Protein AF-A0A9D2E1N8-F1 (afdb_monomer_lite)

Foldseek 3Di:
DDDYDDDDDDDDDDDDDDDDDDDDDDDDDDDDDDDDDDDDDDDDDDDDPDEFLCPPQDGFDDFFDFAFDPDFLKWKWWFPPQLLACPPFLSRFPNNDHPLSVVQLLDQDFAFAWWDWDWDQDPVRAIWIFTADPPRGTRGTDQSVLCVLCVVLCVVPVVQKTKGWHDFPPPFQPQPSGTITMIMIGGNDPDPVSSVVSSVSLLCLCVPPDPSSVVTIFGDFAADALVRLLVLLLVSCCRGHNNVSSVSLVVLLVLQLCLLLPPVQQEEEEEFFEVDALQRQLLQLLLQLLSCLLPVRGHYAAEYQADDFPFACPFQAPNLRYAYFQDVVVLVQLVVLLVVLVPDDDDPQSVVLNVLSVVVNVLSQDLSRHSFNVVSVVDQDDEGQEYEYFAYQACVRAALSCQSNLLRYVAYAYFHQDRHAVVRVVVCCVRHVDDVVVCSVSSRYHYHNFQQGSLSVSSSSSVVSVSLVSSLPPPLSSLSSNLLSSLLGLCVRCVRVSRQTQWALSLVPHRPSRHDGSSSSSNSSNSQVSNPSVDGSSSSSRRRGHAQDQDQLDPPDPHALLRLLVVQQLVQWDDDLVLLEIEREEEPVSLVVSQVRSCSPPVSHASLRSVVCSVPHVSLVLSVDQLVVPPRRPDRDDPRVVVVSVVSHDDDDQWHKYKYKYFQADAQGQGRRSHHHPATKIKIKIATHRNAQLRQLLQVLQVWGDGSGIIMHMDTAHPDDQFFFKFKDWLRHTDDQLLVSLVLSVQLVCLSVPSVADSVRSVVRHIDIDMDGDPPGGRSVVSSSSNSVNVVVVVVD

Structure (mmCIF, N/CA/C/O backbone):
data_AF-A0A9D2E1N8-F1
#
_entry.id   AF-A0A9D2E1N8-F1
#
loop_
_atom_site.group_PDB
_atom_site.id
_atom_site.type_symbol
_atom_site.label_atom_id
_atom_site.label_alt_id
_atom_site.label_comp_id
_atom_site.label_asym_id
_atom_site.label_entity_id
_atom_site.label_seq_id
_atom_site.pdbx_PDB_ins_code
_atom_site.Cartn_x
_atom_site.Cartn_y
_atom_site.Cartn_z
_atom_site.occupancy
_atom_site.B_iso_or_equiv
_atom_site.auth_seq_id
_atom_site.auth_comp_id
_atom_site.auth_asym_id
_atom_site.auth_atom_id
_atom_site.pdbx_PDB_model_num
ATOM 1 N N . MET A 1 1 ? 39.520 -60.309 33.980 1.00 27.64 1 MET A N 1
ATOM 2 C CA . MET A 1 1 ? 40.866 -60.674 33.493 1.00 27.64 1 MET A CA 1
ATOM 3 C C . MET A 1 1 ? 40.954 -60.344 32.009 1.00 27.64 1 MET A C 1
ATOM 5 O O . MET A 1 1 ? 40.222 -60.924 31.229 1.00 27.64 1 MET A O 1
ATOM 9 N N . ILE A 1 2 ? 41.745 -59.317 31.695 1.00 26.17 2 ILE A N 1
ATOM 10 C CA . ILE A 1 2 ? 42.630 -59.111 30.532 1.00 26.17 2 ILE A CA 1
ATOM 11 C C . ILE A 1 2 ? 42.272 -59.752 29.158 1.00 26.17 2 ILE A C 1
ATOM 13 O O . ILE A 1 2 ? 42.376 -60.957 28.974 1.00 26.17 2 ILE A O 1
ATOM 17 N N . ASN A 1 3 ? 42.071 -58.834 28.195 1.00 27.16 3 ASN A N 1
ATOM 18 C CA . ASN A 1 3 ? 42.545 -58.764 26.793 1.00 27.16 3 ASN A CA 1
ATOM 19 C C . ASN A 1 3 ? 41.773 -59.315 25.572 1.00 27.16 3 ASN A C 1
ATOM 21 O O . ASN A 1 3 ? 41.783 -60.498 25.268 1.00 27.16 3 ASN A O 1
ATOM 25 N N . ASN A 1 4 ? 41.359 -58.318 24.770 1.00 30.44 4 ASN A N 1
ATOM 26 C CA . ASN A 1 4 ? 41.806 -57.967 23.407 1.00 30.44 4 ASN A CA 1
ATOM 27 C C . ASN A 1 4 ? 41.334 -58.742 22.159 1.00 30.44 4 ASN A C 1
ATOM 29 O O . ASN A 1 4 ? 41.832 -59.811 21.833 1.00 30.44 4 ASN A O 1
ATOM 33 N N . LYS A 1 5 ? 40.598 -57.953 21.356 1.00 30.33 5 LYS A N 1
ATOM 34 C CA . LYS A 1 5 ? 40.927 -57.451 20.002 1.00 30.33 5 LYS A CA 1
ATOM 35 C C . LYS A 1 5 ? 40.381 -58.168 18.761 1.00 30.33 5 LYS A C 1
ATOM 37 O O . LYS A 1 5 ? 40.901 -59.170 18.300 1.00 30.33 5 LYS A O 1
ATOM 42 N N . ASP A 1 6 ? 39.466 -57.404 18.161 1.00 30.34 6 ASP A N 1
ATOM 43 C CA . ASP A 1 6 ? 39.544 -56.776 16.834 1.00 30.34 6 ASP A CA 1
ATOM 44 C C . ASP A 1 6 ? 38.929 -57.462 15.604 1.00 30.34 6 ASP A C 1
ATOM 46 O O . ASP A 1 6 ? 39.446 -58.436 15.071 1.00 30.34 6 ASP A O 1
ATOM 50 N N . ARG A 1 7 ? 37.951 -56.693 15.083 1.00 28.19 7 ARG A N 1
ATOM 51 C CA . ARG A 1 7 ? 37.673 -56.315 13.681 1.00 28.19 7 ARG A CA 1
ATOM 52 C C . ARG A 1 7 ? 37.018 -57.357 12.771 1.00 28.19 7 ARG A C 1
ATOM 54 O O . ARG A 1 7 ? 37.411 -58.506 12.737 1.00 28.19 7 ARG A O 1
ATOM 61 N N . SER A 1 8 ? 36.086 -57.006 11.886 1.00 25.02 8 SER A N 1
ATOM 62 C CA . SER A 1 8 ? 35.218 -55.832 11.691 1.00 25.02 8 SER A CA 1
ATOM 63 C C . SER A 1 8 ? 34.285 -56.151 10.510 1.00 25.02 8 SER A C 1
ATOM 65 O O . SER A 1 8 ? 34.727 -56.784 9.556 1.00 25.02 8 SER A O 1
ATOM 67 N N . VAL A 1 9 ? 33.080 -55.568 10.547 1.00 23.94 9 VAL A N 1
ATOM 68 C CA . VAL A 1 9 ? 32.092 -55.347 9.464 1.00 23.94 9 VAL A CA 1
ATOM 69 C C . VAL A 1 9 ? 31.159 -56.518 9.087 1.00 23.94 9 VAL A C 1
ATOM 71 O O . VAL A 1 9 ? 31.537 -57.452 8.392 1.00 23.94 9 VAL A O 1
ATOM 74 N N . GLY A 1 10 ? 29.884 -56.381 9.477 1.00 24.80 10 GLY A N 1
ATOM 75 C CA . GLY A 1 10 ? 28.706 -57.075 8.933 1.00 24.80 10 GLY A CA 1
ATOM 76 C C . GLY A 1 10 ? 27.541 -56.072 8.914 1.00 24.80 10 GLY A C 1
ATOM 77 O O . GLY A 1 10 ? 27.378 -55.318 9.867 1.00 24.80 10 GLY A O 1
ATOM 78 N N . LEU A 1 11 ? 26.931 -55.799 7.760 1.00 25.73 11 LEU A N 1
ATOM 79 C CA . LEU A 1 11 ? 25.884 -56.556 7.055 1.00 25.73 11 LEU A CA 1
ATOM 80 C C . LEU A 1 11 ? 24.464 -56.153 7.481 1.00 25.73 11 LEU A C 1
ATOM 82 O O . LEU A 1 11 ? 24.072 -56.218 8.640 1.00 25.73 11 LEU A O 1
ATOM 86 N N . SER A 1 12 ? 23.723 -55.730 6.462 1.00 23.88 12 SER A N 1
ATOM 87 C CA . SER A 1 12 ? 22.330 -55.307 6.445 1.00 23.88 12 SER A CA 1
ATOM 88 C C . SER A 1 12 ? 21.339 -56.471 6.358 1.00 23.88 12 SER A C 1
ATOM 90 O O . SER A 1 12 ? 21.647 -57.502 5.760 1.00 23.88 12 SER A O 1
ATOM 92 N N . ASN A 1 13 ? 20.102 -56.140 6.746 1.00 27.66 13 ASN A N 1
ATOM 93 C CA . ASN A 1 13 ? 18.794 -56.717 6.396 1.00 27.66 13 ASN A CA 1
ATOM 94 C C . ASN A 1 13 ? 18.225 -57.821 7.284 1.00 27.66 13 ASN A C 1
ATOM 96 O O . ASN A 1 13 ? 18.873 -58.833 7.499 1.00 27.66 13 ASN A O 1
ATOM 100 N N . TYR A 1 14 ? 16.963 -57.592 7.688 1.00 25.33 14 TYR A N 1
ATOM 101 C CA . TYR A 1 14 ? 15.800 -58.488 7.881 1.00 25.33 14 TYR A CA 1
ATOM 102 C C . TYR A 1 14 ? 14.800 -57.735 8.814 1.00 25.33 14 TYR A C 1
ATOM 104 O O . TYR A 1 14 ? 15.256 -57.028 9.700 1.00 25.33 14 TYR A O 1
ATOM 112 N N . PHE A 1 15 ? 13.460 -57.713 8.713 1.00 25.67 15 PHE A N 1
ATOM 113 C CA . PHE A 1 15 ? 12.432 -58.612 8.167 1.00 25.67 15 PHE A CA 1
ATOM 114 C C . PHE A 1 15 ? 11.108 -57.849 7.861 1.00 25.67 15 PHE A C 1
ATOM 116 O O . PHE A 1 15 ? 10.840 -56.788 8.417 1.00 25.67 15 PHE A O 1
ATOM 123 N N . ARG A 1 16 ? 10.273 -58.454 6.996 1.00 27.86 16 ARG A N 1
ATOM 124 C CA . ARG A 1 16 ? 8.868 -58.137 6.621 1.00 27.86 16 ARG A CA 1
ATOM 125 C C . ARG A 1 16 ? 7.826 -58.642 7.638 1.00 27.86 16 ARG A C 1
ATOM 127 O O . ARG A 1 16 ? 8.105 -59.652 8.264 1.00 27.86 16 ARG A O 1
ATOM 134 N N . THR A 1 17 ? 6.596 -58.093 7.578 1.00 26.23 17 THR A N 1
ATOM 135 C CA . THR A 1 17 ? 5.245 -58.751 7.449 1.00 26.23 17 THR A CA 1
ATOM 136 C C . THR A 1 17 ? 4.169 -57.637 7.484 1.00 26.23 17 THR A C 1
ATOM 138 O O . THR A 1 17 ? 4.341 -56.731 8.285 1.00 26.23 17 THR A O 1
ATOM 141 N N . GLY A 1 18 ? 3.114 -57.487 6.658 1.00 25.38 18 GLY A N 1
ATOM 142 C CA . GLY A 1 18 ? 2.075 -58.376 6.078 1.00 25.38 18 GLY A CA 1
ATOM 143 C C . GLY A 1 18 ? 0.706 -57.940 6.677 1.00 25.38 18 GLY A C 1
ATOM 144 O O . GLY A 1 18 ? 0.624 -57.890 7.893 1.00 25.38 18 GLY A O 1
ATOM 145 N N . LEU A 1 19 ? -0.335 -57.473 5.956 1.00 25.23 19 LEU A N 1
ATOM 146 C CA . LEU A 1 19 ? -1.351 -58.255 5.217 1.00 25.23 19 LEU A CA 1
ATOM 147 C C . LEU A 1 19 ? -2.367 -57.357 4.431 1.00 25.23 19 LEU A C 1
ATOM 149 O O . LEU A 1 19 ? -2.866 -56.394 4.998 1.00 25.23 19 LEU A O 1
ATOM 153 N N . TYR A 1 20 ? -2.666 -57.760 3.171 1.00 25.22 20 TYR A N 1
ATOM 154 C CA . TYR A 1 20 ? -3.957 -57.905 2.413 1.00 25.22 20 TYR A CA 1
ATOM 155 C C . TYR A 1 20 ? -5.086 -56.822 2.484 1.00 25.22 20 TYR A C 1
ATOM 157 O O . TYR A 1 20 ? -5.347 -56.277 3.540 1.00 25.22 20 TYR A O 1
ATOM 165 N N . ASN A 1 21 ? -5.898 -56.496 1.452 1.00 24.98 21 ASN A N 1
ATOM 166 C CA . ASN A 1 21 ? -6.365 -57.235 0.263 1.00 24.98 21 ASN A CA 1
ATOM 167 C C . ASN A 1 21 ? -7.022 -56.321 -0.826 1.00 24.98 21 ASN A C 1
ATOM 169 O O . ASN A 1 21 ? -7.396 -55.187 -0.552 1.00 24.98 21 ASN A O 1
ATOM 173 N N . ASN A 1 22 ? -7.175 -56.875 -2.039 1.00 24.73 22 ASN A N 1
ATOM 174 C CA . ASN A 1 22 ? -7.540 -56.304 -3.359 1.00 24.73 22 ASN A CA 1
ATOM 175 C C . ASN A 1 22 ? -8.932 -55.645 -3.550 1.00 24.73 22 ASN A C 1
ATOM 177 O O . ASN A 1 22 ? -9.897 -56.125 -2.974 1.00 24.73 22 ASN A O 1
ATOM 181 N N . PHE A 1 23 ? -9.057 -54.719 -4.527 1.00 23.42 23 PHE A N 1
ATOM 182 C CA . PHE A 1 23 ? -9.979 -54.823 -5.693 1.00 23.42 23 PHE A CA 1
ATOM 183 C C . PHE A 1 23 ? -9.619 -53.816 -6.822 1.00 23.42 23 PHE A C 1
ATOM 185 O O . PHE A 1 23 ? -9.362 -52.643 -6.574 1.00 23.42 23 PHE A O 1
ATOM 192 N N . GLN A 1 24 ? -9.578 -54.306 -8.070 1.00 24.08 24 GLN A N 1
ATOM 193 C CA . GLN A 1 24 ? -9.232 -53.598 -9.319 1.00 24.08 24 GLN A CA 1
ATOM 194 C C . GLN A 1 24 ? -10.392 -52.760 -9.886 1.00 24.08 24 GLN A C 1
ATOM 196 O O . GLN A 1 24 ? -11.494 -53.292 -9.976 1.00 24.08 24 GLN A O 1
ATOM 201 N N . ILE A 1 25 ? -10.115 -51.579 -10.471 1.00 24.58 25 ILE A N 1
ATOM 202 C CA . ILE A 1 25 ? -10.835 -51.072 -11.663 1.00 24.58 25 ILE A CA 1
ATOM 203 C C . ILE A 1 25 ? -9.839 -50.439 -12.657 1.00 24.58 25 ILE A C 1
ATOM 205 O O . ILE A 1 25 ? -8.877 -49.776 -12.283 1.00 24.58 25 ILE A O 1
ATOM 209 N N . LYS A 1 26 ? -10.077 -50.739 -13.939 1.00 22.89 26 LYS A N 1
ATOM 210 C CA . LYS A 1 26 ? -9.251 -50.532 -15.136 1.00 22.89 26 LYS A CA 1
ATOM 211 C C . LYS A 1 26 ? -8.991 -49.061 -15.492 1.00 22.89 26 LYS A C 1
ATOM 213 O O . LYS A 1 26 ? -9.911 -48.256 -15.558 1.00 22.89 26 LYS A O 1
ATOM 218 N N . ASN A 1 27 ? -7.744 -48.795 -15.867 1.00 24.34 27 ASN A N 1
ATOM 219 C CA . ASN A 1 27 ? -7.270 -47.600 -16.563 1.00 24.34 27 ASN A CA 1
ATOM 220 C C . ASN A 1 27 ? -7.441 -47.772 -18.088 1.00 24.34 27 ASN A C 1
ATOM 222 O O . ASN A 1 27 ? -7.122 -48.851 -18.598 1.00 24.34 27 ASN A O 1
ATOM 226 N N . PRO A 1 28 ? -7.791 -46.713 -18.834 1.00 26.52 28 PRO A N 1
ATOM 227 C CA . PRO A 1 28 ? -7.205 -46.500 -20.147 1.00 26.52 28 PRO A CA 1
ATOM 228 C C . PRO A 1 28 ? -6.492 -45.145 -20.163 1.00 26.52 28 PRO A C 1
ATOM 230 O O . PRO A 1 28 ? -7.108 -44.083 -20.173 1.00 26.52 28 PRO A O 1
ATOM 233 N N . ASN A 1 29 ? -5.164 -45.209 -20.161 1.00 28.28 29 ASN A N 1
ATOM 234 C CA . ASN A 1 29 ? -4.293 -44.076 -20.450 1.00 28.28 29 ASN A CA 1
ATOM 235 C C . ASN A 1 29 ? -4.306 -43.805 -21.970 1.00 28.28 29 ASN A C 1
ATOM 237 O O . ASN A 1 29 ? -4.512 -44.740 -22.751 1.00 28.28 29 ASN A O 1
ATOM 241 N N . PRO A 1 30 ? -3.960 -42.585 -22.409 1.00 28.69 30 PRO A N 1
ATOM 242 C CA . PRO A 1 30 ? -2.727 -42.524 -23.186 1.00 28.69 30 PRO A CA 1
ATOM 243 C C . PRO A 1 30 ? -1.800 -41.369 -22.773 1.00 28.69 30 PRO A C 1
ATOM 245 O O . PRO A 1 30 ? -2.132 -40.196 -22.878 1.00 28.69 30 PRO A O 1
ATOM 248 N N . HIS A 1 31 ? -0.597 -41.786 -22.370 1.00 23.16 31 HIS A N 1
ATOM 249 C CA . HIS A 1 31 ? 0.722 -41.217 -22.664 1.00 23.16 31 HIS A CA 1
ATOM 250 C C . HIS A 1 31 ? 0.967 -39.699 -22.560 1.00 23.16 31 HIS A C 1
ATOM 252 O O . HIS A 1 31 ? 0.717 -38.948 -23.496 1.00 23.16 31 HIS A O 1
ATOM 258 N N . TYR A 1 32 ? 1.732 -39.323 -21.529 1.00 24.78 32 TYR A N 1
ATOM 259 C CA . TYR A 1 32 ? 2.768 -38.287 -21.629 1.00 24.78 32 TYR A CA 1
ATOM 260 C C . TYR A 1 32 ? 4.102 -38.850 -21.099 1.00 24.78 32 TYR A C 1
ATOM 262 O O . TYR A 1 32 ? 4.112 -39.408 -20.000 1.00 24.78 32 TYR A O 1
ATOM 270 N N . PRO A 1 33 ? 5.221 -38.762 -21.847 1.00 27.00 33 PRO A N 1
ATOM 271 C CA . PRO A 1 33 ? 6.512 -39.269 -21.400 1.00 27.00 33 PRO A CA 1
ATOM 272 C C . PRO A 1 33 ? 7.228 -38.205 -20.557 1.00 27.00 33 PRO A C 1
ATOM 274 O O . PRO A 1 33 ? 7.619 -37.160 -21.074 1.00 27.00 33 PRO A O 1
ATOM 277 N N . PHE A 1 34 ? 7.422 -38.472 -19.265 1.00 26.95 34 PHE A N 1
ATOM 278 C CA . PHE A 1 34 ? 8.409 -37.752 -18.460 1.00 26.95 34 PHE A CA 1
ATOM 279 C C . PHE A 1 34 ? 9.758 -38.468 -18.578 1.00 26.95 34 PHE A C 1
ATOM 281 O O . PHE A 1 34 ? 9.854 -39.676 -18.377 1.00 26.95 34 PHE A O 1
ATOM 288 N N . LEU A 1 35 ? 10.784 -37.705 -18.948 1.00 27.39 35 LEU A N 1
ATOM 289 C CA . LEU A 1 35 ? 12.181 -38.122 -18.973 1.00 27.39 35 LEU A CA 1
ATOM 290 C C . LEU A 1 35 ? 12.661 -38.424 -17.548 1.00 27.39 35 LEU A C 1
ATOM 292 O O . LEU A 1 35 ? 12.783 -37.517 -16.726 1.00 27.39 35 LEU A O 1
ATOM 296 N N . GLU A 1 36 ? 12.989 -39.688 -17.292 1.00 29.31 36 GLU A N 1
ATOM 297 C CA . GLU A 1 36 ? 13.896 -40.085 -16.219 1.00 29.31 36 GLU A CA 1
ATOM 298 C C . GLU A 1 36 ? 15.311 -39.590 -16.550 1.00 29.31 36 GLU A C 1
ATOM 300 O O . GLU A 1 36 ? 15.936 -40.038 -17.513 1.00 29.31 36 GLU A O 1
ATOM 305 N N . LYS A 1 37 ? 15.837 -38.685 -15.726 1.00 25.58 37 LYS A N 1
ATOM 306 C CA . LYS A 1 37 ? 17.270 -38.625 -15.429 1.00 25.58 37 LYS A CA 1
ATOM 307 C C . LYS A 1 37 ? 17.437 -38.410 -13.934 1.00 25.58 37 LYS A C 1
ATOM 309 O O . LYS A 1 37 ? 17.204 -37.328 -13.408 1.00 25.58 37 LYS A O 1
ATOM 314 N N . THR A 1 38 ? 17.791 -39.497 -13.268 1.00 27.56 38 THR A N 1
ATOM 315 C CA . THR A 1 38 ? 18.270 -39.540 -11.894 1.00 27.56 38 THR A CA 1
ATOM 316 C C . THR A 1 38 ? 19.682 -38.963 -11.848 1.00 27.56 38 THR A C 1
ATOM 318 O O . THR A 1 38 ? 20.627 -39.656 -12.219 1.00 27.56 38 THR A O 1
ATOM 321 N N . ASP A 1 39 ? 19.825 -37.728 -11.376 1.00 24.36 39 ASP A N 1
ATOM 322 C CA . ASP A 1 39 ? 21.093 -37.257 -10.822 1.00 24.36 39 ASP A CA 1
ATOM 323 C C . ASP A 1 39 ? 20.992 -37.360 -9.296 1.00 24.36 39 ASP A C 1
ATOM 325 O O . ASP A 1 39 ? 20.134 -36.754 -8.650 1.00 24.36 39 ASP A O 1
ATOM 329 N N . SER A 1 40 ? 21.832 -38.219 -8.728 1.00 24.22 40 SER A N 1
ATOM 330 C CA . SER A 1 40 ? 21.997 -38.418 -7.293 1.00 24.22 40 SER A CA 1
ATOM 331 C C . SER A 1 40 ? 22.548 -37.144 -6.651 1.00 24.22 40 SER A C 1
ATOM 333 O O . SER A 1 40 ? 23.700 -36.784 -6.886 1.00 24.22 40 SER A O 1
ATOM 335 N N . PHE A 1 41 ? 21.747 -36.476 -5.821 1.00 24.72 41 PHE A N 1
ATOM 336 C CA . PHE A 1 41 ? 22.218 -35.380 -4.978 1.00 24.72 41 PHE A CA 1
ATOM 337 C C . PHE A 1 41 ? 22.836 -35.941 -3.692 1.00 24.72 41 PHE A C 1
ATOM 339 O O . PHE A 1 41 ? 22.127 -36.441 -2.817 1.00 24.72 41 PHE A O 1
ATOM 346 N N . GLU A 1 42 ? 24.159 -35.832 -3.564 1.00 23.64 42 GLU A N 1
ATOM 347 C CA . GLU A 1 42 ? 24.825 -35.895 -2.264 1.00 23.64 42 GLU A CA 1
ATOM 348 C C . GLU A 1 42 ? 24.483 -34.634 -1.462 1.00 23.64 42 GLU A C 1
ATOM 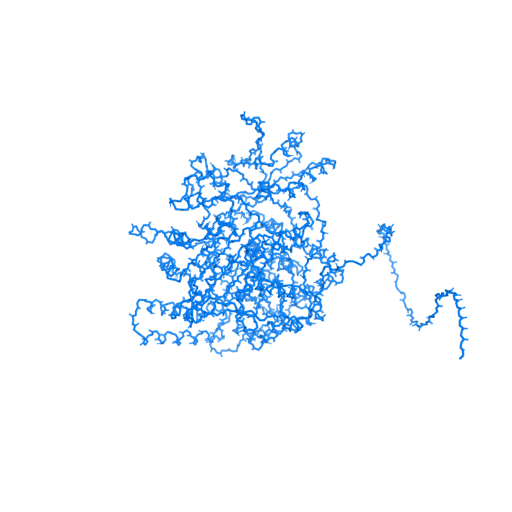350 O O . GLU A 1 42 ? 24.619 -33.499 -1.920 1.00 23.64 42 GLU A O 1
ATOM 355 N N . ARG A 1 43 ? 23.987 -34.853 -0.246 1.00 24.72 43 ARG A N 1
ATOM 356 C CA . ARG A 1 43 ? 23.519 -33.820 0.675 1.00 24.72 43 ARG A CA 1
ATOM 357 C C . ARG A 1 43 ? 24.724 -33.243 1.420 1.00 24.72 43 ARG A C 1
ATOM 359 O O . ARG A 1 43 ? 25.176 -33.841 2.394 1.00 24.72 43 ARG A O 1
ATOM 366 N N . SER A 1 44 ? 25.234 -32.083 1.009 1.00 25.12 44 SER A N 1
ATOM 367 C CA . SER A 1 44 ? 26.141 -31.311 1.866 1.00 25.12 44 SER A CA 1
ATOM 368 C C . SER A 1 44 ? 25.324 -30.592 2.944 1.00 25.12 44 SER A C 1
ATOM 370 O O . SER A 1 44 ? 24.521 -29.706 2.651 1.00 25.12 44 SER A O 1
ATOM 372 N N . LEU A 1 45 ? 25.516 -30.996 4.199 1.00 35.56 45 LEU A N 1
ATOM 373 C CA . LEU A 1 45 ? 25.027 -30.303 5.390 1.00 35.56 45 LEU A CA 1
ATOM 374 C C . LEU A 1 45 ? 25.754 -28.958 5.539 1.00 35.56 45 LEU A C 1
ATOM 376 O O . LEU A 1 45 ? 26.826 -28.904 6.131 1.00 35.56 45 LEU A O 1
ATOM 380 N N . GLN A 1 46 ? 25.163 -27.878 5.034 1.00 29.05 46 GLN A N 1
ATOM 381 C CA . GLN A 1 46 ? 25.447 -26.517 5.492 1.00 29.05 46 GLN A CA 1
ATOM 382 C C . GLN A 1 46 ? 24.133 -25.723 5.521 1.00 29.05 46 GLN A C 1
ATOM 384 O O . GLN A 1 46 ? 23.527 -25.470 4.486 1.00 29.05 46 GLN A O 1
ATOM 389 N N . THR A 1 47 ? 23.681 -25.460 6.754 1.00 27.59 47 THR A N 1
ATOM 390 C CA . THR A 1 47 ? 22.705 -24.448 7.213 1.00 27.59 47 THR A CA 1
ATOM 391 C C . THR A 1 47 ? 21.545 -24.121 6.266 1.00 27.59 47 THR A C 1
ATOM 393 O O . THR A 1 47 ? 21.674 -23.322 5.343 1.00 27.59 47 THR A O 1
ATOM 396 N N . SER A 1 48 ? 20.382 -24.714 6.544 1.00 26.42 48 SER A N 1
ATOM 397 C CA . SER A 1 48 ? 19.116 -24.469 5.846 1.00 26.42 48 SER A CA 1
ATOM 398 C C . SER A 1 48 ? 18.561 -23.066 6.143 1.00 26.42 48 SER A C 1
ATOM 400 O O . SER A 1 48 ? 18.253 -22.805 7.304 1.00 26.42 48 SER A O 1
ATOM 402 N N . PRO A 1 49 ? 18.365 -22.180 5.148 1.00 31.30 49 PRO A N 1
ATOM 403 C CA . PRO A 1 49 ? 17.620 -20.950 5.355 1.00 31.30 49 PRO A CA 1
ATOM 404 C C . PRO A 1 49 ? 16.132 -21.201 5.058 1.00 31.30 49 PRO A C 1
ATOM 406 O O . PRO A 1 49 ? 15.773 -21.497 3.920 1.00 31.30 49 PRO A O 1
ATOM 409 N N . ILE A 1 50 ? 15.302 -21.026 6.093 1.00 31.55 50 ILE A N 1
ATOM 410 C CA . ILE A 1 50 ? 13.837 -20.826 6.065 1.00 31.55 50 ILE A CA 1
ATOM 411 C C . ILE A 1 50 ? 12.966 -22.097 5.942 1.00 31.55 50 ILE A C 1
ATOM 413 O O . ILE A 1 50 ? 13.190 -22.973 5.109 1.00 31.55 50 ILE A O 1
ATOM 417 N N . GLN A 1 51 ? 11.969 -22.188 6.838 1.00 33.88 51 GLN A N 1
ATOM 418 C CA . GLN A 1 51 ? 10.972 -23.259 6.964 1.00 33.88 51 GLN A CA 1
ATOM 419 C C . GLN A 1 51 ? 9.550 -22.692 7.157 1.00 33.88 51 GLN A C 1
ATOM 421 O O . GLN A 1 51 ? 9.355 -21.608 7.697 1.00 33.88 51 GLN A O 1
ATOM 426 N N . LEU A 1 52 ? 8.549 -23.490 6.775 1.00 33.84 52 LEU A N 1
ATOM 427 C CA . LEU A 1 52 ? 7.136 -23.383 7.164 1.00 33.84 52 LEU A CA 1
ATOM 428 C C . LEU A 1 52 ? 6.953 -23.211 8.683 1.00 33.84 52 LEU A C 1
ATOM 430 O O . LEU A 1 52 ? 7.336 -24.105 9.441 1.00 33.84 52 LEU A O 1
ATOM 434 N N . ILE A 1 53 ? 6.210 -22.190 9.128 1.00 36.09 53 ILE A N 1
ATOM 435 C CA . ILE A 1 53 ? 5.576 -22.245 10.456 1.00 36.09 53 ILE A CA 1
ATOM 436 C C . ILE A 1 53 ? 4.230 -22.956 10.306 1.00 36.09 53 ILE A C 1
ATOM 438 O O . ILE A 1 53 ? 3.179 -22.339 10.136 1.00 36.09 53 ILE A O 1
ATOM 442 N N . ARG A 1 54 ? 4.254 -24.288 10.404 1.00 34.44 54 ARG A N 1
ATOM 443 C CA . ARG A 1 54 ? 3.036 -25.087 10.575 1.00 34.44 54 ARG A CA 1
ATOM 444 C C . ARG A 1 54 ? 2.674 -25.154 12.058 1.00 34.44 54 ARG A C 1
ATOM 446 O O . ARG A 1 54 ? 2.977 -26.133 12.736 1.00 34.44 54 ARG A O 1
ATOM 453 N N . ASN A 1 55 ? 1.958 -24.154 12.568 1.00 33.66 55 ASN A N 1
ATOM 454 C CA . ASN A 1 55 ? 1.284 -24.284 13.865 1.00 33.66 55 ASN A CA 1
ATOM 455 C C . ASN A 1 55 ? -0.018 -25.080 13.680 1.00 33.66 55 ASN A C 1
ATOM 457 O O . ASN A 1 55 ? -1.112 -24.534 13.608 1.00 33.66 55 ASN A O 1
ATOM 461 N N . LYS A 1 56 ? 0.090 -26.407 13.566 1.00 47.19 56 LYS A N 1
ATOM 462 C CA . LYS A 1 56 ? -1.032 -27.321 13.259 1.00 47.19 56 LYS A CA 1
ATOM 463 C C . LYS A 1 56 ? -1.631 -27.109 11.849 1.00 47.19 56 LYS A C 1
ATOM 465 O O . LYS A 1 56 ? -1.175 -27.768 10.913 1.00 47.19 56 LYS A O 1
ATOM 470 N N . ASN A 1 57 ? -2.620 -26.216 11.709 1.00 34.41 57 ASN A N 1
ATOM 471 C CA . ASN A 1 57 ? -3.406 -25.958 10.484 1.00 34.41 57 ASN A CA 1
ATOM 472 C C . ASN A 1 57 ? -3.170 -24.548 9.896 1.00 34.41 57 ASN A C 1
ATOM 474 O O . ASN A 1 57 ? -3.880 -24.140 8.986 1.00 34.41 57 ASN A O 1
ATOM 478 N N . VAL A 1 58 ? -2.196 -23.792 10.412 1.00 31.14 58 VAL A N 1
ATOM 479 C CA . VAL A 1 58 ? -1.829 -22.471 9.870 1.00 31.14 58 VAL A CA 1
ATOM 480 C C . VAL A 1 58 ? -0.833 -22.617 8.730 1.00 31.14 58 VAL A C 1
ATOM 482 O O . VAL A 1 58 ? 0.125 -23.384 8.851 1.00 31.14 58 VAL A O 1
ATOM 485 N N . ILE A 1 59 ? -1.035 -21.837 7.668 1.00 40.62 59 ILE A N 1
ATOM 486 C CA . ILE A 1 59 ? -0.063 -21.617 6.599 1.00 40.62 59 ILE A CA 1
ATOM 487 C C . ILE A 1 59 ? 0.359 -20.142 6.669 1.00 40.62 59 ILE A C 1
ATOM 489 O O . ILE A 1 59 ? -0.364 -19.264 6.208 1.00 40.62 59 ILE A O 1
ATOM 493 N N . SER A 1 60 ? 1.499 -19.872 7.307 1.00 36.50 60 SER A N 1
ATOM 494 C CA . SER A 1 60 ? 2.256 -18.619 7.156 1.00 36.50 60 SER A CA 1
ATOM 495 C C . SER A 1 60 ? 3.490 -18.950 6.328 1.00 36.50 60 SER A C 1
ATOM 497 O O . SER A 1 60 ? 4.138 -19.982 6.542 1.00 36.50 60 SER A O 1
ATOM 499 N N . ILE A 1 61 ? 3.742 -18.115 5.324 1.00 43.00 61 ILE A N 1
ATOM 500 C CA . ILE A 1 61 ? 4.694 -18.405 4.265 1.00 43.00 61 ILE A CA 1
ATOM 501 C C . ILE A 1 61 ? 5.656 -17.240 4.127 1.00 43.00 61 ILE A C 1
ATOM 503 O O . ILE A 1 61 ? 5.304 -16.202 3.566 1.00 43.00 61 ILE A O 1
ATOM 507 N N . ASN A 1 62 ? 6.893 -17.479 4.548 1.00 36.31 62 ASN A N 1
ATOM 508 C CA . ASN A 1 62 ? 8.034 -16.631 4.250 1.00 36.31 62 ASN A CA 1
ATOM 509 C C . ASN A 1 62 ? 8.867 -17.284 3.134 1.00 36.31 62 ASN A C 1
ATOM 511 O O . ASN A 1 62 ? 8.975 -18.508 3.043 1.00 36.31 62 ASN A O 1
ATOM 515 N N . PHE A 1 63 ? 9.431 -16.478 2.242 1.00 38.41 63 PHE A N 1
ATOM 516 C CA . PHE A 1 63 ? 9.965 -16.950 0.975 1.00 38.41 63 PHE A CA 1
ATOM 517 C C . PHE A 1 63 ? 11.441 -16.525 0.806 1.00 38.41 63 PHE A C 1
ATOM 519 O O . PHE A 1 63 ? 11.684 -15.426 0.334 1.00 38.41 63 PHE A O 1
ATOM 526 N N . ALA A 1 64 ? 12.435 -17.422 0.935 1.00 35.03 64 ALA A N 1
ATOM 527 C CA . ALA A 1 64 ? 13.777 -17.244 0.328 1.00 35.03 64 ALA A CA 1
ATOM 528 C C . ALA A 1 64 ? 14.200 -18.424 -0.581 1.00 35.03 64 ALA A C 1
ATOM 530 O O . ALA A 1 64 ? 14.267 -19.567 -0.160 1.00 35.03 64 ALA A O 1
ATOM 531 N N . GLY A 1 65 ? 14.466 -18.154 -1.867 1.00 32.56 65 GLY A N 1
ATOM 532 C CA . GLY A 1 65 ? 14.935 -19.143 -2.870 1.00 32.56 65 GLY A CA 1
ATOM 533 C C . GLY A 1 65 ? 15.123 -18.535 -4.275 1.00 32.56 65 GLY A C 1
ATOM 534 O O . GLY A 1 65 ? 14.614 -17.439 -4.506 1.00 32.56 65 GLY A O 1
ATOM 535 N N . THR A 1 66 ? 15.904 -19.161 -5.166 1.00 34.16 66 THR A N 1
ATOM 536 C CA . THR A 1 66 ? 16.235 -18.684 -6.536 1.00 34.16 66 THR A CA 1
ATOM 537 C C . THR A 1 66 ? 15.242 -19.172 -7.585 1.00 34.16 66 THR A C 1
ATOM 539 O O . THR A 1 66 ? 15.166 -20.361 -7.865 1.00 34.16 66 THR A O 1
ATOM 542 N N . LEU A 1 67 ? 14.485 -18.264 -8.195 1.00 42.22 67 LEU A N 1
ATOM 543 C CA . LEU A 1 67 ? 13.396 -18.578 -9.124 1.00 42.22 67 LEU A CA 1
ATOM 544 C C . LEU A 1 67 ? 13.838 -18.646 -10.587 1.00 42.22 67 LEU A C 1
ATOM 546 O O . LEU A 1 67 ? 14.842 -18.068 -10.985 1.00 42.22 67 LEU A O 1
ATOM 550 N N . LYS A 1 68 ? 13.057 -19.329 -11.427 1.00 41.16 68 LYS A N 1
ATOM 551 C CA . LYS A 1 68 ? 13.188 -19.246 -12.890 1.00 41.16 68 LYS A CA 1
ATOM 552 C C . LYS A 1 68 ? 11.874 -18.744 -13.483 1.00 41.16 68 LYS A C 1
ATOM 554 O O . LYS A 1 68 ? 10.972 -19.527 -13.753 1.00 41.16 68 LYS A O 1
ATOM 559 N N . ASP A 1 69 ? 11.773 -17.430 -13.669 1.00 45.72 69 ASP A N 1
ATOM 560 C CA . ASP A 1 69 ? 10.618 -16.767 -14.287 1.00 45.72 69 ASP A CA 1
ATOM 561 C C . ASP A 1 69 ? 10.551 -17.074 -15.810 1.00 45.72 69 ASP A C 1
ATOM 563 O O . ASP A 1 69 ? 11.592 -17.078 -16.484 1.00 45.72 69 ASP A O 1
ATOM 567 N N . PRO A 1 70 ? 9.366 -17.355 -16.392 1.00 44.03 70 PRO A N 1
ATOM 568 C CA . PRO A 1 70 ? 9.155 -17.386 -17.837 1.00 44.03 70 PRO A CA 1
ATOM 569 C C . PRO A 1 70 ? 9.859 -16.246 -18.593 1.00 44.03 70 PRO A C 1
ATOM 571 O O . PRO A 1 70 ? 9.582 -15.061 -18.418 1.00 44.03 70 PRO A O 1
ATOM 574 N N . ARG A 1 71 ? 10.764 -16.629 -19.501 1.00 52.91 71 ARG A N 1
ATOM 575 C CA . ARG A 1 71 ? 11.615 -15.715 -20.275 1.00 52.91 71 ARG A CA 1
ATOM 576 C C . ARG A 1 71 ? 10.827 -14.970 -21.351 1.00 52.91 71 ARG A C 1
ATOM 578 O O . ARG A 1 71 ? 10.738 -15.425 -22.493 1.00 52.91 71 ARG A O 1
ATOM 585 N N . TYR A 1 72 ? 10.315 -13.794 -21.009 1.00 62.53 72 TYR A N 1
ATOM 586 C CA . TYR A 1 72 ? 9.960 -12.787 -22.003 1.00 62.53 72 TYR A CA 1
ATOM 587 C C . TYR A 1 72 ? 11.165 -11.862 -22.207 1.00 62.53 72 TYR A C 1
ATOM 589 O O . TYR A 1 72 ? 11.577 -11.204 -21.252 1.00 62.53 72 TYR A O 1
ATOM 597 N N . PRO A 1 73 ? 11.753 -11.796 -23.417 1.00 80.62 73 PRO A N 1
ATOM 598 C CA . PRO A 1 73 ? 12.8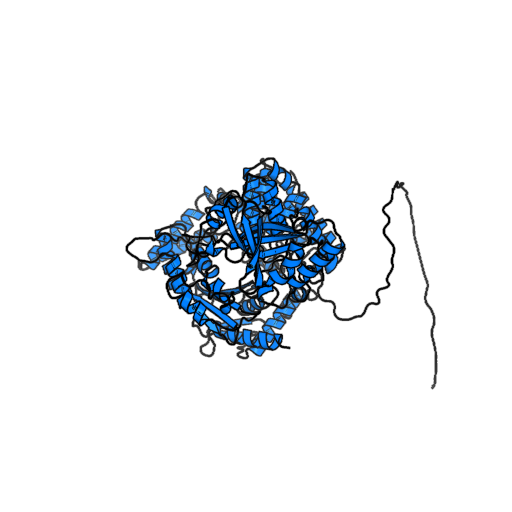76 -10.911 -23.703 1.00 80.62 73 PRO A CA 1
ATOM 599 C C . PRO A 1 73 ? 12.363 -9.466 -23.776 1.00 80.62 73 PRO A C 1
ATOM 601 O O . PRO A 1 73 ? 12.107 -8.923 -24.853 1.00 80.62 73 PRO A O 1
ATOM 604 N N . GLY A 1 74 ? 12.162 -8.864 -22.606 1.00 90.25 74 GLY A N 1
ATOM 605 C CA . GLY A 1 74 ? 11.660 -7.511 -22.442 1.00 90.25 74 GLY A CA 1
ATOM 606 C C . GLY A 1 74 ? 12.250 -6.821 -21.218 1.00 90.25 74 GLY A C 1
ATOM 607 O O . GLY A 1 74 ? 12.559 -7.464 -20.216 1.00 90.25 74 GLY A O 1
ATOM 608 N N . ILE A 1 75 ? 12.378 -5.502 -21.304 1.00 92.38 75 ILE A N 1
ATOM 609 C CA . ILE A 1 75 ? 12.702 -4.619 -20.177 1.00 92.38 75 ILE A CA 1
ATOM 610 C C . ILE A 1 75 ? 11.734 -3.445 -20.172 1.00 92.38 75 ILE A C 1
ATOM 612 O O . ILE A 1 75 ? 11.282 -3.003 -21.230 1.00 92.38 75 ILE A O 1
ATOM 616 N N . GLN A 1 76 ? 11.418 -2.936 -18.989 1.00 92.25 76 GLN A N 1
ATOM 617 C CA . GLN A 1 76 ? 10.729 -1.665 -18.829 1.00 92.25 76 GLN A CA 1
ATOM 618 C C . GLN A 1 76 ? 11.758 -0.595 -18.461 1.00 92.25 76 GLN A C 1
ATOM 620 O O . GLN A 1 76 ? 12.761 -0.878 -17.810 1.00 92.25 76 GLN A O 1
ATOM 625 N N . MET A 1 77 ? 11.520 0.640 -18.888 1.00 90.19 77 MET A N 1
ATOM 626 C CA . MET A 1 77 ? 12.388 1.769 -18.583 1.00 90.19 77 MET A CA 1
ATOM 627 C C . MET A 1 77 ? 11.594 3.037 -18.302 1.00 90.19 77 MET A C 1
ATOM 629 O O . MET A 1 77 ? 10.501 3.232 -18.841 1.00 90.19 77 MET A O 1
ATOM 633 N N . ARG A 1 78 ? 12.163 3.928 -17.491 1.00 86.69 78 ARG A N 1
ATOM 634 C CA . ARG A 1 78 ? 11.700 5.316 -17.390 1.00 86.69 78 ARG A CA 1
ATOM 635 C C . ARG A 1 78 ? 12.038 6.047 -18.690 1.00 86.69 78 ARG A C 1
ATOM 637 O O . ARG A 1 78 ? 13.143 5.913 -19.208 1.00 86.69 78 ARG A O 1
ATOM 644 N N . VAL A 1 79 ? 11.100 6.827 -19.216 1.00 85.12 79 VAL A N 1
ATOM 645 C CA . VAL A 1 79 ? 11.359 7.674 -20.389 1.00 85.12 79 VAL A CA 1
ATOM 646 C C . VAL A 1 79 ? 12.085 8.939 -19.928 1.00 85.12 79 VAL A C 1
ATOM 648 O O . VAL A 1 79 ? 11.651 9.606 -18.987 1.00 85.12 79 VAL A O 1
ATOM 651 N N . ARG A 1 80 ? 13.190 9.287 -20.588 1.00 85.50 80 ARG A N 1
ATOM 652 C CA . ARG A 1 80 ? 13.972 10.499 -20.316 1.00 85.50 80 ARG A CA 1
ATOM 653 C C . ARG A 1 80 ? 13.448 11.672 -21.146 1.00 85.50 80 ARG A C 1
ATOM 655 O O . ARG A 1 80 ? 12.950 11.496 -22.252 1.00 85.50 80 ARG A O 1
ATOM 662 N N . GLY A 1 81 ? 13.572 12.890 -20.618 1.00 79.12 81 GLY A N 1
ATOM 663 C CA . GLY A 1 81 ? 13.221 14.119 -21.344 1.00 79.12 81 GLY A CA 1
ATOM 664 C C . GLY A 1 81 ? 11.728 14.460 -21.368 1.00 79.12 81 GLY A C 1
ATOM 665 O O . GLY A 1 81 ? 11.353 15.453 -21.979 1.00 79.12 81 GLY A O 1
ATOM 666 N N . VAL A 1 82 ? 10.885 13.708 -20.654 1.00 80.69 82 VAL A N 1
ATOM 667 C CA . VAL A 1 82 ? 9.422 13.890 -20.632 1.00 80.69 82 VAL A CA 1
ATOM 668 C C . VAL A 1 82 ? 9.013 15.318 -20.243 1.00 80.69 82 VAL A C 1
ATOM 670 O O . VAL A 1 82 ? 8.077 15.869 -20.813 1.00 80.69 82 VAL A O 1
ATOM 673 N N . SER A 1 83 ? 9.720 15.973 -19.314 1.00 73.12 83 SER A N 1
ATOM 674 C CA . SER A 1 83 ? 9.440 17.366 -18.911 1.00 73.12 83 SER A CA 1
ATOM 675 C C . SER A 1 83 ? 9.594 18.388 -20.045 1.00 73.12 83 SER A C 1
ATOM 677 O O . SER A 1 83 ? 8.965 19.446 -20.002 1.00 73.12 83 SER A O 1
ATOM 679 N N . GLN A 1 84 ? 10.364 18.086 -21.098 1.00 80.88 84 GLN A N 1
ATOM 680 C CA . GLN A 1 84 ? 10.489 18.962 -22.271 1.00 80.88 84 GLN A CA 1
ATOM 681 C C . GLN A 1 84 ? 9.226 18.973 -23.145 1.00 80.88 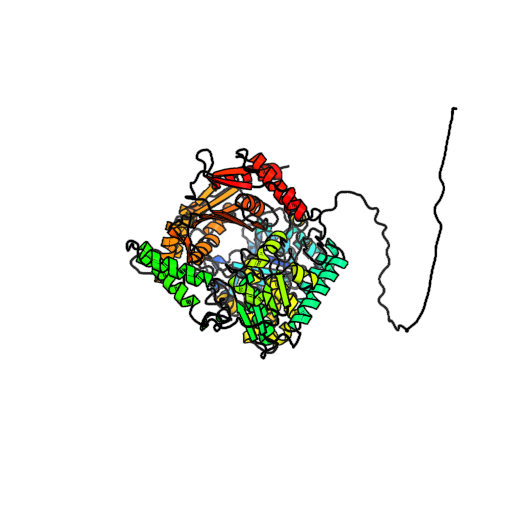84 GLN A C 1
ATOM 683 O O . GLN A 1 84 ? 9.043 19.892 -23.939 1.00 80.88 84 GLN A O 1
ATOM 688 N N . HIS A 1 85 ? 8.331 18.005 -22.966 1.00 83.56 85 HIS A N 1
ATOM 689 C CA . HIS A 1 85 ? 7.112 17.831 -23.759 1.00 83.56 85 HIS A CA 1
ATOM 690 C C . HIS A 1 85 ? 5.831 18.138 -22.962 1.00 83.56 85 HIS A C 1
ATOM 692 O O . HIS A 1 85 ? 4.721 17.714 -23.298 1.00 83.56 85 HIS A O 1
ATOM 698 N N . GLN A 1 86 ? 5.994 18.869 -21.856 1.00 79.00 86 GLN A N 1
ATOM 699 C CA . GLN A 1 86 ? 4.936 19.210 -20.907 1.00 79.00 86 GLN A CA 1
ATOM 700 C C . GLN A 1 86 ? 4.740 20.725 -20.761 1.00 79.00 86 GLN A C 1
ATOM 702 O O . GLN A 1 86 ? 4.416 21.223 -19.683 1.00 79.00 86 GLN A O 1
ATOM 707 N N . LYS A 1 87 ? 4.937 21.484 -21.842 1.00 79.19 87 LYS A N 1
ATOM 708 C CA . LYS A 1 87 ? 4.895 22.952 -21.853 1.00 79.19 87 LYS A CA 1
ATOM 709 C C . LYS A 1 87 ? 3.599 23.500 -21.248 1.00 79.19 87 LYS A C 1
ATOM 711 O O . LYS A 1 87 ? 2.502 23.213 -21.723 1.00 79.19 87 LYS A O 1
ATOM 716 N N . GLY A 1 88 ? 3.732 24.369 -20.248 1.00 66.69 88 GLY A N 1
ATOM 717 C CA . GLY A 1 88 ? 2.598 25.014 -19.580 1.00 66.69 88 GLY A CA 1
ATOM 718 C C . GLY A 1 88 ? 1.928 24.175 -18.488 1.00 66.69 88 GLY A C 1
ATOM 719 O O . GLY A 1 88 ? 0.859 24.564 -18.031 1.00 66.69 88 GLY A O 1
ATOM 720 N N . SER A 1 89 ? 2.526 23.051 -18.082 1.00 63.03 89 SER A N 1
ATOM 721 C CA . SER A 1 89 ? 2.215 22.386 -16.807 1.00 63.03 89 SER A CA 1
ATOM 722 C C . SER A 1 89 ? 3.172 22.855 -15.705 1.00 63.03 89 SER A C 1
ATOM 724 O O . SER A 1 89 ? 4.246 23.374 -16.010 1.00 63.03 89 SER A O 1
ATOM 726 N N . LEU A 1 90 ? 2.794 22.641 -14.440 1.00 52.88 90 LEU A N 1
ATOM 727 C CA . LEU A 1 90 ? 3.588 23.002 -13.256 1.00 52.88 90 LEU A CA 1
ATOM 728 C C . LEU A 1 90 ? 4.934 22.264 -13.129 1.00 52.88 90 LEU A C 1
ATOM 730 O O . LEU A 1 90 ? 5.676 22.578 -12.214 1.00 52.88 90 LEU A O 1
ATOM 734 N N . GLY A 1 91 ? 5.234 21.286 -13.991 1.00 52.97 91 GLY A N 1
ATOM 735 C CA . GLY A 1 91 ? 6.533 20.598 -14.054 1.00 52.97 91 GLY A CA 1
ATOM 736 C C . GLY A 1 91 ? 7.175 20.638 -15.432 1.00 52.97 91 GLY A C 1
ATOM 737 O O . GLY A 1 91 ? 8.001 19.789 -15.782 1.00 52.97 91 GLY A O 1
ATOM 738 N N . ALA A 1 92 ? 6.768 21.589 -16.266 1.00 59.56 92 ALA A N 1
ATOM 739 C CA . ALA A 1 92 ? 7.420 21.809 -17.541 1.00 59.56 92 ALA A CA 1
ATOM 740 C C . ALA A 1 92 ? 8.907 22.137 -17.325 1.00 59.56 92 ALA A C 1
ATOM 742 O O . ALA A 1 92 ? 9.267 22.977 -16.507 1.00 59.56 92 ALA A O 1
ATOM 743 N N . SER A 1 93 ? 9.791 21.545 -18.128 1.00 63.31 93 SER A N 1
ATOM 744 C CA . SER A 1 93 ? 11.174 22.023 -18.187 1.00 63.31 93 SER A CA 1
ATOM 745 C C . SER A 1 93 ? 11.199 23.521 -18.554 1.00 63.31 93 SER A C 1
ATOM 747 O O . SER A 1 93 ? 10.390 23.936 -19.391 1.00 63.31 93 SER A O 1
ATOM 749 N N . PRO A 1 94 ? 12.173 24.319 -18.059 1.00 64.75 94 PRO A N 1
ATOM 750 C CA . PRO A 1 94 ? 12.456 25.662 -18.583 1.00 64.75 94 PRO A CA 1
ATOM 751 C C . PRO A 1 94 ? 12.461 25.736 -20.116 1.00 64.75 94 PRO A C 1
ATOM 753 O O . PRO A 1 94 ? 12.050 26.728 -20.709 1.00 64.75 94 PRO A O 1
ATOM 756 N N . ASN A 1 95 ? 12.925 24.653 -20.745 1.00 72.19 95 ASN A N 1
ATOM 757 C CA . ASN A 1 95 ? 13.103 24.521 -22.184 1.00 72.19 95 ASN A CA 1
ATOM 758 C C . ASN A 1 95 ? 11.992 23.677 -22.830 1.00 72.19 95 ASN A C 1
ATOM 760 O O . ASN A 1 95 ? 12.223 23.055 -23.868 1.00 72.19 95 ASN A O 1
ATOM 764 N N . ALA A 1 96 ? 10.811 23.587 -22.210 1.00 77.00 96 ALA A N 1
ATOM 765 C CA . ALA A 1 96 ? 9.714 22.793 -22.741 1.00 77.00 96 ALA A CA 1
ATOM 766 C C . ALA A 1 96 ? 9.255 23.310 -24.114 1.00 77.00 96 ALA A C 1
ATOM 768 O O . ALA A 1 96 ? 8.928 24.487 -24.301 1.00 77.00 96 ALA A O 1
ATOM 769 N N . LYS A 1 97 ? 9.223 22.401 -25.086 1.00 85.12 97 LYS A N 1
ATOM 770 C CA . LYS A 1 97 ? 9.039 22.693 -26.508 1.00 85.12 97 LYS A CA 1
ATOM 771 C C . LYS A 1 97 ? 7.569 22.606 -26.906 1.00 85.12 97 LYS A C 1
ATOM 773 O O . LYS A 1 97 ? 7.078 23.471 -27.632 1.00 85.12 97 LYS A O 1
ATOM 778 N N . ASP A 1 98 ? 6.848 21.628 -26.365 1.00 87.44 98 ASP A N 1
ATOM 779 C CA . ASP A 1 98 ? 5.492 21.279 -26.790 1.00 87.44 98 ASP A CA 1
ATOM 780 C C . ASP A 1 98 ? 4.648 20.659 -25.654 1.00 87.44 98 ASP A C 1
ATOM 782 O O . ASP A 1 98 ? 5.070 20.621 -24.500 1.00 87.44 98 ASP A O 1
ATOM 786 N N . LYS A 1 99 ? 3.418 20.239 -25.981 1.00 87.62 99 LYS A N 1
ATOM 787 C CA . LYS A 1 99 ? 2.427 19.665 -25.050 1.00 87.62 99 LYS A CA 1
ATOM 788 C C . LYS A 1 99 ? 2.095 18.196 -25.357 1.00 87.62 99 LYS A C 1
ATOM 790 O O . LYS A 1 99 ? 0.998 17.756 -25.005 1.00 87.62 99 LYS A O 1
ATOM 795 N N . SER A 1 100 ? 2.938 17.467 -26.088 1.00 88.44 100 SER A N 1
ATOM 796 C CA . SER A 1 100 ? 2.618 16.116 -26.575 1.00 88.44 100 SER A CA 1
ATOM 797 C C . SER A 1 100 ? 2.280 15.162 -25.425 1.00 88.44 100 SER A C 1
ATOM 799 O O . SER A 1 100 ? 1.271 14.463 -25.493 1.00 88.44 100 SER A O 1
ATOM 801 N N . VAL A 1 101 ? 3.032 15.217 -24.321 1.00 83.75 101 VAL A N 1
ATOM 802 C CA . VAL A 1 101 ? 2.835 14.360 -23.143 1.00 83.75 101 VAL A CA 1
ATOM 803 C C . VAL A 1 101 ? 1.562 14.727 -22.386 1.00 83.75 101 VAL A C 1
ATOM 805 O O . VAL A 1 101 ? 0.837 13.835 -21.950 1.00 83.75 101 VAL A O 1
ATOM 808 N N . ILE A 1 102 ? 1.237 16.021 -22.276 1.00 79.19 102 ILE A N 1
ATOM 809 C CA . ILE A 1 102 ? -0.026 16.474 -21.666 1.00 79.19 102 ILE A CA 1
ATOM 810 C C . ILE A 1 102 ? -1.206 15.943 -22.484 1.00 79.19 102 ILE A C 1
ATOM 812 O O . ILE A 1 102 ? -2.105 15.305 -21.937 1.00 79.19 102 ILE A O 1
ATOM 816 N N . LYS A 1 103 ? -1.165 16.134 -23.810 1.00 84.88 103 LYS A N 1
ATOM 817 C CA . LYS A 1 103 ? -2.205 15.649 -24.727 1.00 84.88 103 LYS A CA 1
ATOM 818 C C . LYS A 1 103 ? -2.335 14.128 -24.690 1.00 84.88 103 LYS A C 1
ATOM 820 O O . LYS A 1 103 ? -3.453 13.622 -24.707 1.00 84.88 103 LYS A O 1
ATOM 825 N N . LEU A 1 104 ? -1.217 13.407 -24.606 1.00 84.50 104 LEU A N 1
ATOM 826 C CA . LEU A 1 104 ? -1.201 11.956 -24.448 1.00 84.50 104 LEU A CA 1
ATOM 827 C C . LEU A 1 104 ? -1.869 11.540 -23.134 1.00 84.50 104 LEU A C 1
ATOM 829 O O . LEU A 1 104 ? -2.756 10.690 -23.153 1.00 84.50 104 LEU A O 1
ATOM 833 N N . ALA A 1 105 ? -1.514 12.165 -22.012 1.00 77.00 105 ALA A N 1
ATOM 834 C CA . ALA A 1 105 ? -2.095 11.849 -20.710 1.00 77.00 105 ALA A CA 1
ATOM 835 C C . ALA A 1 105 ? -3.597 12.186 -20.622 1.00 77.00 105 ALA A C 1
ATOM 837 O O . ALA A 1 105 ? -4.334 11.523 -19.897 1.00 77.00 105 ALA A O 1
ATOM 838 N N . GLU A 1 106 ? -4.063 13.193 -21.365 1.00 77.12 106 GLU A N 1
ATOM 839 C CA . GLU A 1 106 ? -5.482 13.558 -21.519 1.00 77.12 106 GLU A CA 1
ATOM 840 C C . GLU A 1 106 ? -6.232 12.742 -22.585 1.00 77.12 106 GLU A C 1
ATOM 842 O O . GLU A 1 106 ? -7.437 12.946 -22.785 1.00 77.12 106 GLU A O 1
ATOM 847 N N . SER A 1 107 ? -5.544 11.822 -23.261 1.00 81.12 107 SER A N 1
ATOM 848 C CA . SER A 1 107 ? -6.116 10.955 -24.289 1.00 81.12 107 SER A CA 1
ATOM 849 C C . SER A 1 107 ? -6.491 9.572 -23.755 1.00 81.12 107 SER A C 1
ATOM 851 O O . SER A 1 107 ? -6.080 9.164 -22.670 1.00 81.12 107 SER A O 1
ATOM 853 N N . ASN A 1 108 ? -7.213 8.808 -24.575 1.00 78.44 108 ASN A N 1
ATOM 854 C CA . ASN A 1 108 ? -7.635 7.438 -24.273 1.00 78.44 108 ASN A CA 1
ATOM 855 C C . ASN A 1 108 ? -6.517 6.419 -24.574 1.00 78.44 108 ASN A C 1
ATOM 857 O O . ASN A 1 108 ? -6.744 5.395 -25.231 1.00 78.44 108 ASN A O 1
ATOM 861 N N . TRP A 1 109 ? -5.288 6.744 -24.170 1.00 81.88 109 TRP A N 1
ATOM 862 C CA . TRP A 1 109 ? -4.119 5.900 -24.395 1.00 81.88 109 TRP A CA 1
ATOM 863 C C . TRP A 1 109 ? -4.214 4.605 -23.578 1.00 81.88 109 TRP A C 1
ATOM 865 O O . TRP A 1 109 ? -4.922 4.521 -22.565 1.00 81.88 109 TRP A O 1
ATOM 875 N N . ARG A 1 110 ? -3.500 3.573 -24.036 1.00 80.19 110 ARG A N 1
ATOM 876 C CA . ARG A 1 110 ? -3.552 2.234 -23.435 1.00 80.19 110 ARG A CA 1
ATOM 877 C C . ARG A 1 110 ? -2.182 1.715 -23.069 1.00 80.19 110 ARG A C 1
ATOM 879 O O . ARG A 1 110 ? -1.198 1.966 -23.758 1.00 80.19 110 ARG A O 1
ATOM 886 N N . ASP A 1 111 ? -2.158 0.905 -22.022 1.00 81.31 111 ASP A N 1
ATOM 887 C CA . ASP A 1 111 ? -0.986 0.104 -21.708 1.00 81.31 111 ASP A CA 1
ATOM 888 C C . ASP A 1 111 ? -0.683 -0.867 -22.864 1.00 81.31 111 ASP A C 1
ATOM 890 O O . ASP A 1 111 ? -1.599 -1.491 -23.411 1.00 81.31 111 ASP A O 1
ATOM 894 N N . GLY A 1 112 ? 0.582 -0.939 -23.278 1.00 83.94 112 GLY A N 1
ATOM 895 C CA . GLY A 1 112 ? 1.013 -1.706 -24.448 1.00 83.94 112 GLY A CA 1
ATOM 896 C C . GLY A 1 112 ? 0.841 -0.976 -25.790 1.00 83.94 112 GLY A C 1
ATOM 897 O O . GLY A 1 112 ? 1.070 -1.574 -26.842 1.00 83.94 112 GLY A O 1
ATOM 898 N N . GLN A 1 113 ? 0.423 0.298 -25.799 1.00 87.69 113 GLN A N 1
ATOM 899 C CA . GLN A 1 113 ? 0.302 1.091 -27.029 1.00 87.69 113 GLN A CA 1
ATOM 900 C C . GLN A 1 113 ? 1.662 1.218 -27.719 1.00 87.69 113 GLN A C 1
ATOM 902 O O . GLN A 1 113 ? 2.627 1.676 -27.115 1.00 87.69 113 GLN A O 1
ATOM 907 N N . LYS A 1 114 ? 1.744 0.823 -28.994 1.00 93.62 114 LYS A N 1
ATOM 908 C CA . LYS A 1 114 ? 2.994 0.873 -29.760 1.00 93.62 114 LYS A CA 1
ATOM 909 C C . LYS A 1 114 ? 3.506 2.312 -29.863 1.00 93.62 114 LYS A C 1
ATOM 911 O O . LYS A 1 114 ? 2.750 3.212 -30.226 1.00 93.62 114 LYS A O 1
ATOM 916 N N . LEU A 1 115 ? 4.797 2.485 -29.606 1.00 94.75 115 LEU A N 1
ATOM 917 C CA . LEU A 1 115 ? 5.524 3.727 -29.834 1.00 94.75 115 LEU A CA 1
ATOM 918 C C . LEU A 1 115 ? 6.349 3.617 -31.116 1.00 94.75 115 LEU A C 1
ATOM 920 O O . LEU A 1 115 ? 6.921 2.565 -31.426 1.00 94.75 115 LEU A O 1
ATOM 924 N N . ASN A 1 116 ? 6.408 4.719 -31.853 1.00 96.06 116 ASN A N 1
ATOM 925 C CA . ASN A 1 116 ? 7.396 4.907 -32.902 1.00 96.06 116 ASN A CA 1
ATOM 926 C C . ASN A 1 116 ? 8.732 5.289 -32.256 1.00 96.06 116 ASN A C 1
ATOM 928 O O . ASN A 1 116 ? 8.772 5.767 -31.119 1.00 96.06 116 ASN A O 1
ATOM 932 N N . TYR A 1 117 ? 9.833 5.063 -32.968 1.00 96.06 117 TYR A N 1
ATOM 933 C CA . TYR A 1 117 ? 11.149 5.456 -32.486 1.00 96.06 117 TYR A CA 1
ATOM 934 C C . TYR A 1 117 ? 12.051 5.923 -33.622 1.00 96.06 117 TYR A C 1
ATOM 936 O O . TYR A 1 117 ? 11.929 5.467 -34.761 1.00 96.06 117 TYR A O 1
ATOM 944 N N . LYS A 1 118 ? 12.993 6.804 -33.283 1.00 94.75 118 LYS A N 1
ATOM 945 C CA . LYS A 1 118 ? 14.016 7.304 -34.200 1.00 94.75 118 LYS A CA 1
ATOM 946 C C . LYS A 1 118 ? 15.383 7.228 -33.540 1.00 94.75 118 LYS A C 1
ATOM 948 O O . LYS A 1 118 ? 15.576 7.749 -32.446 1.00 94.75 118 LYS A O 1
ATOM 953 N N . ILE A 1 119 ? 16.336 6.610 -34.231 1.00 94.56 119 ILE A N 1
ATOM 954 C CA . ILE A 1 119 ? 17.732 6.559 -33.794 1.00 94.56 119 ILE A CA 1
ATOM 955 C C . ILE A 1 119 ? 18.491 7.691 -34.484 1.00 94.56 119 ILE A C 1
ATOM 957 O O . ILE A 1 119 ? 18.484 7.794 -35.711 1.00 94.56 119 ILE A O 1
ATOM 961 N N . VAL A 1 120 ? 19.127 8.550 -33.693 1.00 93.06 120 VAL A N 1
ATOM 962 C CA . VAL A 1 120 ? 19.921 9.692 -34.162 1.00 93.06 120 VAL A CA 1
ATOM 963 C C . VAL A 1 120 ? 21.321 9.587 -33.573 1.00 93.06 120 VAL A C 1
ATOM 965 O O . VAL A 1 120 ? 21.481 9.160 -32.433 1.00 93.06 120 VAL A O 1
ATOM 968 N N . THR A 1 121 ? 22.336 9.965 -34.345 1.00 90.12 121 THR A N 1
ATOM 969 C CA . THR A 1 121 ? 23.697 10.146 -33.829 1.00 90.12 121 THR A CA 1
ATOM 970 C C . THR A 1 121 ? 23.853 11.598 -33.369 1.00 90.12 121 THR A C 1
ATOM 972 O O . THR A 1 121 ? 23.574 12.514 -34.144 1.00 90.12 121 THR A O 1
ATOM 975 N N . SER A 1 122 ? 24.235 11.811 -32.111 1.00 82.31 122 SER A N 1
ATOM 976 C CA . SER A 1 122 ? 24.488 13.127 -31.522 1.00 82.31 122 SER A CA 1
ATOM 977 C C . SER A 1 122 ? 25.755 13.768 -32.102 1.00 82.31 122 SER A C 1
ATOM 979 O O . SER A 1 122 ? 26.531 13.126 -32.812 1.00 82.31 122 SER A O 1
ATOM 981 N N . SER A 1 123 ? 25.982 15.045 -31.777 1.00 78.44 123 SER A N 1
ATOM 982 C CA . SER A 1 123 ? 27.224 15.760 -32.106 1.00 78.44 123 SER A CA 1
ATOM 983 C C . SER A 1 123 ? 28.473 15.071 -31.556 1.00 78.44 123 SER A C 1
ATOM 985 O O . SER A 1 123 ? 29.524 15.136 -32.183 1.00 78.44 123 SER A O 1
ATOM 987 N N . ASP A 1 124 ? 28.329 14.359 -30.438 1.00 80.25 124 ASP A N 1
ATOM 988 C CA . ASP A 1 124 ? 29.411 13.648 -29.751 1.00 80.25 124 ASP A CA 1
ATOM 989 C C . ASP A 1 124 ? 29.567 12.202 -30.259 1.00 80.25 124 ASP A C 1
ATOM 991 O O . ASP A 1 124 ? 30.219 11.369 -29.636 1.00 80.25 124 ASP A O 1
ATOM 995 N N . ASN A 1 125 ? 28.965 11.891 -31.414 1.00 83.44 125 ASN A N 1
ATOM 996 C CA . ASN A 1 125 ? 28.954 10.572 -32.046 1.00 83.44 125 ASN A CA 1
ATOM 997 C C . ASN A 1 125 ? 28.280 9.464 -31.205 1.00 83.44 125 ASN A C 1
ATOM 999 O O . ASN A 1 125 ? 28.485 8.272 -31.448 1.00 83.44 125 ASN A O 1
ATOM 1003 N N . GLU A 1 126 ? 27.428 9.838 -30.249 1.00 87.44 126 GLU A N 1
ATOM 1004 C CA . GLU A 1 126 ? 26.647 8.902 -29.439 1.00 87.44 126 GLU A CA 1
ATOM 1005 C C . GLU A 1 126 ? 25.274 8.639 -30.057 1.00 87.44 126 GLU A C 1
ATOM 1007 O O . GLU A 1 126 ? 24.659 9.508 -30.674 1.00 87.44 126 GLU A O 1
ATOM 1012 N N . LYS A 1 127 ? 24.749 7.425 -29.895 1.00 92.44 127 LYS A N 1
ATOM 1013 C CA . LYS A 1 127 ? 23.400 7.091 -30.366 1.00 92.44 127 LYS A CA 1
ATOM 1014 C C . LYS A 1 127 ? 22.365 7.539 -29.341 1.00 92.44 127 LYS A C 1
ATOM 1016 O O . LYS A 1 127 ? 22.518 7.279 -28.156 1.00 92.44 127 LYS A O 1
ATOM 1021 N N . VAL A 1 128 ? 21.276 8.130 -29.820 1.00 93.94 128 VAL A N 1
ATOM 1022 C CA . VAL A 1 128 ? 20.108 8.532 -29.028 1.00 93.94 128 VAL A CA 1
ATOM 1023 C C . VAL A 1 128 ? 18.857 7.942 -29.673 1.00 93.94 128 VAL A C 1
ATOM 1025 O O . VAL A 1 128 ? 18.693 8.037 -30.891 1.00 93.94 128 VAL A O 1
ATOM 1028 N N . ILE A 1 129 ? 17.973 7.335 -28.877 1.00 96.25 129 ILE A N 1
ATOM 1029 C CA . ILE A 1 129 ? 16.718 6.738 -29.363 1.00 96.25 129 ILE A CA 1
ATOM 1030 C C . ILE A 1 129 ? 15.535 7.562 -28.853 1.00 96.25 129 ILE A C 1
ATOM 1032 O O . ILE A 1 129 ? 15.138 7.441 -27.694 1.00 96.25 129 ILE A O 1
ATOM 1036 N N . PHE A 1 130 ? 14.962 8.389 -29.722 1.00 96.06 130 PHE A N 1
ATOM 1037 C CA . PHE A 1 130 ? 13.744 9.147 -29.436 1.00 96.06 130 PHE A CA 1
ATOM 1038 C C . PHE A 1 130 ? 12.514 8.249 -29.532 1.00 96.06 130 PHE A C 1
ATOM 1040 O O . PHE A 1 130 ? 12.468 7.353 -30.377 1.00 96.06 130 PHE A O 1
ATOM 1047 N N . LEU A 1 131 ? 11.535 8.496 -28.666 1.00 95.81 131 LEU A N 1
ATOM 1048 C CA . LEU A 1 131 ? 10.257 7.798 -28.608 1.00 95.81 131 LEU A CA 1
ATOM 1049 C C . LEU A 1 131 ? 9.139 8.762 -28.998 1.00 95.81 131 LEU A C 1
ATOM 1051 O O . LEU A 1 131 ? 9.052 9.880 -28.487 1.00 95.81 131 LEU A O 1
ATOM 1055 N N . GLU A 1 132 ? 8.257 8.302 -29.875 1.00 95.81 132 GLU A N 1
ATOM 1056 C CA . GLU A 1 132 ? 7.188 9.107 -30.450 1.00 95.81 132 GLU A CA 1
ATOM 1057 C C . GLU A 1 132 ? 5.845 8.390 -30.316 1.00 95.81 132 GLU A C 1
ATOM 1059 O O . GLU A 1 132 ? 5.693 7.215 -30.669 1.00 95.81 132 GLU A O 1
ATOM 1064 N N . ASP A 1 133 ? 4.841 9.120 -29.840 1.00 93.50 133 ASP A N 1
ATOM 1065 C CA . ASP A 1 133 ? 3.456 8.716 -29.994 1.00 93.50 133 ASP A CA 1
ATOM 1066 C C . ASP A 1 133 ? 2.968 9.051 -31.410 1.00 93.50 133 ASP A C 1
ATOM 1068 O O . ASP A 1 133 ? 3.147 10.165 -31.904 1.00 93.50 133 ASP A O 1
ATOM 1072 N N . SER A 1 134 ? 2.290 8.096 -32.050 1.00 91.88 134 SER A N 1
ATOM 1073 C CA . SER A 1 134 ? 1.805 8.238 -33.431 1.00 91.88 134 SER A CA 1
ATOM 1074 C C . SER A 1 134 ? 0.883 9.441 -33.672 1.00 91.88 134 SER A C 1
ATOM 1076 O O . SER A 1 134 ? 0.792 9.917 -34.803 1.00 91.88 134 SER A O 1
ATOM 1078 N N . LYS A 1 135 ? 0.190 9.928 -32.635 1.00 93.00 135 LYS A N 1
ATOM 1079 C CA . LYS A 1 135 ? -0.767 11.034 -32.724 1.00 93.00 135 LYS A CA 1
ATOM 1080 C C . LYS A 1 135 ? -0.197 12.341 -32.184 1.00 93.00 135 LYS A C 1
ATOM 1082 O O . LYS A 1 135 ? -0.535 13.405 -32.703 1.00 93.00 135 LYS A O 1
ATOM 1087 N N . PHE A 1 136 ? 0.604 12.281 -31.124 1.00 92.56 136 PHE A N 1
ATOM 1088 C CA . PHE A 1 136 ? 1.042 13.475 -30.396 1.00 92.56 136 PHE A CA 1
ATOM 1089 C C . PHE A 1 136 ? 2.501 13.871 -30.639 1.00 92.56 136 PHE A C 1
ATOM 1091 O O . PHE A 1 136 ? 2.865 14.991 -30.279 1.00 92.56 136 PHE A O 1
ATOM 1098 N N . GLY A 1 137 ? 3.293 13.026 -31.304 1.00 93.12 137 GLY A N 1
ATOM 1099 C CA . GLY A 1 137 ? 4.695 13.289 -31.632 1.00 93.12 137 GLY A CA 1
ATOM 1100 C C . GLY A 1 137 ? 5.662 12.798 -30.556 1.00 93.12 137 GLY A C 1
ATOM 1101 O O . GLY A 1 137 ? 5.341 11.892 -29.790 1.00 93.12 137 GLY A O 1
ATOM 1102 N N . GLU A 1 138 ? 6.862 13.376 -30.516 1.00 94.50 138 GLU A N 1
ATOM 1103 C CA . GLU A 1 138 ? 7.917 13.018 -29.557 1.00 94.50 138 GLU A CA 1
ATOM 1104 C C . GLU A 1 138 ? 7.437 13.186 -28.113 1.00 94.50 138 GLU A C 1
ATOM 1106 O O . GLU A 1 138 ? 6.868 14.217 -27.760 1.00 94.50 138 GLU A O 1
ATOM 1111 N N . ILE A 1 139 ? 7.651 12.162 -27.288 1.00 90.25 139 ILE A N 1
ATOM 1112 C CA . ILE A 1 139 ? 7.260 12.131 -25.867 1.00 90.25 139 ILE A CA 1
ATOM 1113 C C . ILE A 1 139 ? 8.466 12.002 -24.928 1.00 90.25 139 ILE A C 1
ATOM 1115 O O . ILE A 1 139 ? 8.317 12.013 -23.704 1.00 90.25 139 ILE A O 1
ATOM 1119 N N . GLY A 1 140 ? 9.660 11.871 -25.502 1.00 91.31 140 GLY A N 1
ATOM 1120 C CA . GLY A 1 140 ? 10.926 11.739 -24.802 1.00 91.31 140 GLY A CA 1
ATOM 1121 C C . GLY A 1 140 ? 11.848 10.754 -25.512 1.00 91.31 140 GLY A C 1
ATOM 1122 O O . GLY A 1 140 ? 11.747 10.528 -26.717 1.00 91.31 140 GLY A O 1
ATOM 1123 N N . ARG A 1 141 ? 12.764 10.152 -24.758 1.00 93.62 141 ARG A N 1
ATOM 1124 C CA . ARG A 1 141 ? 13.768 9.227 -25.288 1.00 93.62 141 ARG A CA 1
ATOM 1125 C C . ARG A 1 141 ? 14.099 8.100 -24.321 1.00 93.62 141 ARG A C 1
ATOM 1127 O O . ARG A 1 141 ? 13.846 8.193 -23.119 1.00 93.62 141 ARG A O 1
ATOM 1134 N N . VAL A 1 142 ? 14.679 7.042 -24.866 1.00 94.44 142 VAL A N 1
ATOM 1135 C CA . VAL A 1 142 ? 15.322 5.969 -24.101 1.00 94.44 142 VAL A CA 1
ATOM 1136 C C . VAL A 1 142 ? 16.452 6.564 -23.243 1.00 94.44 142 VAL A C 1
ATOM 1138 O O . VAL A 1 142 ? 17.125 7.480 -23.720 1.00 94.44 142 VAL A O 1
ATOM 1141 N N . PRO A 1 143 ? 16.675 6.081 -22.005 1.00 91.94 143 PRO A N 1
ATOM 1142 C CA . PRO A 1 143 ? 17.816 6.498 -21.193 1.00 91.94 143 PRO A CA 1
ATOM 1143 C C . PRO A 1 143 ? 19.143 6.380 -21.953 1.00 91.94 143 PRO A C 1
ATOM 1145 O O . PRO A 1 143 ? 19.390 5.409 -22.679 1.00 91.94 143 PRO A O 1
ATOM 1148 N N . ASP A 1 144 ? 19.991 7.392 -21.805 1.00 90.56 144 ASP A N 1
ATOM 1149 C CA . ASP A 1 144 ? 21.224 7.497 -22.587 1.00 90.56 144 ASP A CA 1
ATOM 1150 C C . ASP A 1 144 ? 22.196 6.371 -22.178 1.00 90.56 144 ASP A C 1
ATOM 1152 O O . ASP A 1 144 ? 22.851 5.767 -23.020 1.00 90.56 144 ASP A O 1
ATOM 1156 N N . GLU A 1 145 ? 22.155 5.975 -20.907 1.00 89.62 145 GLU A N 1
ATOM 1157 C CA . GLU A 1 145 ? 23.003 4.974 -20.254 1.00 89.62 145 GLU A CA 1
ATOM 1158 C C . GLU A 1 145 ? 22.765 3.553 -20.777 1.00 89.62 145 GLU A C 1
ATOM 1160 O O . GLU A 1 145 ? 23.678 2.731 -20.851 1.00 89.62 145 GLU A O 1
ATOM 1165 N N . ILE A 1 146 ? 21.534 3.251 -21.203 1.00 93.50 146 ILE A N 1
ATOM 1166 C CA . ILE A 1 146 ? 21.188 1.923 -21.730 1.00 93.50 146 ILE A CA 1
ATOM 1167 C C . ILE A 1 146 ? 21.311 1.853 -23.255 1.00 93.50 146 ILE A C 1
ATOM 1169 O O . ILE A 1 146 ? 21.413 0.766 -23.830 1.00 93.50 146 ILE A O 1
ATOM 1173 N N . THR A 1 147 ? 21.311 3.005 -23.929 1.00 94.38 147 THR A N 1
ATOM 1174 C CA . THR A 1 147 ? 21.278 3.099 -25.393 1.00 94.38 147 THR A CA 1
ATOM 1175 C C . THR A 1 147 ? 22.469 2.413 -26.088 1.00 94.38 147 THR A C 1
ATOM 1177 O O . THR A 1 147 ? 22.230 1.702 -27.076 1.00 94.38 147 THR A O 1
ATOM 1180 N N . PRO A 1 148 ? 23.725 2.504 -25.596 1.00 93.19 148 PRO A N 1
ATOM 1181 C CA . PRO A 1 148 ? 24.867 1.787 -26.173 1.00 93.19 148 PRO A CA 1
ATOM 1182 C C . PRO A 1 148 ? 24.678 0.267 -26.227 1.00 93.19 148 PRO A C 1
ATOM 1184 O O . PRO A 1 148 ? 25.167 -0.398 -27.142 1.00 93.19 148 PRO A O 1
ATOM 1187 N N . TYR A 1 149 ? 23.924 -0.292 -25.277 1.00 92.81 149 TYR A N 1
ATOM 1188 C CA . TYR A 1 149 ? 23.705 -1.730 -25.177 1.00 92.81 149 TYR A CA 1
ATOM 1189 C C . TYR A 1 149 ? 22.666 -2.252 -26.170 1.00 92.81 149 TYR A C 1
ATOM 1191 O O . TYR A 1 149 ? 22.753 -3.410 -26.578 1.00 92.81 149 TYR A O 1
ATOM 1199 N N . ILE A 1 150 ? 21.699 -1.420 -26.572 1.00 94.44 150 ILE A N 1
ATOM 1200 C CA . ILE A 1 150 ? 20.536 -1.858 -27.361 1.00 94.44 150 ILE A CA 1
ATOM 1201 C C . ILE A 1 150 ? 20.495 -1.289 -28.784 1.00 94.44 150 ILE A C 1
ATOM 1203 O O . ILE A 1 150 ? 20.035 -1.984 -29.690 1.00 94.44 150 ILE A O 1
ATOM 1207 N N . SER A 1 151 ? 21.022 -0.084 -29.020 1.00 93.25 151 SER A N 1
ATOM 1208 C CA . SER A 1 151 ? 20.917 0.631 -30.307 1.00 93.25 151 SER A CA 1
ATOM 1209 C C . SER A 1 151 ? 21.407 -0.200 -31.491 1.00 93.25 151 SER A C 1
ATOM 1211 O O . SER A 1 151 ? 20.664 -0.407 -32.445 1.00 93.25 151 SER A O 1
ATOM 1213 N N . LYS A 1 152 ? 22.605 -0.789 -31.395 1.00 90.50 152 LYS A N 1
ATOM 1214 C CA . LYS A 1 152 ? 23.185 -1.625 -32.460 1.00 90.50 152 LYS A CA 1
ATOM 1215 C C . LYS A 1 152 ? 22.370 -2.890 -32.753 1.00 90.50 152 LYS A C 1
ATOM 1217 O O . LYS A 1 152 ? 22.407 -3.397 -33.873 1.00 90.50 152 LYS A O 1
ATOM 1222 N N . MET A 1 153 ? 21.682 -3.445 -31.752 1.00 92.44 153 MET A N 1
ATOM 1223 C CA . MET A 1 153 ? 20.804 -4.603 -31.954 1.00 92.44 153 MET A CA 1
ATOM 1224 C C . MET A 1 153 ? 19.525 -4.192 -32.680 1.00 92.44 153 MET A C 1
ATOM 1226 O O . MET A 1 153 ? 19.118 -4.881 -33.613 1.00 92.44 153 MET A O 1
ATOM 1230 N N . ILE A 1 154 ? 18.954 -3.050 -32.291 1.00 94.12 154 ILE A N 1
ATOM 1231 C CA . ILE A 1 154 ? 17.759 -2.478 -32.911 1.00 94.12 154 ILE A CA 1
ATOM 1232 C C . ILE A 1 154 ? 18.053 -2.065 -34.360 1.00 94.12 154 ILE A C 1
ATOM 1234 O O . ILE A 1 154 ? 17.315 -2.460 -35.249 1.00 94.12 154 ILE A O 1
ATOM 1238 N N . GLU A 1 155 ? 19.158 -1.365 -34.638 1.00 92.25 155 GLU A N 1
ATOM 1239 C CA . GLU A 1 155 ? 19.535 -0.939 -36.000 1.00 92.25 155 GLU A CA 1
ATOM 1240 C C . GLU A 1 155 ? 19.697 -2.117 -36.972 1.00 92.25 155 GLU A C 1
ATOM 1242 O O . GLU A 1 155 ? 19.337 -2.013 -38.142 1.00 92.25 155 GLU A O 1
ATOM 1247 N N . LYS A 1 156 ? 20.226 -3.252 -36.495 1.00 90.75 156 LYS A N 1
ATOM 1248 C CA . LYS A 1 156 ? 20.399 -4.458 -37.319 1.00 90.75 156 LYS A CA 1
ATOM 1249 C C . LYS A 1 156 ? 19.096 -5.215 -37.567 1.00 90.75 156 LYS A C 1
ATOM 1251 O O . LYS A 1 156 ? 18.975 -5.872 -38.596 1.00 90.75 156 LYS A O 1
ATOM 1256 N N . HIS A 1 157 ? 18.154 -5.147 -36.628 1.00 91.19 157 HIS A N 1
ATOM 1257 C CA . HIS A 1 157 ? 16.907 -5.912 -36.656 1.00 91.19 157 HIS A CA 1
ATOM 1258 C C . HIS A 1 157 ? 15.697 -5.039 -36.272 1.00 91.19 157 HIS A C 1
ATOM 1260 O O . HIS A 1 157 ? 14.971 -5.373 -35.337 1.00 91.19 157 HIS A O 1
ATOM 1266 N N . PRO A 1 158 ? 15.434 -3.918 -36.967 1.00 88.50 158 PRO A N 1
ATOM 1267 C CA . PRO A 1 158 ? 14.498 -2.891 -36.492 1.00 88.50 158 PRO A CA 1
ATOM 1268 C C . PRO A 1 158 ? 13.050 -3.379 -36.384 1.00 88.50 158 PRO A C 1
ATOM 1270 O O . PRO A 1 158 ? 12.293 -2.882 -35.551 1.00 88.50 158 PRO A O 1
ATOM 1273 N N . ASN A 1 159 ? 12.679 -4.376 -37.193 1.00 91.81 159 ASN A N 1
ATOM 1274 C CA . ASN A 1 159 ? 11.352 -4.994 -37.188 1.00 91.81 159 ASN A CA 1
ATOM 1275 C C . ASN A 1 159 ? 11.173 -6.044 -36.083 1.00 91.81 159 ASN A C 1
ATOM 1277 O O . ASN A 1 159 ? 10.041 -6.415 -35.783 1.00 91.81 159 ASN A O 1
ATOM 1281 N N . ASP A 1 160 ? 12.268 -6.504 -35.474 1.00 93.56 160 ASP A N 1
ATOM 1282 C CA . ASP A 1 160 ? 12.224 -7.492 -34.400 1.00 93.56 160 ASP A CA 1
ATOM 1283 C C . ASP A 1 160 ? 12.074 -6.834 -33.024 1.00 93.56 160 ASP A C 1
ATOM 1285 O O . ASP A 1 160 ? 11.823 -7.536 -32.049 1.00 93.56 160 ASP A O 1
ATOM 1289 N N . PHE A 1 161 ? 12.191 -5.508 -32.914 1.00 94.31 161 PHE A N 1
ATOM 1290 C CA . PHE A 1 161 ? 12.033 -4.777 -31.657 1.00 94.31 161 PHE A CA 1
ATOM 1291 C C . PHE A 1 161 ? 10.776 -3.914 -31.656 1.00 94.31 161 PHE A C 1
ATOM 1293 O O . PHE A 1 161 ? 10.420 -3.281 -32.652 1.00 94.31 161 PHE A O 1
ATOM 1300 N N . ARG A 1 162 ? 10.115 -3.851 -30.499 1.00 94.81 162 ARG A N 1
ATOM 1301 C CA . ARG A 1 162 ? 8.923 -3.029 -30.300 1.00 94.81 162 ARG A CA 1
ATOM 1302 C C . ARG A 1 162 ? 9.041 -2.224 -29.016 1.00 94.81 162 ARG A C 1
ATOM 1304 O O . ARG A 1 162 ? 9.219 -2.799 -27.946 1.00 94.81 162 ARG A O 1
ATOM 1311 N N . PHE A 1 163 ? 8.890 -0.908 -29.142 1.00 95.75 163 PHE A N 1
ATOM 1312 C CA . PHE A 1 163 ? 8.623 -0.042 -28.004 1.00 95.75 163 PHE A CA 1
ATOM 1313 C C . PHE A 1 163 ? 7.120 0.047 -27.765 1.00 95.75 163 PHE A C 1
ATOM 1315 O O . PHE A 1 163 ? 6.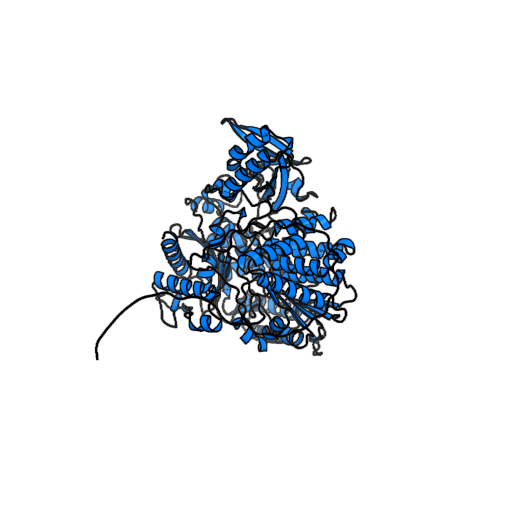332 0.201 -28.703 1.00 95.75 163 PHE A O 1
ATOM 1322 N N . GLU A 1 164 ? 6.729 -0.041 -26.504 1.00 92.75 164 GLU A N 1
ATOM 1323 C CA . GLU A 1 164 ? 5.350 0.122 -26.064 1.00 92.75 164 GLU A CA 1
ATOM 1324 C C . GLU A 1 164 ? 5.292 1.103 -24.907 1.00 92.75 164 GLU A C 1
ATOM 1326 O O . GLU A 1 164 ? 6.117 1.050 -23.998 1.00 92.75 164 GLU A O 1
ATOM 1331 N N . LEU A 1 165 ? 4.287 1.966 -24.909 1.00 88.31 165 LEU A N 1
ATOM 1332 C CA . LEU A 1 165 ? 3.964 2.789 -23.764 1.00 88.31 165 LEU A CA 1
ATOM 1333 C C . LEU A 1 165 ? 3.490 1.875 -22.632 1.00 88.31 165 LEU A C 1
ATOM 1335 O O . LEU A 1 165 ? 2.550 1.092 -22.794 1.00 88.31 165 LEU A O 1
ATOM 1339 N N . SER A 1 166 ? 4.150 1.978 -21.487 1.00 82.25 166 SER A N 1
ATOM 1340 C CA . SER A 1 166 ? 3.751 1.315 -20.250 1.00 82.25 166 SER A CA 1
ATOM 1341 C C . SER A 1 166 ? 3.379 2.376 -19.236 1.00 82.25 166 SER A C 1
ATOM 1343 O O . SER A 1 166 ? 3.820 3.516 -19.355 1.00 82.25 166 SER A O 1
ATOM 1345 N N . ASN A 1 167 ? 2.568 1.990 -18.255 1.00 67.69 167 ASN A N 1
ATOM 1346 C CA . ASN A 1 167 ? 2.217 2.759 -17.066 1.00 67.69 167 ASN A CA 1
ATOM 1347 C C . ASN A 1 167 ? 2.676 4.235 -17.058 1.00 67.69 167 ASN A C 1
ATOM 1349 O O . ASN A 1 167 ? 3.816 4.548 -16.711 1.00 67.69 167 ASN A O 1
ATOM 1353 N N . VAL A 1 168 ? 1.776 5.154 -17.415 1.00 52.19 168 VAL A N 1
ATOM 1354 C CA . VAL A 1 168 ? 1.976 6.566 -17.098 1.00 52.19 168 VAL A CA 1
ATOM 1355 C C . VAL A 1 168 ? 1.850 6.665 -15.593 1.00 52.19 168 VAL A C 1
ATOM 1357 O O . VAL A 1 168 ? 0.765 6.471 -15.042 1.00 52.19 168 VAL A O 1
ATOM 1360 N N . VAL A 1 169 ? 2.972 6.938 -14.936 1.00 50.50 169 VAL A N 1
ATOM 1361 C CA . VAL A 1 169 ? 2.981 7.357 -13.540 1.00 50.50 169 VAL A CA 1
ATOM 1362 C C . VAL A 1 169 ? 2.437 8.775 -13.574 1.00 50.50 169 VAL A C 1
ATOM 1364 O O . VAL A 1 169 ? 3.170 9.757 -13.687 1.00 50.50 169 VAL A O 1
ATOM 1367 N N . ALA A 1 170 ? 1.114 8.878 -13.622 1.00 37.56 170 ALA A N 1
ATOM 1368 C CA . ALA A 1 170 ? 0.457 10.151 -13.494 1.00 37.56 170 ALA A CA 1
ATOM 1369 C C . ALA A 1 170 ? 0.725 10.627 -12.072 1.00 37.56 170 ALA A C 1
ATOM 1371 O O . ALA A 1 170 ? 0.081 10.184 -11.120 1.00 37.56 170 ALA A O 1
ATOM 1372 N N . GLY A 1 171 ? 1.689 11.535 -11.958 1.00 35.78 171 GLY A N 1
ATOM 1373 C CA . GLY A 1 171 ? 1.787 12.457 -10.855 1.00 35.78 171 GLY A CA 1
ATOM 1374 C C . GLY A 1 171 ? 0.437 13.125 -10.650 1.00 35.78 171 GLY A C 1
ATOM 1375 O O . GLY A 1 171 ? 0.034 13.992 -11.416 1.00 35.78 171 GLY A O 1
ATOM 1376 N N . THR A 1 172 ? -0.328 12.607 -9.701 1.00 35.81 172 THR A N 1
ATOM 1377 C CA . THR A 1 172 ? -1.614 13.179 -9.297 1.00 35.81 172 THR A CA 1
ATOM 1378 C C . THR A 1 172 ? -1.801 13.126 -7.789 1.00 35.81 172 THR A C 1
ATOM 1380 O O . THR A 1 172 ? -2.875 13.481 -7.304 1.00 35.81 172 THR A O 1
ATOM 1383 N N . SER A 1 173 ? -0.731 12.841 -7.028 1.00 36.25 173 SER A N 1
ATOM 1384 C CA . SER A 1 173 ? -0.537 13.731 -5.894 1.00 36.25 173 SER A CA 1
ATOM 1385 C C . SER A 1 173 ? -0.330 15.123 -6.494 1.00 36.25 173 SER A C 1
ATOM 1387 O O . SER A 1 173 ? 0.405 15.271 -7.472 1.00 36.25 173 SER A O 1
ATOM 1389 N N . LYS A 1 174 ? -1.006 16.147 -5.980 1.00 35.44 174 LYS A N 1
ATOM 1390 C CA . LYS A 1 174 ? -0.782 17.543 -6.383 1.00 35.44 174 LYS A CA 1
ATOM 1391 C C . LYS A 1 174 ? 0.688 17.940 -6.191 1.00 35.44 174 LYS A C 1
ATOM 1393 O O . LYS A 1 174 ? 1.109 18.940 -6.754 1.00 35.44 174 LYS A O 1
ATOM 1398 N N . GLY A 1 175 ? 1.462 17.118 -5.474 1.00 36.91 175 GLY A N 1
ATOM 1399 C CA . GLY A 1 175 ? 2.920 17.103 -5.402 1.00 36.91 175 GLY A CA 1
ATOM 1400 C C . GLY A 1 175 ? 3.712 16.841 -6.694 1.00 36.91 175 GLY A C 1
ATOM 1401 O O . GLY A 1 175 ? 4.773 17.420 -6.898 1.00 36.91 175 GLY A O 1
ATOM 1402 N N . ALA A 1 176 ? 3.261 15.982 -7.603 1.00 38.00 176 ALA A N 1
ATOM 1403 C CA . ALA A 1 176 ? 4.090 15.617 -8.752 1.00 38.00 176 ALA A CA 1
ATOM 1404 C C . ALA A 1 176 ? 3.875 16.590 -9.920 1.00 38.00 176 ALA A C 1
ATOM 1406 O O . ALA A 1 176 ? 2.986 16.419 -10.750 1.00 38.00 176 ALA A O 1
ATOM 1407 N N . ALA A 1 177 ? 4.737 17.605 -9.991 1.00 39.62 177 ALA A N 1
ATOM 1408 C CA . ALA A 1 177 ? 4.753 18.621 -11.041 1.00 39.62 177 ALA A CA 1
ATOM 1409 C C . ALA A 1 177 ? 4.785 18.028 -12.474 1.00 39.62 177 ALA A C 1
ATOM 1411 O O . ALA A 1 177 ? 4.285 18.641 -13.416 1.00 39.62 177 ALA A O 1
ATOM 1412 N N . THR A 1 178 ? 5.336 16.817 -12.650 1.00 46.97 178 THR A N 1
ATOM 1413 C CA . THR A 1 178 ? 5.528 16.155 -13.952 1.00 46.97 178 THR A CA 1
ATOM 1414 C C . THR A 1 178 ? 4.741 14.852 -14.106 1.00 46.97 178 THR A C 1
ATOM 1416 O O . THR A 1 178 ? 4.672 14.017 -13.207 1.00 46.97 178 THR A O 1
ATOM 1419 N N . ILE A 1 179 ? 4.216 14.625 -15.312 1.00 64.94 179 ILE A N 1
ATOM 1420 C CA . ILE A 1 179 ? 3.785 13.312 -15.799 1.00 64.94 179 ILE A CA 1
ATOM 1421 C C . ILE A 1 179 ? 5.044 12.468 -16.022 1.00 64.94 179 ILE A C 1
ATOM 1423 O O . ILE A 1 179 ? 5.907 12.844 -16.817 1.00 64.94 179 ILE A O 1
ATOM 1427 N N . GLY A 1 180 ? 5.151 11.330 -15.335 1.00 70.25 180 GLY A N 1
ATOM 1428 C CA . GLY A 1 180 ? 6.181 10.326 -15.587 1.00 70.25 180 GLY A CA 1
ATOM 1429 C C . GLY A 1 180 ? 5.700 9.303 -16.614 1.00 70.25 180 GLY A C 1
ATOM 1430 O O . GLY A 1 180 ? 4.570 8.819 -16.534 1.00 70.25 180 GLY A O 1
ATOM 1431 N N . LEU A 1 181 ? 6.556 8.938 -17.569 1.00 78.00 181 LEU A N 1
ATOM 1432 C CA . LEU A 1 181 ? 6.263 7.892 -18.552 1.00 78.00 181 LEU A CA 1
ATOM 1433 C C . LEU A 1 181 ? 7.203 6.703 -18.364 1.00 78.00 181 LEU A C 1
ATOM 1435 O O . LEU A 1 181 ? 8.396 6.877 -18.095 1.00 78.00 181 LEU A O 1
ATOM 1439 N N . ARG A 1 182 ? 6.672 5.496 -18.563 1.00 86.56 182 ARG A N 1
ATOM 1440 C CA . ARG A 1 182 ? 7.470 4.282 -18.726 1.00 86.56 182 ARG A CA 1
ATOM 1441 C C . ARG A 1 182 ? 7.269 3.716 -20.127 1.00 86.56 182 ARG A C 1
ATOM 1443 O O . ARG A 1 182 ? 6.219 3.887 -20.739 1.00 86.56 182 ARG A O 1
ATOM 1450 N N . ALA A 1 183 ? 8.276 3.031 -20.642 1.00 91.44 183 ALA A N 1
ATOM 1451 C CA . ALA A 1 183 ? 8.185 2.315 -21.905 1.00 91.44 183 ALA A CA 1
ATOM 1452 C C . ALA A 1 183 ? 8.723 0.896 -21.739 1.00 91.44 183 ALA A C 1
ATOM 1454 O O . ALA A 1 183 ? 9.703 0.680 -21.031 1.00 91.44 183 ALA A O 1
ATOM 1455 N N . ASN A 1 184 ? 8.087 -0.069 -22.392 1.00 93.38 184 ASN A N 1
ATOM 1456 C CA . ASN A 1 184 ? 8.616 -1.416 -22.534 1.00 93.38 184 ASN A CA 1
ATOM 1457 C C . ASN A 1 184 ? 9.396 -1.492 -23.848 1.00 93.38 184 ASN A C 1
ATOM 1459 O O . ASN A 1 184 ? 8.931 -0.984 -24.869 1.00 93.38 184 ASN A O 1
ATOM 1463 N N . LEU A 1 185 ? 10.547 -2.154 -23.834 1.00 95.50 185 LEU A N 1
ATOM 1464 C CA . LEU A 1 185 ? 11.252 -2.600 -25.029 1.00 95.50 185 LEU A CA 1
ATOM 1465 C C . LEU A 1 185 ? 11.164 -4.119 -25.088 1.00 95.50 185 LEU A C 1
ATOM 1467 O O . LEU A 1 185 ? 11.666 -4.798 -24.195 1.00 95.50 185 LEU A O 1
ATOM 1471 N N . LEU A 1 186 ? 10.547 -4.637 -26.146 1.00 93.75 186 LEU A N 1
ATOM 1472 C CA . LEU A 1 186 ? 10.318 -6.065 -26.347 1.00 93.75 186 LEU A CA 1
ATOM 1473 C C . LEU A 1 186 ? 11.049 -6.561 -27.593 1.00 93.75 186 LEU A C 1
ATOM 1475 O O . LEU A 1 186 ? 11.031 -5.894 -28.630 1.00 93.75 186 LEU A O 1
ATOM 1479 N N . TYR A 1 187 ? 11.618 -7.763 -27.514 1.00 93.38 187 TYR A N 1
ATOM 1480 C CA . TYR A 1 187 ? 12.020 -8.524 -28.694 1.00 93.38 187 TYR A CA 1
ATOM 1481 C C . TYR A 1 187 ? 10.865 -9.415 -29.164 1.00 93.38 187 TYR A C 1
ATOM 1483 O O . TYR A 1 187 ? 10.352 -10.257 -28.430 1.00 93.38 187 TYR A O 1
ATOM 1491 N N . THR A 1 188 ? 10.458 -9.205 -30.408 1.00 91.19 188 THR A N 1
ATOM 1492 C CA . THR A 1 188 ? 9.331 -9.850 -31.097 1.00 91.19 188 THR A CA 1
ATOM 1493 C C . THR A 1 188 ? 9.767 -10.678 -32.310 1.00 91.19 188 THR A C 1
ATOM 1495 O O . THR A 1 188 ? 8.929 -11.295 -32.967 1.00 91.19 188 THR A O 1
ATOM 1498 N N . GLY A 1 189 ? 11.072 -10.706 -32.601 1.00 88.62 189 GLY A N 1
ATOM 1499 C CA . GLY A 1 189 ? 11.642 -11.524 -33.665 1.00 88.62 189 GLY A CA 1
ATOM 1500 C C . GLY A 1 189 ? 11.555 -13.025 -33.375 1.00 88.62 189 GLY A C 1
ATOM 1501 O O . GLY A 1 189 ? 11.352 -13.463 -32.242 1.00 88.62 189 GLY A O 1
ATOM 1502 N N . LYS A 1 190 ? 11.710 -13.829 -34.431 1.00 89.38 190 LYS A N 1
ATOM 1503 C CA . LYS A 1 190 ? 11.610 -15.300 -34.371 1.00 89.38 190 LYS A CA 1
ATOM 1504 C C . LYS A 1 190 ? 12.964 -16.008 -34.244 1.00 89.38 190 LYS A C 1
ATOM 1506 O O . LYS A 1 190 ? 12.995 -17.228 -34.117 1.00 89.38 190 LYS A O 1
ATOM 1511 N N . ASP A 1 191 ? 14.075 -15.276 -34.317 1.00 89.75 191 ASP A N 1
ATOM 1512 C CA . ASP A 1 191 ? 15.416 -15.856 -34.236 1.00 89.75 191 ASP A CA 1
ATOM 1513 C C . ASP A 1 191 ? 15.764 -16.180 -32.774 1.00 89.75 191 ASP A C 1
ATOM 1515 O O . ASP A 1 191 ? 15.976 -15.293 -31.949 1.00 89.75 191 ASP A O 1
ATOM 1519 N N . GLU A 1 192 ? 15.847 -17.472 -32.450 1.00 87.75 192 GLU A N 1
ATOM 1520 C CA . GLU A 1 192 ? 16.151 -17.948 -31.096 1.00 87.75 192 GLU A CA 1
ATOM 1521 C C . GLU A 1 192 ? 17.575 -17.600 -30.625 1.00 87.75 192 GLU A C 1
ATOM 1523 O O . GLU A 1 192 ? 17.787 -17.347 -29.436 1.00 87.75 192 GLU A O 1
ATOM 1528 N N . LYS A 1 193 ? 18.567 -17.516 -31.523 1.00 89.69 193 LYS A N 1
ATOM 1529 C CA . LYS A 1 193 ? 19.927 -17.085 -31.148 1.00 89.69 193 LYS A CA 1
ATOM 1530 C C . LYS A 1 193 ? 19.937 -15.602 -30.795 1.00 89.69 193 LYS A C 1
ATOM 1532 O O . LYS A 1 193 ? 20.559 -15.204 -29.804 1.00 89.69 193 LYS A O 1
ATOM 1537 N N . MET A 1 194 ? 19.242 -14.788 -31.588 1.00 90.31 194 MET A N 1
ATOM 1538 C CA . MET A 1 194 ? 19.076 -13.364 -31.311 1.00 90.31 194 MET A CA 1
ATOM 1539 C C . MET A 1 194 ? 18.283 -13.152 -30.021 1.00 90.31 194 MET A C 1
ATOM 1541 O O . MET A 1 194 ? 18.718 -12.382 -29.168 1.00 90.31 194 MET A O 1
ATOM 1545 N N . LYS A 1 195 ? 17.199 -13.902 -29.813 1.00 89.75 195 LYS A N 1
ATOM 1546 C CA . LYS A 1 195 ? 16.412 -13.893 -28.576 1.00 89.75 195 LYS A CA 1
ATOM 1547 C C . LYS A 1 195 ? 17.269 -14.167 -27.344 1.00 89.75 195 LYS A C 1
ATOM 1549 O O . LYS A 1 195 ? 17.241 -13.374 -26.412 1.00 89.75 195 LYS A O 1
ATOM 1554 N N . GLN A 1 196 ? 18.093 -15.219 -27.358 1.00 89.38 196 GLN A N 1
ATOM 1555 C CA . GLN A 1 196 ? 19.024 -15.520 -26.260 1.00 89.38 196 GLN A CA 1
ATOM 1556 C C . GLN A 1 196 ? 20.045 -14.400 -26.031 1.00 89.38 196 GLN A C 1
ATOM 1558 O O . GLN A 1 196 ? 20.420 -14.108 -24.896 1.00 89.38 196 GLN A O 1
ATOM 1563 N N . LYS A 1 197 ? 20.526 -13.764 -27.104 1.00 91.75 197 LYS A N 1
ATOM 1564 C CA . LYS A 1 197 ? 21.450 -12.630 -27.003 1.00 91.75 197 LYS A CA 1
ATOM 1565 C C . LYS A 1 197 ? 20.779 -11.402 -26.382 1.00 91.75 197 LYS A C 1
ATOM 1567 O O . LYS A 1 197 ? 21.399 -10.747 -25.541 1.00 91.75 197 LYS A O 1
ATOM 1572 N N . VAL A 1 198 ? 19.549 -11.095 -26.787 1.00 91.81 198 VAL A N 1
ATOM 1573 C CA . VAL A 1 198 ? 18.756 -10.006 -26.208 1.00 91.81 198 VAL A CA 1
ATOM 1574 C C . VAL A 1 198 ? 18.469 -10.291 -24.740 1.00 91.81 198 VAL A C 1
ATOM 1576 O O . VAL A 1 198 ? 18.731 -9.430 -23.909 1.00 91.81 198 VAL A O 1
ATOM 1579 N N . ASP A 1 199 ? 18.040 -11.511 -24.417 1.00 88.94 199 ASP A N 1
ATOM 1580 C CA . ASP A 1 199 ? 17.746 -11.951 -23.051 1.00 88.94 199 ASP A CA 1
ATOM 1581 C C . ASP A 1 199 ? 18.954 -11.741 -22.127 1.00 88.94 199 ASP A C 1
ATOM 1583 O O . ASP A 1 199 ? 18.840 -11.019 -21.140 1.00 88.94 199 ASP A O 1
ATOM 1587 N N . ARG A 1 200 ? 20.147 -12.211 -22.532 1.00 90.62 200 ARG A N 1
ATOM 1588 C CA . ARG A 1 200 ? 21.408 -11.966 -21.804 1.00 90.62 200 ARG A CA 1
ATOM 1589 C C . ARG A 1 200 ? 21.755 -10.483 -21.665 1.00 90.62 200 ARG A C 1
ATOM 1591 O O . ARG A 1 200 ? 22.328 -10.072 -20.661 1.00 90.62 200 ARG A O 1
ATOM 1598 N N . THR A 1 201 ? 21.460 -9.677 -22.684 1.00 93.06 201 THR A N 1
ATOM 1599 C CA . THR A 1 201 ? 21.735 -8.233 -22.637 1.00 93.06 201 THR A CA 1
ATOM 1600 C C . THR A 1 201 ? 20.818 -7.546 -21.634 1.00 93.06 201 THR A C 1
ATOM 1602 O O . THR A 1 201 ? 21.283 -6.735 -20.839 1.00 93.06 201 THR A O 1
ATOM 1605 N N . PHE A 1 202 ? 19.536 -7.896 -21.646 1.00 92.62 202 PHE A N 1
ATOM 1606 C CA . PHE A 1 202 ? 18.539 -7.392 -20.709 1.00 92.62 202 PHE A CA 1
ATOM 1607 C C . PHE A 1 202 ? 18.816 -7.862 -19.282 1.00 92.62 202 PHE A C 1
ATOM 1609 O O . PHE A 1 202 ? 18.731 -7.055 -18.364 1.00 92.62 202 PHE A O 1
ATOM 1616 N N . ASP A 1 203 ? 19.247 -9.112 -19.102 1.00 89.69 203 ASP A N 1
ATOM 1617 C CA . ASP A 1 203 ? 19.720 -9.622 -17.812 1.00 89.69 203 ASP A CA 1
ATOM 1618 C C . ASP A 1 203 ? 20.881 -8.812 -17.265 1.00 89.69 203 ASP A C 1
ATOM 1620 O O . ASP A 1 203 ? 20.866 -8.423 -16.101 1.00 89.69 203 ASP A O 1
ATOM 1624 N N . ARG A 1 204 ? 21.870 -8.508 -18.107 1.00 91.62 204 ARG A N 1
ATOM 1625 C CA . ARG A 1 204 ? 23.001 -7.681 -17.692 1.00 91.62 204 ARG A CA 1
ATOM 1626 C C . ARG A 1 204 ? 22.573 -6.265 -17.303 1.00 91.62 204 ARG A C 1
ATOM 1628 O O . ARG A 1 204 ? 23.153 -5.712 -16.383 1.00 91.62 204 ARG A O 1
ATOM 1635 N N . LEU A 1 205 ? 21.588 -5.679 -17.988 1.00 92.50 205 LEU A N 1
ATOM 1636 C CA . LEU A 1 205 ? 21.066 -4.353 -17.635 1.00 92.50 205 LEU A CA 1
ATOM 1637 C C . LEU A 1 205 ? 20.305 -4.382 -16.304 1.00 92.50 205 LEU A C 1
ATOM 1639 O O . LEU A 1 205 ? 20.537 -3.531 -15.456 1.00 92.50 205 LEU A O 1
ATOM 1643 N N . LEU A 1 206 ? 19.438 -5.378 -16.103 1.00 89.50 206 LEU A N 1
ATOM 1644 C CA . LEU A 1 206 ? 18.678 -5.550 -14.860 1.00 89.50 206 LEU A CA 1
ATOM 1645 C C . LEU A 1 206 ? 19.589 -5.789 -13.647 1.00 89.50 206 LEU A C 1
ATOM 1647 O O . LEU A 1 206 ? 19.267 -5.352 -12.548 1.00 89.50 206 LEU A O 1
ATOM 1651 N N . ASN A 1 207 ? 20.715 -6.472 -13.852 1.00 89.00 207 ASN A N 1
ATOM 1652 C CA . ASN A 1 207 ? 21.701 -6.791 -12.817 1.00 89.00 207 ASN A CA 1
ATOM 1653 C C . ASN A 1 207 ? 22.946 -5.897 -12.884 1.00 89.00 207 ASN A C 1
ATOM 1655 O O . ASN A 1 207 ? 24.005 -6.294 -12.410 1.00 89.00 207 ASN A O 1
ATOM 1659 N N . SER A 1 208 ? 22.863 -4.736 -13.537 1.00 88.12 208 SER A N 1
ATOM 1660 C CA . SER A 1 208 ? 24.022 -3.860 -13.690 1.00 88.12 208 SER A CA 1
ATOM 1661 C C . SER A 1 208 ? 24.424 -3.272 -12.346 1.00 88.12 208 SER A C 1
ATOM 1663 O O . SER A 1 208 ? 23.563 -2.775 -11.633 1.00 88.12 208 SER A O 1
ATOM 1665 N N . ASP A 1 209 ? 25.714 -3.254 -12.016 1.00 81.81 209 ASP A N 1
ATOM 1666 C CA . ASP A 1 209 ? 26.192 -2.516 -10.843 1.00 81.81 209 ASP A CA 1
ATOM 1667 C C . ASP A 1 209 ? 26.206 -0.999 -11.055 1.00 81.81 209 ASP A C 1
ATOM 1669 O O . ASP A 1 209 ? 26.261 -0.247 -10.084 1.00 81.81 209 ASP A O 1
ATOM 1673 N N . ASP A 1 210 ? 26.061 -0.556 -12.307 1.00 81.94 210 ASP A N 1
ATOM 1674 C CA . ASP A 1 210 ? 25.916 0.847 -12.660 1.00 81.94 210 ASP A CA 1
ATOM 1675 C C . ASP A 1 210 ? 24.577 1.388 -12.150 1.00 81.94 210 ASP A C 1
ATOM 1677 O O . ASP A 1 210 ? 23.485 1.026 -12.608 1.00 81.94 210 ASP A O 1
ATOM 1681 N N . LYS A 1 211 ? 24.686 2.298 -11.188 1.00 71.12 211 LYS A N 1
ATOM 1682 C CA . LYS A 1 211 ? 23.574 3.046 -10.620 1.00 71.12 211 LYS A CA 1
ATOM 1683 C C . LYS A 1 211 ? 22.692 3.683 -11.695 1.00 71.12 211 LYS A C 1
ATOM 1685 O O . LYS A 1 211 ? 21.467 3.588 -11.597 1.00 71.12 211 LYS A O 1
ATOM 1690 N N . GLU A 1 212 ? 23.282 4.363 -12.674 1.00 77.88 212 GLU A N 1
ATOM 1691 C CA . GLU A 1 212 ? 22.504 5.164 -13.619 1.00 77.88 212 GLU A CA 1
ATOM 1692 C C . GLU A 1 212 ? 21.624 4.267 -14.505 1.00 77.88 212 GLU A C 1
ATOM 1694 O O . GLU A 1 212 ? 20.562 4.688 -14.965 1.00 77.88 212 GLU A O 1
ATOM 1699 N N . ILE A 1 213 ? 22.020 2.997 -14.665 1.00 84.44 213 ILE A N 1
ATOM 1700 C CA . ILE A 1 213 ? 21.229 1.940 -15.305 1.00 84.44 213 ILE A CA 1
ATOM 1701 C C . ILE A 1 213 ? 20.168 1.376 -14.343 1.00 84.44 213 ILE A C 1
ATOM 1703 O O . ILE A 1 213 ? 19.003 1.245 -14.737 1.00 84.44 213 ILE A O 1
ATOM 1707 N N . LYS A 1 214 ? 20.531 1.066 -13.088 1.00 79.81 214 LYS A N 1
ATOM 1708 C CA . LYS A 1 214 ? 19.609 0.534 -12.058 1.00 79.81 214 LYS A CA 1
ATOM 1709 C C . LYS A 1 214 ? 18.392 1.438 -11.829 1.00 79.81 214 LYS A C 1
ATOM 1711 O O . LYS A 1 214 ? 17.274 0.940 -11.727 1.00 79.81 214 LYS A O 1
ATOM 1716 N N . ASP A 1 215 ? 18.587 2.756 -11.800 1.00 71.56 215 ASP A N 1
ATOM 1717 C CA . ASP A 1 215 ? 17.524 3.719 -11.470 1.00 71.56 215 ASP A CA 1
ATOM 1718 C C . ASP A 1 215 ? 16.484 3.899 -12.592 1.00 71.56 215 ASP A C 1
ATOM 1720 O O . ASP A 1 215 ? 15.357 4.365 -12.357 1.00 71.56 215 ASP A O 1
ATOM 1724 N N . VAL A 1 216 ? 16.844 3.533 -13.825 1.00 80.06 216 VAL A N 1
ATOM 1725 C CA . VAL A 1 216 ? 16.005 3.743 -15.012 1.00 80.06 216 VAL A CA 1
ATOM 1726 C C . VAL A 1 216 ? 15.396 2.462 -15.566 1.00 80.06 216 VAL A C 1
ATOM 1728 O O . VAL A 1 216 ? 14.423 2.569 -16.314 1.00 80.06 216 VAL A O 1
ATOM 1731 N N . ILE A 1 217 ? 15.911 1.283 -15.205 1.00 87.19 217 ILE A N 1
ATOM 1732 C CA . ILE A 1 217 ? 15.425 -0.025 -15.663 1.00 87.19 217 ILE A CA 1
ATOM 1733 C C . ILE A 1 217 ? 14.524 -0.685 -14.615 1.00 87.19 217 ILE A C 1
ATOM 1735 O O . ILE A 1 217 ? 14.786 -0.660 -13.418 1.00 87.19 217 ILE A O 1
ATOM 1739 N N . ILE A 1 218 ? 13.450 -1.317 -15.083 1.00 85.94 218 ILE A N 1
ATOM 1740 C CA . ILE A 1 218 ? 12.494 -2.069 -14.268 1.00 85.94 218 ILE A CA 1
ATOM 1741 C C . ILE A 1 218 ? 12.234 -3.420 -14.958 1.00 85.94 218 ILE A C 1
ATOM 1743 O O . ILE A 1 218 ? 12.184 -3.475 -16.196 1.00 85.94 218 ILE A O 1
ATOM 1747 N N . PRO A 1 219 ? 12.046 -4.522 -14.206 1.00 87.38 219 PRO A N 1
ATOM 1748 C CA . PRO A 1 219 ? 11.616 -5.790 -14.784 1.00 87.38 219 PRO A CA 1
ATOM 1749 C C . PRO A 1 219 ? 10.320 -5.618 -15.575 1.00 87.38 219 PRO A C 1
ATOM 1751 O O . PRO A 1 219 ? 9.315 -5.133 -15.054 1.00 87.38 219 PRO A O 1
ATOM 1754 N N . TYR A 1 220 ? 10.328 -6.032 -16.841 1.00 89.44 220 TYR A N 1
ATOM 1755 C CA . TYR A 1 220 ? 9.104 -6.062 -17.629 1.00 89.44 220 TYR A CA 1
ATOM 1756 C C . TYR A 1 220 ? 8.165 -7.138 -17.085 1.00 89.44 220 TYR A C 1
ATOM 1758 O O . TYR A 1 220 ? 8.530 -8.309 -16.998 1.00 89.44 220 TYR A O 1
ATOM 1766 N N . GLN A 1 221 ? 6.934 -6.742 -16.773 1.00 88.56 221 GLN A N 1
ATOM 1767 C CA . GLN A 1 221 ? 5.879 -7.665 -16.376 1.00 88.56 221 GLN A CA 1
ATOM 1768 C C . GLN A 1 221 ? 4.876 -7.810 -17.530 1.00 88.56 221 GLN A C 1
ATOM 1770 O O . GLN A 1 221 ? 4.142 -6.849 -17.823 1.00 88.56 221 GLN A O 1
ATOM 1775 N N . PRO A 1 222 ? 4.841 -8.971 -18.215 1.00 87.00 222 PRO A N 1
ATOM 1776 C CA . PRO A 1 222 ? 3.842 -9.239 -19.237 1.00 87.00 222 PRO A CA 1
ATOM 1777 C C . PRO A 1 222 ? 2.452 -9.299 -18.610 1.00 87.00 222 PRO A C 1
ATOM 1779 O O . PRO A 1 222 ? 2.291 -9.503 -17.408 1.00 87.00 222 PRO A O 1
ATOM 1782 N N . LYS A 1 223 ? 1.429 -9.146 -19.450 1.00 89.81 223 LYS A N 1
ATOM 1783 C CA . LYS A 1 223 ? 0.047 -9.378 -19.036 1.00 89.81 223 LYS A CA 1
ATOM 1784 C C . LYS A 1 223 ? -0.083 -10.785 -18.441 1.00 89.81 223 LYS A C 1
ATOM 1786 O O . LYS A 1 223 ? 0.271 -11.741 -19.122 1.00 89.81 223 LYS A O 1
ATOM 1791 N N . ALA A 1 224 ? -0.644 -10.889 -17.240 1.00 91.31 224 ALA A N 1
ATOM 1792 C CA . ALA A 1 224 ? -0.851 -12.161 -16.556 1.00 91.31 224 ALA A CA 1
ATOM 1793 C C . ALA A 1 224 ? -2.248 -12.247 -15.950 1.00 91.31 224 ALA A C 1
ATOM 1795 O O . ALA A 1 224 ? -2.716 -11.328 -15.289 1.00 91.31 224 ALA A O 1
ATOM 1796 N N . SER A 1 225 ? -2.931 -13.351 -16.203 1.00 94.00 225 SER A N 1
ATOM 1797 C CA . SER A 1 225 ? -4.213 -13.674 -15.590 1.00 94.00 225 SER A CA 1
ATOM 1798 C C . SER A 1 225 ? -4.059 -13.996 -14.098 1.00 94.00 225 SER A C 1
ATOM 1800 O O . SER A 1 225 ? -2.983 -14.422 -13.671 1.00 94.00 225 SER A O 1
ATOM 1802 N N . PRO A 1 226 ? -5.135 -13.879 -13.301 1.00 94.50 226 PRO A N 1
ATOM 1803 C CA . PRO A 1 226 ? -5.113 -14.303 -11.903 1.00 94.50 226 PRO A CA 1
ATOM 1804 C C . PRO A 1 226 ? -4.723 -15.779 -11.751 1.00 94.50 226 PRO A C 1
ATOM 1806 O O . PRO A 1 226 ? -3.968 -16.120 -10.850 1.00 94.50 226 PRO A O 1
ATOM 1809 N N . LYS A 1 227 ? -5.131 -16.644 -12.690 1.00 92.62 227 LYS A N 1
ATOM 1810 C CA . LYS A 1 227 ? -4.688 -18.044 -12.754 1.00 92.62 227 LYS A CA 1
ATOM 1811 C C . LYS A 1 227 ? -3.168 -18.196 -12.899 1.00 92.62 227 LYS A C 1
ATOM 1813 O O . LYS A 1 227 ? -2.583 -19.060 -12.257 1.00 92.62 227 LYS A O 1
ATOM 1818 N N . GLU A 1 228 ? -2.521 -17.379 -13.731 1.00 92.88 228 GLU A N 1
ATOM 1819 C CA . GLU A 1 228 ? -1.055 -17.392 -13.872 1.00 92.88 228 GLU A CA 1
ATOM 1820 C C . GLU A 1 228 ? -0.360 -16.858 -12.613 1.00 92.88 228 GLU A C 1
ATOM 1822 O O . GLU A 1 228 ? 0.683 -17.380 -12.228 1.00 92.88 228 GLU A O 1
ATOM 1827 N N . VAL A 1 229 ? -0.941 -15.856 -11.945 1.00 93.12 229 VAL A N 1
ATOM 1828 C CA . VAL A 1 229 ? -0.442 -15.364 -10.650 1.00 93.12 229 VAL A CA 1
ATOM 1829 C C . VAL A 1 229 ? -0.582 -16.435 -9.566 1.00 93.12 229 VAL A C 1
ATOM 1831 O O . VAL A 1 229 ? 0.372 -16.674 -8.835 1.00 93.12 229 VAL A O 1
ATOM 1834 N N . LEU A 1 230 ? -1.718 -17.133 -9.501 1.00 92.62 230 LEU A N 1
ATOM 1835 C CA . LEU A 1 230 ? -1.928 -18.254 -8.584 1.00 92.62 230 LEU A CA 1
ATOM 1836 C C . LEU A 1 230 ? -0.921 -19.379 -8.833 1.00 92.62 230 LEU A C 1
ATOM 1838 O O . LEU A 1 230 ? -0.310 -19.873 -7.891 1.00 92.62 230 LEU A O 1
ATOM 1842 N N . GLN A 1 231 ? -0.689 -19.735 -10.099 1.00 89.44 231 GLN A N 1
ATOM 1843 C CA . GLN A 1 231 ? 0.326 -20.730 -10.435 1.00 89.44 231 GLN A CA 1
ATOM 1844 C C . GLN A 1 231 ? 1.712 -20.289 -9.958 1.00 89.44 231 GLN A C 1
ATOM 1846 O O . GLN A 1 231 ? 2.437 -21.102 -9.404 1.00 89.44 231 GLN A O 1
ATOM 1851 N N . ARG A 1 232 ? 2.063 -19.002 -10.080 1.00 89.38 232 ARG A N 1
ATOM 1852 C CA . ARG A 1 232 ? 3.321 -18.481 -9.524 1.00 89.38 232 ARG A CA 1
ATOM 1853 C C . ARG A 1 232 ? 3.382 -18.584 -8.011 1.00 89.38 232 ARG A C 1
ATOM 1855 O O . ARG A 1 232 ? 4.438 -18.926 -7.499 1.00 89.38 232 ARG A O 1
ATOM 1862 N N . ILE A 1 233 ? 2.287 -18.303 -7.304 1.00 88.50 233 ILE A N 1
ATOM 1863 C CA . ILE A 1 233 ? 2.226 -18.501 -5.851 1.00 88.50 233 ILE A CA 1
ATOM 1864 C C . ILE A 1 233 ? 2.542 -19.963 -5.527 1.00 88.50 233 ILE A C 1
ATOM 1866 O O . ILE A 1 233 ? 3.429 -20.212 -4.720 1.00 88.50 233 ILE A O 1
ATOM 1870 N N . PHE A 1 234 ? 1.909 -20.917 -6.214 1.00 87.62 234 PHE A N 1
ATOM 1871 C CA . PHE A 1 234 ? 2.179 -22.341 -6.016 1.00 87.62 234 PHE A CA 1
ATOM 1872 C C . PHE A 1 234 ? 3.588 -22.765 -6.421 1.00 87.62 234 PHE A C 1
ATOM 1874 O O . PHE A 1 234 ? 4.189 -23.554 -5.709 1.00 87.62 234 PHE A O 1
ATOM 1881 N N . ASP A 1 235 ? 4.127 -22.264 -7.530 1.00 84.31 235 ASP A N 1
ATOM 1882 C CA . ASP A 1 235 ? 5.462 -22.628 -8.010 1.00 84.31 235 ASP A CA 1
ATOM 1883 C C . ASP A 1 235 ? 6.536 -22.106 -7.056 1.00 84.31 235 ASP A C 1
ATOM 1885 O O . ASP A 1 235 ? 7.430 -22.849 -6.648 1.00 84.31 235 ASP A O 1
ATOM 1889 N N . ILE A 1 236 ? 6.418 -20.832 -6.669 1.00 81.31 236 ILE A N 1
ATOM 1890 C CA . ILE A 1 236 ? 7.309 -20.201 -5.700 1.00 81.31 236 ILE A CA 1
ATOM 1891 C C . ILE A 1 236 ? 7.187 -20.939 -4.364 1.00 81.31 236 ILE A C 1
ATOM 1893 O O . ILE A 1 236 ? 8.206 -21.251 -3.750 1.00 81.31 236 ILE A O 1
ATOM 1897 N N . GLU A 1 237 ? 5.969 -21.275 -3.941 1.00 77.62 237 GLU A N 1
ATOM 1898 C CA . GLU A 1 237 ? 5.758 -21.987 -2.688 1.00 77.62 237 GLU A CA 1
ATOM 1899 C C . GLU A 1 237 ? 6.306 -23.409 -2.716 1.00 77.62 237 GLU A C 1
ATOM 1901 O O . GLU A 1 237 ? 7.034 -23.817 -1.818 1.00 77.62 237 GLU A O 1
ATOM 1906 N N . ALA A 1 238 ? 6.010 -24.173 -3.762 1.00 78.50 238 ALA A N 1
ATOM 1907 C CA . ALA A 1 238 ? 6.478 -25.543 -3.906 1.00 78.50 238 ALA A CA 1
ATOM 1908 C C . ALA A 1 238 ? 8.003 -25.599 -3.964 1.00 78.50 238 ALA A C 1
ATOM 1910 O O . ALA A 1 238 ? 8.611 -26.517 -3.412 1.00 78.50 238 ALA A O 1
ATOM 1911 N N . GLN A 1 239 ? 8.621 -24.611 -4.612 1.00 74.62 239 GLN A N 1
ATOM 1912 C CA . GLN A 1 239 ? 10.066 -24.513 -4.694 1.00 74.62 239 GLN A CA 1
ATOM 1913 C C . GLN A 1 239 ? 10.704 -24.174 -3.343 1.00 74.62 239 GLN A C 1
ATOM 1915 O O . GLN A 1 239 ? 11.768 -24.711 -3.035 1.00 74.62 239 GLN A O 1
ATOM 1920 N N . LYS A 1 240 ? 10.095 -23.279 -2.558 1.00 67.00 240 LYS A N 1
ATOM 1921 C CA . LYS A 1 240 ? 10.681 -22.808 -1.295 1.00 67.00 240 LYS A CA 1
ATOM 1922 C C . LYS A 1 240 ? 10.327 -23.709 -0.107 1.00 67.00 240 LYS A C 1
ATOM 1924 O O . LYS A 1 240 ? 11.209 -24.070 0.662 1.00 67.00 240 LYS A O 1
ATOM 1929 N N . ASN A 1 241 ? 9.071 -24.132 -0.006 1.00 65.12 241 ASN A N 1
ATOM 1930 C CA . ASN A 1 241 ? 8.500 -24.823 1.154 1.00 65.12 241 ASN A CA 1
ATOM 1931 C C . ASN A 1 241 ? 8.042 -26.263 0.853 1.00 65.12 241 ASN A C 1
ATOM 1933 O O . ASN A 1 241 ? 7.567 -26.976 1.740 1.00 65.12 241 ASN A O 1
ATOM 1937 N N . GLY A 1 242 ? 8.228 -26.731 -0.383 1.00 76.12 242 GLY A N 1
ATOM 1938 C CA . GLY A 1 242 ? 7.860 -28.075 -0.818 1.00 76.12 242 GLY A CA 1
ATOM 1939 C C . GLY A 1 242 ? 6.423 -28.171 -1.331 1.00 76.12 242 GLY A C 1
ATOM 1940 O O . GLY A 1 242 ? 5.547 -27.364 -1.024 1.00 76.12 242 GLY A O 1
ATOM 1941 N N . THR A 1 243 ? 6.149 -29.205 -2.124 1.00 80.12 243 THR A N 1
ATOM 1942 C CA . THR A 1 243 ? 4.857 -29.385 -2.811 1.00 80.12 243 THR A CA 1
ATOM 1943 C C . THR A 1 243 ? 3.664 -29.510 -1.862 1.00 80.12 243 THR A C 1
ATOM 1945 O O . THR A 1 243 ? 2.558 -29.110 -2.216 1.00 80.12 243 THR A O 1
ATOM 1948 N N . GLN A 1 244 ? 3.871 -30.022 -0.645 1.00 78.38 244 GLN A N 1
ATOM 1949 C CA . GLN A 1 244 ? 2.818 -30.110 0.369 1.00 78.38 244 GLN A CA 1
ATOM 1950 C C . GLN A 1 244 ? 2.361 -28.727 0.857 1.00 78.38 244 GLN A C 1
ATOM 1952 O O . GLN A 1 244 ? 1.185 -28.558 1.166 1.00 78.38 244 GLN A O 1
ATOM 1957 N N . ALA A 1 245 ? 3.265 -27.745 0.897 1.00 73.69 245 ALA A N 1
ATOM 1958 C CA . ALA A 1 245 ? 2.960 -26.376 1.296 1.00 73.69 245 ALA A CA 1
ATOM 1959 C C . ALA A 1 245 ? 2.074 -25.689 0.251 1.00 73.69 245 ALA A C 1
ATOM 1961 O O . ALA A 1 245 ? 0.990 -25.205 0.567 1.00 73.69 245 ALA A O 1
ATOM 1962 N N . ALA A 1 246 ? 2.470 -25.786 -1.023 1.00 80.44 246 ALA A N 1
ATOM 1963 C CA . ALA A 1 246 ? 1.671 -25.303 -2.146 1.00 80.44 246 ALA A CA 1
ATOM 1964 C C . ALA A 1 246 ? 0.289 -25.970 -2.190 1.00 80.44 246 ALA A C 1
ATOM 1966 O O . ALA A 1 246 ? -0.717 -25.294 -2.403 1.00 80.44 246 ALA A O 1
ATOM 1967 N N . LYS A 1 247 ? 0.223 -27.281 -1.912 1.00 84.38 247 LYS A N 1
ATOM 1968 C CA . LYS A 1 247 ? -1.049 -28.004 -1.835 1.00 84.38 247 LYS A CA 1
ATOM 1969 C C . LYS A 1 247 ? -1.943 -27.492 -0.705 1.00 84.38 247 LYS A C 1
ATOM 1971 O O . LYS A 1 247 ? -3.146 -27.367 -0.889 1.00 84.38 247 LYS A O 1
ATOM 1976 N N . ALA A 1 248 ? -1.367 -27.144 0.440 1.00 81.50 248 ALA A N 1
ATOM 1977 C CA . ALA A 1 248 ? -2.125 -26.605 1.559 1.00 81.50 248 ALA A CA 1
ATOM 1978 C C . ALA A 1 248 ? -2.703 -25.204 1.248 1.00 81.50 248 ALA A C 1
ATOM 1980 O O . ALA A 1 248 ? -3.832 -24.910 1.653 1.00 81.50 248 ALA A O 1
ATOM 1981 N N . ILE A 1 249 ? -1.978 -24.362 0.491 1.00 86.44 249 ILE A N 1
ATOM 1982 C CA . ILE A 1 249 ? -2.533 -23.097 -0.031 1.00 86.44 249 ILE A CA 1
ATOM 1983 C C . ILE A 1 249 ? -3.706 -23.399 -0.962 1.00 86.44 249 ILE A C 1
ATOM 1985 O O . ILE A 1 249 ? -4.758 -22.779 -0.836 1.00 86.44 249 ILE A O 1
ATOM 1989 N N . GLU A 1 250 ? -3.530 -24.341 -1.893 1.00 89.31 250 GLU A N 1
ATOM 1990 C CA . GLU A 1 250 ? -4.586 -24.735 -2.829 1.00 89.31 250 GLU A CA 1
ATOM 1991 C C . GLU A 1 250 ? -5.847 -25.190 -2.082 1.00 89.31 250 GLU A C 1
ATOM 1993 O O . GLU A 1 250 ? -6.927 -24.672 -2.350 1.00 89.31 250 GLU A O 1
ATOM 1998 N N . ASP A 1 251 ? -5.701 -26.070 -1.089 1.00 88.81 251 ASP A N 1
ATOM 1999 C CA . ASP A 1 251 ? -6.816 -26.582 -0.285 1.00 88.81 251 ASP A CA 1
ATOM 2000 C C . ASP A 1 251 ? -7.508 -25.466 0.523 1.00 88.81 251 ASP A C 1
ATOM 2002 O O . ASP A 1 251 ? -8.735 -25.444 0.644 1.00 88.81 251 ASP A O 1
ATOM 2006 N N . THR A 1 252 ? -6.738 -24.510 1.055 1.00 91.69 252 THR A N 1
ATOM 2007 C CA . THR A 1 252 ? -7.270 -23.317 1.736 1.00 91.69 252 THR A CA 1
ATOM 2008 C C . THR A 1 252 ? -8.069 -22.438 0.778 1.00 91.69 252 THR A C 1
ATOM 2010 O O . THR A 1 252 ? -9.184 -22.026 1.097 1.00 91.69 252 THR A O 1
ATOM 2013 N N . ILE A 1 253 ? -7.529 -22.163 -0.412 1.00 94.56 253 ILE A N 1
ATOM 2014 C CA . ILE A 1 253 ? -8.220 -21.375 -1.436 1.00 94.56 253 ILE A CA 1
ATOM 2015 C C . ILE A 1 253 ? -9.510 -22.077 -1.858 1.00 94.56 253 ILE A C 1
ATOM 2017 O O . ILE A 1 253 ? -10.544 -21.419 -1.941 1.00 94.56 253 ILE A O 1
ATOM 2021 N N . ASP A 1 254 ? -9.470 -23.387 -2.100 1.00 93.50 254 ASP A N 1
ATOM 2022 C CA . ASP A 1 254 ? -10.651 -24.155 -2.492 1.00 93.50 254 ASP A CA 1
ATOM 2023 C C . ASP A 1 254 ? -11.716 -24.129 -1.375 1.00 93.50 254 ASP A C 1
ATOM 2025 O O . ASP A 1 254 ? -12.886 -23.876 -1.653 1.00 93.50 254 ASP A O 1
ATOM 2029 N N . THR A 1 255 ? -11.313 -24.229 -0.103 1.00 95.69 255 THR A N 1
ATOM 2030 C CA . THR A 1 255 ? -12.231 -24.100 1.048 1.00 95.69 255 THR A CA 1
ATOM 2031 C C . THR A 1 255 ? -12.868 -22.703 1.132 1.00 95.69 255 THR A C 1
ATOM 2033 O O . THR A 1 255 ? -14.075 -22.567 1.341 1.00 95.69 255 THR A O 1
ATOM 2036 N N . ILE A 1 256 ? -12.078 -21.642 0.939 1.00 97.38 256 ILE A N 1
ATOM 2037 C CA . ILE A 1 256 ? -12.563 -20.251 0.882 1.00 97.38 256 ILE A CA 1
ATOM 2038 C C . ILE A 1 256 ? -13.549 -20.064 -0.280 1.00 97.38 256 ILE A C 1
ATOM 2040 O O . ILE A 1 256 ? -14.591 -19.423 -0.125 1.00 97.38 256 ILE A O 1
ATOM 2044 N N . VAL A 1 257 ? -13.230 -20.628 -1.444 1.00 97.25 257 VAL A N 1
ATOM 2045 C CA . VAL A 1 257 ? -14.057 -20.575 -2.655 1.00 97.25 257 VAL A CA 1
ATOM 2046 C C . VAL A 1 257 ? -15.391 -21.285 -2.446 1.00 97.25 257 VAL A C 1
ATOM 2048 O O . VAL A 1 257 ? -16.426 -20.747 -2.853 1.00 97.25 257 VAL A O 1
ATOM 2051 N N . ASP A 1 258 ? -15.386 -22.437 -1.780 1.00 97.62 258 ASP A N 1
ATOM 2052 C CA . ASP A 1 258 ? -16.600 -23.174 -1.439 1.00 97.62 258 ASP A CA 1
ATOM 2053 C C . ASP A 1 258 ? -17.526 -22.334 -0.552 1.00 97.62 258 ASP A C 1
ATOM 2055 O O . ASP A 1 258 ? -18.722 -22.239 -0.833 1.00 97.62 258 ASP A O 1
ATOM 2059 N N . GLU A 1 259 ? -16.990 -21.639 0.456 1.00 97.94 259 GLU A N 1
ATOM 2060 C CA . GLU A 1 259 ? -17.786 -20.746 1.307 1.00 97.94 259 GLU A CA 1
ATOM 2061 C C . GLU A 1 259 ? -18.295 -19.505 0.555 1.00 97.94 259 GLU A C 1
ATOM 2063 O O . GLU A 1 259 ? -19.448 -19.101 0.732 1.00 97.94 259 GLU A O 1
ATOM 2068 N N . ILE A 1 260 ? -17.498 -18.911 -0.340 1.00 97.12 260 ILE A N 1
ATOM 2069 C CA . ILE A 1 260 ? -17.960 -17.799 -1.190 1.00 97.12 260 ILE A CA 1
ATOM 2070 C C . ILE A 1 260 ? -19.112 -18.259 -2.097 1.00 97.12 260 ILE A C 1
ATOM 2072 O O . ILE A 1 260 ? -20.121 -17.559 -2.242 1.00 97.12 260 ILE A O 1
ATOM 2076 N N . ASN A 1 261 ? -19.000 -19.446 -2.690 1.00 96.56 261 ASN A N 1
ATOM 2077 C CA . ASN A 1 261 ? -19.994 -19.972 -3.622 1.00 96.56 261 ASN A CA 1
ATOM 2078 C C . ASN A 1 261 ? -21.204 -20.608 -2.932 1.00 96.56 261 ASN A C 1
ATOM 2080 O O . ASN A 1 261 ? -22.265 -20.695 -3.556 1.00 96.56 261 ASN A O 1
ATOM 2084 N N . ASN A 1 262 ? -21.103 -20.952 -1.647 1.00 97.31 262 ASN A N 1
ATOM 2085 C CA . ASN A 1 262 ? -22.179 -21.557 -0.872 1.00 97.31 262 ASN A CA 1
ATOM 2086 C C . ASN A 1 262 ? -23.469 -20.714 -0.960 1.00 97.31 262 ASN A C 1
ATOM 2088 O O . ASN A 1 262 ? -23.500 -19.568 -0.502 1.00 97.31 262 ASN A O 1
ATOM 2092 N N . PRO A 1 263 ? -24.560 -21.249 -1.540 1.00 95.94 263 PRO A N 1
ATOM 2093 C CA . PRO A 1 263 ? -25.790 -20.493 -1.741 1.00 95.94 263 PRO A CA 1
ATOM 2094 C C . PRO A 1 263 ? -26.511 -20.162 -0.432 1.00 95.94 263 PRO A C 1
ATOM 2096 O O . PRO A 1 263 ? -27.388 -19.297 -0.464 1.00 95.94 263 PRO A O 1
ATOM 2099 N N . ASN A 1 264 ? -26.161 -20.815 0.682 1.00 96.38 264 ASN A N 1
ATOM 2100 C CA . ASN A 1 264 ? -26.695 -20.507 2.009 1.00 96.38 264 ASN A CA 1
ATOM 2101 C C . ASN A 1 264 ? -26.097 -19.222 2.593 1.00 96.38 264 ASN A C 1
ATOM 2103 O O . ASN A 1 264 ? -26.723 -18.617 3.454 1.00 96.38 264 ASN A O 1
ATOM 2107 N N . ASN A 1 265 ? -24.941 -18.773 2.093 1.00 97.44 265 ASN A N 1
ATOM 2108 C CA . ASN A 1 265 ? -24.317 -17.531 2.533 1.00 97.44 265 ASN A CA 1
ATOM 2109 C C . ASN A 1 265 ? -24.977 -16.340 1.812 1.00 97.44 265 ASN A C 1
ATOM 2111 O O . ASN A 1 265 ? -24.523 -15.915 0.743 1.00 97.44 265 ASN A O 1
ATOM 2115 N N . LYS A 1 266 ? -26.097 -15.845 2.360 1.00 97.19 266 LYS A N 1
ATOM 2116 C CA . LYS A 1 266 ? -26.935 -14.776 1.785 1.00 97.19 266 LYS A CA 1
ATOM 2117 C C . LYS A 1 266 ? -26.565 -13.389 2.293 1.00 97.19 266 LYS A C 1
ATOM 2119 O O . LYS A 1 266 ? -26.628 -12.443 1.507 1.00 97.19 266 LYS A O 1
ATOM 2124 N N . ASN A 1 267 ? -26.193 -13.285 3.565 1.00 97.75 267 ASN A N 1
ATOM 2125 C CA . ASN A 1 267 ? -25.738 -12.061 4.212 1.00 97.75 267 ASN A CA 1
ATOM 2126 C C . ASN A 1 267 ? -24.225 -12.145 4.414 1.00 97.75 267 ASN A C 1
ATOM 2128 O O . ASN A 1 267 ? -23.744 -12.959 5.206 1.00 97.75 267 ASN A O 1
ATOM 2132 N N . ILE A 1 268 ? -23.480 -11.304 3.700 1.00 98.56 268 ILE A N 1
ATOM 2133 C CA . ILE A 1 268 ? -22.016 -11.301 3.691 1.00 98.56 268 ILE A CA 1
ATOM 2134 C C . ILE A 1 268 ? -21.505 -9.940 4.164 1.00 98.56 268 ILE A C 1
ATOM 2136 O O . ILE A 1 268 ? -21.956 -8.910 3.663 1.00 98.56 268 ILE A O 1
ATOM 2140 N N . LEU A 1 269 ? -20.548 -9.938 5.092 1.00 98.44 269 LEU A N 1
ATOM 2141 C CA . LEU A 1 269 ? -19.875 -8.730 5.574 1.00 98.44 269 LEU A CA 1
ATOM 2142 C C . LEU A 1 269 ? -18.396 -8.748 5.183 1.00 98.44 269 LEU A C 1
ATOM 2144 O O . LEU A 1 269 ? -17.681 -9.704 5.480 1.00 98.44 269 LEU A O 1
ATOM 2148 N N . LEU A 1 270 ? -17.936 -7.676 4.546 1.00 98.56 270 LEU A N 1
ATOM 2149 C CA . LEU A 1 270 ? -16.547 -7.474 4.142 1.00 98.56 270 LEU A CA 1
ATOM 2150 C C . LEU A 1 270 ? -15.910 -6.403 5.031 1.00 98.56 270 LEU A C 1
ATOM 2152 O O . LEU A 1 270 ? -16.391 -5.267 5.056 1.00 98.56 270 LEU A O 1
ATOM 2156 N N . ILE A 1 271 ? -14.839 -6.753 5.744 1.00 98.00 271 ILE A N 1
ATOM 2157 C CA . ILE A 1 271 ? -14.198 -5.879 6.736 1.00 98.00 271 ILE A CA 1
ATOM 2158 C C . ILE A 1 271 ? -12.741 -5.619 6.352 1.00 98.00 271 ILE A C 1
ATOM 2160 O O . ILE A 1 271 ? -11.983 -6.561 6.126 1.00 98.00 271 ILE A O 1
ATOM 2164 N N . GLY A 1 272 ? -12.363 -4.340 6.319 1.00 95.94 272 GLY A N 1
ATOM 2165 C CA . GLY A 1 272 ? -10.974 -3.886 6.203 1.00 95.94 272 GLY A CA 1
ATOM 2166 C C . GLY A 1 272 ? -10.475 -3.191 7.473 1.00 95.94 272 GLY A C 1
ATOM 2167 O O . GLY A 1 272 ? -11.255 -2.859 8.373 1.00 95.94 272 GLY A O 1
ATOM 2168 N N . HIS A 1 273 ? -9.169 -2.948 7.545 1.00 91.19 273 HIS A N 1
ATOM 2169 C CA . HIS A 1 273 ? -8.524 -2.372 8.720 1.00 91.19 273 HIS A CA 1
ATOM 2170 C C . HIS A 1 273 ? -8.794 -0.866 8.926 1.00 91.19 273 HIS A C 1
ATOM 2172 O O . HIS A 1 273 ? -8.977 -0.105 7.970 1.00 91.19 273 HIS A O 1
ATOM 2178 N N . CYS A 1 274 ? -8.731 -0.390 10.176 1.00 86.56 274 CYS A N 1
ATOM 2179 C CA . CYS A 1 274 ? -8.730 1.047 10.497 1.00 86.56 274 CYS A CA 1
ATOM 2180 C C . CYS A 1 274 ? -7.492 1.750 9.913 1.00 86.56 274 CYS A C 1
ATOM 2182 O O . CYS A 1 274 ? -6.471 1.103 9.672 1.00 86.56 274 CYS A O 1
ATOM 2184 N N . LEU A 1 275 ? -7.543 3.075 9.734 1.00 78.69 275 LEU A N 1
ATOM 2185 C CA . LEU A 1 275 ? -6.576 3.841 8.934 1.00 78.69 275 LEU A CA 1
ATOM 2186 C C . LEU A 1 275 ? -6.381 3.223 7.533 1.00 78.69 275 LEU A C 1
ATOM 2188 O O . LEU A 1 275 ? -5.246 2.898 7.172 1.00 78.69 275 LEU A O 1
ATOM 2192 N N . PRO A 1 276 ? -7.475 3.004 6.775 1.00 85.12 276 PRO A N 1
ATOM 2193 C CA . PRO A 1 276 ? -7.435 2.244 5.534 1.00 85.12 276 PRO A CA 1
ATOM 2194 C C . PRO A 1 276 ? -6.525 2.916 4.509 1.00 85.12 276 PRO A C 1
ATOM 2196 O O . PRO A 1 276 ? -6.578 4.137 4.329 1.00 85.12 276 PRO A O 1
ATOM 2199 N N . ASP A 1 277 ? -5.714 2.123 3.822 1.00 82.38 277 ASP A N 1
ATOM 2200 C CA . ASP A 1 277 ? -4.954 2.582 2.668 1.00 82.38 277 ASP A CA 1
ATOM 2201 C C . ASP A 1 277 ? -5.594 2.091 1.359 1.00 82.38 277 ASP A C 1
ATOM 2203 O O . ASP A 1 277 ? -6.770 1.714 1.319 1.00 82.38 277 ASP A O 1
ATOM 2207 N N . GLY A 1 278 ? -4.852 2.192 0.255 1.00 83.88 278 GLY A N 1
ATOM 2208 C CA . GLY A 1 278 ? -5.367 1.779 -1.042 1.00 83.88 278 GLY A CA 1
ATOM 2209 C C . GLY A 1 278 ? -5.588 0.273 -1.127 1.00 83.88 278 GLY A C 1
ATOM 2210 O O . GLY A 1 278 ? -6.519 -0.135 -1.822 1.00 83.88 278 GLY A O 1
ATOM 2211 N N . ASP A 1 279 ? -4.769 -0.540 -0.451 1.00 90.50 279 ASP A N 1
ATOM 2212 C CA . ASP A 1 279 ? -4.854 -2.000 -0.520 1.00 90.50 279 ASP A CA 1
ATOM 2213 C C . ASP A 1 279 ? -6.050 -2.504 0.282 1.00 90.50 279 ASP A C 1
ATOM 2215 O O . ASP A 1 279 ? -6.871 -3.261 -0.245 1.00 90.50 279 ASP A O 1
ATOM 2219 N N . THR A 1 280 ? -6.275 -1.928 1.463 1.00 93.12 280 THR A N 1
ATOM 2220 C CA . THR A 1 280 ? -7.450 -2.223 2.289 1.00 93.12 280 THR A CA 1
ATOM 2221 C C . THR A 1 280 ? -8.752 -1.896 1.565 1.00 93.12 280 THR A C 1
ATOM 2223 O O . THR A 1 280 ? -9.657 -2.730 1.452 1.00 93.12 280 THR A O 1
ATOM 2226 N N . LEU A 1 281 ? -8.870 -0.666 1.044 1.00 93.19 281 LEU A N 1
ATOM 2227 C CA . LEU A 1 281 ? -10.070 -0.245 0.315 1.00 93.19 281 LEU A CA 1
ATOM 2228 C C . LEU A 1 281 ? -10.213 -1.024 -0.990 1.00 93.19 281 LEU A C 1
ATOM 2230 O O . LEU A 1 281 ? -11.332 -1.362 -1.382 1.00 93.19 281 LEU A O 1
ATOM 2234 N N . GLY A 1 282 ? -9.090 -1.325 -1.645 1.00 93.50 282 GLY A N 1
ATOM 2235 C CA . GLY A 1 282 ? -9.023 -2.137 -2.849 1.00 93.50 282 GLY A CA 1
ATOM 2236 C C . GLY A 1 282 ? -9.591 -3.536 -2.631 1.00 93.50 282 GLY A C 1
ATOM 2237 O O . GLY A 1 282 ? -10.407 -3.992 -3.435 1.00 93.50 282 GLY A O 1
ATOM 2238 N N . CYS A 1 283 ? -9.222 -4.181 -1.523 1.00 97.31 283 CYS A N 1
ATOM 2239 C CA . CYS A 1 283 ? -9.717 -5.495 -1.127 1.00 97.31 283 CYS A CA 1
ATOM 2240 C C . CYS A 1 283 ? -11.223 -5.476 -0.864 1.00 97.31 283 CYS A C 1
ATOM 2242 O O . CYS A 1 283 ? -11.968 -6.239 -1.486 1.00 97.31 283 CYS A O 1
ATOM 2244 N N . VAL A 1 284 ? -11.683 -4.569 0.004 1.00 97.06 284 VAL A N 1
ATOM 2245 C CA . VAL A 1 284 ? -13.097 -4.476 0.396 1.00 97.06 284 VAL A CA 1
ATOM 2246 C C . VAL A 1 284 ? -13.985 -4.173 -0.814 1.00 97.06 284 VAL A C 1
ATOM 2248 O O . VAL A 1 284 ? -14.948 -4.897 -1.070 1.00 97.06 284 VAL A O 1
ATOM 2251 N N . LEU A 1 285 ? -13.650 -3.154 -1.611 1.00 96.00 285 LEU A N 1
ATOM 2252 C CA . LEU A 1 285 ? -14.450 -2.761 -2.776 1.00 96.00 285 LEU A CA 1
ATOM 2253 C C . LEU A 1 285 ? -14.333 -3.736 -3.949 1.00 96.00 285 LEU A C 1
ATOM 2255 O O . LEU A 1 285 ? -15.312 -3.940 -4.673 1.00 96.00 285 LEU A O 1
ATOM 2259 N N . GLY A 1 286 ? -13.159 -4.341 -4.139 1.00 95.94 286 GLY A N 1
ATOM 2260 C CA . GLY A 1 286 ? -12.937 -5.378 -5.139 1.00 95.94 286 GLY A CA 1
ATOM 2261 C C . GLY A 1 286 ? -13.793 -6.607 -4.848 1.00 95.94 286 GLY A C 1
ATOM 2262 O O . GLY A 1 286 ? -14.607 -7.005 -5.681 1.00 95.94 286 GLY A O 1
ATOM 2263 N N . MET A 1 287 ? -13.690 -7.166 -3.641 1.00 97.88 287 MET A N 1
ATOM 2264 C CA . MET A 1 287 ? -14.481 -8.335 -3.254 1.00 97.88 287 MET A CA 1
ATOM 2265 C C . MET A 1 287 ? -15.989 -8.031 -3.257 1.00 97.88 287 MET A C 1
ATOM 2267 O O . MET A 1 287 ? -16.775 -8.845 -3.744 1.00 97.88 287 MET A O 1
ATOM 2271 N N . HIS A 1 288 ? -16.397 -6.832 -2.825 1.00 97.19 288 HIS A N 1
ATOM 2272 C CA . HIS A 1 288 ? -17.786 -6.374 -2.924 1.00 97.19 288 HIS A CA 1
ATOM 2273 C C . HIS A 1 288 ? -18.313 -6.440 -4.351 1.00 97.19 288 HIS A C 1
ATOM 2275 O O . HIS A 1 288 ? -19.335 -7.072 -4.612 1.00 97.19 288 HIS A O 1
ATOM 2281 N N . ALA A 1 289 ? -17.603 -5.800 -5.283 1.00 95.94 289 ALA A N 1
ATOM 2282 C CA . ALA A 1 289 ? -18.007 -5.755 -6.676 1.00 95.94 289 ALA A CA 1
ATOM 2283 C C . ALA A 1 289 ? -18.052 -7.158 -7.291 1.00 95.94 289 ALA A C 1
ATOM 2285 O O . ALA A 1 289 ? -18.984 -7.457 -8.036 1.00 95.94 289 ALA A O 1
ATOM 2286 N N . ALA A 1 290 ? -17.093 -8.025 -6.942 1.00 96.31 290 ALA A N 1
ATOM 2287 C CA . ALA A 1 290 ? -17.045 -9.410 -7.400 1.00 96.31 290 ALA A CA 1
ATOM 2288 C C . ALA A 1 290 ? -18.260 -10.224 -6.925 1.00 96.31 290 ALA A C 1
ATOM 2290 O O . ALA A 1 290 ? -18.971 -10.806 -7.745 1.00 96.31 290 ALA A O 1
ATOM 2291 N N . ILE A 1 291 ? -18.535 -10.238 -5.616 1.00 95.81 291 ILE A N 1
ATOM 2292 C CA . ILE A 1 291 ? -19.642 -11.015 -5.044 1.00 95.81 291 ILE A CA 1
ATOM 2293 C C . ILE A 1 291 ? -20.982 -10.425 -5.482 1.00 95.81 291 ILE A C 1
ATOM 2295 O O . ILE A 1 291 ? -21.842 -11.164 -5.953 1.00 95.81 291 ILE A O 1
ATOM 2299 N N . LYS A 1 292 ? -21.169 -9.104 -5.378 1.00 93.31 292 LYS A N 1
ATOM 2300 C CA . LYS A 1 292 ? -22.446 -8.455 -5.700 1.00 93.31 292 LYS A CA 1
ATOM 2301 C C . LYS A 1 292 ? -22.772 -8.518 -7.190 1.00 93.31 292 LYS A C 1
ATOM 2303 O O . LYS A 1 292 ? -23.933 -8.684 -7.557 1.00 93.31 292 LYS A O 1
ATOM 2308 N N . GLY A 1 293 ? -21.757 -8.435 -8.051 1.00 91.75 293 GLY A N 1
ATOM 2309 C CA . GLY A 1 293 ? -21.934 -8.595 -9.489 1.00 91.75 293 GLY A CA 1
ATOM 2310 C C . GLY A 1 293 ? -22.226 -10.039 -9.915 1.00 91.75 293 GLY A C 1
ATOM 2311 O O . GLY A 1 293 ? -22.933 -10.232 -10.903 1.00 91.75 293 GLY A O 1
ATOM 2312 N N . ALA A 1 294 ? -21.716 -11.042 -9.192 1.00 91.56 294 ALA A N 1
ATOM 2313 C CA . ALA A 1 294 ? -21.997 -12.455 -9.465 1.00 91.56 294 ALA A CA 1
ATOM 2314 C C . ALA A 1 294 ? -23.308 -12.941 -8.827 1.00 91.56 294 ALA A C 1
ATOM 2316 O O . ALA A 1 294 ? -24.015 -13.760 -9.412 1.00 91.56 294 ALA A O 1
ATOM 2317 N N . TYR A 1 295 ? -23.650 -12.410 -7.653 1.00 92.44 295 TYR A N 1
ATOM 2318 C CA . TYR A 1 295 ? -24.811 -12.796 -6.858 1.00 92.44 295 TYR A CA 1
ATOM 2319 C C . TYR A 1 295 ? -25.634 -11.563 -6.437 1.00 92.44 295 TYR A C 1
ATOM 2321 O O . TYR A 1 295 ? -25.599 -11.167 -5.268 1.00 92.44 295 TYR A O 1
ATOM 2329 N N . PRO A 1 296 ? -26.410 -10.956 -7.357 1.00 91.25 296 PRO A N 1
ATOM 2330 C CA . PRO A 1 296 ? -27.159 -9.727 -7.081 1.00 91.25 296 PRO A CA 1
ATOM 2331 C C . PRO A 1 296 ? -28.149 -9.839 -5.915 1.00 91.25 296 PRO A C 1
ATOM 2333 O O . PRO A 1 296 ? -28.364 -8.855 -5.206 1.00 91.25 296 PRO A O 1
ATOM 2336 N N . ASP A 1 297 ? -28.691 -11.037 -5.679 1.00 93.62 297 ASP A N 1
ATOM 2337 C CA . ASP A 1 297 ? -29.675 -11.309 -4.623 1.00 93.62 297 ASP A CA 1
ATOM 2338 C C . ASP A 1 297 ? -29.056 -11.442 -3.222 1.00 93.62 297 ASP A C 1
ATOM 2340 O O . ASP A 1 297 ? -29.780 -11.459 -2.228 1.00 93.62 297 ASP A O 1
ATOM 2344 N N . ARG A 1 298 ? -27.724 -11.550 -3.111 1.00 95.31 298 ARG A N 1
ATOM 2345 C CA . ARG A 1 298 ? -27.046 -11.583 -1.807 1.00 95.31 298 ARG A CA 1
ATOM 2346 C C . ARG A 1 298 ? -26.915 -10.169 -1.248 1.00 95.31 298 ARG A C 1
ATOM 2348 O O . ARG A 1 298 ? -26.606 -9.219 -1.978 1.00 95.31 298 ARG A O 1
ATOM 2355 N N . ARG A 1 299 ? -27.115 -10.020 0.058 1.00 96.19 299 ARG A N 1
ATOM 2356 C CA . ARG A 1 299 ? -26.770 -8.799 0.788 1.00 96.19 299 ARG A CA 1
ATOM 2357 C C . ARG A 1 299 ? -25.269 -8.838 1.060 1.00 96.19 299 ARG A C 1
ATOM 2359 O O . ARG A 1 299 ? -24.789 -9.766 1.702 1.00 96.19 299 ARG A O 1
ATOM 2366 N N . VAL A 1 300 ? -24.539 -7.863 0.530 1.00 96.94 300 VAL A N 1
ATOM 2367 C CA . VAL A 1 300 ? -23.084 -7.759 0.686 1.00 96.94 300 VAL A CA 1
ATOM 2368 C C . VAL A 1 300 ? -22.787 -6.375 1.226 1.00 96.94 300 VAL A C 1
ATOM 2370 O O . VAL A 1 300 ? -22.941 -5.393 0.504 1.00 96.94 300 VAL A O 1
ATOM 2373 N N . ASP A 1 301 ? -22.390 -6.311 2.488 1.00 97.31 301 ASP A N 1
ATOM 2374 C CA . ASP A 1 301 ? -22.053 -5.069 3.170 1.00 97.31 301 ASP A CA 1
ATOM 2375 C C . ASP A 1 301 ? -20.533 -4.911 3.266 1.00 97.31 301 ASP A C 1
ATOM 2377 O O . ASP A 1 301 ? -19.784 -5.887 3.326 1.00 97.31 301 ASP A O 1
ATOM 2381 N N . CYS A 1 302 ? -20.062 -3.666 3.234 1.00 95.06 302 CYS A N 1
ATOM 2382 C CA . CYS A 1 302 ? -18.642 -3.318 3.231 1.00 95.06 302 CYS A CA 1
ATOM 2383 C C . CYS A 1 302 ? -18.349 -2.280 4.285 1.00 95.06 302 CYS A C 1
ATOM 2385 O O . CYS A 1 302 ? -19.017 -1.244 4.339 1.00 95.06 302 CYS A O 1
ATOM 2387 N N . THR A 1 303 ? -17.329 -2.531 5.095 1.00 96.56 303 THR A N 1
ATOM 2388 C CA . THR A 1 303 ? -17.084 -1.691 6.256 1.00 96.56 303 THR A CA 1
ATOM 2389 C C . THR A 1 303 ? -15.611 -1.521 6.588 1.00 96.56 303 THR A C 1
ATOM 2391 O O . THR A 1 303 ? -14.797 -2.436 6.460 1.00 96.56 303 THR A O 1
ATOM 2394 N N . VAL A 1 304 ? -15.294 -0.315 7.047 1.00 94.44 304 VAL A N 1
ATOM 2395 C CA . VAL A 1 304 ? -14.042 0.047 7.711 1.00 94.44 304 VAL A CA 1
ATOM 2396 C C . VAL A 1 304 ? -14.413 0.946 8.886 1.00 94.44 304 VAL A C 1
ATOM 2398 O O . VAL A 1 304 ? -15.213 1.867 8.722 1.00 94.44 304 VAL A O 1
ATOM 2401 N N . ASP A 1 305 ? -13.852 0.708 10.077 1.00 91.81 305 ASP A N 1
ATOM 2402 C CA . ASP A 1 305 ? -14.165 1.551 11.242 1.00 91.81 305 ASP A CA 1
ATOM 2403 C C . ASP A 1 305 ? -13.239 2.765 11.315 1.00 91.81 305 ASP A C 1
ATOM 2405 O O . ASP A 1 305 ? -12.481 2.951 12.266 1.00 91.81 305 ASP A O 1
ATOM 2409 N N . ASP A 1 306 ? -13.268 3.571 10.256 1.00 87.56 306 ASP A N 1
ATOM 2410 C CA . ASP A 1 306 ? -12.529 4.822 10.188 1.00 87.56 306 ASP A CA 1
ATOM 2411 C C . ASP A 1 306 ? -13.071 5.736 9.079 1.00 87.56 306 ASP A C 1
ATOM 2413 O O . ASP A 1 306 ? -13.912 5.357 8.256 1.00 87.56 306 ASP A O 1
ATOM 2417 N N . LYS A 1 307 ? -12.571 6.968 9.035 1.00 83.75 307 LYS A N 1
ATOM 2418 C CA . LYS A 1 307 ? -12.777 7.867 7.904 1.00 83.75 307 LYS A CA 1
ATOM 2419 C C . LYS A 1 307 ? -11.981 7.375 6.706 1.00 83.75 307 LYS A C 1
ATOM 2421 O O . LYS A 1 307 ? -10.780 7.148 6.788 1.00 83.75 307 LYS A O 1
ATOM 2426 N N . ILE A 1 308 ? -12.634 7.355 5.549 1.00 84.75 308 ILE A N 1
ATOM 2427 C CA . ILE A 1 308 ? -11.951 7.166 4.269 1.00 84.75 308 ILE A CA 1
ATOM 2428 C C . ILE A 1 308 ? -11.011 8.357 4.019 1.00 84.75 308 ILE A C 1
ATOM 2430 O O . ILE A 1 308 ? -11.504 9.497 4.030 1.00 84.75 308 ILE A O 1
ATOM 2434 N N . PRO A 1 309 ? -9.704 8.141 3.775 1.00 76.06 309 PRO A N 1
ATOM 2435 C CA . PRO A 1 309 ? -8.775 9.209 3.423 1.00 76.06 309 PRO A CA 1
ATOM 2436 C C . PRO A 1 309 ? -9.241 9.993 2.193 1.00 76.06 309 PRO A C 1
ATOM 2438 O O . PRO A 1 309 ? -9.811 9.431 1.254 1.00 76.06 309 PRO A O 1
ATOM 2441 N N . GLY A 1 310 ? -8.971 11.296 2.170 1.00 67.06 310 GLY A N 1
ATOM 2442 C CA . GLY A 1 310 ? -9.306 12.192 1.061 1.00 67.06 310 GLY A CA 1
ATOM 2443 C C . GLY A 1 310 ? -8.726 11.737 -0.282 1.00 67.06 310 GLY A C 1
ATOM 2444 O O . GLY A 1 310 ? -9.344 11.979 -1.315 1.00 67.06 310 GLY A O 1
ATOM 2445 N N . LEU A 1 311 ? -7.609 10.995 -0.258 1.00 67.31 311 LEU A N 1
ATOM 2446 C CA . LEU A 1 311 ? -7.005 10.341 -1.427 1.00 67.31 311 LEU A CA 1
ATOM 2447 C C . LEU A 1 311 ? -7.998 9.438 -2.189 1.00 67.31 311 LEU A C 1
ATOM 2449 O O . LEU A 1 311 ? -7.929 9.361 -3.414 1.00 67.31 311 LEU A O 1
ATOM 2453 N N . PHE A 1 312 ? -8.943 8.804 -1.484 1.00 76.62 312 PHE A N 1
ATOM 2454 C CA . PHE A 1 312 ? -9.872 7.815 -2.049 1.00 76.62 312 PHE A CA 1
ATOM 2455 C C . PHE A 1 312 ? -11.337 8.283 -2.055 1.00 76.62 312 PHE A C 1
ATOM 2457 O O . PHE A 1 312 ? -12.114 7.890 -2.927 1.00 76.62 312 PHE A O 1
ATOM 2464 N N . ARG A 1 313 ? -11.708 9.149 -1.101 1.00 73.12 313 ARG A N 1
ATOM 2465 C CA . ARG A 1 313 ? -13.096 9.457 -0.705 1.00 73.12 313 ARG A CA 1
ATOM 2466 C C . ARG A 1 313 ? -14.033 9.914 -1.825 1.00 73.12 313 ARG A C 1
ATOM 2468 O O . ARG A 1 313 ? -15.220 9.623 -1.750 1.00 73.12 313 ARG A O 1
ATOM 2475 N N . ASP A 1 314 ? -13.533 10.653 -2.812 1.00 70.19 314 ASP A N 1
ATOM 2476 C CA . ASP A 1 314 ? -14.377 11.294 -3.833 1.00 70.19 314 ASP A CA 1
ATOM 2477 C C . ASP A 1 314 ? -14.140 10.751 -5.256 1.00 70.19 314 ASP A C 1
ATOM 2479 O O . ASP A 1 314 ? -14.711 11.272 -6.213 1.00 70.19 314 ASP A O 1
ATOM 2483 N N . LYS A 1 315 ? -13.284 9.732 -5.423 1.00 73.25 315 LYS A N 1
ATOM 2484 C CA . LYS A 1 315 ? -12.828 9.285 -6.752 1.00 73.25 315 LYS A CA 1
ATOM 2485 C C . LYS A 1 315 ? -12.933 7.790 -6.990 1.00 73.25 315 LYS A C 1
ATOM 2487 O O . LYS A 1 315 ? -13.237 7.384 -8.111 1.00 73.25 315 LYS A O 1
ATOM 2492 N N . MET A 1 316 ? -12.691 6.993 -5.952 1.00 81.81 316 MET A N 1
ATOM 2493 C CA . MET A 1 316 ? -12.676 5.545 -6.077 1.00 81.81 316 MET A CA 1
ATOM 2494 C C . MET A 1 316 ? -14.109 5.047 -6.327 1.00 81.81 316 MET A C 1
ATOM 2496 O O . MET A 1 316 ? -14.989 5.303 -5.504 1.00 81.81 316 MET A O 1
ATOM 2500 N N . PRO A 1 317 ? -14.392 4.375 -7.457 1.00 86.50 317 PRO A N 1
ATOM 2501 C CA . PRO A 1 317 ? -15.746 3.929 -7.754 1.00 86.50 317 PRO A CA 1
ATOM 2502 C C . PRO A 1 317 ? -16.261 2.984 -6.667 1.00 86.50 317 PRO A C 1
ATOM 2504 O O . PRO A 1 317 ? -15.550 2.071 -6.252 1.00 86.50 317 PRO A O 1
ATOM 2507 N N . GLY A 1 318 ? -17.495 3.195 -6.212 1.00 89.25 318 GLY A N 1
ATOM 2508 C CA . GLY A 1 318 ? -18.122 2.367 -5.190 1.00 89.25 318 GLY A CA 1
ATOM 2509 C C . GLY A 1 318 ? -17.728 2.701 -3.751 1.00 89.25 318 GLY A C 1
ATOM 2510 O O . GLY A 1 318 ? -18.248 2.052 -2.843 1.00 89.25 318 GLY A O 1
ATOM 2511 N N . ILE A 1 319 ? -16.852 3.685 -3.517 1.00 90.75 319 ILE A N 1
ATOM 2512 C CA . ILE A 1 319 ? -16.385 4.074 -2.175 1.00 90.75 319 ILE A CA 1
ATOM 2513 C C . ILE A 1 319 ? -17.523 4.479 -1.235 1.00 90.75 319 ILE A C 1
ATOM 2515 O O . ILE A 1 319 ? -17.434 4.281 -0.026 1.00 90.75 319 ILE A O 1
ATOM 2519 N N . GLU A 1 320 ? -18.630 4.979 -1.778 1.00 89.62 320 GLU A N 1
ATOM 2520 C CA . GLU A 1 320 ? -19.843 5.308 -1.036 1.00 89.62 320 GLU A CA 1
ATOM 2521 C C . GLU A 1 320 ? -20.510 4.096 -0.368 1.00 89.62 320 GLU A C 1
ATOM 2523 O O . GLU A 1 320 ? -21.309 4.287 0.556 1.00 89.62 320 GLU A O 1
ATOM 2528 N N . ASN A 1 321 ? -20.177 2.878 -0.812 1.00 91.81 321 ASN A N 1
ATOM 2529 C CA . ASN A 1 321 ? -20.638 1.619 -0.226 1.00 91.81 321 ASN A CA 1
ATOM 2530 C C . ASN A 1 321 ? -19.805 1.196 0.988 1.00 91.81 321 ASN A C 1
ATOM 2532 O O . ASN A 1 321 ? -20.270 0.362 1.757 1.00 91.81 321 ASN A O 1
ATOM 2536 N N . VAL A 1 322 ? -18.613 1.771 1.196 1.00 94.50 322 VAL A N 1
ATOM 2537 C CA . VAL A 1 322 ? -17.846 1.533 2.424 1.00 94.50 322 VAL A CA 1
ATOM 2538 C C . VAL A 1 322 ? -18.467 2.358 3.541 1.00 94.50 322 VAL A C 1
ATOM 2540 O O . VAL A 1 322 ? -18.433 3.593 3.536 1.00 94.50 322 VAL A O 1
ATOM 2543 N N . LYS A 1 323 ? -19.086 1.664 4.488 1.00 94.62 323 LYS A N 1
ATOM 2544 C CA . LYS A 1 323 ? -19.750 2.256 5.648 1.00 94.62 323 LYS A CA 1
ATOM 2545 C C . LYS A 1 323 ? -18.952 1.989 6.919 1.00 94.62 323 LYS A C 1
ATOM 2547 O O . LYS A 1 323 ? -17.906 1.350 6.888 1.00 94.62 323 LYS A O 1
ATOM 2552 N N . ARG A 1 324 ? -19.439 2.519 8.036 1.00 93.81 324 ARG A N 1
ATOM 2553 C CA . ARG A 1 324 ? -18.860 2.295 9.363 1.00 93.81 324 ARG A CA 1
ATOM 2554 C C . ARG A 1 324 ? -19.754 1.378 10.200 1.00 93.81 324 ARG A C 1
ATOM 2556 O O . ARG A 1 324 ? -20.964 1.346 9.955 1.00 93.81 324 ARG A O 1
ATOM 2563 N N . PRO A 1 325 ? -19.207 0.661 11.194 1.00 93.62 325 PRO A N 1
ATOM 2564 C CA . PRO A 1 325 ? -20.026 0.030 12.216 1.00 93.62 325 PRO A CA 1
ATOM 2565 C C . PRO A 1 325 ? -20.677 1.086 13.105 1.00 93.62 325 PRO A C 1
ATOM 2567 O O . PRO A 1 325 ? -20.162 2.196 13.273 1.00 93.62 325 PRO A O 1
ATOM 2570 N N . PHE A 1 326 ? -21.796 0.719 13.725 1.00 92.19 326 PHE A N 1
ATOM 2571 C CA . PHE A 1 326 ? -22.270 1.448 14.891 1.00 92.19 326 PHE A CA 1
ATOM 2572 C C . PHE A 1 326 ? -21.318 1.178 16.061 1.00 92.19 326 PHE A C 1
ATOM 2574 O O . PHE A 1 326 ? -21.139 0.033 16.464 1.00 92.19 326 PHE A O 1
ATOM 2581 N N . ASN A 1 327 ? -20.693 2.229 16.588 1.00 91.12 327 ASN A N 1
ATOM 2582 C CA . ASN A 1 327 ? -19.693 2.124 17.646 1.00 91.12 327 ASN A CA 1
ATOM 2583 C C . ASN A 1 327 ? -20.147 2.944 18.865 1.00 91.12 327 ASN A C 1
ATOM 2585 O O . ASN A 1 327 ? -19.905 4.151 18.944 1.00 91.12 327 ASN A O 1
ATOM 2589 N N . GLN A 1 328 ? -20.855 2.286 19.791 1.00 89.44 328 GLN A N 1
ATOM 2590 C CA . GLN A 1 328 ? -21.429 2.931 20.977 1.00 89.44 328 GLN A CA 1
ATOM 2591 C C . GLN A 1 328 ? -20.349 3.481 21.914 1.00 89.44 328 GLN A C 1
ATOM 2593 O O . GLN A 1 328 ? -20.501 4.589 22.425 1.00 89.44 328 GLN A O 1
ATOM 2598 N N . GLU A 1 329 ? -19.249 2.746 22.102 1.00 88.69 329 GLU A N 1
ATOM 2599 C CA . GLU A 1 329 ? -18.109 3.200 22.908 1.00 88.69 329 GLU A CA 1
ATOM 2600 C C . GLU A 1 329 ? -17.569 4.523 22.364 1.00 88.69 329 GLU A C 1
ATOM 2602 O O . GLU A 1 329 ? -17.429 5.496 23.106 1.00 88.69 329 GLU A O 1
ATOM 2607 N N . LYS A 1 330 ? -17.377 4.601 21.041 1.00 89.19 330 LYS A N 1
ATOM 2608 C CA . LYS A 1 330 ? -16.889 5.820 20.402 1.00 89.19 330 LYS A CA 1
ATOM 2609 C C . LYS A 1 330 ? -17.872 6.985 20.505 1.00 89.19 330 LYS A C 1
ATOM 2611 O O . LYS A 1 330 ? -17.463 8.135 20.662 1.00 89.19 330 LYS A O 1
ATOM 2616 N N . ILE A 1 331 ? -19.169 6.705 20.398 1.00 91.38 331 ILE A N 1
ATOM 2617 C CA . ILE A 1 331 ? -20.222 7.712 20.566 1.00 91.38 331 ILE A CA 1
ATOM 2618 C C . ILE A 1 331 ? -20.193 8.287 21.985 1.00 91.38 331 ILE A C 1
ATOM 2620 O O . ILE A 1 331 ? -20.190 9.510 22.125 1.00 91.38 331 ILE A O 1
ATOM 2624 N N . ASN A 1 332 ? -20.114 7.429 23.005 1.00 92.19 332 ASN A N 1
ATOM 2625 C CA . ASN A 1 332 ? -20.037 7.849 24.405 1.00 92.19 332 ASN A CA 1
ATOM 2626 C C . ASN A 1 332 ? -18.793 8.717 24.640 1.00 92.19 332 ASN A C 1
ATOM 2628 O O . ASN A 1 332 ? -18.900 9.817 25.180 1.00 92.19 332 ASN A O 1
ATOM 2632 N N . GLU A 1 333 ? -17.637 8.277 24.135 1.00 91.00 333 GLU A N 1
ATOM 2633 C CA . GLU A 1 333 ? -16.373 9.015 24.223 1.00 91.00 333 GLU A CA 1
ATOM 2634 C C . GLU A 1 333 ? -16.481 10.421 23.594 1.00 91.00 333 GLU A C 1
ATOM 2636 O O . GLU A 1 333 ? -16.010 11.415 24.153 1.00 91.00 333 GLU A O 1
ATOM 2641 N N . LEU A 1 334 ? -17.129 10.544 22.429 1.00 91.25 334 LEU A N 1
ATOM 2642 C CA . LEU A 1 334 ? -17.341 11.837 21.771 1.00 91.25 334 LEU A CA 1
ATOM 2643 C C . LEU A 1 334 ? -18.307 12.734 22.554 1.00 91.25 334 LEU A C 1
ATOM 2645 O O . LEU A 1 334 ? -18.063 13.936 22.664 1.00 91.25 334 LEU A O 1
ATOM 2649 N N . GLU A 1 335 ? -19.395 12.185 23.093 1.00 93.62 335 GLU A N 1
ATOM 2650 C CA . GLU A 1 335 ? -20.368 12.937 23.894 1.00 93.62 335 GLU A CA 1
ATOM 2651 C C . GLU A 1 335 ? -19.751 13.484 25.182 1.00 93.62 335 GLU A C 1
ATOM 2653 O O . GLU A 1 335 ? -19.945 14.663 25.507 1.00 93.62 335 GLU A O 1
ATOM 2658 N N . GLU A 1 336 ? -18.957 12.668 25.876 1.00 92.12 336 GLU A N 1
ATOM 2659 C CA . GLU A 1 336 ? -18.204 13.074 27.061 1.00 92.12 336 GLU A CA 1
ATOM 2660 C C . GLU A 1 336 ? -17.203 14.185 26.732 1.00 92.12 336 GLU A C 1
ATOM 2662 O O . GLU A 1 336 ? -17.188 15.223 27.402 1.00 92.12 336 GLU A O 1
ATOM 2667 N N . ASN A 1 337 ? -16.437 14.034 25.647 1.00 90.38 337 ASN A N 1
ATOM 2668 C CA . ASN A 1 337 ? -15.499 15.058 25.192 1.00 90.38 337 ASN A CA 1
ATOM 2669 C C . ASN A 1 337 ? -16.200 16.371 24.802 1.00 90.38 337 ASN A C 1
ATOM 2671 O O . ASN A 1 337 ? -15.742 17.452 25.177 1.00 90.38 337 ASN A O 1
ATOM 2675 N N . ILE A 1 338 ? -17.339 16.313 24.103 1.00 92.25 338 ILE A N 1
ATOM 2676 C CA . ILE A 1 338 ? -18.138 17.503 23.763 1.00 92.25 338 ILE A CA 1
ATOM 2677 C C . ILE A 1 338 ? -18.657 18.185 25.032 1.00 92.25 338 ILE A C 1
ATOM 2679 O O . ILE A 1 338 ? -18.608 19.416 25.131 1.00 92.25 338 ILE A O 1
ATOM 2683 N N . LYS A 1 339 ? -19.163 17.412 26.002 1.00 92.25 339 LYS A N 1
ATOM 2684 C CA . LYS A 1 339 ? -19.653 17.932 27.285 1.00 92.25 339 LYS A CA 1
ATOM 2685 C C . LYS A 1 339 ? -18.528 18.623 28.054 1.00 92.25 339 LYS A C 1
ATOM 2687 O O . LYS A 1 339 ? -18.721 19.752 28.509 1.00 92.25 339 LYS A O 1
ATOM 2692 N N . ARG A 1 340 ? -17.353 17.992 28.131 1.00 90.00 340 ARG A N 1
ATOM 2693 C CA . ARG A 1 340 ? -16.158 18.559 28.762 1.00 90.00 340 ARG A CA 1
ATOM 2694 C C . ARG A 1 340 ? -15.750 19.879 28.104 1.00 90.00 340 ARG A C 1
ATOM 2696 O O . ARG A 1 340 ? -15.715 20.903 28.785 1.00 90.00 340 ARG A O 1
ATOM 2703 N N . LEU A 1 341 ? -15.585 19.906 26.780 1.00 88.69 341 LEU A N 1
ATOM 2704 C CA . LEU A 1 341 ? -15.221 21.121 26.034 1.00 88.69 341 LEU A CA 1
ATOM 2705 C C . LEU A 1 341 ? -16.249 22.261 26.170 1.00 88.69 341 LEU A C 1
ATOM 2707 O O . LEU A 1 341 ? -15.881 23.430 26.074 1.00 88.69 341 LEU A O 1
ATOM 2711 N N . LYS A 1 342 ? -17.539 21.953 26.383 1.00 88.75 342 LYS A N 1
ATOM 2712 C CA . LYS A 1 342 ? -18.585 22.961 26.658 1.00 88.75 342 LYS A CA 1
ATOM 2713 C C . LYS A 1 342 ? -18.471 23.579 28.054 1.00 88.75 342 LYS A C 1
ATOM 2715 O O . LYS A 1 342 ? -18.914 24.711 28.227 1.00 88.75 342 LYS A O 1
ATOM 2720 N N . SER A 1 343 ? -17.920 22.846 29.023 1.00 87.31 343 SER A N 1
ATOM 2721 C CA . SER A 1 343 ? -17.722 23.318 30.401 1.00 87.31 343 SER A CA 1
ATOM 2722 C C . SER A 1 343 ? -16.430 24.119 30.597 1.00 87.31 343 SER A C 1
ATOM 2724 O O . SER A 1 343 ? -16.318 24.894 31.544 1.00 87.31 343 SER A O 1
ATOM 2726 N N . GLU A 1 344 ? -15.466 23.959 29.691 1.00 87.31 344 GLU A N 1
ATOM 2727 C CA . GLU A 1 344 ? -14.188 24.667 29.712 1.00 87.31 344 GLU A CA 1
ATOM 2728 C C . GLU A 1 344 ? -14.281 26.086 29.119 1.00 87.31 344 GLU A C 1
ATOM 2730 O O . GLU A 1 344 ? -15.263 26.482 28.485 1.00 87.31 344 GLU A O 1
ATOM 2735 N N . LYS A 1 345 ? -13.214 26.878 29.293 1.00 83.88 345 LYS A N 1
ATOM 2736 C CA . LYS A 1 345 ? -13.104 28.219 28.704 1.00 83.88 345 LYS A CA 1
ATOM 2737 C C . LYS A 1 345 ? -13.218 28.137 27.175 1.00 83.88 345 LYS A C 1
ATOM 2739 O O . LYS A 1 345 ? -12.532 27.347 26.533 1.00 83.88 345 LYS A O 1
ATOM 2744 N N . ASN A 1 346 ? -14.045 29.001 26.581 1.00 79.44 346 ASN A N 1
ATOM 2745 C CA . ASN A 1 346 ? -14.271 29.048 25.133 1.00 79.44 346 ASN A CA 1
ATOM 2746 C C . ASN A 1 346 ? -13.067 29.662 24.390 1.00 79.44 346 ASN A C 1
ATOM 2748 O O . ASN A 1 346 ? -13.071 30.839 24.027 1.00 79.44 346 ASN A O 1
ATOM 2752 N N . THR A 1 347 ? -12.008 28.875 24.210 1.00 84.50 347 THR A N 1
ATOM 2753 C CA . THR A 1 347 ? -10.858 29.214 23.362 1.00 84.50 347 THR A CA 1
ATOM 2754 C C . THR A 1 347 ? -11.162 28.878 21.897 1.00 84.50 347 THR A C 1
ATOM 2756 O O . THR A 1 347 ? -12.022 28.047 21.603 1.00 84.50 347 THR A O 1
ATOM 2759 N N . LYS A 1 348 ? -10.434 29.490 20.949 1.00 79.12 348 LYS A N 1
ATOM 2760 C CA . LYS A 1 348 ? -10.539 29.144 19.515 1.00 79.12 348 LYS A CA 1
ATOM 2761 C C . LYS A 1 348 ? -10.298 27.646 19.282 1.00 79.12 348 LYS A C 1
ATOM 2763 O O . LYS A 1 348 ? -11.002 27.024 18.498 1.00 79.12 348 LYS A O 1
ATOM 2768 N N . GLN A 1 349 ? -9.331 27.079 19.999 1.00 78.81 349 GLN A N 1
ATOM 2769 C CA . GLN A 1 349 ? -9.007 25.659 19.966 1.00 78.81 349 GLN A CA 1
ATOM 2770 C C . GLN A 1 349 ? -10.182 24.794 20.453 1.00 78.81 349 GLN A C 1
ATOM 2772 O O . GLN A 1 349 ? -10.642 23.933 19.707 1.00 78.81 349 GLN A O 1
ATOM 2777 N N . ASN A 1 350 ? -10.738 25.071 21.638 1.00 82.50 350 ASN A N 1
ATOM 2778 C CA . ASN A 1 350 ? -11.863 24.303 22.184 1.00 82.50 350 ASN A CA 1
ATOM 2779 C C . ASN A 1 350 ? -13.109 24.393 21.293 1.00 82.50 350 ASN A C 1
ATOM 2781 O O . ASN A 1 350 ? -13.812 23.399 21.106 1.00 82.50 350 ASN A O 1
ATOM 2785 N N . TYR A 1 351 ? -13.365 25.566 20.702 1.00 83.94 351 TYR A N 1
ATOM 2786 C CA . TYR A 1 351 ? -14.448 25.751 19.738 1.00 83.94 351 TYR A CA 1
ATOM 2787 C C . TYR A 1 351 ? -14.283 24.848 18.507 1.00 83.94 351 TYR A C 1
ATOM 2789 O O . TYR A 1 351 ? -15.225 24.140 18.141 1.00 83.94 351 TYR A O 1
ATOM 2797 N N . GLU A 1 352 ? -13.098 24.842 17.887 1.00 79.62 352 GLU A N 1
ATOM 2798 C CA . GLU A 1 352 ? -12.831 24.000 16.718 1.00 79.62 352 GLU A CA 1
ATOM 2799 C C . GLU A 1 352 ? -12.899 22.516 17.076 1.00 79.62 352 GLU A C 1
ATOM 2801 O O . GLU A 1 352 ? -13.577 21.757 16.379 1.00 79.62 352 GLU A O 1
ATOM 2806 N N . GLN A 1 353 ? -12.295 22.109 18.199 1.00 86.69 353 GLN A N 1
ATOM 2807 C CA . GLN A 1 353 ? -12.333 20.718 18.644 1.00 86.69 353 GLN A CA 1
ATOM 2808 C C . GLN A 1 353 ? -13.764 20.222 18.850 1.00 86.69 353 GLN A C 1
ATOM 2810 O O . GLN A 1 353 ? -14.150 19.169 18.337 1.00 86.69 353 GLN A O 1
ATOM 2815 N N . ARG A 1 354 ? -14.592 21.039 19.508 1.00 88.31 354 ARG A N 1
ATOM 2816 C CA . ARG A 1 354 ? -16.013 20.747 19.693 1.00 88.31 354 ARG A CA 1
ATOM 2817 C C . ARG A 1 354 ? -16.738 20.623 18.356 1.00 88.31 354 ARG A C 1
ATOM 2819 O O . ARG A 1 354 ? -17.483 19.667 18.167 1.00 88.31 354 ARG A O 1
ATOM 2826 N N . ARG A 1 355 ? -16.502 21.546 17.418 1.00 87.00 355 ARG A N 1
ATOM 2827 C CA . ARG A 1 355 ? -17.114 21.521 16.078 1.00 87.00 355 ARG A CA 1
ATOM 2828 C C . ARG A 1 355 ? -16.787 20.226 15.327 1.00 87.00 355 ARG A C 1
ATOM 2830 O O . ARG A 1 355 ? -17.646 19.687 14.628 1.00 87.00 355 ARG A O 1
ATOM 2837 N N . ILE A 1 356 ? -15.558 19.727 15.462 1.00 84.00 356 ILE A N 1
ATOM 2838 C CA . ILE A 1 356 ? -15.106 18.483 14.829 1.00 84.00 356 ILE A CA 1
ATOM 2839 C C . ILE A 1 356 ? -15.790 17.269 15.460 1.00 84.00 356 ILE A C 1
ATOM 2841 O O . ILE A 1 356 ? -16.315 16.436 14.719 1.00 84.00 356 ILE A O 1
ATOM 2845 N N . PHE A 1 357 ? -15.862 17.190 16.790 1.00 89.81 357 PHE A N 1
ATOM 2846 C CA . PHE A 1 357 ? -16.558 16.091 17.465 1.00 89.81 357 PHE A CA 1
ATOM 2847 C C . PHE A 1 357 ? -18.057 16.107 17.226 1.00 89.81 357 PHE A C 1
ATOM 2849 O O . PHE A 1 357 ? -18.631 15.055 16.982 1.00 89.81 357 PHE A O 1
ATOM 2856 N N . GLU A 1 358 ? -18.698 17.275 17.219 1.00 91.31 358 GLU A N 1
ATOM 2857 C CA . GLU A 1 358 ? -20.124 17.385 16.897 1.00 91.31 358 GLU A CA 1
ATOM 2858 C C . GLU A 1 358 ? -20.400 16.891 15.467 1.00 91.31 358 GLU A C 1
ATOM 2860 O O . GLU A 1 358 ? -21.375 16.176 15.231 1.00 91.31 358 GLU A O 1
ATOM 2865 N N . LYS A 1 359 ? -19.506 17.195 14.514 1.00 88.00 359 LYS A N 1
ATOM 2866 C CA . LYS A 1 359 ? -19.588 16.676 13.142 1.00 88.00 359 LYS A CA 1
ATOM 2867 C C . LYS A 1 359 ? -19.362 15.162 13.080 1.00 88.00 359 LYS A C 1
ATOM 2869 O O . LYS A 1 359 ? -20.059 14.486 12.324 1.00 88.00 359 LYS A O 1
ATOM 2874 N N . GLU A 1 360 ? -18.404 14.642 13.842 1.00 88.19 360 GLU A N 1
ATOM 2875 C CA . GLU A 1 360 ? -18.097 13.211 13.899 1.00 88.19 360 GLU A CA 1
ATOM 2876 C C . GLU A 1 360 ? -19.229 12.404 14.530 1.00 88.19 360 GLU A C 1
ATOM 2878 O O . GLU A 1 360 ? -19.708 11.435 13.944 1.00 88.19 360 GLU A O 1
ATOM 2883 N N . LEU A 1 361 ? -19.726 12.862 15.676 1.00 91.12 361 LEU A N 1
ATOM 2884 C CA . LEU A 1 361 ? -20.870 12.295 16.375 1.00 91.12 361 LEU A CA 1
ATOM 2885 C C . LEU A 1 361 ? -22.105 12.273 15.468 1.00 91.12 361 LEU A C 1
ATOM 2887 O O . LEU A 1 361 ? -22.786 11.254 15.358 1.00 91.12 361 LEU A O 1
ATOM 2891 N N . ALA A 1 362 ? -22.369 13.375 14.756 1.00 90.62 362 ALA A N 1
ATOM 2892 C CA . ALA A 1 362 ? -23.451 13.430 13.779 1.00 90.62 362 ALA A CA 1
ATOM 2893 C C . ALA A 1 362 ? -23.245 12.440 12.621 1.00 90.62 362 ALA A C 1
ATOM 2895 O O . ALA A 1 362 ? -24.221 11.898 12.104 1.00 90.62 362 ALA A O 1
ATOM 2896 N N . ALA A 1 363 ? -22.001 12.190 12.199 1.00 88.19 363 ALA A N 1
ATOM 2897 C CA . ALA A 1 363 ? -21.696 11.221 11.153 1.00 88.19 363 ALA A CA 1
ATOM 2898 C C . ALA A 1 363 ? -21.887 9.770 11.625 1.00 88.19 363 ALA A C 1
ATOM 2900 O O . ALA A 1 363 ? -22.447 8.985 10.858 1.00 88.19 363 ALA A O 1
ATOM 2901 N N . LEU A 1 364 ? -21.483 9.444 12.857 1.00 89.38 364 LEU A N 1
ATOM 2902 C CA . LEU A 1 364 ? -21.626 8.120 13.480 1.00 89.38 364 LEU A CA 1
ATOM 2903 C C . LEU A 1 364 ? -23.076 7.761 13.828 1.00 89.38 364 LEU A C 1
ATOM 2905 O O . LEU A 1 364 ? -23.431 6.589 13.832 1.00 89.38 364 LEU A O 1
ATOM 2909 N N . LYS A 1 365 ? -23.939 8.754 14.070 1.00 88.62 365 LYS A N 1
ATOM 2910 C CA . LYS A 1 365 ? -25.375 8.533 14.329 1.00 88.62 365 LYS A CA 1
ATOM 2911 C C . LYS A 1 365 ? -26.237 8.482 13.068 1.00 88.62 365 LYS A C 1
ATOM 2913 O O . LYS A 1 365 ? -27.424 8.171 13.135 1.00 88.62 365 LYS A O 1
ATOM 2918 N N . LYS A 1 366 ? -25.690 8.838 11.903 1.00 90.25 366 LYS A N 1
ATOM 2919 C CA . LYS A 1 366 ? -26.481 8.947 10.675 1.00 90.25 366 LYS A CA 1
ATOM 2920 C C . LYS A 1 366 ? -26.620 7.582 10.007 1.00 90.25 366 LYS A C 1
ATOM 2922 O O . LYS A 1 366 ? -25.669 7.115 9.394 1.00 90.25 366 LYS A O 1
ATOM 2927 N N . SER A 1 367 ? -27.829 7.020 10.001 1.00 89.00 367 SER A N 1
ATOM 2928 C CA . SER A 1 367 ? -28.126 5.678 9.467 1.00 89.00 367 SER A CA 1
ATOM 2929 C C . SER A 1 367 ? -27.514 5.387 8.091 1.00 89.00 367 SER A C 1
ATOM 2931 O O . SER A 1 367 ? -26.935 4.334 7.890 1.00 89.00 367 SER A O 1
ATOM 2933 N N . ARG A 1 368 ? -27.536 6.342 7.147 1.00 89.50 368 ARG A N 1
ATOM 2934 C CA . ARG A 1 368 ? -26.958 6.151 5.795 1.00 89.50 368 ARG A CA 1
ATOM 2935 C C . ARG A 1 368 ? -25.430 5.934 5.758 1.00 89.50 368 ARG A C 1
ATOM 2937 O O . ARG A 1 368 ? -24.882 5.641 4.693 1.00 89.50 368 ARG A O 1
ATOM 2944 N N . ASN A 1 369 ? -24.733 6.244 6.851 1.00 89.62 369 ASN A N 1
ATOM 2945 C CA . ASN A 1 369 ? -23.284 6.096 6.989 1.00 89.62 369 ASN A CA 1
ATOM 2946 C C . ASN A 1 369 ? -22.910 4.767 7.667 1.00 89.62 369 ASN A C 1
ATOM 2948 O O . ASN A 1 369 ? -21.728 4.434 7.705 1.00 89.62 369 ASN A O 1
ATOM 2952 N N . LEU A 1 370 ? -23.897 4.040 8.197 1.00 93.44 370 LEU A N 1
ATOM 2953 C CA . LEU A 1 370 ? -23.723 2.765 8.877 1.00 93.44 370 LEU A CA 1
ATOM 2954 C C . LEU A 1 370 ? -24.070 1.621 7.924 1.00 93.44 370 LEU A C 1
ATOM 2956 O O . LEU A 1 370 ? -24.983 1.772 7.110 1.00 93.44 370 LEU A O 1
ATOM 2960 N N . PHE A 1 371 ? -23.344 0.503 8.000 1.00 93.50 371 PHE A N 1
ATOM 2961 C CA . PHE A 1 371 ? -23.732 -0.702 7.248 1.00 93.50 371 PHE A CA 1
ATOM 2962 C C . PHE A 1 371 ? -24.912 -1.421 7.918 1.00 93.50 371 PHE A C 1
ATOM 2964 O O . PHE A 1 371 ? -25.730 -2.035 7.242 1.00 93.50 371 PHE A O 1
ATOM 2971 N N . ASP A 1 372 ? -25.017 -1.295 9.243 1.00 92.25 372 ASP A N 1
ATOM 2972 C CA . ASP A 1 372 ? -26.139 -1.767 10.045 1.00 92.25 372 ASP A CA 1
ATOM 2973 C C . ASP A 1 372 ? -26.751 -0.582 10.817 1.00 92.25 372 ASP A C 1
ATOM 2975 O O . ASP A 1 372 ? -26.271 -0.206 11.891 1.00 92.25 372 ASP A O 1
ATOM 2979 N N . PRO A 1 373 ? -27.766 0.090 10.246 1.00 89.88 373 PRO A N 1
ATOM 2980 C CA . PRO A 1 373 ? -28.421 1.218 10.895 1.00 89.88 373 PRO A CA 1
ATOM 2981 C C . PRO A 1 373 ? -29.375 0.808 12.024 1.00 89.88 373 PRO A C 1
ATOM 2983 O O . PRO A 1 373 ? -29.777 1.684 12.793 1.00 89.88 373 PRO A O 1
ATOM 2986 N N . ASP A 1 374 ? -29.758 -0.466 12.119 1.00 88.00 374 ASP A N 1
ATOM 2987 C CA . ASP A 1 374 ? -30.697 -0.955 13.133 1.00 88.00 374 ASP A CA 1
ATOM 2988 C C . ASP A 1 374 ? -29.987 -1.154 14.477 1.00 88.00 374 ASP A C 1
ATOM 2990 O O . ASP A 1 374 ? -30.539 -0.803 15.524 1.00 88.00 374 ASP A O 1
ATOM 2994 N N . ALA A 1 375 ? -28.699 -1.514 14.448 1.00 85.25 375 ALA A N 1
ATOM 2995 C CA . ALA A 1 375 ? -27.831 -1.475 15.627 1.00 85.25 375 ALA A CA 1
ATOM 2996 C C . ALA A 1 375 ? -27.838 -0.095 16.325 1.00 85.25 375 ALA A C 1
ATOM 2998 O O . ALA A 1 375 ? -27.842 -0.009 17.552 1.00 85.25 375 ALA A O 1
ATOM 2999 N N . ALA A 1 376 ? -27.935 1.003 15.563 1.00 84.38 376 ALA A N 1
ATOM 3000 C CA . ALA A 1 376 ? -28.012 2.357 16.125 1.00 84.38 376 ALA A CA 1
ATOM 3001 C C . ALA A 1 376 ? -29.343 2.672 16.836 1.00 84.38 376 ALA A C 1
ATOM 3003 O O . ALA A 1 376 ? -29.434 3.670 17.553 1.00 84.38 376 ALA A O 1
ATOM 3004 N N . LYS A 1 377 ? -30.377 1.848 16.635 1.00 85.31 377 LYS A N 1
ATOM 3005 C CA . LYS A 1 377 ? -31.676 1.938 17.320 1.00 85.31 377 LYS A CA 1
ATOM 3006 C C . LYS A 1 377 ? -31.745 1.041 18.562 1.00 85.31 377 LYS A C 1
ATOM 3008 O O . LYS A 1 377 ? -32.782 1.010 19.219 1.00 85.31 377 LYS A O 1
ATOM 3013 N N . GLY A 1 378 ? -30.663 0.326 18.883 1.00 83.00 378 GLY A N 1
ATOM 3014 C CA . GLY A 1 378 ? -30.630 -0.666 19.958 1.00 83.00 378 GLY A CA 1
ATOM 3015 C C . GLY A 1 378 ? -31.255 -2.010 19.575 1.00 83.00 378 GLY A C 1
ATOM 3016 O O . GLY A 1 378 ? -31.562 -2.806 20.460 1.00 83.00 378 GLY A O 1
ATOM 3017 N N . GLU A 1 379 ? -31.470 -2.262 18.280 1.00 87.31 379 GLU A N 1
ATOM 3018 C CA . GLU A 1 379 ? -31.882 -3.579 17.791 1.00 87.31 379 GLU A CA 1
ATOM 3019 C C . GLU A 1 379 ? -30.689 -4.549 17.795 1.00 87.31 379 GLU A C 1
ATOM 3021 O O . GLU A 1 379 ? -29.526 -4.142 17.859 1.00 87.31 379 GLU A O 1
ATOM 3026 N N . ALA A 1 380 ? -30.974 -5.853 17.758 1.00 86.75 380 ALA A N 1
ATOM 3027 C CA . ALA A 1 380 ? -29.926 -6.866 17.720 1.00 86.75 380 ALA A CA 1
ATOM 3028 C C . ALA A 1 380 ? -29.081 -6.729 16.434 1.00 86.75 380 ALA A C 1
ATOM 3030 O O . ALA A 1 380 ? -29.661 -6.503 15.369 1.00 86.75 380 ALA A O 1
ATOM 3031 N N . PRO A 1 381 ? -27.745 -6.911 16.500 1.00 88.44 381 PRO A N 1
ATOM 3032 C CA . PRO A 1 381 ? -26.884 -6.846 15.322 1.00 88.44 381 PRO A CA 1
ATOM 3033 C C . PRO A 1 381 ? -27.354 -7.784 14.207 1.00 88.44 381 PRO A C 1
ATOM 3035 O O . PRO A 1 381 ? -27.731 -8.934 14.465 1.00 88.44 381 PRO A O 1
ATOM 3038 N N . THR A 1 382 ? -27.281 -7.318 12.958 1.00 91.06 382 THR A N 1
ATOM 3039 C CA . THR A 1 382 ? -27.531 -8.155 11.781 1.00 91.06 382 THR A CA 1
ATOM 3040 C C . THR A 1 382 ? -26.649 -9.396 11.852 1.00 91.06 382 THR A C 1
ATOM 3042 O O . THR A 1 382 ? -25.422 -9.311 11.935 1.00 91.06 382 THR A O 1
ATOM 3045 N N . LYS A 1 383 ? -27.273 -10.569 11.749 1.00 94.56 383 LYS A N 1
ATOM 3046 C CA . LYS A 1 383 ? -26.545 -11.828 11.648 1.00 94.56 383 LYS A CA 1
ATOM 3047 C C . LYS A 1 383 ? -26.043 -12.038 10.220 1.00 94.56 383 LYS A C 1
ATOM 3049 O O . LYS A 1 383 ? -26.832 -12.031 9.275 1.00 94.56 383 LYS A O 1
ATOM 3054 N N . TYR A 1 384 ? -24.743 -12.275 10.087 1.00 97.44 384 TYR A N 1
ATOM 3055 C CA . TYR A 1 384 ? -24.108 -12.608 8.817 1.00 97.44 384 TYR A CA 1
ATOM 3056 C C . TYR A 1 384 ? -23.877 -14.112 8.704 1.00 97.44 384 TYR A C 1
ATOM 3058 O O . TYR A 1 384 ? -23.524 -14.785 9.671 1.00 97.44 384 TYR A O 1
ATOM 3066 N N . ASP A 1 385 ? -24.060 -14.651 7.507 1.00 98.38 385 ASP A N 1
ATOM 3067 C CA . ASP A 1 385 ? -23.741 -16.050 7.229 1.00 98.38 385 ASP A CA 1
ATOM 3068 C C . ASP A 1 385 ? -22.226 -16.211 7.041 1.00 98.38 385 ASP A C 1
ATOM 3070 O O . ASP A 1 385 ? -21.627 -17.185 7.500 1.00 98.38 385 ASP A O 1
ATOM 3074 N N . LEU A 1 386 ? -21.601 -15.196 6.433 1.00 98.50 386 LEU A N 1
ATOM 3075 C CA . LEU A 1 386 ? -20.176 -15.150 6.141 1.00 98.50 386 LEU A CA 1
ATOM 3076 C C . LEU A 1 386 ? -19.593 -13.761 6.429 1.00 98.50 386 LEU A C 1
ATOM 3078 O O . LEU A 1 386 ? -20.102 -12.749 5.949 1.00 98.50 386 LEU A O 1
ATOM 3082 N N . VAL A 1 387 ? -18.480 -13.725 7.155 1.00 98.50 387 VAL A N 1
ATOM 3083 C CA . VAL A 1 387 ? -17.636 -12.534 7.315 1.00 98.50 387 VAL A CA 1
ATOM 3084 C C . VAL A 1 387 ? -16.298 -12.780 6.624 1.00 98.50 387 VAL A C 1
ATOM 3086 O O . VAL A 1 387 ? -15.715 -13.852 6.775 1.00 98.50 387 VAL A O 1
ATOM 3089 N N . ILE A 1 388 ? -15.795 -11.797 5.878 1.00 98.50 388 ILE A N 1
ATOM 3090 C CA . ILE A 1 388 ? -14.481 -11.851 5.228 1.00 98.50 388 ILE A CA 1
ATOM 3091 C C . ILE A 1 388 ? -13.641 -10.673 5.722 1.00 98.50 388 ILE A C 1
ATOM 3093 O O . ILE A 1 388 ? -13.954 -9.511 5.458 1.00 98.50 388 ILE A O 1
ATOM 3097 N N . LEU A 1 389 ? -12.578 -11.001 6.448 1.00 97.31 389 LEU A N 1
ATOM 3098 C CA . LEU A 1 389 ? -11.554 -10.094 6.946 1.00 97.31 389 LEU A CA 1
ATOM 3099 C C . LEU A 1 389 ? -10.447 -10.002 5.893 1.00 97.31 389 LEU A C 1
ATOM 3101 O O . LEU A 1 389 ? -9.924 -11.034 5.467 1.00 97.31 389 LEU A O 1
ATOM 3105 N N . MET A 1 390 ? -10.110 -8.794 5.449 1.00 96.81 390 MET A N 1
ATOM 3106 C CA . MET A 1 390 ? -9.106 -8.588 4.406 1.00 96.81 390 MET A CA 1
ATOM 3107 C C . MET A 1 390 ? -8.138 -7.487 4.799 1.00 96.81 390 MET A C 1
ATOM 3109 O O . MET A 1 390 ? -8.588 -6.410 5.192 1.00 96.81 390 MET A O 1
ATOM 3113 N N . ASP A 1 391 ? -6.845 -7.754 4.618 1.00 95.31 391 ASP A N 1
ATOM 3114 C CA . ASP A 1 391 ? -5.779 -6.773 4.817 1.00 95.31 391 ASP A CA 1
ATOM 3115 C C . ASP A 1 391 ? -5.825 -6.165 6.230 1.00 95.31 391 ASP A C 1
ATOM 3117 O O . ASP A 1 391 ? -6.077 -4.978 6.421 1.00 95.31 391 ASP A O 1
ATOM 3121 N N . ILE A 1 392 ? -5.713 -7.014 7.257 1.00 91.06 392 ILE A N 1
ATOM 3122 C CA . ILE A 1 392 ? -5.747 -6.606 8.666 1.00 91.06 392 ILE A CA 1
ATOM 3123 C C . ILE A 1 392 ? -4.528 -7.238 9.339 1.00 91.06 392 ILE A C 1
ATOM 3125 O O . ILE A 1 392 ? -4.628 -8.363 9.834 1.00 91.06 392 ILE A O 1
ATOM 3129 N N . PRO A 1 393 ? -3.393 -6.519 9.417 1.00 83.00 393 PRO A N 1
ATOM 3130 C CA . PRO A 1 393 ? -2.137 -7.105 9.880 1.00 83.00 393 PRO A CA 1
ATOM 3131 C C . PRO A 1 393 ? -2.183 -7.492 11.355 1.00 83.00 393 PRO A C 1
ATOM 3133 O O . PRO A 1 393 ? -1.525 -8.433 11.794 1.00 83.00 393 PRO A O 1
ATOM 3136 N N . THR A 1 394 ? -2.938 -6.727 12.149 1.00 83.38 394 THR A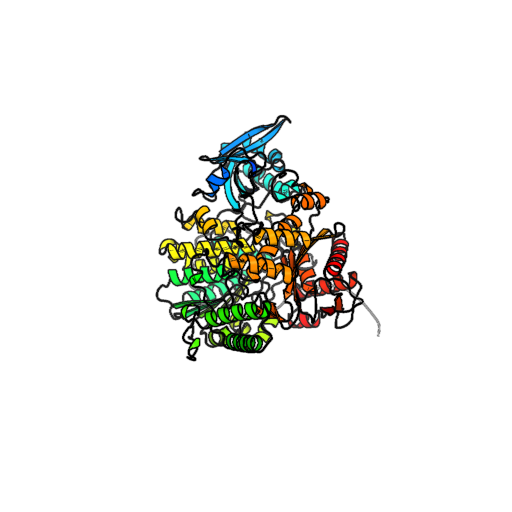 N 1
ATOM 3137 C CA . THR A 1 394 ? -2.977 -6.886 13.599 1.00 83.38 394 THR A CA 1
ATOM 3138 C C . THR A 1 394 ? -4.323 -6.491 14.196 1.00 83.38 394 THR A C 1
ATOM 3140 O O . THR A 1 394 ? -5.001 -5.611 13.654 1.00 83.38 394 THR A O 1
ATOM 3143 N N . PRO A 1 395 ? -4.699 -7.055 15.358 1.00 82.88 395 PRO A N 1
ATOM 3144 C CA . PRO A 1 395 ? -5.954 -6.716 16.022 1.00 82.88 395 PRO A CA 1
ATOM 3145 C C . PRO A 1 395 ? -6.037 -5.259 16.482 1.00 82.88 395 PRO A C 1
ATOM 3147 O O . PRO A 1 395 ? -7.129 -4.731 16.661 1.00 82.88 395 PRO A O 1
ATOM 3150 N N . SER A 1 396 ? -4.906 -4.566 16.649 1.00 81.44 396 SER A N 1
ATOM 3151 C CA . SER A 1 396 ? -4.896 -3.128 16.969 1.00 81.44 396 SER A CA 1
ATOM 3152 C C . SER A 1 396 ? -5.445 -2.260 15.829 1.00 81.44 396 SER A C 1
ATOM 3154 O O . SER A 1 396 ? -5.860 -1.119 16.044 1.00 81.44 396 SER A O 1
ATOM 3156 N N . ARG A 1 397 ? -5.463 -2.808 14.608 1.00 82.38 397 ARG A N 1
ATOM 3157 C CA . ARG A 1 397 ? -6.060 -2.205 13.414 1.00 82.38 397 ARG A CA 1
ATOM 3158 C C . ARG A 1 397 ? -7.524 -2.615 13.234 1.00 82.38 397 ARG A C 1
ATOM 3160 O O . ARG A 1 397 ? -8.101 -2.360 12.179 1.00 82.38 397 ARG A O 1
ATOM 3167 N N . PHE A 1 398 ? -8.111 -3.228 14.260 1.00 83.81 398 PHE A N 1
ATOM 3168 C CA . PHE A 1 398 ? -9.455 -3.774 14.266 1.00 83.81 398 PHE A CA 1
ATOM 3169 C C . PHE A 1 398 ? -10.271 -3.201 15.431 1.00 83.81 398 PHE A C 1
ATOM 3171 O O . PHE A 1 398 ? -9.776 -3.036 16.546 1.00 83.81 398 PHE A O 1
ATOM 3178 N N . SER A 1 399 ? -11.536 -2.876 15.175 1.00 85.88 399 SER A N 1
ATOM 3179 C CA . SER A 1 399 ? -12.416 -2.268 16.177 1.00 85.88 399 SER A CA 1
ATOM 3180 C C . SER A 1 399 ? -13.272 -3.305 16.895 1.00 85.88 399 SER A C 1
ATOM 3182 O O . SER A 1 399 ? -13.764 -4.249 16.275 1.00 85.88 399 SER A O 1
ATOM 3184 N N . ALA A 1 400 ? -13.519 -3.085 18.190 1.00 88.44 400 ALA A N 1
ATOM 3185 C CA . ALA A 1 400 ? -14.432 -3.906 18.988 1.00 88.44 400 ALA A CA 1
ATOM 3186 C C . ALA A 1 400 ? -15.888 -3.817 18.501 1.00 88.44 400 ALA A C 1
ATOM 3188 O O . ALA A 1 400 ? -16.675 -4.731 18.730 1.00 88.44 400 ALA A O 1
ATOM 3189 N N . ALA A 1 401 ? -16.235 -2.770 17.743 1.00 92.12 401 ALA A N 1
ATOM 3190 C CA . ALA A 1 401 ? -17.562 -2.600 17.157 1.00 92.12 401 ALA A CA 1
ATOM 3191 C C . ALA A 1 401 ? -17.956 -3.721 16.173 1.00 92.12 401 ALA A C 1
ATOM 3193 O O . ALA A 1 401 ? -19.126 -3.846 15.818 1.00 92.12 401 ALA A O 1
ATOM 3194 N N . TYR A 1 402 ? -17.000 -4.546 15.732 1.00 94.69 402 TYR A N 1
ATOM 3195 C CA . TYR A 1 402 ? -17.267 -5.706 14.886 1.00 94.69 402 TYR A CA 1
ATOM 3196 C C . TYR A 1 402 ? -17.505 -7.011 15.651 1.00 94.69 402 TYR A C 1
ATOM 3198 O O . TYR A 1 402 ? -17.946 -7.983 15.037 1.00 94.69 402 TYR A O 1
ATOM 3206 N N . LYS A 1 403 ? -17.238 -7.044 16.964 1.00 93.69 403 LYS A N 1
ATOM 3207 C CA . LYS A 1 403 ? -17.214 -8.268 17.776 1.00 93.69 403 LYS A CA 1
ATOM 3208 C C . LYS A 1 403 ? -18.462 -9.123 17.588 1.00 93.69 403 LYS A C 1
ATOM 3210 O O . LYS A 1 403 ? -18.355 -10.274 17.169 1.00 93.69 403 LYS A O 1
ATOM 3215 N N . ASP A 1 404 ? -19.637 -8.544 17.815 1.00 92.81 404 ASP A N 1
ATOM 3216 C CA . ASP A 1 404 ? -20.893 -9.293 17.756 1.00 92.81 404 ASP A CA 1
ATOM 3217 C C . ASP A 1 404 ? -21.219 -9.770 16.334 1.00 92.81 404 ASP A C 1
ATOM 3219 O O . ASP A 1 404 ? -21.807 -10.836 16.161 1.00 92.81 404 ASP A O 1
ATOM 3223 N N . TYR A 1 405 ? -20.809 -9.031 15.300 1.00 95.31 405 TYR A N 1
ATOM 3224 C CA . TYR A 1 405 ? -21.004 -9.450 13.909 1.00 95.31 405 TYR A CA 1
ATOM 3225 C C . TYR A 1 405 ? -20.146 -10.667 13.553 1.00 95.31 405 TYR A C 1
ATOM 3227 O O . TYR A 1 405 ? -20.591 -11.528 12.797 1.00 95.31 405 TYR A O 1
ATOM 3235 N N . ILE A 1 406 ? -18.934 -10.753 14.108 1.00 95.25 406 ILE A N 1
ATOM 3236 C CA . ILE A 1 406 ? -17.987 -11.846 13.856 1.00 95.25 406 ILE A CA 1
ATOM 3237 C C . ILE A 1 406 ? -18.334 -13.077 14.686 1.00 95.25 406 ILE A C 1
ATOM 3239 O O . ILE A 1 406 ? -18.361 -14.185 14.152 1.00 95.25 406 ILE A O 1
ATOM 3243 N N . GLU A 1 407 ? -18.624 -12.909 15.975 1.00 93.50 407 GLU A N 1
ATOM 3244 C CA . GLU A 1 407 ? -18.961 -14.031 16.858 1.00 93.50 407 GLU A CA 1
ATOM 3245 C C . GLU A 1 407 ? -20.240 -14.742 16.413 1.00 93.50 407 GLU A C 1
ATOM 3247 O O . GLU A 1 407 ? -20.317 -15.973 16.459 1.00 93.50 407 GLU A O 1
ATOM 3252 N N . ASN A 1 408 ? -21.223 -13.970 15.941 1.00 93.38 408 ASN A N 1
ATOM 3253 C CA . ASN A 1 408 ? -22.492 -14.503 15.458 1.00 93.38 408 ASN A CA 1
ATOM 3254 C C . ASN A 1 408 ? -22.444 -14.958 13.993 1.00 93.38 408 ASN A C 1
ATOM 3256 O O . ASN A 1 408 ? -23.443 -15.500 13.502 1.00 93.38 408 ASN A O 1
ATOM 3260 N N . ALA A 1 409 ? -21.316 -14.760 13.302 1.00 96.44 409 ALA A N 1
ATOM 3261 C CA . ALA A 1 409 ? -21.153 -15.188 11.924 1.00 96.44 409 ALA A CA 1
ATOM 3262 C C . ALA A 1 409 ? -21.184 -16.716 11.804 1.00 96.44 409 ALA A C 1
ATOM 3264 O O . ALA A 1 409 ? -20.613 -17.439 12.628 1.00 96.44 409 ALA A O 1
ATOM 3265 N N . GLY A 1 410 ? -21.798 -17.225 10.733 1.00 95.88 410 GLY A N 1
ATOM 3266 C CA . GLY A 1 410 ? -21.723 -18.653 10.407 1.00 95.88 410 GLY A CA 1
ATOM 3267 C C . GLY A 1 410 ? -20.275 -19.099 10.181 1.00 95.88 410 GLY A C 1
ATOM 3268 O O . GLY A 1 410 ? -19.806 -20.075 10.784 1.00 95.88 410 GLY A O 1
ATOM 3269 N N . LYS A 1 411 ? -19.549 -18.343 9.352 1.00 96.50 411 LYS A N 1
ATOM 3270 C CA . LYS A 1 411 ? -18.130 -18.541 9.036 1.00 96.50 411 LYS A CA 1
ATOM 3271 C C . LYS A 1 411 ? -17.382 -17.213 8.963 1.00 96.50 411 LYS A C 1
ATOM 3273 O O . LYS A 1 411 ? -17.963 -16.173 8.661 1.00 96.50 411 LYS A O 1
ATOM 3278 N N . VAL A 1 412 ? -16.074 -17.279 9.206 1.00 96.81 412 VAL A N 1
ATOM 3279 C CA . VAL A 1 412 ? -15.155 -16.142 9.107 1.00 96.81 412 VAL A CA 1
ATOM 3280 C C . VAL A 1 412 ? -13.964 -16.562 8.253 1.00 96.81 412 VAL A C 1
ATOM 3282 O O . VAL A 1 412 ? -13.349 -17.591 8.532 1.00 96.81 412 VAL A O 1
ATOM 3285 N N . ILE A 1 413 ? -13.676 -15.781 7.217 1.00 97.62 413 ILE A N 1
ATOM 3286 C CA . ILE A 1 413 ? -12.522 -15.925 6.325 1.00 97.62 413 ILE A CA 1
ATOM 3287 C C . ILE A 1 413 ? -11.527 -14.808 6.634 1.00 97.62 413 ILE A C 1
ATOM 3289 O O . ILE A 1 413 ? -11.941 -13.683 6.905 1.00 97.62 413 ILE A O 1
ATOM 3293 N N . TYR A 1 414 ? -10.233 -15.109 6.564 1.00 95.25 414 TYR A N 1
ATOM 3294 C CA . TYR A 1 414 ? -9.143 -14.149 6.725 1.00 95.25 414 TYR A CA 1
ATOM 3295 C C . TYR A 1 414 ? -8.201 -14.217 5.517 1.00 95.25 414 TYR A C 1
ATOM 3297 O O . TYR A 1 414 ? -7.726 -15.298 5.176 1.00 95.25 414 TYR A O 1
ATOM 3305 N N . ILE A 1 415 ? -7.970 -13.083 4.849 1.00 96.12 415 ILE A N 1
ATOM 3306 C CA . ILE A 1 415 ? -7.076 -12.958 3.687 1.00 96.12 415 ILE A CA 1
ATOM 3307 C C . ILE A 1 415 ? -6.103 -11.804 3.937 1.00 96.12 415 ILE A C 1
ATOM 3309 O O . ILE A 1 415 ? -6.531 -10.657 4.058 1.00 96.12 415 ILE A O 1
ATOM 3313 N N . ASP A 1 416 ? -4.804 -12.086 3.976 1.00 93.38 416 ASP A N 1
ATOM 3314 C CA . ASP A 1 416 ? -3.781 -11.069 4.236 1.00 93.38 416 ASP A CA 1
ATOM 3315 C C . ASP A 1 416 ? -2.455 -11.374 3.516 1.00 93.38 416 ASP A C 1
ATOM 3317 O O . ASP A 1 416 ? -2.196 -12.490 3.062 1.00 93.38 416 ASP A O 1
ATOM 3321 N N . HIS A 1 417 ? -1.601 -10.369 3.394 1.00 90.75 417 HIS A N 1
ATOM 3322 C CA . HIS A 1 417 ? -0.242 -10.468 2.873 1.00 90.75 417 HIS A CA 1
ATOM 3323 C C . HIS A 1 417 ? 0.818 -9.983 3.883 1.00 90.75 417 HIS A C 1
ATOM 3325 O O . HIS A 1 417 ? 2.013 -10.024 3.601 1.00 90.75 417 HIS A O 1
ATOM 3331 N N . HIS A 1 418 ? 0.406 -9.537 5.068 1.00 83.44 418 HIS A N 1
ATOM 3332 C CA . HIS A 1 418 ? 1.317 -9.153 6.138 1.00 83.44 418 HIS A CA 1
ATOM 3333 C C . HIS A 1 418 ? 1.885 -10.366 6.895 1.00 83.44 418 HIS A C 1
ATOM 3335 O O . HIS A 1 418 ? 1.263 -11.432 6.908 1.00 83.44 418 HIS A O 1
ATOM 3341 N N . PRO A 1 419 ? 3.028 -10.209 7.592 1.00 73.31 419 PRO A N 1
ATOM 3342 C CA . PRO A 1 419 ? 3.543 -11.239 8.485 1.00 73.31 419 PRO A CA 1
ATOM 3343 C C . PRO A 1 419 ? 2.524 -11.585 9.573 1.00 73.31 419 PRO A C 1
ATOM 3345 O O . PRO A 1 419 ? 2.118 -10.720 10.354 1.00 73.31 419 PRO A O 1
ATOM 3348 N N . TYR A 1 420 ? 2.122 -12.853 9.646 1.00 73.44 420 TYR A N 1
ATOM 3349 C CA . TYR A 1 420 ? 1.122 -13.288 10.617 1.00 73.44 420 TYR A CA 1
ATOM 3350 C C . TYR A 1 420 ? 1.738 -13.490 12.008 1.00 73.44 420 TYR A C 1
ATOM 3352 O O . TYR A 1 420 ? 2.693 -14.250 12.179 1.00 73.44 420 TYR A O 1
ATOM 3360 N N . ARG A 1 421 ? 1.164 -12.833 13.026 1.00 72.88 421 ARG A N 1
ATOM 3361 C CA . ARG A 1 421 ? 1.648 -12.850 14.419 1.00 72.88 421 ARG A CA 1
ATOM 3362 C C . ARG A 1 421 ? 0.600 -13.445 15.374 1.00 72.88 421 ARG A C 1
ATOM 3364 O O . ARG A 1 421 ? -0.238 -12.711 15.894 1.00 72.88 421 ARG A O 1
ATOM 3371 N N . PRO A 1 422 ? 0.619 -14.767 15.637 1.00 69.38 422 PRO A N 1
ATOM 3372 C CA . PRO A 1 422 ? -0.452 -15.441 16.376 1.00 69.38 422 PRO A CA 1
ATOM 3373 C C . PRO A 1 422 ? -0.725 -14.938 17.805 1.00 69.38 422 PRO A C 1
ATOM 3375 O O . PRO A 1 422 ? -1.869 -15.026 18.246 1.00 69.38 422 PRO A O 1
ATOM 3378 N N . SER A 1 423 ? 0.272 -14.458 18.565 1.00 66.44 423 SER A N 1
ATOM 3379 C CA . SER A 1 423 ? 0.034 -13.935 19.931 1.00 66.44 423 SER A CA 1
ATOM 3380 C C . SER A 1 423 ? -0.887 -12.739 19.937 1.00 66.44 423 SER A C 1
ATOM 3382 O O . SER A 1 423 ? -1.848 -12.737 20.702 1.00 66.44 423 SER A O 1
ATOM 3384 N N . GLU A 1 424 ? -0.612 -11.777 19.053 1.00 74.56 424 GLU A N 1
ATOM 3385 C CA . GLU A 1 424 ? -1.369 -10.537 18.955 1.00 74.56 424 GLU A CA 1
ATOM 3386 C C . GLU A 1 424 ? -2.862 -10.879 18.810 1.00 74.56 424 GLU A C 1
ATOM 3388 O O . GLU A 1 424 ? -3.709 -10.336 19.515 1.00 74.56 424 GLU A O 1
ATOM 3393 N N . TRP A 1 425 ? -3.183 -11.884 17.992 1.00 80.06 425 TRP A N 1
ATOM 3394 C CA . TRP A 1 425 ? -4.550 -12.356 17.770 1.00 80.06 425 TRP A CA 1
ATOM 3395 C C . TRP A 1 425 ? -5.145 -13.214 18.890 1.00 80.06 425 TRP A C 1
ATOM 3397 O O . TRP A 1 425 ? -6.351 -13.137 19.131 1.00 80.06 425 TRP A O 1
ATOM 3407 N N . ASN A 1 426 ? -4.341 -14.016 19.591 1.00 72.25 426 ASN A N 1
ATOM 3408 C CA . ASN A 1 426 ? -4.832 -14.887 20.664 1.00 72.25 426 ASN A CA 1
ATOM 3409 C C . ASN A 1 426 ? -5.431 -14.101 21.836 1.00 72.25 426 ASN A C 1
ATOM 3411 O O . ASN A 1 426 ? -6.417 -14.546 22.423 1.00 72.25 426 ASN A O 1
ATOM 3415 N N . GLU A 1 427 ? -4.848 -12.950 22.163 1.00 74.06 427 GLU A N 1
ATOM 3416 C CA . GLU A 1 427 ? -5.283 -12.099 23.278 1.00 74.06 427 GLU A CA 1
ATOM 3417 C C . GLU A 1 427 ? -6.400 -11.129 22.873 1.00 74.06 427 GLU A C 1
ATOM 3419 O O . GLU A 1 427 ? -7.120 -10.598 23.715 1.00 74.06 427 GLU A O 1
ATOM 3424 N N . ALA A 1 428 ? -6.596 -10.922 21.570 1.00 80.94 428 ALA A N 1
ATOM 3425 C CA . ALA A 1 428 ? -7.570 -9.971 21.053 1.00 80.94 428 ALA A CA 1
ATOM 3426 C C . ALA A 1 428 ? -8.970 -10.558 20.830 1.00 80.94 428 ALA A C 1
ATOM 3428 O O . ALA A 1 428 ? -9.891 -9.802 20.508 1.00 80.94 428 ALA A O 1
ATOM 3429 N N . LYS A 1 429 ? -9.158 -11.876 20.986 1.00 84.56 429 LYS A N 1
ATOM 3430 C CA . LYS A 1 429 ? -10.437 -12.553 20.721 1.00 84.56 429 LYS A CA 1
ATOM 3431 C C . LYS A 1 429 ? -11.596 -11.932 21.501 1.00 84.56 429 LYS A C 1
ATOM 3433 O O . LYS A 1 429 ? -12.616 -11.614 20.901 1.00 84.56 429 LYS A O 1
ATOM 3438 N N . ASP A 1 430 ? -11.420 -11.697 22.799 1.00 85.19 430 ASP A N 1
ATOM 3439 C CA . ASP A 1 430 ? -12.491 -11.182 23.665 1.00 85.19 430 ASP A CA 1
ATOM 3440 C C . ASP A 1 430 ? -12.934 -9.768 23.267 1.00 85.19 430 ASP A C 1
ATOM 3442 O O . ASP A 1 430 ? -14.095 -9.400 23.441 1.00 85.19 430 ASP A O 1
ATOM 3446 N N . LYS A 1 431 ? -12.019 -8.981 22.689 1.00 84.44 431 LYS A N 1
ATOM 3447 C CA . LYS A 1 431 ? -12.285 -7.614 22.233 1.00 84.44 431 LYS A CA 1
ATOM 3448 C C . LYS A 1 431 ? -12.820 -7.561 20.804 1.00 84.44 431 LYS A C 1
ATOM 3450 O O . LYS A 1 431 ? -13.656 -6.723 20.496 1.00 84.44 431 LYS A O 1
ATOM 3455 N N . THR A 1 432 ? -12.308 -8.408 19.917 1.00 89.38 432 THR A N 1
ATOM 3456 C CA . THR A 1 432 ? -12.556 -8.316 18.467 1.00 89.38 432 THR A CA 1
ATOM 3457 C C . THR A 1 432 ? -13.582 -9.320 17.959 1.00 89.38 432 THR A C 1
ATOM 3459 O O . THR A 1 432 ? -14.083 -9.149 16.855 1.00 89.38 432 THR A O 1
ATOM 3462 N N . GLY A 1 433 ? -13.874 -10.375 18.723 1.00 89.44 433 GLY A N 1
ATOM 3463 C CA . GLY A 1 433 ? -14.684 -11.517 18.295 1.00 89.44 433 GLY A CA 1
ATOM 3464 C C . GLY A 1 433 ? -13.956 -12.492 17.361 1.00 89.44 433 GLY A C 1
ATOM 3465 O O . GLY A 1 433 ? -14.496 -13.545 17.021 1.00 89.44 433 GLY A O 1
ATOM 3466 N N . VAL A 1 434 ? -12.725 -12.176 16.942 1.00 90.25 434 VAL A N 1
ATOM 3467 C CA . VAL A 1 434 ? -11.960 -12.989 15.990 1.00 90.25 434 VAL A CA 1
ATOM 3468 C C . VAL A 1 434 ? -11.291 -14.153 16.716 1.00 90.25 434 VAL A C 1
ATOM 3470 O O . VAL A 1 434 ? -10.365 -13.978 17.503 1.00 90.25 434 VAL A O 1
ATOM 3473 N N . ASP A 1 435 ? -11.734 -15.374 16.419 1.00 88.06 435 ASP A N 1
ATOM 3474 C CA . ASP A 1 435 ? -11.077 -16.603 16.868 1.00 88.06 435 ASP A CA 1
ATOM 3475 C C . ASP A 1 435 ? -10.190 -17.164 15.749 1.00 88.06 435 ASP A C 1
ATOM 3477 O O . ASP A 1 435 ? -10.621 -18.013 14.963 1.00 88.06 435 ASP A O 1
ATOM 3481 N N . MET A 1 436 ? -8.942 -16.691 15.676 1.00 85.56 436 MET A N 1
ATOM 3482 C CA . MET A 1 436 ? -7.998 -17.144 14.648 1.00 85.56 436 MET A CA 1
ATOM 3483 C C . MET A 1 436 ? -7.762 -18.656 14.696 1.00 85.56 436 MET A C 1
ATOM 3485 O O . MET A 1 436 ? -7.764 -19.297 13.649 1.00 85.56 436 MET A O 1
ATOM 3489 N N . LYS A 1 437 ? -7.701 -19.270 15.887 1.00 82.12 437 LYS A N 1
ATOM 3490 C CA . LYS A 1 437 ? -7.559 -20.734 16.018 1.00 82.12 437 LYS A CA 1
ATOM 3491 C C . LYS A 1 437 ? -8.707 -21.476 15.337 1.00 82.12 437 LYS A C 1
ATOM 3493 O O . LYS A 1 437 ? -8.498 -22.531 14.732 1.00 82.12 437 LYS A O 1
ATOM 3498 N N . LYS A 1 438 ? -9.935 -20.955 15.436 1.00 83.94 438 LYS A N 1
ATOM 3499 C CA . LYS A 1 438 ? -11.103 -21.514 14.742 1.00 83.94 438 LYS A CA 1
ATOM 3500 C C . LYS A 1 438 ? -11.002 -21.308 13.230 1.00 83.94 438 LYS A C 1
ATOM 3502 O O . LYS A 1 438 ? -11.293 -22.254 12.500 1.00 83.94 438 LYS A O 1
ATOM 3507 N N . ILE A 1 439 ? -10.611 -20.125 12.762 1.00 88.00 439 ILE A N 1
ATOM 3508 C CA . ILE A 1 439 ? -10.458 -19.824 11.326 1.00 88.00 439 ILE A CA 1
ATOM 3509 C C . ILE A 1 439 ? -9.422 -20.769 10.698 1.00 88.00 439 ILE A C 1
ATOM 3511 O O . ILE A 1 439 ? -9.710 -21.454 9.717 1.00 88.00 439 ILE A O 1
ATOM 3515 N N . GLU A 1 440 ? -8.261 -20.892 11.334 1.00 80.31 440 GLU A N 1
ATOM 3516 C CA . GLU A 1 440 ? -7.163 -21.772 10.931 1.00 80.31 440 GLU A CA 1
ATOM 3517 C C . GLU A 1 440 ? -7.574 -23.245 10.925 1.00 80.31 440 GLU A C 1
ATOM 3519 O O . GLU A 1 440 ? -7.357 -23.952 9.945 1.00 80.31 440 GLU A O 1
ATOM 3524 N N . LYS A 1 441 ? -8.224 -23.728 11.996 1.00 79.69 441 LYS A N 1
ATOM 3525 C CA . LYS A 1 441 ? -8.670 -25.128 12.082 1.00 79.69 441 LYS A CA 1
ATOM 3526 C C . LYS A 1 441 ? -9.580 -25.519 10.913 1.00 79.69 441 LYS A C 1
ATOM 3528 O O . LYS A 1 441 ? -9.588 -26.687 10.533 1.00 79.69 441 LYS A O 1
ATOM 3533 N N . ASN A 1 442 ? -10.343 -24.563 10.386 1.00 80.69 442 ASN A N 1
ATOM 3534 C CA . ASN A 1 442 ? -11.279 -24.762 9.286 1.00 80.69 442 ASN A CA 1
ATOM 3535 C C . ASN A 1 442 ? -10.687 -24.437 7.902 1.00 80.69 442 ASN A C 1
ATOM 3537 O O . ASN A 1 442 ? -11.454 -24.431 6.949 1.00 80.69 442 ASN A O 1
ATOM 3541 N N . ASN A 1 443 ? -9.378 -24.177 7.777 1.00 88.12 443 ASN A N 1
ATOM 3542 C CA . ASN A 1 443 ? -8.718 -23.787 6.521 1.00 88.12 443 ASN A CA 1
ATOM 3543 C C . ASN A 1 443 ? -9.342 -22.540 5.861 1.00 88.12 443 ASN A C 1
ATOM 3545 O O . ASN A 1 443 ? -9.533 -22.491 4.650 1.00 88.12 443 ASN A O 1
ATOM 3549 N N . LEU A 1 444 ? -9.678 -21.525 6.666 1.00 91.25 444 LEU A N 1
ATOM 3550 C CA . LEU A 1 444 ? -10.275 -20.264 6.197 1.00 91.25 444 LEU A CA 1
ATOM 3551 C C . LEU A 1 444 ? -9.320 -19.065 6.327 1.00 91.25 444 LEU A C 1
ATOM 3553 O O . LEU A 1 444 ? -9.763 -17.921 6.272 1.00 91.25 444 LEU A O 1
ATOM 3557 N N . SER A 1 445 ? -8.023 -19.320 6.530 1.00 92.44 445 SER A N 1
ATOM 3558 C CA . SER A 1 445 ? -6.978 -18.299 6.675 1.00 92.44 445 SER A CA 1
ATOM 3559 C C . SER A 1 445 ? -5.974 -18.406 5.530 1.00 92.44 445 SER A C 1
ATOM 3561 O O . SER A 1 445 ? -5.231 -19.384 5.461 1.00 92.44 445 SER A O 1
ATOM 3563 N N . LEU A 1 446 ? -5.955 -17.413 4.641 1.00 92.19 446 LEU A N 1
ATOM 3564 C CA . LEU A 1 446 ? -5.019 -17.297 3.526 1.00 92.19 446 LEU A CA 1
ATOM 3565 C C . LEU A 1 446 ? -4.056 -16.135 3.783 1.00 92.19 446 LEU A C 1
ATOM 3567 O O . LEU A 1 446 ? -4.426 -14.978 3.600 1.00 92.19 446 LEU A O 1
ATOM 3571 N N . VAL A 1 447 ? -2.815 -16.453 4.160 1.00 88.38 447 VAL A N 1
ATOM 3572 C CA . VAL A 1 447 ? -1.745 -15.462 4.329 1.00 88.38 447 VAL A CA 1
ATOM 3573 C C . VAL A 1 447 ? -0.583 -15.774 3.392 1.00 88.38 447 VAL A C 1
ATOM 3575 O O . VAL A 1 447 ? -0.057 -16.886 3.403 1.00 88.38 447 VAL A O 1
ATOM 3578 N N . CYS A 1 448 ? -0.175 -14.812 2.560 1.00 86.94 448 CYS A N 1
ATOM 3579 C CA . CYS A 1 448 ? 0.941 -14.990 1.621 1.00 86.94 448 CYS A CA 1
ATOM 3580 C C . CYS A 1 448 ? 1.916 -13.802 1.666 1.00 86.94 448 CYS A C 1
ATOM 3582 O O . CYS A 1 448 ? 1.753 -12.839 0.922 1.00 86.94 448 CYS A O 1
ATOM 3584 N N . GLU A 1 449 ? 2.966 -13.893 2.487 1.00 82.81 449 GLU A N 1
ATOM 3585 C CA . GLU A 1 449 ? 3.777 -12.727 2.884 1.00 82.81 449 GLU A CA 1
ATOM 3586 C C . GLU A 1 449 ? 4.638 -12.133 1.761 1.00 82.81 449 GLU A C 1
ATOM 3588 O O . GLU A 1 449 ? 4.874 -10.924 1.722 1.00 82.81 449 GLU A O 1
ATOM 3593 N N . ALA A 1 450 ? 5.101 -12.950 0.805 1.00 78.81 450 ALA A N 1
ATOM 3594 C CA . ALA A 1 450 ? 5.859 -12.413 -0.332 1.00 78.81 450 ALA A CA 1
ATOM 3595 C C . ALA A 1 450 ? 4.986 -11.768 -1.406 1.00 78.81 450 ALA A C 1
ATOM 3597 O O . ALA A 1 450 ? 5.526 -11.055 -2.263 1.00 78.81 450 ALA A O 1
ATOM 3598 N N . VAL A 1 451 ? 3.671 -12.007 -1.388 1.00 89.50 451 VAL A N 1
ATOM 3599 C CA . VAL A 1 451 ? 2.765 -11.333 -2.315 1.00 89.50 451 VAL A CA 1
ATOM 3600 C C . VAL A 1 451 ? 2.737 -9.852 -1.925 1.00 89.50 451 VAL A C 1
ATOM 3602 O O . VAL A 1 451 ? 2.491 -9.520 -0.769 1.00 89.50 451 VAL A O 1
ATOM 3605 N N . PRO A 1 452 ? 3.015 -8.931 -2.859 1.00 86.88 452 PRO A N 1
ATOM 3606 C CA . PRO A 1 452 ? 3.270 -7.532 -2.525 1.00 86.88 452 PRO A CA 1
ATOM 3607 C C . PRO A 1 452 ? 2.004 -6.707 -2.250 1.00 86.88 452 PRO A C 1
ATOM 3609 O O . PRO A 1 452 ? 2.116 -5.493 -2.208 1.00 86.88 452 PRO A O 1
ATOM 3612 N N . SER A 1 453 ? 0.817 -7.325 -2.218 1.00 91.12 453 SER A N 1
ATOM 3613 C CA . SER A 1 453 ? -0.456 -6.684 -1.841 1.00 91.12 453 SER A CA 1
ATOM 3614 C C . SER A 1 453 ? -1.562 -7.732 -1.660 1.00 91.12 453 SER A C 1
ATOM 3616 O O . SER A 1 453 ? -1.659 -8.689 -2.443 1.00 91.12 453 SER A O 1
ATOM 3618 N N . ALA A 1 454 ? -2.446 -7.527 -0.690 1.00 95.75 454 ALA A N 1
ATOM 3619 C CA . ALA A 1 454 ? -3.629 -8.345 -0.445 1.00 95.75 454 ALA A CA 1
ATOM 3620 C C . ALA A 1 454 ? -4.638 -8.282 -1.608 1.00 95.75 454 ALA A C 1
ATOM 3622 O O . ALA A 1 454 ? -5.297 -9.285 -1.915 1.00 95.75 454 ALA A O 1
ATOM 3623 N N . THR A 1 455 ? -4.712 -7.166 -2.348 1.00 96.25 455 THR A N 1
ATOM 3624 C CA . THR A 1 455 ? -5.564 -7.065 -3.551 1.00 96.25 455 THR A CA 1
ATOM 3625 C C . THR A 1 455 ? -5.233 -8.114 -4.614 1.00 96.25 455 THR A C 1
ATOM 3627 O O . THR A 1 455 ? -6.131 -8.546 -5.355 1.00 96.25 455 THR A O 1
ATOM 3630 N N . GLN A 1 456 ? -3.983 -8.590 -4.685 1.00 96.06 456 GLN A N 1
ATOM 3631 C CA . GLN A 1 456 ? -3.656 -9.697 -5.581 1.00 96.06 456 GLN A CA 1
ATOM 3632 C C . GLN A 1 456 ? -4.309 -11.012 -5.146 1.00 96.06 456 GLN A C 1
ATOM 3634 O O . GLN A 1 456 ? -4.854 -11.723 -5.994 1.00 96.06 456 GLN A O 1
ATOM 3639 N N . LEU A 1 457 ? -4.314 -11.303 -3.843 1.00 97.19 457 LEU A N 1
ATOM 3640 C CA . LEU A 1 457 ? -4.956 -12.492 -3.276 1.00 97.19 457 LEU A CA 1
ATOM 3641 C C . LEU A 1 457 ? -6.473 -12.442 -3.459 1.00 97.19 457 LEU A C 1
ATOM 3643 O O . LEU A 1 457 ? -7.063 -13.413 -3.928 1.00 97.19 457 LEU A O 1
ATOM 3647 N N . VAL A 1 458 ? -7.097 -11.288 -3.202 1.00 97.94 458 VAL A N 1
ATOM 3648 C CA . VAL A 1 458 ? -8.533 -11.070 -3.459 1.00 97.94 458 VAL A CA 1
ATOM 3649 C C . VAL A 1 458 ? -8.882 -11.350 -4.921 1.00 97.94 458 VAL A C 1
ATOM 3651 O O . VAL A 1 458 ? -9.877 -12.016 -5.208 1.00 97.94 458 VAL A O 1
ATOM 3654 N N . THR A 1 459 ? -8.047 -10.891 -5.857 1.00 98.00 459 THR A N 1
ATOM 3655 C CA . THR A 1 459 ? -8.265 -11.126 -7.291 1.00 98.00 459 THR A CA 1
ATOM 3656 C C . THR A 1 459 ? -8.154 -12.606 -7.653 1.00 98.00 459 THR A C 1
ATOM 3658 O O . THR A 1 459 ? -8.979 -13.116 -8.412 1.00 98.00 459 THR A O 1
ATOM 3661 N N . VAL A 1 460 ? -7.158 -13.298 -7.099 1.00 97.00 460 VAL A N 1
ATOM 3662 C CA . VAL A 1 460 ? -6.951 -14.740 -7.274 1.00 97.00 460 VAL A CA 1
ATOM 3663 C C . VAL A 1 460 ? -8.134 -15.542 -6.731 1.00 97.00 460 VAL A C 1
ATOM 3665 O O . VAL A 1 460 ? -8.666 -16.396 -7.442 1.00 97.00 460 VAL A O 1
ATOM 3668 N N . VAL A 1 461 ? -8.592 -15.235 -5.516 1.00 97.62 461 VAL A N 1
ATOM 3669 C CA . VAL A 1 461 ? -9.746 -15.894 -4.888 1.00 97.62 461 VAL A CA 1
ATOM 3670 C C . VAL A 1 461 ? -11.020 -15.648 -5.700 1.00 97.62 461 VAL A C 1
ATOM 3672 O O . VAL A 1 461 ? -11.751 -16.592 -5.993 1.00 97.62 461 VAL A O 1
ATOM 3675 N N . ALA A 1 462 ? -11.267 -14.410 -6.141 1.00 97.31 462 ALA A N 1
ATOM 3676 C CA . ALA A 1 462 ? -12.435 -14.078 -6.957 1.00 97.31 462 ALA A CA 1
ATOM 3677 C C . ALA A 1 462 ? -12.426 -14.768 -8.338 1.00 97.31 462 ALA A C 1
ATOM 3679 O O . ALA A 1 462 ? -13.485 -15.147 -8.850 1.00 97.31 462 ALA A O 1
ATOM 3680 N N . ASP A 1 463 ? -11.254 -14.936 -8.959 1.00 96.44 463 ASP A N 1
ATOM 3681 C CA . ASP A 1 463 ? -11.113 -15.687 -10.214 1.00 96.44 463 ASP A CA 1
ATOM 3682 C C . ASP A 1 463 ? -11.331 -17.187 -10.001 1.00 96.44 463 ASP A C 1
ATOM 3684 O O . ASP A 1 463 ? -12.116 -17.797 -10.731 1.00 96.44 463 ASP A O 1
ATOM 3688 N N . ARG A 1 464 ? -10.714 -17.766 -8.962 1.00 95.50 464 ARG A N 1
ATOM 3689 C CA . ARG A 1 464 ? -10.859 -19.187 -8.612 1.00 95.50 464 ARG A CA 1
ATOM 3690 C C . ARG A 1 464 ? -12.296 -19.542 -8.236 1.00 95.50 464 ARG A C 1
ATOM 3692 O O . ARG A 1 464 ? -12.775 -20.595 -8.644 1.00 95.50 464 ARG A O 1
ATOM 3699 N N . ALA A 1 465 ? -13.005 -18.640 -7.558 1.00 95.62 465 ALA A N 1
ATOM 3700 C CA . ALA A 1 465 ? -14.430 -18.786 -7.273 1.00 95.62 465 ALA A CA 1
ATOM 3701 C C . ALA A 1 465 ? -15.322 -18.677 -8.519 1.00 95.62 465 ALA A C 1
ATOM 3703 O O . ALA A 1 465 ? -16.511 -18.981 -8.447 1.00 95.62 465 ALA A O 1
ATOM 3704 N N . GLY A 1 466 ? -14.786 -18.237 -9.661 1.00 93.81 466 GLY A N 1
ATOM 3705 C CA . GLY A 1 466 ? -15.535 -18.039 -10.902 1.00 93.81 466 GLY A CA 1
ATOM 3706 C C . GLY A 1 466 ? -16.380 -16.761 -10.929 1.00 93.81 466 GLY A C 1
ATOM 3707 O O . GLY A 1 466 ? -16.960 -16.432 -11.968 1.00 93.81 466 GLY A O 1
ATOM 3708 N N . ILE A 1 467 ? -16.413 -15.998 -9.833 1.00 94.44 467 ILE A N 1
ATOM 3709 C CA . ILE A 1 467 ? -17.228 -14.784 -9.701 1.00 94.44 467 ILE A CA 1
ATOM 3710 C C . ILE A 1 467 ? -16.650 -13.610 -10.502 1.00 94.44 467 ILE A C 1
ATOM 3712 O O . ILE A 1 467 ? -17.405 -12.820 -11.069 1.00 94.44 467 ILE A O 1
ATOM 3716 N N . LEU A 1 468 ? -15.324 -13.539 -10.668 1.00 92.69 468 LEU A N 1
ATOM 3717 C CA . LEU A 1 468 ? -14.674 -12.463 -11.424 1.00 92.69 468 LEU A CA 1
ATOM 3718 C C . LEU A 1 468 ? -15.099 -12.440 -12.901 1.00 92.69 468 LEU A C 1
ATOM 3720 O O . LEU A 1 468 ? -15.414 -11.386 -13.457 1.00 92.69 468 LEU A O 1
ATOM 3724 N N . ASN A 1 469 ? -15.143 -13.606 -13.550 1.00 84.06 469 ASN A N 1
ATOM 3725 C CA . ASN A 1 469 ? -15.509 -13.705 -14.964 1.00 84.06 469 ASN A CA 1
ATOM 3726 C C . ASN A 1 469 ? -16.949 -13.252 -15.231 1.00 84.06 469 ASN A C 1
ATOM 3728 O O . ASN A 1 469 ? -17.207 -12.644 -16.275 1.00 84.06 469 ASN A O 1
ATOM 3732 N N . GLY A 1 470 ? -17.863 -13.540 -14.300 1.00 76.69 470 GLY A N 1
ATOM 3733 C CA . GLY A 1 470 ? -19.248 -13.080 -14.360 1.00 76.69 470 GLY A CA 1
ATOM 3734 C C . GLY A 1 470 ? -19.322 -11.557 -14.325 1.00 76.69 470 GLY A C 1
ATOM 3735 O O . GLY A 1 470 ? -19.901 -10.950 -15.226 1.00 76.69 470 GLY A O 1
ATOM 3736 N N . VAL A 1 471 ? -18.647 -10.934 -13.357 1.00 86.75 471 VAL A N 1
ATOM 3737 C CA . VAL A 1 471 ? -18.642 -9.473 -13.201 1.00 86.75 471 VAL A CA 1
ATOM 3738 C C . VAL A 1 471 ? -18.036 -8.772 -14.411 1.00 86.75 471 VAL A C 1
ATOM 3740 O O . VAL A 1 471 ? -18.678 -7.901 -14.997 1.00 86.75 471 VAL A O 1
ATOM 3743 N N . LEU A 1 472 ? -16.853 -9.201 -14.860 1.00 86.19 472 LEU A N 1
ATOM 3744 C CA . LEU A 1 472 ? -16.147 -8.563 -15.977 1.00 86.19 472 LEU A CA 1
ATOM 3745 C C . LEU A 1 472 ? -16.923 -8.602 -17.305 1.00 86.19 472 LEU A C 1
ATOM 3747 O O . LEU A 1 472 ? -16.701 -7.746 -18.163 1.00 86.19 472 LEU A O 1
ATOM 3751 N N . LYS A 1 473 ? -17.805 -9.591 -17.503 1.00 79.75 473 LYS A N 1
ATOM 3752 C CA . LYS A 1 473 ? -18.608 -9.733 -18.730 1.00 79.75 473 LYS A CA 1
ATOM 3753 C C . LYS A 1 473 ? -19.990 -9.097 -18.614 1.00 79.75 473 LYS A C 1
ATOM 3755 O O . LYS A 1 473 ? -20.441 -8.473 -19.573 1.00 79.75 473 LYS A O 1
ATOM 3760 N N . ASN A 1 474 ? -20.647 -9.269 -17.470 1.00 80.25 474 ASN A N 1
ATOM 3761 C CA . ASN A 1 474 ? -22.092 -9.082 -17.359 1.00 80.25 474 ASN A CA 1
ATOM 3762 C C . ASN A 1 474 ? -22.486 -7.786 -16.644 1.00 80.25 474 ASN A C 1
ATOM 3764 O O . ASN A 1 474 ? -23.617 -7.338 -16.809 1.00 80.25 474 ASN A O 1
ATOM 3768 N N . ASN A 1 475 ? -21.581 -7.158 -15.883 1.00 86.75 475 ASN A N 1
ATOM 3769 C CA . ASN A 1 475 ? -21.880 -5.915 -15.176 1.00 86.75 475 ASN A CA 1
ATOM 3770 C C . ASN A 1 475 ? -20.722 -4.921 -15.295 1.00 86.75 475 ASN A C 1
ATOM 3772 O O . ASN A 1 475 ? -19.725 -5.013 -14.586 1.00 86.75 475 ASN A O 1
ATOM 3776 N N . LEU A 1 476 ? -20.856 -3.954 -16.207 1.00 88.31 476 LEU A N 1
ATOM 3777 C CA . LEU A 1 476 ? -19.789 -2.996 -16.482 1.00 88.31 476 LEU A CA 1
ATOM 3778 C C . LEU A 1 476 ? -19.443 -2.121 -15.272 1.00 88.31 476 LEU A C 1
ATOM 3780 O O . LEU A 1 476 ? -18.269 -1.808 -15.087 1.00 88.31 476 LEU A O 1
ATOM 3784 N N . ASP A 1 477 ? -20.428 -1.718 -14.477 1.00 90.31 477 ASP A N 1
ATOM 3785 C CA . ASP A 1 477 ? -20.198 -0.802 -13.360 1.00 90.31 477 ASP A CA 1
ATOM 3786 C C . ASP A 1 477 ? -19.444 -1.510 -12.234 1.00 90.31 477 ASP A C 1
ATOM 3788 O O . ASP A 1 477 ? -18.404 -1.016 -11.796 1.00 90.31 477 ASP A O 1
ATOM 3792 N N . TYR A 1 478 ? -19.852 -2.733 -11.873 1.00 92.88 478 TYR A N 1
ATOM 3793 C CA . TYR A 1 478 ? -19.077 -3.557 -10.943 1.00 92.88 478 TYR A CA 1
ATOM 3794 C C . TYR A 1 478 ? -17.725 -3.975 -11.522 1.00 92.88 478 TYR A C 1
ATOM 3796 O O . TYR A 1 478 ? -16.746 -4.042 -10.788 1.00 92.88 478 TYR A O 1
ATOM 3804 N N . ALA A 1 479 ? -17.611 -4.190 -12.832 1.00 92.06 479 ALA A N 1
ATOM 3805 C CA . ALA A 1 479 ? -16.324 -4.471 -13.456 1.00 92.06 479 ALA A CA 1
ATOM 3806 C C . ALA A 1 479 ? -15.366 -3.271 -13.359 1.00 92.06 479 ALA A C 1
ATOM 3808 O O . ALA A 1 479 ? -14.191 -3.443 -13.036 1.00 92.06 479 ALA A O 1
ATOM 3809 N N . LYS A 1 480 ? -15.861 -2.047 -13.585 1.00 90.12 480 LYS A N 1
ATOM 3810 C CA . LYS A 1 480 ? -15.097 -0.806 -13.388 1.00 90.12 480 LYS A CA 1
ATOM 3811 C C . LYS A 1 480 ? -14.700 -0.620 -11.930 1.00 90.12 480 LYS A C 1
ATOM 3813 O O . LYS A 1 480 ? -13.540 -0.311 -11.668 1.00 90.12 480 LYS A O 1
ATOM 3818 N N . GLN A 1 481 ? -15.635 -0.841 -11.007 1.00 91.56 481 GLN A N 1
ATOM 3819 C CA . GLN A 1 481 ? -15.381 -0.790 -9.570 1.00 91.56 481 GLN A CA 1
ATOM 3820 C C . GLN A 1 481 ? -14.301 -1.791 -9.163 1.00 91.56 481 GLN A C 1
ATOM 3822 O O . GLN A 1 481 ? -13.320 -1.391 -8.543 1.00 91.56 481 GLN A O 1
ATOM 3827 N N . PHE A 1 482 ? -14.428 -3.055 -9.574 1.00 94.19 482 PHE A N 1
ATOM 3828 C CA . PHE A 1 482 ? -13.448 -4.099 -9.296 1.00 94.19 482 PHE A CA 1
ATOM 3829 C C . PHE A 1 482 ? -12.059 -3.691 -9.795 1.00 94.19 482 PHE A C 1
ATOM 3831 O O . PHE A 1 482 ? -11.110 -3.616 -9.020 1.00 94.19 482 PHE A O 1
ATOM 3838 N N . VAL A 1 483 ? -11.941 -3.361 -11.085 1.00 91.31 483 VAL A N 1
ATOM 3839 C CA . VAL A 1 483 ? -10.647 -3.063 -11.710 1.00 91.31 483 VAL A CA 1
ATOM 3840 C C . VAL A 1 483 ? -10.003 -1.811 -11.114 1.00 91.31 483 VAL A C 1
ATOM 3842 O O . VAL A 1 483 ? -8.810 -1.838 -10.822 1.00 91.31 483 VAL A O 1
ATOM 3845 N N . ALA A 1 484 ? -10.764 -0.736 -10.885 1.00 87.62 484 ALA A N 1
ATOM 3846 C CA . ALA A 1 484 ? -10.235 0.464 -10.236 1.00 87.62 484 ALA A CA 1
ATOM 3847 C C . ALA A 1 484 ? -9.755 0.176 -8.808 1.00 87.62 484 ALA A C 1
ATOM 3849 O O . ALA A 1 484 ? -8.696 0.665 -8.413 1.00 87.62 484 ALA A O 1
ATOM 3850 N N . SER A 1 485 ? -10.501 -0.645 -8.065 1.00 90.56 485 SER A N 1
ATOM 3851 C CA . SER A 1 485 ? -10.196 -0.961 -6.670 1.00 90.56 485 SER A CA 1
ATOM 3852 C C . SER A 1 485 ? -8.916 -1.779 -6.543 1.00 90.56 485 SER A C 1
ATOM 3854 O O . SER A 1 485 ? -8.005 -1.377 -5.822 1.00 90.56 485 SER A O 1
ATOM 3856 N N . ILE A 1 486 ? -8.797 -2.856 -7.326 1.00 92.50 486 ILE A N 1
ATOM 3857 C CA . ILE A 1 486 ? -7.600 -3.705 -7.334 1.00 92.50 486 ILE A CA 1
ATOM 3858 C C . ILE A 1 486 ? -6.362 -2.919 -7.778 1.00 92.50 486 ILE A C 1
ATOM 3860 O O . ILE A 1 486 ? -5.327 -2.992 -7.127 1.00 92.50 486 ILE A O 1
ATOM 3864 N N . ILE A 1 487 ? -6.457 -2.119 -8.847 1.00 87.94 487 ILE A N 1
ATOM 3865 C CA . ILE A 1 487 ? -5.307 -1.340 -9.336 1.00 87.94 487 ILE A CA 1
ATOM 3866 C C . ILE A 1 487 ? -4.865 -0.299 -8.311 1.00 87.94 487 ILE A C 1
ATOM 3868 O O . ILE A 1 487 ? -3.663 -0.095 -8.153 1.00 87.94 487 ILE A O 1
ATOM 3872 N N . THR A 1 488 ? -5.811 0.358 -7.633 1.00 84.19 488 THR A N 1
ATOM 3873 C CA . THR A 1 488 ? -5.493 1.325 -6.573 1.00 84.19 488 THR A CA 1
ATOM 3874 C C . THR A 1 488 ? -4.673 0.652 -5.482 1.00 84.19 488 THR A C 1
ATOM 3876 O O . THR A 1 488 ? -3.573 1.123 -5.199 1.00 84.19 488 THR A O 1
ATOM 3879 N N . GLY A 1 489 ? -5.156 -0.475 -4.954 1.00 86.00 489 GLY A N 1
ATOM 3880 C CA . GLY A 1 489 ? -4.486 -1.193 -3.874 1.00 86.00 489 GLY A CA 1
ATOM 3881 C C . GLY A 1 489 ? -3.129 -1.757 -4.248 1.00 86.00 489 GLY A C 1
ATOM 3882 O O . GLY A 1 489 ? -2.119 -1.426 -3.626 1.00 86.00 489 GLY A O 1
ATOM 3883 N N . THR A 1 490 ? -3.062 -2.481 -5.365 1.00 86.62 490 THR A N 1
ATOM 3884 C CA . THR A 1 490 ? -1.790 -3.024 -5.846 1.00 86.62 490 THR A CA 1
ATOM 3885 C C . THR A 1 490 ? -0.791 -1.899 -6.141 1.00 86.62 490 THR A C 1
ATOM 3887 O O . THR A 1 490 ? 0.397 -2.029 -5.851 1.00 86.62 490 THR A O 1
ATOM 3890 N N . SER A 1 491 ? -1.235 -0.765 -6.696 1.00 80.75 491 SER A N 1
ATOM 3891 C CA . SER A 1 491 ? -0.353 0.371 -6.984 1.00 80.75 491 SER A CA 1
ATOM 3892 C C . SER A 1 491 ? 0.163 1.054 -5.717 1.00 80.75 491 SER A C 1
ATOM 3894 O O . SER A 1 491 ? 1.327 1.463 -5.702 1.00 80.75 491 SER A O 1
ATOM 3896 N N . THR A 1 492 ? -0.659 1.230 -4.679 1.00 76.44 492 THR A N 1
ATOM 3897 C CA . THR A 1 492 ? -0.208 1.877 -3.436 1.00 76.44 492 THR A CA 1
ATOM 3898 C C . THR A 1 492 ? 0.843 1.042 -2.723 1.00 76.44 492 THR A C 1
ATOM 3900 O O . THR A 1 492 ? 1.860 1.596 -2.300 1.00 76.44 492 THR A O 1
ATOM 3903 N N . ASP A 1 493 ? 0.659 -0.274 -2.696 1.00 78.88 493 ASP A N 1
ATOM 3904 C CA . ASP A 1 493 ? 1.501 -1.165 -1.902 1.00 78.88 493 ASP A CA 1
ATOM 3905 C C . ASP A 1 493 ? 2.816 -1.542 -2.606 1.00 78.88 493 ASP A C 1
ATOM 3907 O O . ASP A 1 493 ? 3.903 -1.571 -2.024 1.00 78.88 493 ASP A O 1
ATOM 3911 N N . THR A 1 494 ? 2.773 -1.641 -3.936 1.00 76.62 494 THR A N 1
ATOM 3912 C CA . THR A 1 494 ? 3.971 -1.885 -4.760 1.00 76.62 494 THR A CA 1
ATOM 3913 C C . THR A 1 494 ? 4.788 -0.624 -5.066 1.00 76.62 494 THR A C 1
ATOM 3915 O O . THR A 1 494 ? 5.810 -0.693 -5.765 1.00 76.62 494 THR A O 1
ATOM 3918 N N . GLY A 1 495 ? 4.340 0.551 -4.609 1.00 70.75 495 GLY A N 1
ATOM 3919 C CA . GLY A 1 495 ? 4.954 1.835 -4.948 1.00 70.75 495 GLY A CA 1
ATOM 3920 C C . GLY A 1 495 ? 4.885 2.138 -6.448 1.00 70.75 495 GLY A C 1
ATOM 3921 O O . GLY A 1 495 ? 5.904 2.410 -7.079 1.00 70.75 495 GLY A O 1
ATOM 3922 N N . SER A 1 496 ? 3.687 2.073 -7.034 1.00 75.38 496 SER A N 1
ATOM 3923 C CA . SER A 1 496 ? 3.440 2.208 -8.478 1.00 75.38 496 SER A CA 1
ATOM 3924 C C . SER A 1 496 ? 4.173 1.148 -9.305 1.00 75.38 496 SER A C 1
ATOM 3926 O O . SER A 1 496 ? 4.857 1.460 -10.292 1.00 75.38 496 SER A O 1
ATOM 3928 N N . PHE A 1 497 ? 4.029 -0.112 -8.892 1.00 78.81 497 PHE A N 1
ATOM 3929 C CA . PHE A 1 497 ? 4.559 -1.296 -9.570 1.00 78.81 497 PHE A CA 1
ATOM 3930 C C . PHE A 1 497 ? 6.086 -1.318 -9.707 1.00 78.81 497 PHE A C 1
ATOM 3932 O O . PHE A 1 497 ? 6.619 -1.908 -10.644 1.00 78.81 497 PHE A O 1
ATOM 3939 N N . ILE A 1 498 ? 6.801 -0.627 -8.815 1.00 73.94 498 ILE A N 1
ATOM 3940 C CA . ILE A 1 498 ? 8.269 -0.703 -8.747 1.00 73.94 498 ILE A CA 1
ATOM 3941 C C . ILE A 1 498 ? 8.682 -1.987 -8.019 1.00 73.94 498 ILE A C 1
ATOM 3943 O O . ILE A 1 498 ? 9.693 -2.593 -8.363 1.00 73.94 498 ILE A O 1
ATOM 3947 N N . ARG A 1 499 ? 7.882 -2.423 -7.039 1.00 75.50 499 ARG A N 1
ATOM 3948 C CA . ARG A 1 499 ? 8.084 -3.673 -6.301 1.00 75.50 499 ARG A CA 1
ATOM 3949 C C . ARG A 1 499 ? 7.235 -4.792 -6.908 1.00 75.50 499 ARG A C 1
ATOM 3951 O O . ARG A 1 499 ? 6.066 -4.588 -7.227 1.00 75.50 499 ARG A O 1
ATOM 3958 N N . SER A 1 500 ? 7.832 -5.970 -7.077 1.00 81.50 500 SER A N 1
ATOM 3959 C CA . SER A 1 500 ? 7.174 -7.174 -7.610 1.00 81.50 500 SER A CA 1
ATOM 3960 C C . SER A 1 500 ? 6.828 -8.220 -6.546 1.00 81.50 500 SER A C 1
ATOM 3962 O O . SER A 1 500 ? 6.086 -9.160 -6.838 1.00 81.50 500 SER A O 1
ATOM 3964 N N . ALA A 1 501 ? 7.409 -8.076 -5.355 1.00 79.69 501 ALA A N 1
ATOM 3965 C CA . ALA A 1 501 ? 7.269 -8.938 -4.189 1.00 79.69 501 ALA A CA 1
ATOM 3966 C C . ALA A 1 501 ? 7.809 -8.212 -2.944 1.00 79.69 501 ALA A C 1
ATOM 3968 O O . ALA A 1 501 ? 8.576 -7.247 -3.072 1.00 79.69 501 ALA A O 1
ATOM 3969 N N . ASN A 1 502 ? 7.471 -8.723 -1.763 1.00 77.94 502 ASN A N 1
ATOM 3970 C CA . ASN A 1 502 ? 8.160 -8.382 -0.519 1.00 77.94 502 ASN A CA 1
ATOM 3971 C C . ASN A 1 502 ? 9.481 -9.166 -0.449 1.00 77.94 502 ASN A C 1
ATOM 3973 O O . ASN A 1 502 ? 9.521 -10.304 0.004 1.00 77.94 502 ASN A O 1
ATOM 3977 N N . LEU A 1 503 ? 10.548 -8.576 -1.002 1.00 76.44 503 LEU A N 1
ATOM 3978 C CA . LEU A 1 503 ? 11.865 -9.213 -1.131 1.00 76.44 503 LEU A CA 1
ATOM 3979 C C . LEU A 1 503 ? 12.616 -9.245 0.206 1.00 76.44 503 LEU A C 1
ATOM 3981 O O . LEU A 1 503 ? 12.739 -8.208 0.862 1.00 76.44 503 LEU A O 1
ATOM 3985 N N . THR A 1 504 ? 13.189 -10.402 0.547 1.00 72.50 504 THR A N 1
ATOM 3986 C CA . THR A 1 504 ? 14.120 -10.547 1.680 1.00 72.50 504 THR A CA 1
ATOM 3987 C C . THR A 1 504 ? 15.549 -10.122 1.291 1.00 72.50 504 THR A C 1
ATOM 3989 O O . THR A 1 504 ? 15.855 -10.015 0.094 1.00 72.50 504 THR A O 1
ATOM 3992 N N . PRO A 1 505 ? 16.467 -9.919 2.256 1.00 68.00 505 PRO A N 1
ATOM 3993 C CA . PRO A 1 505 ? 17.885 -9.678 1.962 1.00 68.00 505 PRO A CA 1
ATOM 3994 C C . PRO A 1 505 ? 18.531 -10.763 1.086 1.00 68.00 505 PRO A C 1
ATOM 3996 O O . PRO A 1 505 ? 19.311 -10.467 0.178 1.00 68.00 505 PRO A O 1
ATOM 3999 N N . GLU A 1 506 ? 18.170 -12.029 1.291 1.00 73.19 506 GLU A N 1
ATOM 4000 C CA . GLU A 1 506 ? 18.644 -13.164 0.491 1.00 73.19 506 GLU A CA 1
ATOM 4001 C C . GLU A 1 506 ? 18.111 -13.111 -0.940 1.00 73.19 506 GLU A C 1
ATOM 4003 O O . GLU A 1 506 ? 18.782 -13.567 -1.868 1.00 73.19 506 GLU A O 1
ATOM 4008 N N . ASP A 1 507 ? 16.907 -12.574 -1.145 1.00 77.25 507 ASP A N 1
ATOM 4009 C CA . ASP A 1 507 ? 16.362 -12.384 -2.483 1.00 77.25 507 ASP A CA 1
ATOM 4010 C C . ASP A 1 507 ? 17.107 -11.286 -3.253 1.00 77.25 507 ASP A C 1
ATOM 4012 O O . ASP A 1 507 ? 17.332 -11.437 -4.453 1.00 77.25 507 ASP A O 1
ATOM 4016 N N . ILE A 1 508 ? 17.567 -10.219 -2.594 1.00 76.44 508 ILE A N 1
ATOM 4017 C CA . ILE A 1 508 ? 18.338 -9.152 -3.259 1.00 76.44 508 ILE A CA 1
ATOM 4018 C C . ILE A 1 508 ? 19.674 -9.653 -3.807 1.00 76.44 508 ILE A C 1
ATOM 4020 O O . ILE A 1 508 ? 20.074 -9.233 -4.896 1.00 76.44 508 ILE A O 1
ATOM 4024 N N . LYS A 1 509 ? 20.324 -10.595 -3.113 1.00 79.06 509 LYS A N 1
ATOM 4025 C CA . LYS A 1 509 ? 21.590 -11.211 -3.554 1.00 79.06 509 LYS A CA 1
ATOM 4026 C C . LYS A 1 509 ? 21.455 -12.005 -4.858 1.00 79.06 509 LYS A C 1
ATOM 4028 O O . LYS A 1 509 ? 22.458 -12.340 -5.482 1.00 79.06 509 LYS A O 1
ATOM 4033 N N . LYS A 1 510 ? 20.228 -12.319 -5.277 1.00 82.06 510 LYS A N 1
ATOM 4034 C CA . LYS A 1 510 ? 19.957 -13.093 -6.489 1.00 82.06 510 LYS A CA 1
ATOM 4035 C C . LYS A 1 510 ? 19.824 -12.181 -7.700 1.00 82.06 510 LYS A C 1
ATOM 4037 O O . LYS A 1 510 ? 19.349 -11.042 -7.561 1.00 82.06 510 LYS A O 1
ATOM 4042 N N . PRO A 1 511 ? 20.146 -12.693 -8.902 1.00 84.56 511 PRO A N 1
ATOM 4043 C CA . PRO A 1 511 ? 19.824 -12.001 -10.134 1.00 84.56 511 PRO A CA 1
ATOM 4044 C C . PRO A 1 511 ? 18.343 -11.609 -10.174 1.00 84.56 511 PRO A C 1
ATOM 4046 O O . PRO A 1 511 ? 17.488 -12.384 -9.760 1.00 84.56 511 PRO A O 1
ATOM 4049 N N . VAL A 1 512 ? 18.016 -10.429 -10.700 1.00 84.00 512 VAL A N 1
ATOM 4050 C CA . VAL A 1 512 ? 16.660 -9.851 -10.706 1.00 84.00 512 VAL A CA 1
ATOM 4051 C C . VAL A 1 512 ? 15.592 -10.813 -11.240 1.00 84.00 512 VAL A C 1
ATOM 4053 O O . VAL A 1 512 ? 14.504 -10.880 -10.677 1.00 84.00 512 VAL A O 1
ATOM 4056 N N . LYS A 1 513 ? 15.893 -11.591 -12.288 1.00 80.00 513 LYS A N 1
ATOM 4057 C CA . LYS A 1 513 ? 14.963 -12.592 -12.849 1.00 80.00 513 LYS A CA 1
ATOM 4058 C C . LYS A 1 513 ? 14.773 -13.838 -11.976 1.00 80.00 513 LYS A C 1
ATOM 4060 O O . LYS A 1 513 ? 13.842 -14.603 -12.211 1.00 80.00 513 LYS A O 1
ATOM 4065 N N . GLU A 1 514 ? 15.650 -14.043 -11.001 1.00 80.88 514 GLU A N 1
ATOM 4066 C CA . GLU A 1 514 ? 15.569 -15.119 -10.014 1.00 80.88 514 GLU A CA 1
ATOM 4067 C C . GLU A 1 514 ? 14.916 -14.669 -8.701 1.00 80.88 514 GLU A C 1
ATOM 4069 O O . GLU A 1 514 ? 14.741 -15.474 -7.783 1.00 80.88 514 GLU A O 1
ATOM 4074 N N . ARG A 1 515 ? 14.538 -13.392 -8.595 1.00 83.62 515 ARG A N 1
ATOM 4075 C CA . ARG A 1 515 ? 13.808 -12.859 -7.444 1.00 83.62 515 ARG A CA 1
ATOM 4076 C C . ARG A 1 515 ? 12.315 -13.183 -7.546 1.00 83.62 515 ARG A C 1
ATOM 4078 O O . ARG A 1 515 ? 11.788 -13.279 -8.657 1.00 83.62 515 ARG A O 1
ATOM 4085 N N . PRO A 1 516 ? 11.601 -13.302 -6.412 1.00 83.44 516 PRO A N 1
ATOM 4086 C CA . PRO A 1 516 ? 10.147 -13.407 -6.412 1.00 83.44 516 PRO A CA 1
ATOM 4087 C C . PRO A 1 516 ? 9.464 -12.289 -7.197 1.00 83.44 516 PRO A C 1
ATOM 4089 O O . PRO A 1 516 ? 9.752 -11.100 -7.039 1.00 83.44 516 PRO A O 1
ATOM 4092 N N . ASN A 1 517 ? 8.541 -12.695 -8.065 1.00 87.81 517 ASN A N 1
ATOM 4093 C CA . ASN A 1 517 ? 7.770 -11.793 -8.902 1.00 87.81 517 ASN A CA 1
ATOM 4094 C C . ASN A 1 517 ? 6.364 -12.351 -9.126 1.00 87.81 517 ASN A C 1
ATOM 4096 O O . ASN A 1 517 ? 6.160 -13.273 -9.924 1.00 87.81 517 ASN A O 1
ATOM 4100 N N . PHE A 1 518 ? 5.393 -11.739 -8.451 1.00 90.56 518 PHE A N 1
ATOM 4101 C CA . PHE A 1 518 ? 3.978 -12.109 -8.515 1.00 90.56 518 PHE A CA 1
ATOM 4102 C C . PHE A 1 518 ? 3.204 -11.310 -9.573 1.00 90.56 518 PHE A C 1
ATOM 4104 O O . PHE A 1 518 ? 1.976 -11.291 -9.566 1.00 90.56 518 PHE A O 1
ATOM 4111 N N . LEU A 1 519 ? 3.915 -10.650 -10.494 1.00 91.31 519 LEU A N 1
ATOM 4112 C CA . LEU A 1 519 ? 3.367 -9.889 -11.619 1.00 91.31 519 LEU A CA 1
ATOM 4113 C C . LEU A 1 519 ? 2.253 -8.877 -11.253 1.00 91.31 519 LEU A C 1
ATOM 4115 O O . LEU A 1 519 ? 1.229 -8.845 -11.943 1.00 91.31 519 LEU A O 1
ATOM 4119 N N . PRO A 1 520 ? 2.411 -8.020 -10.223 1.00 90.88 520 PRO A N 1
ATOM 4120 C CA . PRO A 1 520 ? 1.379 -7.043 -9.852 1.00 90.88 520 PRO A CA 1
ATOM 4121 C C . PRO A 1 520 ? 0.984 -6.089 -10.996 1.00 90.88 520 PRO A C 1
ATOM 4123 O O . PRO A 1 520 ? -0.203 -5.821 -11.222 1.00 90.88 520 PRO A O 1
ATOM 4126 N N . GLU A 1 521 ? 1.956 -5.607 -11.781 1.00 88.69 521 GLU A N 1
ATOM 4127 C CA . GLU A 1 521 ? 1.685 -4.788 -12.971 1.00 88.69 521 GLU A CA 1
ATOM 4128 C C . GLU A 1 521 ? 1.053 -5.644 -14.074 1.00 88.69 521 GLU A C 1
ATOM 4130 O O . GLU A 1 521 ? 0.122 -5.212 -14.753 1.00 88.69 521 GLU A O 1
ATOM 4135 N N . GLY A 1 522 ? 1.540 -6.877 -14.241 1.00 91.31 522 GLY A N 1
ATOM 4136 C CA . GLY A 1 522 ? 1.047 -7.828 -15.235 1.00 91.31 522 GLY A CA 1
ATOM 4137 C C . GLY A 1 522 ? -0.430 -8.179 -15.053 1.00 91.31 522 GLY A C 1
ATOM 4138 O O . GLY A 1 522 ? -1.195 -8.172 -16.026 1.00 91.31 522 GLY A O 1
ATOM 4139 N N . MET A 1 523 ? -0.856 -8.410 -13.812 1.00 93.81 523 MET A N 1
ATOM 4140 C CA . MET A 1 523 ? -2.255 -8.667 -13.474 1.00 93.81 523 MET A CA 1
ATOM 4141 C C . MET A 1 523 ? -3.128 -7.426 -13.627 1.00 93.81 523 MET A C 1
ATOM 4143 O O . MET A 1 523 ? -4.222 -7.507 -14.190 1.00 93.81 523 MET A O 1
ATOM 4147 N N . SER A 1 524 ? -2.609 -6.254 -13.260 1.00 90.00 524 SER A N 1
ATOM 4148 C CA . SER A 1 524 ? -3.280 -4.978 -13.527 1.00 90.00 524 SER A CA 1
ATOM 4149 C C . SER A 1 524 ? -3.500 -4.760 -15.032 1.00 90.00 524 SER A C 1
ATOM 4151 O O . SER A 1 524 ? -4.607 -4.432 -15.462 1.00 90.00 524 SER A O 1
ATOM 4153 N N . LYS A 1 525 ? -2.489 -5.027 -15.874 1.00 88.12 525 LYS A N 1
ATOM 4154 C CA . LYS A 1 525 ? -2.604 -4.978 -17.347 1.00 88.12 525 LYS A CA 1
ATOM 4155 C C . LYS A 1 525 ? -3.647 -5.963 -17.873 1.00 88.12 525 LYS A C 1
ATOM 4157 O O . LYS A 1 525 ? -4.360 -5.659 -18.837 1.00 88.12 525 LYS A O 1
ATOM 4162 N N . TRP A 1 526 ? -3.745 -7.147 -17.269 1.00 91.38 526 TRP A N 1
ATOM 4163 C CA . TRP A 1 526 ? -4.755 -8.134 -17.639 1.00 91.38 526 TRP A CA 1
ATOM 4164 C C . TRP A 1 526 ? -6.156 -7.621 -17.335 1.00 91.38 526 TRP A C 1
ATOM 4166 O O . TRP A 1 526 ? -6.966 -7.548 -18.263 1.00 91.38 526 TRP A O 1
ATOM 4176 N N . LEU A 1 527 ? -6.396 -7.164 -16.105 1.00 90.75 527 LEU A N 1
ATOM 4177 C CA . LEU A 1 527 ? -7.676 -6.622 -15.648 1.00 90.75 527 LEU A CA 1
ATOM 4178 C C . LEU A 1 527 ? -8.158 -5.457 -16.520 1.00 90.75 527 LEU A C 1
ATOM 4180 O O . LEU A 1 527 ? -9.275 -5.505 -17.036 1.00 90.75 527 LEU A O 1
ATOM 4184 N N . ILE A 1 528 ? -7.295 -4.469 -16.785 1.00 86.62 528 ILE A N 1
ATOM 4185 C CA . ILE A 1 528 ? -7.616 -3.338 -17.676 1.00 86.62 528 ILE A CA 1
ATOM 4186 C C . ILE A 1 528 ? -8.055 -3.854 -19.047 1.00 86.62 528 ILE A C 1
ATOM 4188 O O . ILE A 1 528 ? -9.068 -3.425 -19.599 1.00 86.62 528 ILE A O 1
ATOM 4192 N N . SER A 1 529 ? -7.324 -4.825 -19.597 1.00 86.31 529 SER A N 1
ATOM 4193 C CA . SER A 1 529 ? -7.626 -5.339 -20.930 1.00 86.31 529 SER A CA 1
ATOM 4194 C C . SER A 1 529 ? -8.957 -6.083 -21.028 1.00 86.31 529 SER A C 1
ATOM 4196 O O . SER A 1 529 ? -9.522 -6.152 -22.120 1.00 86.31 529 SER A O 1
ATOM 4198 N N . ARG A 1 530 ? -9.490 -6.594 -19.910 1.00 88.50 530 ARG A N 1
ATOM 4199 C CA . ARG A 1 530 ? -10.823 -7.212 -19.866 1.00 88.50 530 ARG A CA 1
ATOM 4200 C C . ARG A 1 530 ? -11.945 -6.192 -20.055 1.00 88.50 530 ARG A C 1
ATOM 4202 O O . ARG A 1 530 ? -13.020 -6.575 -20.505 1.00 88.50 530 ARG A O 1
ATOM 4209 N N . LEU A 1 531 ? -11.686 -4.909 -19.793 1.00 84.69 531 LEU A N 1
ATOM 4210 C CA . LEU A 1 531 ? -12.648 -3.818 -19.988 1.00 84.69 531 LEU A CA 1
ATOM 4211 C C . LEU A 1 531 ? -12.545 -3.154 -21.371 1.00 84.69 531 LEU A C 1
ATOM 4213 O O . LEU A 1 531 ? -13.393 -2.331 -21.730 1.00 84.69 531 LEU A O 1
ATOM 4217 N N . GLY A 1 532 ? -11.544 -3.519 -22.177 1.00 78.44 532 GLY A N 1
ATOM 4218 C CA . GLY A 1 532 ? -11.357 -3.000 -23.531 1.00 78.44 532 GLY A CA 1
ATOM 4219 C C . GLY A 1 532 ? -11.252 -1.472 -23.559 1.00 78.44 532 GLY A C 1
ATOM 4220 O O . GLY A 1 532 ? -10.400 -0.889 -22.903 1.00 78.44 532 GLY A O 1
ATOM 4221 N N . ASN A 1 533 ? -12.122 -0.814 -24.329 1.00 72.88 533 ASN A N 1
ATOM 4222 C CA . ASN A 1 533 ? -12.115 0.647 -24.499 1.00 72.88 533 ASN A CA 1
ATOM 4223 C C . ASN A 1 533 ? -12.901 1.388 -23.402 1.00 72.88 533 ASN A C 1
ATOM 4225 O O . ASN A 1 533 ? -13.040 2.604 -23.476 1.00 72.88 533 ASN A O 1
ATOM 4229 N N . LYS A 1 534 ? -13.497 0.662 -22.446 1.00 76.50 534 LYS A N 1
ATOM 4230 C CA . LYS A 1 534 ? -14.429 1.226 -21.457 1.00 76.50 534 LYS A CA 1
ATOM 4231 C C . LYS A 1 534 ? -13.721 1.801 -20.227 1.00 76.50 534 LYS A C 1
ATOM 4233 O O . LYS A 1 534 ? -14.342 2.560 -19.486 1.00 76.50 534 LYS A O 1
ATOM 4238 N N . VAL A 1 535 ? -12.463 1.409 -20.019 1.00 73.81 535 VAL A N 1
ATOM 4239 C CA . VAL A 1 535 ? -11.538 1.946 -19.019 1.00 73.81 535 VAL A CA 1
ATOM 4240 C C . VAL A 1 535 ? -10.194 2.136 -19.700 1.00 73.81 535 VAL A C 1
ATOM 4242 O O . VAL A 1 535 ? -9.559 1.172 -20.122 1.00 73.81 535 VAL A O 1
ATOM 4245 N N . ASP A 1 536 ? -9.779 3.388 -19.818 1.00 72.88 536 ASP A N 1
ATOM 4246 C CA . ASP A 1 536 ? -8.440 3.756 -20.248 1.00 72.88 536 ASP A CA 1
ATOM 4247 C C . ASP A 1 536 ? -7.651 4.327 -19.065 1.00 72.88 536 ASP A C 1
ATOM 4249 O O . ASP A 1 536 ? -8.124 4.423 -17.926 1.00 72.88 536 ASP A O 1
ATOM 4253 N N . LYS A 1 537 ? -6.398 4.679 -19.321 1.00 74.88 537 LYS A N 1
ATOM 4254 C CA . LYS A 1 537 ? -5.521 5.182 -18.271 1.00 74.88 537 LYS A CA 1
ATOM 4255 C C . LYS A 1 537 ? -5.851 6.613 -17.842 1.00 74.88 537 LYS A C 1
ATOM 4257 O O . LYS A 1 537 ? -5.523 6.978 -16.713 1.00 74.88 537 LYS A O 1
ATOM 4262 N N . LYS A 1 538 ? -6.525 7.399 -18.688 1.00 75.19 538 LYS A N 1
ATOM 4263 C CA . LYS A 1 538 ? -7.078 8.696 -18.287 1.00 75.19 538 LYS A CA 1
ATOM 4264 C C . LYS A 1 538 ? -8.184 8.491 -17.258 1.00 75.19 538 LYS A C 1
ATOM 4266 O O . LYS A 1 538 ? -8.127 9.112 -16.201 1.00 75.19 538 LYS A O 1
ATOM 4271 N N . TRP A 1 539 ? -9.128 7.597 -17.540 1.00 78.00 539 TRP A N 1
ATOM 4272 C CA . TRP A 1 539 ? -10.204 7.249 -16.623 1.00 78.00 539 TRP A CA 1
ATOM 4273 C C . TRP A 1 539 ? -9.637 6.750 -15.297 1.00 78.00 539 TRP A C 1
ATOM 4275 O O . TRP A 1 539 ? -10.023 7.262 -14.251 1.00 78.00 539 TRP A O 1
ATOM 4285 N N . LEU A 1 540 ? -8.663 5.832 -15.334 1.00 71.94 540 LEU A N 1
ATOM 4286 C CA . LEU A 1 540 ? -7.984 5.357 -14.126 1.00 71.94 540 LEU A CA 1
ATOM 4287 C C . LEU A 1 540 ? -7.414 6.532 -13.326 1.00 71.94 540 LEU A C 1
ATOM 4289 O O . LEU A 1 540 ? -7.787 6.710 -12.175 1.00 71.94 540 LEU A O 1
ATOM 4293 N N . ARG A 1 541 ? -6.613 7.403 -13.947 1.00 70.69 541 ARG A N 1
ATOM 4294 C CA . ARG A 1 541 ? -6.052 8.602 -13.299 1.00 70.69 541 ARG A CA 1
ATOM 4295 C C . ARG A 1 541 ? -7.119 9.511 -12.678 1.00 70.69 541 ARG A C 1
ATOM 4297 O O . ARG A 1 541 ? -6.916 10.040 -11.589 1.00 70.69 541 ARG A O 1
ATOM 4304 N N . GLU A 1 542 ? -8.242 9.712 -13.359 1.00 69.19 542 GLU A N 1
ATOM 4305 C CA . GLU A 1 542 ? -9.339 10.553 -12.866 1.00 69.19 542 GLU A CA 1
ATOM 4306 C C . GLU A 1 542 ? -10.049 9.949 -11.645 1.00 69.19 542 GLU A C 1
ATOM 4308 O O . GLU A 1 542 ? -10.605 10.707 -10.851 1.00 69.19 542 GLU A O 1
ATOM 4313 N N . HIS A 1 543 ? -9.965 8.628 -11.455 1.00 70.44 543 HIS A N 1
ATOM 4314 C CA . HIS A 1 543 ? -10.722 7.878 -10.448 1.00 70.44 543 HIS A CA 1
ATOM 4315 C C . HIS A 1 543 ? -9.859 7.210 -9.356 1.00 70.44 543 HIS A C 1
ATOM 4317 O O . HIS A 1 543 ? -10.420 6.644 -8.424 1.00 70.44 543 HIS A O 1
ATOM 4323 N N . ILE A 1 544 ? -8.520 7.270 -9.421 1.00 63.44 544 ILE A N 1
ATOM 4324 C CA . ILE A 1 544 ? -7.643 6.552 -8.465 1.00 63.44 544 ILE A CA 1
ATOM 4325 C C . ILE A 1 544 ? -6.627 7.421 -7.699 1.00 63.44 544 ILE A C 1
ATOM 4327 O O . ILE A 1 544 ? -5.871 6.873 -6.903 1.00 63.44 544 ILE A O 1
ATOM 4331 N N . VAL A 1 545 ? -6.578 8.754 -7.891 1.00 54.91 545 VAL A N 1
ATOM 4332 C CA . VAL A 1 545 ? -5.616 9.618 -7.160 1.00 54.91 545 VAL A CA 1
ATOM 4333 C C . VAL A 1 545 ? -6.162 11.014 -6.821 1.00 54.91 545 VAL A C 1
ATOM 4335 O O . VAL A 1 545 ? -6.699 11.713 -7.685 1.00 54.91 545 VAL A O 1
ATOM 4338 N N . TYR A 1 546 ? -5.973 11.465 -5.578 1.00 45.88 546 TYR A N 1
ATOM 4339 C CA . TYR A 1 546 ? -6.183 12.844 -5.123 1.00 45.88 546 TYR A CA 1
ATOM 4340 C C . TYR A 1 546 ? -5.266 13.243 -3.951 1.00 45.88 546 TYR A C 1
ATOM 4342 O O . TYR A 1 546 ? -4.867 12.418 -3.144 1.00 45.88 546 TYR A O 1
ATOM 4350 N N . ASP A 1 547 ? -4.977 14.536 -3.831 1.00 50.47 547 ASP A N 1
ATOM 4351 C CA . ASP A 1 547 ? -4.121 15.151 -2.807 1.00 50.47 547 ASP A CA 1
ATOM 4352 C C . ASP A 1 547 ? -4.769 16.446 -2.301 1.00 50.47 547 ASP A C 1
ATOM 4354 O O . ASP A 1 547 ? -5.677 16.980 -2.953 1.00 50.47 547 ASP A O 1
ATOM 4358 N N . ILE A 1 548 ? -4.314 16.957 -1.156 1.00 48.34 548 ILE A N 1
ATOM 4359 C CA . ILE A 1 548 ? -4.832 18.181 -0.518 1.00 48.34 548 ILE A CA 1
ATOM 4360 C C . ILE A 1 548 ? -4.907 19.362 -1.490 1.00 48.34 548 ILE A C 1
ATOM 4362 O O . ILE A 1 548 ? -4.122 19.479 -2.427 1.00 48.34 548 ILE A O 1
ATOM 4366 N N . SER A 1 549 ? -5.899 20.238 -1.299 1.00 48.03 549 SER A N 1
ATOM 4367 C CA . SER A 1 549 ? -6.235 21.238 -2.311 1.00 48.03 549 SER A CA 1
ATOM 4368 C C . SER A 1 549 ? -5.104 22.218 -2.640 1.00 48.03 549 SER A C 1
ATOM 4370 O O . SER A 1 549 ? -4.515 22.796 -1.737 1.00 48.03 549 SER A O 1
ATOM 4372 N N . ASP A 1 550 ? -4.869 22.459 -3.937 1.00 46.47 550 ASP A N 1
ATOM 4373 C CA . ASP A 1 550 ? -3.965 23.507 -4.440 1.00 46.47 550 ASP A CA 1
ATOM 4374 C C . ASP A 1 550 ? -4.724 24.811 -4.756 1.00 46.47 550 ASP A C 1
ATOM 4376 O O . ASP A 1 550 ? -4.171 25.773 -5.274 1.00 46.47 550 ASP A O 1
ATOM 4380 N N . SER A 1 551 ? -6.034 24.850 -4.480 1.00 45.47 551 SER A N 1
ATOM 4381 C CA . SER A 1 551 ? -6.843 26.054 -4.659 1.00 45.47 551 SER A CA 1
ATOM 4382 C C . SER A 1 551 ? -6.527 27.072 -3.563 1.00 45.47 551 SER A C 1
ATOM 4384 O O . SER A 1 551 ? -6.680 26.762 -2.380 1.00 45.47 551 SER A O 1
ATOM 4386 N N . ASN A 1 552 ? -6.173 28.299 -3.944 1.00 47.44 552 ASN A N 1
ATOM 4387 C CA . ASN A 1 552 ? -5.973 29.395 -2.997 1.00 47.44 552 ASN A CA 1
ATOM 4388 C C . ASN A 1 552 ? -7.271 29.702 -2.237 1.00 47.44 552 ASN A C 1
ATOM 4390 O O . ASN A 1 552 ? -8.313 29.950 -2.844 1.00 47.44 552 ASN A O 1
ATOM 4394 N N . ALA A 1 553 ? -7.203 29.713 -0.903 1.00 39.94 553 ALA A N 1
ATOM 4395 C CA . ALA A 1 553 ? -8.353 30.000 -0.044 1.00 39.94 553 ALA A CA 1
ATOM 4396 C C . ALA A 1 553 ? -8.787 31.479 -0.100 1.00 39.94 553 ALA A C 1
ATOM 4398 O O . ALA A 1 553 ? -9.931 31.795 0.219 1.00 39.94 553 ALA A O 1
ATOM 4399 N N . SER A 1 554 ? -7.897 32.392 -0.511 1.00 40.00 554 SER A N 1
ATOM 4400 C CA . SER A 1 554 ? -8.228 33.780 -0.859 1.00 40.00 554 SER A CA 1
ATOM 4401 C C . SER A 1 554 ? -7.059 34.453 -1.589 1.00 40.00 554 SER A C 1
ATOM 4403 O O . SER A 1 554 ? -5.913 34.060 -1.401 1.00 40.00 554 SER A O 1
ATOM 4405 N N . ALA A 1 555 ? -7.323 35.522 -2.345 1.00 39.00 555 ALA A N 1
ATOM 4406 C CA . ALA A 1 555 ? -6.284 36.379 -2.932 1.00 39.00 555 ALA A CA 1
ATOM 4407 C C . ALA A 1 555 ? -5.481 37.200 -1.890 1.00 39.00 555 ALA A C 1
ATOM 4409 O O . ALA A 1 555 ? -4.554 37.911 -2.263 1.00 39.00 555 ALA A O 1
ATOM 4410 N N . ALA A 1 556 ? -5.837 37.127 -0.599 1.00 38.38 556 ALA A N 1
ATOM 4411 C CA . ALA A 1 556 ? -5.269 37.947 0.475 1.00 38.38 556 ALA A CA 1
ATOM 4412 C C . ALA A 1 556 ? -4.216 37.222 1.340 1.00 38.38 556 ALA A C 1
ATOM 4414 O O . ALA A 1 556 ? -3.515 37.868 2.113 1.00 38.38 556 ALA A O 1
ATOM 4415 N N . ILE A 1 557 ? -4.079 35.897 1.209 1.00 43.16 557 ILE A N 1
ATOM 4416 C CA . ILE A 1 557 ? -3.028 35.097 1.856 1.00 43.16 557 ILE A CA 1
ATOM 4417 C C . ILE A 1 557 ? -2.326 34.342 0.732 1.00 43.16 557 ILE A C 1
ATOM 4419 O O . ILE A 1 557 ? -2.916 33.474 0.099 1.00 43.16 557 ILE A O 1
ATOM 4423 N N . GLY A 1 558 ? -1.095 34.743 0.430 1.00 45.16 558 GLY A N 1
ATOM 4424 C CA . GLY A 1 558 ? -0.392 34.376 -0.798 1.00 45.16 558 GLY A CA 1
ATOM 4425 C C . GLY A 1 558 ? 0.139 32.943 -0.892 1.00 45.16 558 GLY A C 1
ATOM 4426 O O . GLY A 1 558 ? 1.047 32.749 -1.692 1.00 45.16 558 GLY A O 1
ATOM 4427 N N . SER A 1 559 ? -0.358 31.973 -0.108 1.00 58.69 559 SER A N 1
ATOM 4428 C CA . SER A 1 559 ? 0.060 30.570 -0.248 1.00 58.69 559 SER A CA 1
ATOM 4429 C C . SER A 1 559 ? -1.061 29.535 -0.068 1.00 58.69 559 SER A C 1
ATOM 4431 O O . SER A 1 559 ? -1.904 29.674 0.822 1.00 58.69 559 SER A O 1
ATOM 4433 N N . SER A 1 560 ? -1.070 28.486 -0.900 1.00 70.25 560 SER A N 1
ATOM 4434 C CA . SER A 1 560 ? -2.022 27.362 -0.821 1.00 70.25 560 SER A CA 1
ATOM 4435 C C . SER A 1 560 ? -1.740 26.457 0.401 1.00 70.25 560 SER A C 1
ATOM 4437 O O . SER A 1 560 ? -0.617 26.454 0.913 1.00 70.25 560 SER A O 1
ATOM 4439 N N . PRO A 1 561 ? -2.708 25.643 0.885 1.00 71.19 561 PRO A N 1
ATOM 4440 C CA . PRO A 1 561 ? -2.455 24.677 1.965 1.00 71.19 561 PRO A CA 1
ATOM 4441 C C . PRO A 1 561 ? -1.270 23.748 1.666 1.00 71.19 561 PRO A C 1
ATOM 4443 O O . PRO A 1 561 ? -0.485 23.418 2.556 1.00 71.19 561 PRO A O 1
ATOM 4446 N N . ARG A 1 562 ? -1.106 23.368 0.394 1.00 70.56 562 ARG A N 1
ATOM 4447 C CA . ARG A 1 562 ? 0.020 22.560 -0.069 1.00 70.56 562 ARG A CA 1
ATOM 4448 C C . ARG A 1 562 ? 1.345 23.325 -0.020 1.00 70.56 562 ARG A C 1
ATOM 4450 O O . ARG A 1 562 ? 2.344 22.761 0.415 1.00 70.56 562 ARG A O 1
ATOM 4457 N N . GLU A 1 563 ? 1.379 24.596 -0.412 1.00 69.69 563 GLU A N 1
ATOM 4458 C CA . GLU A 1 563 ? 2.596 25.415 -0.310 1.00 69.69 563 GLU A CA 1
ATOM 4459 C C . GLU A 1 563 ? 3.039 25.600 1.148 1.00 69.69 563 GLU A C 1
ATOM 4461 O O . GLU A 1 563 ? 4.228 25.481 1.455 1.00 69.69 563 GLU A O 1
ATOM 4466 N N . THR A 1 564 ? 2.091 25.800 2.069 1.00 76.06 564 THR A N 1
ATOM 4467 C CA . THR A 1 564 ? 2.372 25.837 3.512 1.00 76.06 564 THR A CA 1
ATOM 4468 C C . THR A 1 564 ? 2.934 24.500 4.009 1.00 76.06 564 THR A C 1
ATOM 4470 O O . THR A 1 564 ? 3.934 24.485 4.730 1.00 76.06 564 THR A O 1
ATOM 4473 N N . MET A 1 565 ? 2.358 23.372 3.577 1.00 82.94 565 MET A N 1
ATOM 4474 C CA . MET A 1 565 ? 2.871 22.029 3.883 1.00 82.94 565 MET A CA 1
ATOM 4475 C C . MET A 1 565 ? 4.315 21.845 3.393 1.00 82.94 565 MET A C 1
ATOM 4477 O O . MET A 1 565 ? 5.174 21.403 4.159 1.00 82.94 565 MET A O 1
ATOM 4481 N N . ILE A 1 566 ? 4.621 22.245 2.155 1.00 69.38 566 ILE A N 1
ATOM 4482 C CA . ILE A 1 566 ? 5.979 22.156 1.597 1.00 69.38 566 ILE A CA 1
ATOM 4483 C C . ILE A 1 566 ? 6.944 23.043 2.389 1.00 69.38 566 ILE A C 1
ATOM 4485 O O . ILE A 1 566 ? 8.035 22.599 2.750 1.00 69.38 566 ILE A O 1
ATOM 4489 N N . LYS A 1 567 ? 6.541 24.272 2.729 1.00 77.94 567 LYS A N 1
ATOM 4490 C CA . LYS A 1 567 ? 7.340 25.183 3.561 1.00 77.94 567 LYS A CA 1
ATOM 4491 C C . LYS A 1 567 ? 7.678 24.564 4.921 1.00 77.94 567 LYS A C 1
ATOM 4493 O O . LYS A 1 567 ? 8.815 24.688 5.371 1.00 77.94 567 LYS A O 1
ATOM 4498 N N . TYR A 1 568 ? 6.723 23.893 5.563 1.00 84.50 568 TYR A N 1
ATOM 4499 C CA . TYR A 1 568 ? 6.948 23.211 6.840 1.00 84.50 568 TYR A CA 1
ATOM 4500 C C . TYR A 1 568 ? 7.750 21.924 6.719 1.00 84.50 568 TYR A C 1
ATOM 4502 O O . TYR A 1 568 ? 8.578 21.649 7.585 1.00 84.50 568 TYR A O 1
ATOM 4510 N N . SER A 1 569 ? 7.602 21.201 5.615 1.00 80.00 569 SER A N 1
ATOM 4511 C CA . SER A 1 569 ? 8.468 20.064 5.302 1.00 80.00 569 SER A CA 1
ATOM 4512 C C . SER A 1 569 ? 9.927 20.506 5.165 1.00 80.00 569 SER A C 1
ATOM 4514 O O . SER A 1 569 ? 10.822 19.870 5.710 1.00 80.00 569 SER A O 1
ATOM 4516 N N . LEU A 1 570 ? 10.169 21.630 4.480 1.00 72.25 570 LEU A N 1
ATOM 4517 C CA . LEU A 1 570 ? 11.507 22.196 4.297 1.00 72.25 570 LEU A CA 1
ATOM 4518 C C . LEU A 1 570 ? 12.092 22.786 5.586 1.00 72.25 570 LEU A C 1
ATOM 4520 O O . LEU A 1 570 ? 13.301 22.722 5.780 1.00 72.25 570 LEU A O 1
ATOM 4524 N N . SER A 1 571 ? 11.273 23.371 6.464 1.00 77.94 571 SER A N 1
ATOM 4525 C CA . SER A 1 571 ? 11.766 23.928 7.732 1.00 77.94 571 SER A CA 1
ATOM 4526 C C . SER A 1 571 ? 12.041 22.864 8.795 1.00 77.94 571 SER A C 1
ATOM 4528 O O . SER A 1 571 ? 12.895 23.072 9.651 1.00 77.94 571 SER A O 1
ATOM 4530 N N . GLY A 1 572 ? 11.335 21.733 8.735 1.00 78.25 572 GLY A N 1
ATOM 4531 C CA . GLY A 1 572 ? 11.557 20.554 9.574 1.00 78.25 572 GLY A CA 1
ATOM 4532 C C . GLY A 1 572 ? 12.698 19.650 9.110 1.00 78.25 572 GLY A C 1
ATOM 4533 O O . GLY A 1 572 ? 12.924 18.588 9.682 1.00 78.25 572 GLY A O 1
ATOM 4534 N N . LEU A 1 573 ? 13.382 20.027 8.039 1.00 80.44 573 LEU A N 1
ATOM 4535 C CA . LEU A 1 573 ? 14.342 19.185 7.352 1.00 80.44 573 LEU A CA 1
ATOM 4536 C C . LEU A 1 573 ? 15.671 19.118 8.103 1.00 80.44 573 LEU A C 1
ATOM 4538 O O . LEU A 1 573 ? 16.271 20.143 8.430 1.00 80.44 573 LEU A O 1
ATOM 4542 N N . SER A 1 574 ? 16.160 17.906 8.331 1.00 81.88 574 SER A N 1
ATOM 4543 C CA . SER A 1 574 ? 17.476 17.656 8.916 1.00 81.88 574 SER A CA 1
ATOM 4544 C C . SER A 1 574 ? 18.149 16.496 8.199 1.00 81.88 574 SER A C 1
ATOM 4546 O O . SER A 1 574 ? 17.486 15.583 7.718 1.00 81.88 574 SER A O 1
ATOM 4548 N N . VAL A 1 575 ? 19.471 16.537 8.084 1.00 78.50 575 VAL A N 1
ATOM 4549 C CA . VAL A 1 575 ? 20.241 15.553 7.327 1.00 78.50 575 VAL A CA 1
ATOM 4550 C C . VAL A 1 575 ? 21.525 15.238 8.082 1.00 78.50 575 VAL A C 1
ATOM 4552 O O . VAL A 1 575 ? 22.271 16.152 8.428 1.00 78.50 575 VAL A O 1
ATOM 4555 N N . SER A 1 576 ? 21.814 13.950 8.251 1.00 79.69 576 SER A N 1
ATOM 4556 C CA . SER A 1 576 ? 23.147 13.449 8.593 1.00 79.69 576 SER A CA 1
ATOM 4557 C C . SER A 1 576 ? 23.750 12.857 7.324 1.00 79.69 576 SER A C 1
ATOM 4559 O O . SER A 1 576 ? 23.328 11.802 6.855 1.00 79.69 576 SER A O 1
ATOM 4561 N N . GLN A 1 577 ? 24.675 13.600 6.709 1.00 72.81 577 GLN A N 1
ATOM 4562 C CA . GLN A 1 577 ? 25.308 13.189 5.451 1.00 72.81 577 GLN A CA 1
ATOM 4563 C C . GLN A 1 577 ? 26.226 11.984 5.663 1.00 72.81 577 GLN A C 1
ATOM 4565 O O . GLN A 1 577 ? 26.226 11.080 4.842 1.00 72.81 577 GLN A O 1
ATOM 4570 N N . ASP A 1 578 ? 26.938 11.955 6.789 1.00 74.44 578 ASP A N 1
ATOM 4571 C CA . ASP A 1 578 ? 27.843 10.882 7.203 1.00 74.44 578 ASP A CA 1
ATOM 4572 C C . ASP A 1 578 ? 27.122 9.551 7.471 1.00 74.44 578 ASP A C 1
ATOM 4574 O O . ASP A 1 578 ? 27.663 8.487 7.181 1.00 74.44 578 ASP A O 1
ATOM 4578 N N . ALA A 1 579 ? 25.892 9.600 7.992 1.00 78.31 579 ALA A N 1
ATOM 4579 C CA . ALA A 1 579 ? 25.062 8.416 8.201 1.00 78.31 579 ALA A CA 1
ATOM 4580 C C . ALA A 1 579 ? 24.050 8.175 7.069 1.00 78.31 579 ALA A C 1
ATOM 4582 O O . ALA A 1 579 ? 23.285 7.223 7.152 1.00 78.31 579 ALA A O 1
ATOM 4583 N N . GLY A 1 580 ? 24.008 9.019 6.029 1.00 78.75 580 GLY A N 1
ATOM 4584 C CA . GLY A 1 580 ? 23.081 8.883 4.898 1.00 78.75 580 GLY A CA 1
ATOM 4585 C C . GLY A 1 580 ? 21.593 8.879 5.280 1.00 78.75 580 GLY A C 1
ATOM 4586 O O . GLY A 1 580 ? 20.772 8.263 4.597 1.00 78.75 580 GLY A O 1
ATOM 4587 N N . VAL A 1 581 ? 21.222 9.589 6.352 1.00 84.12 581 VAL A N 1
ATOM 4588 C CA . VAL A 1 581 ? 19.836 9.669 6.847 1.00 84.12 581 VAL A CA 1
ATOM 4589 C C . VAL A 1 581 ? 19.285 11.081 6.675 1.00 84.12 581 VAL A C 1
ATOM 4591 O O . VAL A 1 581 ? 19.924 12.070 7.047 1.00 84.12 581 VAL A O 1
ATOM 4594 N N . GLY A 1 582 ? 18.073 11.173 6.131 1.00 86.38 582 GLY A N 1
ATOM 4595 C CA . GLY A 1 582 ? 17.299 12.407 6.031 1.00 86.38 582 GLY A CA 1
ATOM 4596 C C . GLY A 1 582 ? 16.036 12.362 6.886 1.00 86.38 582 GLY A C 1
ATOM 4597 O O . GLY A 1 582 ? 15.335 11.352 6.919 1.00 86.38 582 GLY A O 1
ATOM 4598 N N . PHE A 1 583 ? 15.716 13.480 7.527 1.00 87.94 583 PHE A N 1
ATOM 4599 C CA . PHE A 1 583 ? 14.561 13.655 8.397 1.00 87.94 583 PHE A CA 1
ATOM 4600 C C . PHE A 1 583 ? 13.675 14.796 7.909 1.00 87.94 583 PHE A C 1
ATOM 4602 O O . PHE A 1 583 ? 14.178 15.853 7.536 1.00 87.94 583 PHE A O 1
ATOM 4609 N N . VAL A 1 584 ? 12.362 14.614 8.004 1.00 89.50 584 VAL A N 1
ATOM 4610 C CA . VAL A 1 584 ? 11.381 15.706 8.003 1.00 89.50 584 VAL A CA 1
ATOM 4611 C C . VAL A 1 584 ? 10.657 15.674 9.348 1.00 89.50 584 VAL A C 1
ATOM 4613 O O . VAL A 1 584 ? 9.890 14.750 9.613 1.00 89.50 584 VAL A O 1
ATOM 4616 N N . GLU A 1 585 ? 10.930 16.657 10.206 1.00 93.81 585 GLU A N 1
ATOM 4617 C CA . GLU A 1 585 ? 10.357 16.808 11.549 1.00 93.81 585 GLU A CA 1
ATOM 4618 C C . GLU A 1 585 ? 9.222 17.853 11.540 1.00 93.81 585 GLU A C 1
ATOM 4620 O O . GLU A 1 585 ? 9.463 19.047 11.346 1.00 93.81 585 GLU A O 1
ATOM 4625 N N . VAL A 1 586 ? 7.975 17.437 11.774 1.00 94.44 586 VAL A N 1
ATOM 4626 C CA . VAL A 1 586 ? 6.807 18.340 11.766 1.00 94.44 586 VAL A CA 1
ATOM 4627 C C . VAL A 1 586 ? 6.068 18.263 13.095 1.00 94.44 586 VAL A C 1
ATOM 4629 O O . VAL A 1 586 ? 5.571 17.209 13.488 1.00 94.44 586 VAL A O 1
ATOM 4632 N N . ASP A 1 587 ? 6.000 19.388 13.803 1.00 94.56 587 ASP A N 1
ATOM 4633 C CA . ASP A 1 587 ? 5.228 19.490 15.039 1.00 94.56 587 ASP A CA 1
ATOM 4634 C C . ASP A 1 587 ? 3.718 19.590 14.770 1.00 94.56 587 ASP A C 1
ATOM 4636 O O . ASP A 1 587 ? 3.259 19.866 13.656 1.00 94.56 587 ASP A O 1
ATOM 4640 N N . TYR A 1 588 ? 2.942 19.365 15.827 1.00 93.31 588 TYR A N 1
ATOM 4641 C CA . TYR A 1 588 ? 1.487 19.372 15.769 1.00 93.31 588 TYR A CA 1
ATOM 4642 C C .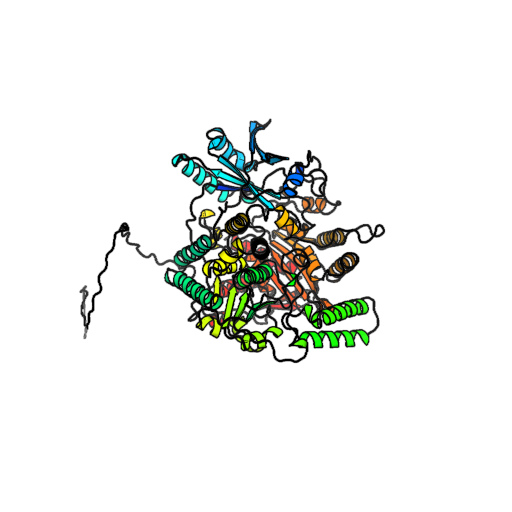 TYR A 1 588 ? 0.925 20.713 15.275 1.00 93.31 588 TYR A C 1
ATOM 4644 O O . TYR A 1 588 ? -0.008 20.740 14.473 1.00 93.31 588 TYR A O 1
ATOM 4652 N N . ASP A 1 589 ? 1.489 21.834 15.729 1.00 91.75 589 ASP A N 1
ATOM 4653 C CA . ASP A 1 589 ? 0.941 23.165 15.455 1.00 91.75 589 ASP A CA 1
ATOM 4654 C C . ASP A 1 589 ? 1.074 23.526 13.966 1.00 91.75 589 ASP A C 1
ATOM 4656 O O . ASP A 1 589 ? 0.128 24.046 13.366 1.00 91.75 589 ASP A O 1
ATOM 4660 N N . LYS A 1 590 ? 2.192 23.151 13.330 1.00 92.56 590 LYS A N 1
ATOM 4661 C CA . LYS A 1 590 ? 2.386 23.268 11.875 1.00 92.56 590 LYS A CA 1
ATOM 4662 C C . LYS A 1 590 ? 1.390 22.428 11.084 1.00 92.56 590 LYS A C 1
ATOM 4664 O O . LYS A 1 590 ? 0.826 22.909 10.099 1.00 92.56 590 LYS A O 1
ATOM 4669 N N . MET A 1 591 ? 1.157 21.179 11.496 1.00 91.56 591 MET A N 1
ATOM 4670 C CA . MET A 1 591 ? 0.144 20.339 10.849 1.00 91.56 591 MET A CA 1
ATOM 4671 C C . MET A 1 591 ? -1.255 20.930 10.998 1.00 91.56 591 MET A C 1
ATOM 4673 O O . MET A 1 591 ? -2.026 20.966 10.038 1.00 91.56 591 MET A O 1
ATOM 4677 N N . TYR A 1 592 ? -1.575 21.409 12.198 1.00 89.75 592 TYR A N 1
ATOM 4678 C CA . TYR A 1 592 ? -2.863 22.007 12.496 1.00 89.75 592 TYR A CA 1
ATOM 4679 C C . TYR A 1 592 ? -3.106 23.258 11.643 1.00 89.75 592 TYR A C 1
ATOM 4681 O O . TYR A 1 592 ? -4.205 23.433 11.122 1.00 89.75 592 TYR A O 1
ATOM 4689 N N . GLU A 1 593 ? -2.093 24.094 11.417 1.00 89.12 593 GLU A N 1
ATOM 4690 C CA . GLU A 1 593 ? -2.202 25.246 10.517 1.00 89.12 593 GLU A CA 1
ATOM 4691 C C . GLU A 1 593 ? -2.512 24.834 9.071 1.00 89.12 593 GLU A C 1
ATOM 4693 O O . GLU A 1 593 ? -3.474 25.341 8.487 1.00 89.12 593 GLU A O 1
ATOM 4698 N N . VAL A 1 594 ? -1.765 23.872 8.511 1.00 86.31 594 VAL A N 1
ATOM 4699 C CA . VAL A 1 594 ? -2.033 23.332 7.163 1.00 86.31 594 VAL A CA 1
ATOM 4700 C C . VAL A 1 594 ? -3.466 22.812 7.072 1.00 86.31 594 VAL A C 1
ATOM 4702 O O . VAL A 1 594 ? -4.170 23.067 6.091 1.00 86.31 594 VAL A O 1
ATOM 4705 N N . TRP A 1 595 ? -3.923 22.116 8.113 1.00 86.81 595 TRP A N 1
ATOM 4706 C CA . TRP A 1 595 ? -5.280 21.599 8.176 1.00 86.81 595 TRP A CA 1
ATOM 4707 C C . TRP A 1 595 ? -6.334 22.709 8.184 1.00 86.81 595 TRP A C 1
ATOM 4709 O O . TRP A 1 595 ? -7.291 22.645 7.410 1.00 86.81 595 TRP A O 1
ATOM 4719 N N . GLN A 1 596 ? -6.151 23.750 9.000 1.00 84.88 596 GLN A N 1
ATOM 4720 C CA . GLN A 1 596 ? -7.067 24.891 9.062 1.00 84.88 596 GLN A CA 1
ATOM 4721 C C . GLN A 1 596 ? -7.171 25.613 7.714 1.00 84.88 596 GLN A C 1
ATOM 4723 O O . GLN A 1 596 ? -8.275 25.966 7.293 1.00 84.88 596 GLN A O 1
ATOM 4728 N N . GLU A 1 597 ? -6.054 25.789 7.008 1.00 82.38 597 GLU A N 1
ATOM 4729 C CA . GLU A 1 597 ? -6.056 26.362 5.660 1.00 82.38 597 GLU A CA 1
ATOM 4730 C C . GLU A 1 597 ? -6.776 25.452 4.656 1.00 82.38 597 GLU A C 1
ATOM 4732 O O . GLU A 1 597 ? -7.616 25.921 3.882 1.00 82.38 597 GLU A O 1
ATOM 4737 N N . ALA A 1 598 ? -6.528 24.141 4.707 1.00 79.56 598 ALA A N 1
ATOM 4738 C CA . ALA A 1 598 ? -7.198 23.176 3.839 1.00 79.56 598 ALA A CA 1
ATOM 4739 C C . ALA A 1 598 ? -8.723 23.172 4.051 1.00 79.56 598 ALA A C 1
ATOM 4741 O O . ALA A 1 598 ? -9.485 23.196 3.079 1.00 79.56 598 ALA A O 1
ATOM 4742 N N . MET A 1 599 ? -9.183 23.254 5.305 1.00 80.31 599 MET A N 1
ATOM 4743 C CA . MET A 1 599 ? -10.608 23.278 5.658 1.00 80.31 599 MET A CA 1
ATOM 4744 C C . MET A 1 599 ? -11.382 24.480 5.097 1.00 80.31 599 MET A C 1
ATOM 4746 O O . MET A 1 599 ? -12.611 24.404 4.987 1.00 80.31 599 MET A O 1
ATOM 4750 N N . LYS A 1 600 ? -10.703 25.579 4.731 1.00 79.81 600 LYS A N 1
ATOM 4751 C CA . LYS A 1 600 ? -11.343 26.741 4.086 1.00 79.81 600 LYS A CA 1
ATOM 4752 C C . LYS A 1 600 ? -11.861 26.411 2.686 1.00 79.81 600 LYS A C 1
ATOM 4754 O O . LYS A 1 600 ? -12.855 26.993 2.260 1.00 79.81 600 LYS A O 1
ATOM 4759 N N . THR A 1 601 ? -11.206 25.479 1.992 1.00 71.44 601 THR A N 1
ATOM 4760 C CA . THR A 1 601 ? -11.533 25.095 0.607 1.00 71.44 601 THR A CA 1
ATOM 4761 C C . THR A 1 601 ? -12.242 23.748 0.535 1.00 71.44 601 THR A C 1
ATOM 4763 O O . THR A 1 601 ? -13.205 23.604 -0.216 1.00 71.44 601 THR A O 1
ATOM 4766 N N . ASP A 1 602 ? -11.844 22.792 1.375 1.00 72.19 602 ASP A N 1
ATOM 4767 C CA . ASP A 1 602 ? -12.489 21.490 1.498 1.00 72.19 602 ASP A CA 1
ATOM 4768 C C . ASP A 1 602 ? -12.791 21.167 2.967 1.00 72.19 602 ASP A C 1
ATOM 4770 O O . ASP A 1 602 ? -11.945 20.742 3.755 1.00 72.19 602 ASP A O 1
ATOM 4774 N N . LYS A 1 603 ? -14.071 21.310 3.330 1.00 76.00 603 LYS A N 1
ATOM 4775 C CA . LYS A 1 603 ? -14.575 21.051 4.687 1.00 76.00 603 LYS A CA 1
ATOM 4776 C C . LYS A 1 603 ? -14.472 19.581 5.112 1.00 76.00 603 LYS A C 1
ATOM 4778 O O . LYS A 1 603 ? -14.832 19.279 6.257 1.00 76.00 603 LYS A O 1
ATOM 4783 N N . LYS A 1 604 ? -14.100 18.652 4.225 1.00 73.38 604 LYS A N 1
ATOM 4784 C CA . LYS A 1 604 ? -13.959 17.224 4.533 1.00 73.38 604 LYS A CA 1
ATOM 4785 C C . LYS A 1 604 ? -12.519 16.819 4.885 1.00 73.38 604 LYS A C 1
ATOM 4787 O O . LYS A 1 604 ? -12.362 15.712 5.395 1.00 73.38 604 LYS A O 1
ATOM 4792 N N . VAL A 1 605 ? -11.506 17.655 4.648 1.00 76.44 605 VAL A N 1
ATOM 4793 C CA . VAL A 1 605 ? -10.098 17.325 4.955 1.00 76.44 605 VAL A CA 1
ATOM 4794 C C . VAL A 1 605 ? -9.934 16.979 6.438 1.00 76.44 605 VAL A C 1
ATOM 4796 O O . VAL A 1 605 ? -10.500 17.652 7.305 1.00 76.44 605 VAL A O 1
ATOM 4799 N N . THR A 1 606 ? -9.174 15.927 6.734 1.00 78.25 606 THR A N 1
ATOM 4800 C CA . THR A 1 606 ? -8.829 15.482 8.095 1.00 78.25 606 THR A CA 1
ATOM 4801 C C . THR A 1 606 ? -7.362 15.770 8.425 1.00 78.25 606 THR A C 1
ATOM 4803 O O . THR A 1 606 ? -6.557 16.053 7.539 1.00 78.25 606 THR A O 1
ATOM 4806 N N . LEU A 1 607 ? -6.988 15.660 9.703 1.00 81.81 607 LEU A N 1
ATOM 4807 C CA . LEU A 1 607 ? -5.582 15.749 10.105 1.00 81.81 607 LEU A CA 1
ATOM 4808 C C . LEU A 1 607 ? -4.751 14.585 9.528 1.00 81.81 607 LEU A C 1
ATOM 4810 O O . LEU A 1 607 ? -3.605 14.787 9.139 1.00 81.81 607 LEU A O 1
ATOM 4814 N N . LEU A 1 608 ? -5.352 13.399 9.359 1.00 79.38 608 LEU A N 1
ATOM 4815 C CA . LEU A 1 608 ? -4.738 12.270 8.651 1.00 79.38 608 LEU A CA 1
ATOM 4816 C C . LEU A 1 608 ? -4.435 12.595 7.178 1.00 79.38 608 LEU A C 1
ATOM 4818 O O . LEU A 1 608 ? -3.389 12.197 6.668 1.00 79.38 608 LEU A O 1
ATOM 4822 N N . ASP A 1 609 ? -5.316 13.332 6.491 1.00 75.56 609 ASP A N 1
ATOM 4823 C CA . ASP A 1 609 ? -5.073 13.778 5.111 1.00 75.56 609 ASP A CA 1
ATOM 4824 C C . ASP A 1 609 ? -3.838 14.694 5.047 1.00 75.56 609 ASP A C 1
ATOM 4826 O O . ASP A 1 609 ? -2.985 14.537 4.172 1.00 75.56 609 ASP A O 1
ATOM 4830 N N . VAL A 1 610 ? -3.693 15.596 6.024 1.00 81.81 610 VAL A N 1
ATOM 4831 C CA . VAL A 1 610 ? -2.511 16.459 6.161 1.00 81.81 610 VAL A CA 1
ATOM 4832 C C . VAL A 1 610 ? -1.259 15.639 6.468 1.00 81.81 610 VAL A C 1
ATOM 4834 O O . VAL A 1 610 ? -0.249 15.789 5.784 1.00 81.81 610 VAL A O 1
ATOM 4837 N N . GLN A 1 611 ? -1.318 14.714 7.421 1.00 82.69 611 GLN A N 1
ATOM 4838 C CA . GLN A 1 611 ? -0.195 13.835 7.746 1.00 82.69 611 GLN A CA 1
ATOM 4839 C C . GLN A 1 611 ? 0.270 13.017 6.525 1.00 82.69 611 GLN A C 1
ATOM 4841 O O . GLN A 1 611 ? 1.468 12.926 6.242 1.00 82.69 611 GLN A O 1
ATOM 4846 N N . ASN A 1 612 ? -0.672 12.449 5.767 1.00 75.62 612 ASN A N 1
ATOM 4847 C CA . ASN A 1 612 ? -0.377 11.721 4.536 1.00 75.62 612 ASN A CA 1
ATOM 4848 C C . ASN A 1 612 ? 0.244 12.632 3.471 1.00 75.62 612 ASN A C 1
ATOM 4850 O O . ASN A 1 612 ? 1.153 12.197 2.768 1.00 75.62 612 ASN A O 1
ATOM 4854 N N . SER A 1 613 ? -0.173 13.897 3.383 1.00 73.06 613 SER A N 1
ATOM 4855 C CA . SER A 1 613 ? 0.435 14.851 2.449 1.00 73.06 613 SER A CA 1
ATOM 4856 C C . SER A 1 613 ? 1.910 15.132 2.756 1.00 73.06 613 SER A C 1
ATOM 4858 O O . SER A 1 613 ? 2.719 15.161 1.835 1.00 73.06 613 SER A O 1
ATOM 4860 N N . PHE A 1 614 ? 2.298 15.218 4.037 1.00 79.12 614 PHE A N 1
ATOM 4861 C CA . PHE A 1 614 ? 3.708 15.301 4.435 1.00 79.12 614 PHE A CA 1
ATOM 4862 C C . PHE A 1 614 ? 4.470 14.022 4.066 1.00 79.12 614 PHE A C 1
ATOM 4864 O O . PHE A 1 614 ? 5.560 14.085 3.493 1.00 79.12 614 PHE A O 1
ATOM 4871 N N . LYS A 1 615 ? 3.873 12.854 4.338 1.00 74.75 615 LYS A N 1
ATOM 4872 C CA . LYS A 1 615 ? 4.454 11.532 4.044 1.00 74.75 615 LYS A CA 1
ATOM 4873 C C . LYS A 1 615 ? 4.718 11.312 2.556 1.00 74.75 615 LYS A C 1
ATOM 4875 O O . LYS A 1 615 ? 5.735 10.718 2.201 1.00 74.75 615 LYS A O 1
ATOM 4880 N N . TYR A 1 616 ? 3.807 11.771 1.704 1.00 65.69 616 TYR A N 1
ATOM 4881 C CA . TYR A 1 616 ? 3.886 11.626 0.250 1.00 65.69 616 TYR A CA 1
ATOM 4882 C C . TYR A 1 616 ? 4.390 12.891 -0.454 1.00 65.69 616 TYR A C 1
ATOM 4884 O O . TYR A 1 616 ? 4.319 12.974 -1.680 1.00 65.69 616 TYR A O 1
ATOM 4892 N N . SER A 1 617 ? 4.913 13.853 0.310 1.00 65.06 617 SER A N 1
ATOM 4893 C CA . SER A 1 617 ? 5.451 15.096 -0.230 1.00 65.06 617 SER A CA 1
ATOM 4894 C C . SER A 1 617 ? 6.677 14.856 -1.109 1.00 65.06 617 SER A C 1
ATOM 4896 O O . SER A 1 617 ? 7.421 13.870 -1.000 1.00 65.06 617 SER A O 1
ATOM 4898 N N . GLU A 1 618 ? 6.938 15.826 -1.965 1.00 56.75 618 GLU A N 1
ATOM 4899 C CA . GLU A 1 618 ? 8.121 15.872 -2.813 1.00 56.75 618 GLU A CA 1
ATOM 4900 C C . GLU A 1 618 ? 9.394 16.039 -1.994 1.00 56.75 618 GLU A C 1
ATOM 4902 O O . GLU A 1 618 ? 10.447 15.596 -2.432 1.00 56.75 618 GLU A O 1
ATOM 4907 N N . VAL A 1 619 ? 9.312 16.614 -0.790 1.00 64.94 619 VAL A N 1
ATOM 4908 C CA . VAL A 1 619 ? 10.455 16.715 0.127 1.00 64.94 619 VAL A CA 1
ATOM 4909 C C . VAL A 1 619 ? 10.862 15.324 0.613 1.00 64.94 619 VAL A C 1
ATOM 4911 O O . VAL A 1 619 ? 12.030 14.952 0.504 1.00 64.94 619 VAL A O 1
ATOM 4914 N N . MET A 1 620 ? 9.895 14.511 1.054 1.00 71.69 620 MET A N 1
ATOM 4915 C CA . MET A 1 620 ? 10.147 13.109 1.414 1.00 71.69 620 MET A CA 1
ATOM 4916 C C . MET A 1 620 ? 10.625 12.283 0.219 1.00 71.69 620 MET A C 1
ATOM 4918 O O . MET A 1 620 ? 11.449 11.384 0.377 1.00 71.69 620 MET A O 1
ATOM 4922 N N . SER A 1 621 ? 10.128 12.585 -0.981 1.00 62.88 621 SER A N 1
ATOM 4923 C CA . SER A 1 621 ? 10.584 11.933 -2.212 1.00 62.88 621 SER A CA 1
ATOM 4924 C C . SER A 1 621 ? 12.021 12.329 -2.562 1.00 62.88 621 SER A C 1
ATOM 4926 O O . SER A 1 621 ? 12.825 11.456 -2.862 1.00 62.88 621 SER A O 1
ATOM 4928 N N . ALA A 1 622 ? 12.388 13.605 -2.422 1.00 61.34 622 ALA A N 1
ATOM 4929 C CA . ALA A 1 622 ? 13.739 14.101 -2.678 1.00 61.34 622 ALA A CA 1
ATOM 4930 C C . ALA A 1 622 ? 14.780 13.500 -1.721 1.00 61.34 622 ALA A C 1
ATOM 4932 O O . ALA A 1 622 ? 15.887 13.186 -2.150 1.00 61.34 622 ALA A O 1
ATOM 4933 N N . LEU A 1 623 ? 14.425 13.261 -0.452 1.00 67.69 623 LEU A N 1
ATOM 4934 C CA . LEU A 1 623 ? 15.293 12.540 0.492 1.00 67.69 623 LEU A CA 1
ATOM 4935 C C . LEU A 1 623 ? 15.589 11.095 0.058 1.00 67.69 623 LEU A C 1
ATOM 4937 O O . LEU A 1 623 ? 16.599 10.526 0.466 1.00 67.69 623 LEU A O 1
ATOM 4941 N N . ARG A 1 624 ? 14.725 10.510 -0.779 1.00 63.06 624 ARG A N 1
ATOM 4942 C CA . ARG A 1 624 ? 14.898 9.169 -1.352 1.00 63.06 624 ARG A CA 1
ATOM 4943 C C . ARG A 1 624 ? 15.641 9.180 -2.691 1.00 63.06 624 ARG A C 1
ATOM 4945 O O . ARG A 1 624 ? 16.015 8.112 -3.163 1.00 63.06 624 ARG A O 1
ATOM 4952 N N . GLU A 1 625 ? 15.806 10.340 -3.326 1.00 55.22 625 GLU A N 1
ATOM 4953 C CA . GLU A 1 625 ? 16.365 10.469 -4.676 1.00 55.22 625 GLU A CA 1
ATOM 4954 C C . GLU A 1 625 ? 17.853 10.859 -4.678 1.00 55.22 625 GLU A C 1
ATOM 4956 O O . GLU A 1 625 ? 18.419 11.318 -3.682 1.00 55.22 625 GLU A O 1
ATOM 4961 N N . ASN A 1 626 ? 18.508 10.671 -5.832 1.00 48.97 626 ASN A N 1
ATOM 4962 C CA . ASN A 1 626 ? 19.887 11.091 -6.053 1.00 48.97 626 ASN A CA 1
ATOM 4963 C C . ASN A 1 626 ? 19.986 12.616 -6.258 1.00 48.97 626 ASN A C 1
ATOM 4965 O O . ASN A 1 626 ? 19.562 13.109 -7.307 1.00 48.97 626 ASN A O 1
ATOM 4969 N N . PRO A 1 627 ? 20.605 13.372 -5.335 1.00 43.47 627 PRO A N 1
ATOM 4970 C CA . PRO A 1 627 ? 20.739 14.823 -5.461 1.00 43.47 627 PRO A CA 1
ATOM 4971 C C . PRO A 1 627 ? 21.652 15.246 -6.627 1.00 43.47 627 PRO A C 1
ATOM 4973 O O . PRO A 1 627 ? 21.506 16.351 -7.147 1.00 43.47 627 PRO A O 1
ATOM 4976 N N . ILE A 1 628 ? 22.555 14.370 -7.090 1.00 38.84 628 ILE A N 1
ATOM 4977 C CA . ILE A 1 628 ? 23.452 14.631 -8.232 1.00 38.84 628 ILE A CA 1
ATOM 4978 C C . ILE A 1 628 ? 22.673 14.624 -9.557 1.00 38.84 628 ILE A C 1
ATOM 4980 O O . ILE A 1 628 ? 23.007 15.351 -10.489 1.00 38.84 628 ILE A O 1
ATOM 4984 N N . PHE A 1 629 ? 21.588 13.850 -9.644 1.00 39.59 629 PHE A N 1
ATOM 4985 C CA . PHE A 1 629 ? 20.865 13.623 -10.900 1.00 39.59 629 PHE A CA 1
ATOM 4986 C C . PHE A 1 629 ? 19.887 14.752 -11.270 1.00 39.59 629 PHE A C 1
ATOM 4988 O O . PHE A 1 629 ? 19.343 14.771 -12.377 1.00 39.59 629 PHE A O 1
ATOM 4995 N N . ASN A 1 630 ? 19.662 15.715 -10.368 1.00 40.22 630 ASN A N 1
ATOM 4996 C CA . ASN A 1 630 ? 18.580 16.696 -10.479 1.00 40.22 630 ASN A CA 1
ATOM 4997 C C . ASN A 1 630 ? 19.042 18.127 -10.835 1.00 40.22 630 ASN A C 1
ATOM 4999 O O . ASN A 1 630 ? 18.317 19.095 -10.617 1.00 40.22 630 ASN A O 1
ATOM 5003 N N . GLU A 1 631 ? 20.223 18.300 -11.446 1.00 38.88 631 GLU A N 1
ATOM 5004 C CA . GLU A 1 631 ? 20.698 19.626 -11.895 1.00 38.88 631 GLU A CA 1
ATOM 5005 C C . GLU A 1 631 ? 19.882 20.243 -13.055 1.00 38.88 631 GLU A C 1
ATOM 5007 O O . GLU A 1 631 ? 20.019 21.433 -13.357 1.00 38.88 631 GLU A O 1
ATOM 5012 N N . LYS A 1 632 ? 19.035 19.460 -13.738 1.00 37.75 632 LYS A N 1
ATOM 5013 C CA . LYS A 1 632 ? 18.407 19.859 -15.016 1.00 37.75 632 LYS A CA 1
ATOM 5014 C C . LYS A 1 632 ? 17.054 20.577 -14.898 1.00 37.75 632 LYS A C 1
ATOM 5016 O O . LYS A 1 632 ? 16.591 21.124 -15.900 1.00 37.75 632 LYS A O 1
ATOM 5021 N N . ASN A 1 633 ? 16.450 20.664 -13.712 1.00 39.72 633 ASN A N 1
ATOM 5022 C CA . ASN A 1 633 ? 15.179 21.372 -13.498 1.00 39.72 633 ASN A CA 1
ATOM 5023 C C . ASN A 1 633 ? 15.398 22.704 -12.770 1.00 39.72 633 ASN A C 1
ATOM 5025 O O . ASN A 1 633 ? 15.013 22.898 -11.622 1.00 39.72 633 ASN A O 1
ATOM 5029 N N . LYS A 1 634 ? 16.027 23.661 -13.463 1.00 36.97 634 LYS A N 1
ATOM 5030 C CA . LYS A 1 634 ? 16.351 24.975 -12.888 1.00 36.97 634 LYS A CA 1
ATOM 5031 C C . LYS A 1 634 ? 15.140 25.874 -12.583 1.00 36.97 634 LYS A C 1
ATOM 5033 O O . LYS A 1 634 ? 15.374 26.876 -11.908 1.00 36.97 634 LYS A O 1
ATOM 5038 N N . ASN A 1 635 ? 13.910 25.553 -13.005 1.00 37.88 635 ASN A N 1
ATOM 5039 C CA . ASN A 1 635 ? 12.800 26.521 -12.958 1.00 37.88 635 ASN A CA 1
ATOM 5040 C C . ASN A 1 635 ? 11.522 26.124 -12.204 1.00 37.88 635 ASN A C 1
ATOM 5042 O O . ASN A 1 635 ? 10.596 26.920 -12.278 1.00 37.88 635 ASN A O 1
ATOM 5046 N N . ASP A 1 636 ? 11.456 25.034 -11.430 1.00 36.81 636 ASP A N 1
ATOM 5047 C CA . ASP A 1 636 ? 10.249 24.788 -10.619 1.00 36.81 636 ASP A CA 1
ATOM 5048 C C . ASP A 1 636 ? 10.473 24.805 -9.101 1.00 36.81 636 ASP A C 1
ATOM 5050 O O . ASP A 1 636 ? 11.399 24.207 -8.553 1.00 36.81 636 ASP A O 1
ATOM 5054 N N . CYS A 1 637 ? 9.551 25.543 -8.474 1.00 35.75 637 CYS A N 1
ATOM 5055 C CA . CYS A 1 637 ? 9.298 25.823 -7.063 1.00 35.75 637 CYS A CA 1
ATOM 5056 C C . CYS A 1 637 ? 10.271 26.760 -6.321 1.00 35.75 637 CYS A C 1
ATOM 5058 O O . CYS A 1 637 ? 11.273 26.359 -5.729 1.00 35.75 637 CYS A O 1
ATOM 5060 N N . GLN A 1 638 ? 9.858 28.034 -6.269 1.00 47.12 638 GLN A N 1
ATOM 5061 C CA . GLN A 1 638 ? 9.976 28.926 -5.108 1.00 47.12 638 GLN A CA 1
ATOM 5062 C C . GLN A 1 638 ? 11.283 28.826 -4.298 1.00 47.12 638 GLN A C 1
ATOM 5064 O O . GLN A 1 638 ? 11.226 28.564 -3.109 1.00 47.12 638 GLN A O 1
ATOM 5069 N N . ASN A 1 639 ? 12.455 29.050 -4.904 1.00 47.41 639 ASN A N 1
ATOM 5070 C CA . ASN A 1 639 ? 13.755 29.380 -4.274 1.00 47.41 639 ASN A CA 1
ATOM 5071 C C . ASN A 1 639 ? 14.302 28.543 -3.077 1.00 47.41 639 ASN A C 1
ATOM 5073 O O . ASN A 1 639 ? 15.462 28.741 -2.723 1.00 47.41 639 ASN A O 1
ATOM 5077 N N . GLY A 1 640 ? 13.553 27.622 -2.467 1.00 51.44 640 GLY A N 1
ATOM 5078 C CA . GLY A 1 640 ? 13.873 26.901 -1.232 1.00 51.44 640 GLY A CA 1
ATOM 5079 C C . GLY A 1 640 ? 14.078 25.409 -1.464 1.00 51.44 640 GLY A C 1
ATOM 5080 O O . GLY A 1 640 ? 15.113 24.881 -1.073 1.00 51.44 640 GLY A O 1
ATOM 5081 N N . LEU A 1 641 ? 13.169 24.748 -2.194 1.00 50.50 641 LEU A N 1
ATOM 5082 C CA . LEU A 1 641 ? 13.332 23.338 -2.576 1.00 50.50 641 LEU A CA 1
ATOM 5083 C C . LEU A 1 641 ? 14.553 23.145 -3.489 1.00 50.50 641 LEU A C 1
ATOM 5085 O O . LEU A 1 641 ? 15.360 22.250 -3.265 1.00 50.50 641 LEU A O 1
ATOM 5089 N N . LYS A 1 642 ? 14.737 24.041 -4.467 1.00 50.66 642 LYS A N 1
ATOM 5090 C CA . LYS A 1 642 ? 15.901 24.037 -5.364 1.00 50.66 642 LYS A CA 1
ATOM 5091 C C . LYS A 1 642 ? 17.223 24.224 -4.610 1.00 50.66 642 LYS A C 1
ATOM 5093 O O . LYS A 1 642 ? 18.132 23.422 -4.787 1.00 50.66 642 LYS A O 1
ATOM 5098 N N . LYS A 1 643 ? 17.308 25.230 -3.728 1.00 51.50 643 LYS A N 1
ATOM 5099 C CA . LYS A 1 643 ? 18.492 25.447 -2.875 1.00 51.50 643 LYS A CA 1
ATOM 5100 C C . LYS A 1 643 ? 18.774 24.244 -1.978 1.00 51.50 643 LYS A C 1
ATOM 5102 O O . LYS A 1 643 ? 19.933 23.927 -1.756 1.00 51.50 643 LYS A O 1
ATOM 5107 N N . PHE A 1 644 ? 17.735 23.574 -1.478 1.00 54.47 644 PHE A N 1
ATOM 5108 C CA . PHE A 1 644 ? 17.896 22.369 -0.671 1.00 54.47 644 PHE A CA 1
ATOM 5109 C C . PHE A 1 644 ? 18.438 21.185 -1.484 1.00 54.47 644 PHE A C 1
ATOM 5111 O O . PHE A 1 644 ? 19.425 20.588 -1.071 1.00 54.47 644 PHE A O 1
ATOM 5118 N N . ILE A 1 645 ? 17.849 20.871 -2.644 1.00 50.41 645 ILE A N 1
ATOM 5119 C CA . ILE A 1 645 ? 18.342 19.802 -3.534 1.00 50.41 645 ILE A CA 1
ATOM 5120 C C . ILE A 1 645 ? 19.807 20.063 -3.921 1.00 50.41 645 ILE A C 1
ATOM 5122 O O . ILE A 1 645 ? 20.617 19.140 -3.961 1.00 50.41 645 ILE A O 1
ATOM 5126 N N . GLU A 1 646 ? 20.164 21.328 -4.159 1.00 49.09 646 GLU A N 1
ATOM 5127 C CA . GLU A 1 646 ? 21.540 21.752 -4.428 1.00 49.09 646 GLU A CA 1
ATOM 5128 C C . GLU A 1 646 ? 22.465 21.634 -3.198 1.00 49.09 646 GLU A C 1
ATOM 5130 O O . GLU A 1 646 ? 23.628 21.272 -3.354 1.00 49.09 646 GLU A O 1
ATOM 5135 N N . ALA A 1 647 ? 21.967 21.892 -1.984 1.00 48.31 647 ALA A N 1
ATOM 5136 C CA . ALA A 1 647 ? 22.729 21.784 -0.734 1.00 48.31 647 ALA A CA 1
ATOM 5137 C C . ALA A 1 647 ? 22.889 20.336 -0.238 1.00 48.31 647 ALA A C 1
ATOM 5139 O O . ALA A 1 647 ? 23.877 20.014 0.417 1.00 48.31 647 ALA A O 1
ATOM 5140 N N . TYR A 1 648 ? 21.950 19.448 -0.569 1.00 47.38 648 TYR A N 1
ATOM 5141 C CA . TYR A 1 648 ? 22.003 18.026 -0.237 1.00 47.38 648 TYR A CA 1
ATOM 5142 C C . TYR A 1 648 ? 22.752 17.206 -1.298 1.00 47.38 648 TYR A C 1
ATOM 5144 O O . TYR A 1 648 ? 22.460 16.035 -1.496 1.00 47.38 648 TYR A O 1
ATOM 5152 N N . ARG A 1 649 ? 23.733 17.784 -2.000 1.00 46.47 649 ARG A N 1
ATOM 5153 C CA . ARG A 1 649 ? 24.597 17.046 -2.933 1.00 46.47 649 ARG A CA 1
ATOM 5154 C C . ARG A 1 649 ? 25.657 16.262 -2.165 1.00 46.47 649 ARG A C 1
ATOM 5156 O O . ARG A 1 649 ? 26.681 16.808 -1.780 1.00 46.47 649 ARG A O 1
ATOM 5163 N N . SER A 1 650 ? 25.404 14.974 -1.980 1.00 40.34 650 SER A N 1
ATOM 5164 C CA . SER A 1 650 ? 26.411 13.981 -1.594 1.00 40.34 650 SER A CA 1
ATOM 5165 C C . SER A 1 650 ? 26.589 12.991 -2.751 1.00 40.34 650 SER A C 1
ATOM 5167 O O . SER A 1 650 ? 25.606 12.791 -3.480 1.00 40.34 650 SER A O 1
ATOM 5169 N N . PRO A 1 651 ? 27.769 12.360 -2.951 1.00 41.81 651 PRO A N 1
ATOM 5170 C CA . PRO A 1 651 ? 27.844 11.096 -3.682 1.00 41.81 651 PRO A CA 1
ATOM 5171 C C . PRO A 1 651 ? 26.680 10.195 -3.255 1.00 41.81 651 PRO A C 1
ATOM 5173 O O . PRO A 1 651 ? 26.325 10.114 -2.080 1.00 41.81 651 PRO A O 1
ATOM 5176 N N . TYR A 1 652 ? 25.985 9.621 -4.230 1.00 40.31 652 TYR A N 1
ATOM 5177 C CA . TYR A 1 652 ? 24.825 8.798 -3.935 1.00 40.31 652 TYR A CA 1
ATOM 5178 C C . TYR A 1 652 ? 25.237 7.556 -3.140 1.00 40.31 652 TYR A C 1
ATOM 5180 O O . TYR A 1 652 ? 26.165 6.865 -3.553 1.00 40.31 652 TYR A O 1
ATOM 5188 N N . GLU A 1 653 ? 24.465 7.211 -2.106 1.00 53.94 653 GLU A N 1
ATOM 5189 C CA . GLU A 1 653 ? 24.604 5.961 -1.351 1.00 53.94 653 GLU A CA 1
ATOM 5190 C C . GLU A 1 653 ? 23.356 5.067 -1.543 1.00 53.94 653 GLU A C 1
ATOM 5192 O O . GLU A 1 653 ? 22.219 5.531 -1.416 1.00 53.94 653 GLU A O 1
ATOM 5197 N N . ASP A 1 654 ? 23.568 3.791 -1.898 1.00 51.56 654 ASP A N 1
ATOM 5198 C CA . ASP A 1 654 ? 22.552 2.740 -2.151 1.00 51.56 654 ASP A CA 1
ATOM 5199 C C . ASP A 1 654 ? 21.793 2.276 -0.897 1.00 51.56 654 ASP A C 1
ATOM 5201 O O . ASP A 1 654 ? 21.044 1.308 -0.967 1.00 51.56 654 ASP A O 1
ATOM 5205 N N . ASP A 1 655 ? 21.924 2.975 0.227 1.00 62.00 655 ASP A N 1
ATOM 5206 C CA . ASP A 1 655 ? 21.408 2.582 1.541 1.00 62.00 655 ASP A CA 1
ATOM 5207 C C . ASP A 1 655 ? 20.736 3.740 2.314 1.00 62.00 655 ASP A C 1
ATOM 5209 O O . ASP A 1 655 ? 20.428 3.593 3.497 1.00 62.00 655 ASP A O 1
ATOM 5213 N N . LYS A 1 656 ? 20.457 4.878 1.654 1.00 75.75 656 LYS A N 1
ATOM 5214 C CA . LYS A 1 656 ? 19.816 6.043 2.289 1.00 75.75 656 LYS A CA 1
ATOM 5215 C C . LYS A 1 656 ? 18.494 5.705 2.972 1.00 75.75 656 LYS A C 1
ATOM 5217 O O . LYS A 1 656 ? 17.644 4.988 2.430 1.00 75.75 656 LYS A O 1
ATOM 5222 N N . ILE A 1 657 ? 18.281 6.337 4.122 1.00 83.56 657 ILE A N 1
ATOM 5223 C CA . ILE A 1 657 ? 17.052 6.209 4.903 1.00 83.56 657 ILE A CA 1
ATOM 5224 C C . ILE A 1 657 ? 16.375 7.574 4.997 1.00 83.56 657 ILE A C 1
ATOM 5226 O O . ILE A 1 657 ? 16.973 8.559 5.428 1.00 83.56 657 ILE A O 1
ATOM 5230 N N . ALA A 1 658 ? 15.104 7.630 4.604 1.00 86.31 658 ALA A N 1
ATOM 5231 C CA . ALA A 1 658 ? 14.258 8.800 4.789 1.00 86.31 658 ALA A CA 1
ATOM 5232 C C . ALA A 1 658 ? 13.272 8.544 5.932 1.00 86.31 658 ALA A C 1
ATOM 5234 O O . ALA A 1 658 ? 12.547 7.544 5.933 1.00 86.31 658 ALA A O 1
ATOM 5235 N N . VAL A 1 659 ? 13.229 9.467 6.887 1.00 90.88 659 VAL A N 1
ATOM 5236 C CA . VAL A 1 659 ? 12.384 9.380 8.076 1.00 90.88 659 VAL A CA 1
ATOM 5237 C C . VAL A 1 659 ? 11.474 10.597 8.135 1.00 90.88 659 VAL A C 1
ATOM 5239 O O . VAL A 1 659 ? 11.924 11.736 8.214 1.00 90.88 659 VAL A O 1
ATOM 5242 N N . LEU A 1 660 ? 10.170 10.358 8.126 1.00 93.00 660 LEU A N 1
ATOM 5243 C CA . LEU A 1 660 ? 9.199 11.372 8.516 1.00 93.00 660 LEU A CA 1
ATOM 5244 C C . LEU A 1 660 ? 8.920 11.209 10.010 1.00 93.00 660 LEU A C 1
ATOM 5246 O O . LEU A 1 660 ? 8.503 10.127 10.422 1.00 93.00 660 LEU A O 1
ATOM 5250 N N . MET A 1 661 ? 9.115 12.266 10.792 1.00 94.69 661 MET A N 1
ATOM 5251 C CA . MET A 1 661 ? 8.780 12.323 12.214 1.00 94.69 661 MET A CA 1
ATOM 5252 C C . MET A 1 661 ? 7.732 13.404 12.438 1.00 94.69 661 MET A C 1
ATOM 5254 O O . MET A 1 661 ? 7.975 14.583 12.188 1.00 94.69 661 MET A O 1
ATOM 5258 N N . ILE A 1 662 ? 6.559 13.006 12.909 1.00 94.25 662 ILE A N 1
ATOM 5259 C CA . ILE A 1 662 ? 5.434 13.912 13.114 1.00 94.25 662 ILE A CA 1
ATOM 5260 C C . ILE A 1 662 ? 4.981 13.815 14.559 1.00 94.25 662 ILE A C 1
ATOM 5262 O O . ILE A 1 662 ? 4.722 12.714 15.035 1.00 94.25 662 ILE A O 1
ATOM 5266 N N . GLN A 1 663 ? 4.828 14.951 15.236 1.00 94.25 663 GLN A N 1
ATOM 5267 C CA . GLN A 1 663 ? 4.080 14.992 16.491 1.00 94.25 663 GLN A CA 1
ATOM 5268 C C . GLN A 1 663 ? 2.579 14.942 16.166 1.00 94.25 663 GLN A C 1
ATOM 5270 O O . GLN A 1 663 ? 1.951 15.981 15.962 1.00 94.25 663 GLN A O 1
ATOM 5275 N N . ASP A 1 664 ? 2.027 13.732 16.031 1.00 88.56 664 ASP A N 1
ATOM 5276 C CA . ASP A 1 664 ? 0.635 13.518 15.610 1.00 88.56 664 ASP A CA 1
ATOM 5277 C C . ASP A 1 664 ? -0.368 13.691 16.753 1.00 88.56 664 ASP A C 1
ATOM 5279 O O . ASP A 1 664 ? -1.521 14.049 16.513 1.00 88.56 664 ASP A O 1
ATOM 5283 N N . LYS A 1 665 ? 0.106 13.562 17.995 1.00 91.88 665 LYS A N 1
ATOM 5284 C CA . LYS A 1 665 ? -0.657 13.834 19.210 1.00 91.88 665 LYS A CA 1
ATOM 5285 C C . LYS A 1 665 ? -0.025 14.966 20.018 1.00 91.88 665 LYS A C 1
ATOM 5287 O O . LYS A 1 665 ? 1.170 14.956 20.332 1.00 91.88 665 LYS A O 1
ATOM 5292 N N . LYS A 1 666 ? -0.860 15.924 20.409 1.00 93.31 666 LYS A N 1
ATOM 5293 C CA . LYS A 1 666 ? -0.552 16.954 21.403 1.00 93.31 666 LYS A CA 1
ATOM 5294 C C . LYS A 1 666 ? -1.643 16.903 22.461 1.00 93.31 666 LYS A C 1
ATOM 5296 O O . LYS A 1 666 ? -2.813 17.016 22.106 1.00 93.31 666 LYS A O 1
ATOM 5301 N N . GLU A 1 667 ? -1.267 16.712 23.719 1.00 91.31 667 GLU A N 1
ATOM 5302 C CA . GLU A 1 667 ? -2.186 16.575 24.847 1.00 91.31 667 GLU A CA 1
ATOM 5303 C C . GLU A 1 667 ? -3.246 17.686 24.826 1.00 91.31 667 GLU A C 1
ATOM 5305 O O . GLU A 1 667 ? -2.960 18.861 24.562 1.00 91.31 667 GLU A O 1
ATOM 5310 N N . GLY A 1 668 ? -4.504 17.296 25.024 1.00 85.69 668 GLY A N 1
ATOM 5311 C CA . GLY A 1 668 ? -5.644 18.209 24.989 1.00 85.69 668 GLY A CA 1
ATOM 5312 C C . GLY A 1 668 ? -6.064 18.663 23.585 1.00 85.69 668 GLY A C 1
ATOM 5313 O O . GLY A 1 668 ? -7.102 19.313 23.454 1.00 85.69 668 GLY A O 1
ATOM 5314 N N . CYS A 1 669 ? -5.329 18.301 22.532 1.00 87.88 669 CYS A N 1
ATOM 5315 C CA . CYS A 1 669 ? -5.615 18.655 21.141 1.00 87.88 669 CYS A CA 1
ATOM 5316 C C . CYS A 1 669 ? -6.217 17.476 20.364 1.00 87.88 669 CYS A C 1
ATOM 5318 O O . CYS A 1 669 ? -6.252 16.349 20.851 1.00 87.88 669 CYS A O 1
ATOM 5320 N N . ILE A 1 670 ? -6.715 17.738 19.151 1.00 84.75 670 ILE A N 1
ATOM 5321 C CA . ILE A 1 670 ? -7.290 16.693 18.298 1.00 84.75 670 ILE A CA 1
ATOM 5322 C C . ILE A 1 670 ? -6.208 15.885 17.589 1.00 84.75 670 ILE A C 1
ATOM 5324 O O . ILE A 1 670 ? -5.403 16.464 16.881 1.00 84.75 670 ILE A O 1
ATOM 5328 N N . ASP A 1 671 ? -6.241 14.563 17.693 1.00 84.88 671 ASP A N 1
ATOM 5329 C CA . ASP A 1 671 ? -5.312 13.672 16.991 1.00 84.88 671 ASP A CA 1
ATOM 5330 C C . ASP A 1 671 ? -5.773 13.296 15.563 1.00 84.88 671 ASP A C 1
ATOM 5332 O O . ASP A 1 671 ? -6.827 13.722 15.065 1.00 84.88 671 ASP A O 1
ATOM 5336 N N . GLU A 1 672 ? -4.987 12.459 14.878 1.00 75.94 672 GLU A N 1
ATOM 5337 C CA . GLU A 1 672 ? -5.279 11.978 13.524 1.00 75.94 672 GLU A CA 1
ATOM 5338 C C . GLU A 1 672 ? -6.576 11.157 13.433 1.00 75.94 672 GLU A C 1
ATOM 5340 O O . GLU A 1 672 ? -7.212 11.109 12.374 1.00 75.94 672 GLU A O 1
ATOM 5345 N N . LYS A 1 673 ? -6.995 10.559 14.554 1.00 73.25 673 LYS A N 1
ATOM 5346 C CA . LYS A 1 673 ? -8.214 9.755 14.699 1.00 73.25 673 LYS A CA 1
ATOM 5347 C C . LYS A 1 673 ? -9.434 10.597 15.068 1.00 73.25 673 LYS A C 1
ATOM 5349 O O . LYS A 1 673 ? -10.534 10.063 15.181 1.00 73.25 673 LYS A O 1
ATOM 5354 N N . SER A 1 674 ? -9.280 11.921 15.159 1.00 73.50 674 SER A N 1
ATOM 5355 C CA . SER A 1 674 ? -10.328 12.835 15.621 1.00 73.50 674 SER A CA 1
ATOM 5356 C C . SER A 1 674 ? -10.740 12.585 17.080 1.00 73.50 674 SER A C 1
ATOM 5358 O O . SER A 1 674 ? -11.930 12.645 17.391 1.00 73.50 674 SER A O 1
ATOM 5360 N N . ASN A 1 675 ? -9.768 12.340 17.962 1.00 79.75 675 ASN A N 1
ATOM 5361 C CA . ASN A 1 675 ? -9.931 12.185 19.415 1.00 79.75 675 ASN A CA 1
ATOM 5362 C C . ASN A 1 675 ? -9.208 13.317 20.143 1.00 79.75 675 ASN A C 1
ATOM 5364 O O . ASN A 1 675 ? -8.328 13.933 19.552 1.00 79.75 675 ASN A O 1
ATOM 5368 N N . ILE A 1 676 ? -9.522 13.578 21.418 1.00 81.88 676 ILE A N 1
ATOM 5369 C CA . ILE A 1 676 ? -8.607 14.383 22.241 1.00 81.88 676 ILE A CA 1
ATOM 5370 C C . ILE A 1 676 ? -7.466 13.483 22.676 1.00 81.88 676 ILE A C 1
ATOM 5372 O O . ILE A 1 676 ? -7.708 12.494 23.362 1.00 81.88 676 ILE A O 1
ATOM 5376 N N . ALA A 1 677 ? -6.249 13.841 22.284 1.00 86.50 677 ALA A N 1
ATOM 5377 C CA . ALA A 1 677 ? -5.068 13.157 22.762 1.00 86.50 677 ALA A CA 1
ATOM 5378 C C . ALA A 1 677 ? -4.957 13.334 24.284 1.00 86.50 677 ALA A C 1
ATOM 5380 O O . ALA A 1 677 ? -4.965 14.456 24.799 1.00 86.50 677 ALA A O 1
ATOM 5381 N N . ASP A 1 678 ? -4.890 12.207 24.979 1.00 86.62 678 ASP A N 1
ATOM 5382 C CA . ASP A 1 678 ? -4.649 12.076 26.415 1.00 86.62 678 ASP A CA 1
ATOM 5383 C C . ASP A 1 678 ? -3.207 12.422 26.791 1.00 86.62 678 ASP A C 1
ATOM 5385 O O . ASP A 1 678 ? -2.956 12.938 27.872 1.00 86.62 678 ASP A O 1
ATOM 5389 N N . GLN A 1 679 ? -2.282 12.187 25.867 1.00 91.00 679 GLN A N 1
ATOM 5390 C CA . GLN A 1 679 ? -0.870 12.511 25.998 1.00 91.00 679 GLN A CA 1
ATOM 5391 C C . GLN A 1 679 ? -0.289 12.948 24.652 1.00 91.00 679 GLN A C 1
ATOM 5393 O O . GLN A 1 679 ? -0.918 12.830 23.595 1.00 91.00 679 GLN A O 1
ATOM 5398 N N . ASN A 1 680 ? 0.941 13.452 24.673 1.00 94.31 680 ASN A N 1
ATOM 5399 C CA . ASN A 1 680 ? 1.668 13.700 23.438 1.00 94.31 680 ASN A CA 1
ATOM 5400 C C . ASN A 1 680 ? 2.091 12.386 22.768 1.00 94.31 680 ASN A C 1
ATOM 5402 O O . ASN A 1 680 ? 2.231 11.342 23.403 1.00 94.31 680 ASN A O 1
ATOM 5406 N N . GLY A 1 681 ? 2.356 12.462 21.468 1.00 94.19 681 GLY A N 1
ATOM 5407 C CA . GLY A 1 681 ? 2.797 11.313 20.696 1.00 94.19 681 GLY A CA 1
ATOM 5408 C C . GLY A 1 681 ? 3.514 11.722 19.423 1.00 94.19 681 GLY A C 1
ATOM 5409 O O . GLY A 1 681 ? 3.220 12.759 18.821 1.00 94.19 681 GLY A O 1
ATOM 5410 N N . ILE A 1 682 ? 4.492 10.907 19.044 1.00 94.94 682 ILE A N 1
ATOM 5411 C CA . ILE A 1 682 ? 5.279 11.067 17.827 1.00 94.94 682 ILE A CA 1
ATOM 5412 C C . ILE A 1 682 ? 5.108 9.818 16.986 1.00 94.94 682 ILE A C 1
ATOM 5414 O O . ILE A 1 682 ? 5.332 8.700 17.447 1.00 94.94 682 ILE A O 1
ATOM 5418 N N . ARG A 1 683 ? 4.796 10.012 15.714 1.00 93.19 683 ARG A N 1
ATOM 5419 C CA . ARG A 1 683 ? 4.767 8.962 14.711 1.00 93.19 683 ARG A CA 1
ATOM 5420 C C . ARG A 1 683 ? 5.971 9.077 13.794 1.00 93.19 683 ARG A C 1
ATOM 5422 O O . ARG A 1 683 ? 6.301 10.158 13.305 1.00 93.19 683 ARG A O 1
ATOM 5429 N N . LEU A 1 684 ? 6.581 7.932 13.519 1.00 93.81 684 LEU A N 1
ATOM 5430 C CA . LEU A 1 684 ? 7.714 7.791 12.622 1.00 93.81 684 LEU A CA 1
ATOM 5431 C C . LEU A 1 684 ? 7.299 6.970 11.401 1.00 93.81 684 LEU A C 1
ATOM 5433 O O . LEU A 1 684 ? 6.609 5.958 11.519 1.00 93.81 684 LEU A O 1
ATOM 5437 N N . SER A 1 685 ? 7.725 7.391 10.216 1.00 90.00 685 SER A N 1
ATOM 5438 C CA . SER A 1 685 ? 7.578 6.626 8.979 1.00 90.00 685 SER A CA 1
ATOM 5439 C C . SER A 1 685 ? 8.938 6.500 8.312 1.00 90.00 685 SER A C 1
ATOM 5441 O O . SER A 1 685 ? 9.470 7.481 7.793 1.00 90.00 685 SER A O 1
ATOM 5443 N N . PHE A 1 686 ? 9.453 5.275 8.285 1.00 88.69 686 PHE A N 1
ATOM 5444 C CA . PHE A 1 686 ? 10.750 4.930 7.724 1.00 88.69 686 PHE A CA 1
ATOM 5445 C C . PHE A 1 686 ? 10.605 4.481 6.275 1.00 88.69 686 PHE A C 1
ATOM 5447 O O . PHE A 1 686 ? 9.695 3.723 5.915 1.00 88.69 686 PHE A O 1
ATOM 5454 N N . ARG A 1 687 ? 11.513 4.943 5.424 1.00 83.44 687 ARG A N 1
ATOM 5455 C CA . ARG A 1 687 ? 11.693 4.461 4.058 1.00 83.44 687 ARG A CA 1
ATOM 5456 C C . ARG A 1 687 ? 13.164 4.149 3.861 1.00 83.44 687 ARG A C 1
ATOM 5458 O O . ARG A 1 687 ? 14.000 5.028 4.029 1.00 83.44 687 ARG A O 1
ATOM 5465 N N . SER A 1 688 ? 13.441 2.915 3.481 1.00 80.38 688 SER A N 1
ATOM 5466 C CA . SER A 1 688 ? 14.767 2.434 3.109 1.00 80.38 688 SER A CA 1
ATOM 5467 C C . SER A 1 688 ? 14.672 1.706 1.770 1.00 80.38 688 SER A C 1
ATOM 5469 O O . SER A 1 688 ? 13.607 1.621 1.139 1.00 80.38 688 SER A O 1
ATOM 5471 N N . GLN A 1 689 ? 15.809 1.214 1.305 1.00 72.31 689 GLN A N 1
ATOM 5472 C CA . GLN A 1 689 ? 15.905 0.545 0.021 1.00 72.31 689 GLN A CA 1
ATOM 5473 C C . GLN A 1 689 ? 15.235 -0.838 0.053 1.00 72.31 689 GLN A C 1
ATOM 5475 O O . GLN A 1 689 ? 15.208 -1.494 1.097 1.00 72.31 689 GLN A O 1
ATOM 5480 N N . PRO A 1 690 ? 14.637 -1.290 -1.066 1.00 64.06 690 PRO A N 1
ATOM 5481 C CA . PRO A 1 690 ? 14.049 -2.620 -1.144 1.00 64.06 690 PRO A CA 1
ATOM 5482 C C . PRO A 1 690 ? 15.038 -3.722 -0.746 1.00 64.06 690 PRO A C 1
ATOM 5484 O O . PRO A 1 690 ? 16.158 -3.768 -1.246 1.00 64.06 690 PRO A O 1
ATOM 5487 N N . GLY A 1 691 ? 14.578 -4.617 0.131 1.00 65.62 691 GLY A N 1
ATOM 5488 C CA . GLY A 1 691 ? 15.308 -5.791 0.603 1.00 65.62 691 GLY A CA 1
ATOM 5489 C C . GLY A 1 691 ? 16.477 -5.524 1.556 1.00 65.62 691 GLY A C 1
ATOM 5490 O O . GLY A 1 691 ? 17.254 -6.437 1.818 1.00 65.62 691 GLY A O 1
ATOM 5491 N N . THR A 1 692 ? 16.578 -4.322 2.131 1.00 78.31 692 THR A N 1
ATOM 5492 C CA . THR A 1 692 ? 17.243 -4.157 3.435 1.00 78.31 692 THR A CA 1
ATOM 5493 C C . THR A 1 692 ? 16.271 -4.511 4.561 1.00 78.31 692 THR A C 1
ATOM 5495 O O . THR A 1 692 ? 15.069 -4.605 4.320 1.00 78.31 692 THR A O 1
ATOM 5498 N N . ILE A 1 693 ? 16.766 -4.679 5.792 1.00 84.38 693 ILE A N 1
ATOM 5499 C CA . ILE A 1 693 ? 15.927 -4.842 7.000 1.00 84.38 693 ILE A CA 1
ATOM 5500 C C . ILE A 1 693 ? 15.722 -3.519 7.757 1.00 84.38 693 ILE A C 1
ATOM 5502 O O . ILE A 1 693 ? 15.091 -3.484 8.809 1.00 84.38 693 ILE A O 1
ATOM 5506 N N . TYR A 1 694 ? 16.288 -2.419 7.254 1.00 89.00 694 TYR A N 1
ATOM 5507 C CA . TYR A 1 694 ? 16.597 -1.244 8.072 1.00 89.00 694 TYR A CA 1
ATOM 5508 C C . TYR A 1 694 ? 15.360 -0.490 8.544 1.00 89.00 694 TYR A C 1
ATOM 5510 O O . TYR A 1 694 ? 15.329 -0.047 9.688 1.00 89.00 694 TYR A O 1
ATOM 5518 N N . ALA A 1 695 ? 14.332 -0.347 7.699 1.00 88.00 695 ALA A N 1
ATOM 5519 C CA . ALA A 1 695 ? 13.125 0.360 8.111 1.00 88.00 695 ALA A CA 1
ATOM 5520 C C . ALA A 1 695 ? 12.430 -0.377 9.260 1.00 88.00 695 ALA A C 1
ATOM 5522 O O . ALA A 1 695 ? 12.048 0.254 10.241 1.00 88.00 695 ALA A O 1
ATOM 5523 N N . GLU A 1 696 ? 12.298 -1.699 9.149 1.00 88.38 696 GLU A N 1
ATOM 5524 C CA . GLU A 1 696 ? 11.689 -2.533 10.183 1.00 88.38 696 GLU A CA 1
ATOM 5525 C C . GLU A 1 696 ? 12.531 -2.551 11.461 1.00 88.38 696 GLU A C 1
ATOM 5527 O O . GLU A 1 696 ? 12.003 -2.315 12.545 1.00 88.38 696 GLU A O 1
ATOM 5532 N N . LEU A 1 697 ? 13.847 -2.737 11.333 1.00 90.75 697 LEU A N 1
ATOM 5533 C CA . LEU A 1 697 ? 14.764 -2.752 12.469 1.00 90.75 697 LEU A CA 1
ATOM 5534 C C . LEU A 1 697 ? 14.714 -1.439 13.265 1.00 90.75 697 LEU A C 1
ATOM 5536 O O . LEU A 1 697 ? 14.599 -1.461 14.489 1.00 90.75 697 LEU A O 1
ATOM 5540 N N . LEU A 1 698 ? 14.749 -0.294 12.573 1.00 93.94 698 LEU A N 1
ATOM 5541 C CA . LEU A 1 698 ? 14.623 1.020 13.205 1.00 93.94 698 LEU A CA 1
ATOM 5542 C C . LEU A 1 698 ? 13.235 1.218 13.815 1.00 93.94 698 LEU A C 1
ATOM 5544 O O . LEU A 1 698 ? 13.128 1.738 14.922 1.00 93.94 698 LEU A O 1
ATOM 5548 N N . ALA A 1 699 ? 12.171 0.796 13.126 1.00 92.06 699 ALA A N 1
ATOM 5549 C CA . ALA A 1 699 ? 10.809 0.902 13.637 1.00 92.06 699 ALA A CA 1
ATOM 5550 C C . ALA A 1 699 ? 10.614 0.116 14.942 1.00 92.06 699 ALA A C 1
ATOM 5552 O O . ALA A 1 699 ? 9.916 0.611 15.828 1.00 92.06 699 ALA A O 1
ATOM 5553 N N . ASN A 1 700 ? 11.266 -1.040 15.095 1.00 90.25 700 ASN A N 1
ATOM 5554 C CA . ASN A 1 700 ? 11.183 -1.868 16.301 1.00 90.25 700 ASN A CA 1
ATOM 5555 C C . ASN A 1 700 ? 11.692 -1.148 17.564 1.00 90.25 700 ASN A C 1
ATOM 5557 O O . ASN A 1 700 ? 11.153 -1.392 18.640 1.00 90.25 700 ASN A O 1
ATOM 5561 N N . LEU A 1 701 ? 12.652 -0.215 17.455 1.00 93.62 701 LEU A N 1
ATOM 5562 C CA . LEU A 1 701 ? 13.061 0.624 18.596 1.00 93.62 701 LEU A CA 1
ATOM 5563 C C . LEU A 1 701 ? 11.899 1.485 19.119 1.00 93.62 701 LEU A C 1
ATOM 5565 O O . LEU A 1 701 ? 11.802 1.775 20.308 1.00 93.62 701 LEU A O 1
ATOM 5569 N N . PHE A 1 702 ? 11.016 1.902 18.217 1.00 93.25 702 PHE A N 1
ATOM 5570 C CA . PHE A 1 702 ? 9.895 2.791 18.491 1.00 93.25 702 PHE A CA 1
ATOM 5571 C C . PHE A 1 702 ? 8.577 2.008 18.550 1.00 93.25 702 PHE A C 1
ATOM 5573 O O . PHE A 1 702 ? 7.574 2.467 18.011 1.00 93.25 702 PHE A O 1
ATOM 5580 N N . GLY A 1 703 ? 8.580 0.783 19.094 1.00 82.81 703 GLY A N 1
ATOM 5581 C CA . GLY A 1 703 ? 7.371 -0.048 19.232 1.00 82.81 703 GLY A CA 1
ATOM 5582 C C . GLY A 1 703 ? 6.612 -0.284 17.917 1.00 82.81 703 GLY A C 1
ATOM 5583 O O . GLY A 1 703 ? 5.391 -0.441 17.913 1.00 82.81 703 GLY A O 1
ATOM 5584 N N . GLY A 1 704 ? 7.324 -0.198 16.793 1.00 82.62 704 GLY A N 1
ATOM 5585 C CA . GLY A 1 704 ? 6.793 -0.223 15.440 1.00 82.62 704 GLY A CA 1
ATOM 5586 C C . GLY A 1 704 ? 6.998 -1.549 14.719 1.00 82.62 704 GLY A C 1
ATOM 5587 O O . GLY A 1 704 ? 7.388 -2.551 15.306 1.00 82.62 704 GLY A O 1
ATOM 5588 N N . GLY A 1 705 ? 6.734 -1.541 13.413 1.00 78.38 705 GLY A N 1
ATOM 5589 C CA . GLY A 1 705 ? 6.935 -2.689 12.531 1.00 78.38 705 GLY A CA 1
ATOM 5590 C C . GLY A 1 705 ? 6.589 -2.371 11.075 1.00 78.38 705 GLY A C 1
ATOM 5591 O O . GLY A 1 705 ? 6.184 -1.251 10.739 1.00 78.38 705 GLY A O 1
ATOM 5592 N N . GLY A 1 706 ? 6.772 -3.350 10.193 1.00 76.62 706 GLY A N 1
ATOM 5593 C CA . GLY A 1 706 ? 6.465 -3.233 8.769 1.00 76.62 706 GLY A CA 1
ATOM 5594 C C . GLY A 1 706 ? 7.354 -4.143 7.937 1.00 76.62 706 GLY A C 1
ATOM 5595 O O . GLY A 1 706 ? 7.754 -5.203 8.399 1.00 76.62 706 GLY A O 1
ATOM 5596 N N . HIS A 1 707 ? 7.682 -3.713 6.723 1.00 73.94 707 HIS A N 1
ATOM 5597 C CA . HIS A 1 707 ? 8.643 -4.404 5.872 1.00 73.94 707 HIS A CA 1
ATOM 5598 C C . HIS A 1 707 ? 10.004 -3.714 5.932 1.00 73.94 707 HIS A C 1
ATOM 5600 O O . HIS A 1 707 ? 10.099 -2.496 6.103 1.00 73.94 707 HIS A O 1
ATOM 5606 N N . GLY A 1 708 ? 11.067 -4.471 5.673 1.00 75.25 708 GLY A N 1
ATOM 5607 C CA . GLY A 1 708 ? 12.435 -3.965 5.724 1.00 75.25 708 GLY A CA 1
ATOM 5608 C C . GLY A 1 708 ? 12.718 -2.725 4.856 1.00 75.25 708 GLY A C 1
ATOM 5609 O O . GLY A 1 708 ? 13.580 -1.931 5.220 1.00 75.25 708 GLY A O 1
ATOM 5610 N N . GLY A 1 709 ? 11.936 -2.498 3.786 1.00 73.75 709 GLY A N 1
ATOM 5611 C CA . GLY A 1 709 ? 11.988 -1.302 2.925 1.00 73.75 709 GLY A CA 1
ATOM 5612 C C . GLY A 1 709 ? 10.992 -0.174 3.261 1.00 73.75 709 GLY A C 1
ATOM 5613 O O . GLY A 1 709 ? 11.023 0.885 2.625 1.00 73.75 709 GLY A O 1
ATOM 5614 N N . ALA A 1 710 ? 10.029 -0.403 4.156 1.00 77.62 710 ALA A N 1
ATOM 5615 C CA . ALA A 1 710 ? 9.041 0.584 4.595 1.00 77.62 710 ALA A CA 1
ATOM 5616 C C . ALA A 1 710 ? 8.353 0.121 5.888 1.00 77.62 710 ALA A C 1
ATOM 5618 O O . ALA A 1 710 ? 7.644 -0.882 5.893 1.00 77.62 710 ALA A O 1
ATOM 5619 N N . ALA A 1 711 ? 8.497 0.902 6.954 1.00 83.44 711 ALA A N 1
ATOM 5620 C CA . ALA A 1 711 ? 7.936 0.585 8.262 1.00 83.44 711 ALA A CA 1
ATOM 5621 C C . ALA A 1 711 ? 7.469 1.855 8.982 1.00 83.44 711 ALA A C 1
ATOM 5623 O O . ALA A 1 711 ? 7.757 2.978 8.545 1.00 83.44 711 ALA A O 1
ATOM 5624 N N . GLY A 1 712 ? 6.728 1.685 10.073 1.00 86.38 712 GLY A N 1
ATOM 5625 C CA . GLY A 1 712 ? 6.272 2.783 10.921 1.00 86.38 712 GLY A CA 1
ATOM 5626 C C . GLY A 1 712 ? 6.554 2.507 12.390 1.00 86.38 712 GLY A C 1
ATOM 5627 O O . GLY A 1 712 ? 6.444 1.366 12.823 1.00 86.38 712 GLY A O 1
ATOM 5628 N N . GLY A 1 713 ? 6.898 3.553 13.139 1.00 89.69 713 GLY A N 1
ATOM 5629 C CA . GLY A 1 713 ? 7.124 3.515 14.586 1.00 89.69 713 GLY A CA 1
ATOM 5630 C C . GLY A 1 713 ? 6.312 4.579 15.321 1.00 89.69 713 GLY A C 1
ATOM 5631 O O . GLY A 1 713 ? 5.740 5.479 14.693 1.00 89.69 713 GLY A O 1
ATOM 5632 N N . ARG A 1 714 ? 6.257 4.479 16.650 1.00 91.62 714 ARG A N 1
ATOM 5633 C CA . ARG A 1 714 ? 5.517 5.390 17.523 1.00 91.62 714 ARG A CA 1
ATOM 5634 C C . ARG A 1 714 ? 6.217 5.615 18.868 1.00 91.62 714 ARG A C 1
ATOM 5636 O O . ARG A 1 714 ? 6.811 4.715 19.442 1.00 91.62 714 ARG A O 1
ATOM 5643 N N . ILE A 1 715 ? 6.107 6.831 19.388 1.00 93.25 715 ILE A N 1
ATOM 5644 C CA . ILE A 1 715 ? 6.534 7.196 20.739 1.00 93.25 715 ILE A CA 1
ATOM 5645 C C . ILE A 1 715 ? 5.346 7.879 21.401 1.00 93.25 715 ILE A C 1
ATOM 5647 O O . ILE A 1 715 ? 5.070 9.037 21.107 1.00 93.25 715 ILE A O 1
ATOM 5651 N N . ASP A 1 716 ? 4.648 7.156 22.264 1.00 91.44 716 ASP A N 1
ATOM 5652 C CA . ASP A 1 716 ? 3.490 7.643 23.013 1.00 91.44 716 ASP A CA 1
ATOM 5653 C C . ASP A 1 716 ? 3.909 7.713 24.497 1.00 91.44 716 ASP A C 1
ATOM 5655 O O . ASP A 1 716 ? 3.867 6.709 25.204 1.00 91.44 716 ASP A O 1
ATOM 5659 N N . LEU A 1 717 ? 4.410 8.879 24.928 1.00 92.44 717 LEU A N 1
ATOM 5660 C CA . LEU A 1 717 ? 4.931 9.137 26.279 1.00 92.44 717 LEU A CA 1
ATOM 5661 C C . LEU A 1 717 ? 4.433 10.500 26.786 1.00 92.44 717 LEU A C 1
ATOM 5663 O O . LEU A 1 717 ? 4.359 11.463 26.013 1.00 92.44 717 LEU A O 1
ATOM 5667 N N . ASP A 1 718 ? 4.186 10.606 28.091 1.00 90.88 718 ASP A N 1
ATOM 5668 C CA . ASP A 1 718 ? 3.754 11.847 28.746 1.00 90.88 718 ASP A CA 1
ATOM 5669 C C . ASP A 1 718 ? 4.667 13.031 28.396 1.00 90.88 718 ASP A C 1
ATOM 5671 O O . ASP A 1 718 ? 5.881 12.999 28.602 1.00 90.88 718 ASP A O 1
ATOM 5675 N N . GLY A 1 719 ? 4.085 14.099 27.845 1.00 90.56 719 GLY A N 1
ATOM 5676 C CA . GLY A 1 719 ? 4.810 15.328 27.509 1.00 90.56 719 GLY A CA 1
ATOM 5677 C C . GLY A 1 719 ? 5.848 15.211 26.384 1.00 90.56 719 GLY A C 1
ATOM 5678 O O . GLY A 1 719 ? 6.576 16.176 26.139 1.00 90.56 719 GLY A O 1
ATOM 5679 N N . VAL A 1 720 ? 5.932 14.086 25.662 1.00 95.50 720 VAL A N 1
ATOM 5680 C CA . VAL A 1 720 ? 6.934 13.903 24.600 1.00 95.50 720 VAL A CA 1
ATOM 5681 C C . VAL A 1 720 ? 6.794 14.931 23.475 1.00 95.50 720 VAL A C 1
ATOM 5683 O O . VAL A 1 720 ? 5.705 15.340 23.091 1.00 95.50 720 VAL A O 1
ATOM 5686 N N . THR A 1 721 ? 7.912 15.379 22.923 1.00 95.06 721 THR A N 1
ATOM 5687 C CA . THR A 1 721 ? 7.982 16.286 21.774 1.00 95.06 721 THR A CA 1
ATOM 5688 C C . THR A 1 721 ? 9.122 15.846 20.865 1.00 95.06 721 THR A C 1
ATOM 5690 O O . THR A 1 721 ? 9.984 15.067 21.270 1.00 95.06 721 THR A O 1
ATOM 5693 N N . LEU A 1 722 ? 9.196 16.392 19.650 1.00 93.62 722 LEU A N 1
ATOM 5694 C CA . LEU A 1 722 ? 10.301 16.122 18.713 1.00 93.62 722 LEU A CA 1
ATOM 5695 C C . LEU A 1 722 ? 11.700 16.444 19.290 1.00 93.62 722 LEU A C 1
ATOM 5697 O O . LEU A 1 722 ? 12.716 15.960 18.787 1.00 93.62 722 LEU A O 1
ATOM 5701 N N . ASN A 1 723 ? 11.758 17.259 20.348 1.00 94.44 723 ASN A N 1
ATOM 5702 C CA . ASN A 1 723 ? 12.991 17.652 21.027 1.00 94.44 723 ASN A CA 1
ATOM 5703 C C . ASN A 1 723 ? 13.222 16.920 22.357 1.00 94.44 723 ASN A C 1
ATOM 5705 O O . ASN A 1 723 ? 14.227 17.196 23.010 1.00 94.44 723 ASN A O 1
ATOM 5709 N N . SER A 1 724 ? 12.317 16.032 22.780 1.00 96.06 724 SER A N 1
ATOM 5710 C CA . SER A 1 724 ? 12.449 15.345 24.065 1.00 96.06 724 SER A CA 1
ATOM 5711 C C . SER A 1 724 ? 13.699 14.456 24.094 1.00 96.06 724 SER A C 1
ATOM 5713 O O . SER A 1 724 ? 13.957 13.753 23.111 1.00 96.06 724 SER A O 1
ATOM 5715 N N . PRO A 1 725 ? 14.464 14.468 25.201 1.00 96.38 725 PRO A N 1
ATOM 5716 C CA . PRO A 1 725 ? 15.587 13.564 25.388 1.00 96.38 725 PRO A CA 1
ATOM 5717 C C . PRO A 1 725 ? 15.058 12.183 25.796 1.00 96.38 725 PRO A C 1
ATOM 5719 O O . PRO A 1 725 ? 14.312 12.048 26.768 1.00 96.38 725 PRO A O 1
ATOM 5722 N N . LEU A 1 726 ? 15.400 11.166 25.011 1.00 97.06 726 LEU A N 1
ATOM 5723 C CA . LEU A 1 726 ? 14.931 9.795 25.156 1.00 97.06 726 LEU A CA 1
ATOM 5724 C C . LEU A 1 726 ? 16.090 8.874 25.527 1.00 97.06 726 LEU A C 1
ATOM 5726 O O . LEU A 1 726 ? 17.175 8.949 24.949 1.00 97.06 726 LEU A O 1
ATOM 5730 N N . VAL A 1 727 ? 15.835 7.970 26.464 1.00 96.50 727 VAL A N 1
ATOM 5731 C CA . VAL A 1 727 ? 16.711 6.837 26.767 1.00 96.50 727 VAL A CA 1
ATOM 5732 C C . VAL A 1 727 ? 16.067 5.542 26.297 1.00 96.50 727 VAL A C 1
ATOM 5734 O O . VAL A 1 727 ? 14.848 5.374 26.391 1.00 96.50 727 VAL A O 1
ATOM 5737 N N . VAL A 1 728 ? 16.898 4.618 25.817 1.00 97.25 728 VAL A N 1
ATOM 5738 C CA . VAL A 1 728 ? 16.479 3.259 25.472 1.00 97.25 728 VAL A CA 1
ATOM 5739 C C . VAL A 1 728 ? 16.560 2.393 26.721 1.00 97.25 728 VAL A C 1
ATOM 5741 O O . VAL A 1 728 ? 17.542 2.454 27.460 1.00 97.25 728 VAL A O 1
ATOM 5744 N N . LYS A 1 729 ? 15.526 1.595 26.973 1.00 96.50 729 LYS A N 1
ATOM 5745 C CA . LYS A 1 729 ? 15.501 0.589 28.031 1.00 96.50 729 LYS A CA 1
ATOM 5746 C C . LYS A 1 729 ? 15.498 -0.798 27.410 1.00 96.50 729 LYS A C 1
ATOM 5748 O O . LYS A 1 729 ? 14.655 -1.075 26.564 1.00 96.50 729 LYS A O 1
ATOM 5753 N N . ILE A 1 730 ? 16.418 -1.646 27.858 1.00 95.88 730 ILE A N 1
ATOM 5754 C CA . ILE A 1 730 ? 16.476 -3.072 27.526 1.00 95.88 730 ILE A CA 1
ATOM 5755 C C . ILE A 1 730 ? 16.196 -3.846 28.813 1.00 95.88 730 ILE A C 1
ATOM 5757 O O . ILE A 1 730 ? 16.916 -3.671 29.802 1.00 95.88 730 ILE A O 1
ATOM 5761 N N . ASP A 1 731 ? 15.122 -4.635 28.829 1.00 93.62 731 ASP A N 1
ATOM 5762 C CA . ASP A 1 731 ? 14.617 -5.349 30.011 1.00 93.62 731 ASP A CA 1
ATOM 5763 C C . ASP A 1 731 ? 14.484 -4.418 31.235 1.00 93.62 731 ASP A C 1
ATOM 5765 O O . ASP A 1 731 ? 14.926 -4.706 32.353 1.00 93.62 731 ASP A O 1
ATOM 5769 N N . GLY A 1 732 ? 13.944 -3.219 30.989 1.00 92.62 732 GLY A N 1
ATOM 5770 C CA . GLY A 1 732 ? 13.744 -2.167 31.989 1.00 92.62 732 GLY A CA 1
ATOM 5771 C C . GLY A 1 732 ? 14.994 -1.370 32.397 1.00 92.62 732 GLY A C 1
ATOM 5772 O O . GLY A 1 732 ? 14.857 -0.392 33.138 1.00 92.62 732 GLY A O 1
ATOM 5773 N N . LYS A 1 733 ? 16.197 -1.720 31.920 1.00 95.81 733 LYS A N 1
ATOM 5774 C CA . LYS A 1 733 ? 17.456 -1.022 32.251 1.00 95.81 733 LYS A CA 1
ATOM 5775 C C . LYS A 1 733 ? 17.875 -0.055 31.152 1.00 95.81 733 LYS A C 1
ATOM 5777 O O . LYS A 1 733 ? 17.896 -0.426 29.985 1.00 95.81 733 LYS A O 1
ATOM 5782 N N . THR A 1 734 ? 18.266 1.160 31.535 1.00 96.25 734 THR A N 1
ATOM 5783 C CA . THR A 1 734 ? 18.774 2.168 30.596 1.00 96.25 734 THR A CA 1
ATOM 5784 C C . THR A 1 734 ? 20.045 1.686 29.897 1.00 96.25 734 THR A C 1
ATOM 5786 O O . THR A 1 734 ? 21.028 1.363 30.564 1.00 96.25 734 THR A O 1
ATOM 5789 N N . GLU A 1 735 ? 20.031 1.705 28.568 1.00 96.50 735 GLU A N 1
ATOM 5790 C CA . GLU A 1 735 ? 21.176 1.449 27.701 1.00 96.50 735 GLU A CA 1
ATOM 5791 C C . GLU A 1 735 ? 21.475 2.697 26.863 1.00 96.50 735 GLU A C 1
ATOM 5793 O O . GLU A 1 735 ? 20.565 3.340 26.333 1.00 96.50 735 GLU A O 1
ATOM 5798 N N . LYS A 1 736 ? 22.756 3.056 26.780 1.00 93.25 736 LYS A N 1
ATOM 5799 C CA . LYS A 1 736 ? 23.237 4.230 26.035 1.00 93.25 736 LYS A CA 1
ATOM 5800 C C . LYS A 1 736 ? 24.198 3.865 24.916 1.00 93.25 736 LYS A C 1
ATOM 5802 O O . LYS A 1 736 ? 24.468 4.721 24.084 1.00 93.25 736 LYS A O 1
ATOM 5807 N N . ASP A 1 737 ? 24.722 2.642 24.907 1.00 95.50 737 ASP A N 1
ATOM 5808 C CA . ASP A 1 737 ? 25.617 2.160 23.865 1.00 95.50 737 ASP A CA 1
ATOM 5809 C C . ASP A 1 737 ? 24.825 1.805 22.590 1.00 95.50 737 ASP A C 1
ATOM 5811 O O . ASP A 1 737 ? 24.073 0.820 22.593 1.00 95.50 737 ASP A O 1
ATOM 5815 N N . PRO A 1 738 ? 24.991 2.562 21.484 1.00 94.81 738 PRO A N 1
ATOM 5816 C CA . PRO A 1 738 ? 24.290 2.292 20.233 1.00 94.81 738 PRO A CA 1
ATOM 5817 C C . PRO A 1 738 ? 24.568 0.894 19.683 1.00 94.81 738 PRO A C 1
ATOM 5819 O O . PRO A 1 738 ? 23.658 0.277 19.128 1.00 94.81 738 PRO A O 1
ATOM 5822 N N . GLN A 1 739 ? 25.784 0.366 19.870 1.00 95.94 739 GLN A N 1
ATOM 5823 C CA . GLN A 1 739 ? 26.164 -0.952 19.363 1.00 95.94 739 GLN A CA 1
ATOM 5824 C C . GLN A 1 739 ? 25.348 -2.049 20.049 1.00 95.94 739 GLN A C 1
ATOM 5826 O O . GLN A 1 739 ? 24.810 -2.943 19.393 1.00 95.94 739 GLN A O 1
ATOM 5831 N N . LYS A 1 740 ? 25.196 -1.957 21.372 1.00 96.00 740 LYS A N 1
ATOM 5832 C CA . LYS A 1 740 ? 24.417 -2.920 22.154 1.00 96.00 740 LYS A CA 1
ATOM 5833 C C . LYS A 1 740 ? 22.914 -2.819 21.890 1.00 96.00 740 LYS A C 1
ATOM 5835 O O . LYS A 1 740 ? 22.229 -3.846 21.859 1.00 96.00 740 LYS A O 1
ATOM 5840 N N . ILE A 1 741 ? 22.402 -1.608 21.662 1.00 96.31 741 ILE A N 1
ATOM 5841 C CA . ILE A 1 741 ? 21.008 -1.401 21.243 1.00 96.31 741 ILE A CA 1
ATOM 5842 C C . ILE A 1 741 ? 20.784 -2.032 19.864 1.00 96.31 741 ILE A C 1
ATOM 5844 O O . ILE A 1 741 ? 19.837 -2.801 19.699 1.00 96.31 741 ILE A O 1
ATOM 5848 N N . TYR A 1 742 ? 21.673 -1.769 18.902 1.00 95.88 742 TYR A N 1
ATOM 5849 C CA . TYR A 1 742 ? 21.624 -2.360 17.564 1.00 95.88 742 TYR A CA 1
ATOM 5850 C C . TYR A 1 742 ? 21.634 -3.892 17.617 1.00 95.88 742 TYR A C 1
ATOM 5852 O O . TYR A 1 742 ? 20.734 -4.520 17.063 1.00 95.88 742 TYR A O 1
ATOM 5860 N N . GLN A 1 743 ? 22.587 -4.491 18.337 1.00 95.31 743 GLN A N 1
ATOM 5861 C CA . GLN A 1 743 ? 22.678 -5.947 18.490 1.00 95.31 743 GLN A CA 1
ATOM 5862 C C . GLN A 1 743 ? 21.400 -6.534 19.087 1.00 95.31 743 GLN A C 1
ATOM 5864 O O . GLN A 1 743 ? 20.894 -7.530 18.590 1.00 95.31 743 GLN A O 1
ATOM 5869 N N . THR A 1 744 ? 20.820 -5.880 20.093 1.00 95.12 744 THR A N 1
ATOM 5870 C CA . THR A 1 744 ? 19.572 -6.338 20.716 1.00 95.12 744 THR A CA 1
ATOM 5871 C C . THR A 1 744 ? 18.379 -6.242 19.757 1.00 95.12 744 THR A C 1
ATOM 5873 O O . THR A 1 744 ? 17.571 -7.166 19.675 1.00 95.12 744 THR A O 1
ATOM 5876 N N . LEU A 1 745 ? 18.275 -5.156 18.983 1.00 93.31 745 LEU A N 1
ATOM 5877 C CA . LEU A 1 745 ? 17.258 -5.029 17.934 1.00 93.31 745 LEU A CA 1
ATOM 5878 C C . LEU A 1 745 ? 17.429 -6.105 16.860 1.00 93.31 745 LEU A C 1
ATOM 5880 O O . LEU A 1 745 ? 16.435 -6.660 16.392 1.00 93.31 745 LEU A O 1
ATOM 5884 N N . LYS A 1 746 ? 18.675 -6.399 16.479 1.00 93.06 746 LYS A N 1
ATOM 5885 C CA . LYS A 1 746 ? 19.019 -7.399 15.470 1.00 93.06 746 LYS A CA 1
ATOM 5886 C C . LYS A 1 746 ? 18.720 -8.816 15.956 1.00 93.06 746 LYS A C 1
ATOM 5888 O O . LYS A 1 746 ? 18.061 -9.554 15.237 1.00 93.06 746 LYS A O 1
ATOM 5893 N N . GLU A 1 747 ? 19.077 -9.148 17.194 1.00 92.56 747 GLU A N 1
ATOM 5894 C CA . GLU A 1 747 ? 18.697 -10.398 17.863 1.00 92.56 747 GLU A CA 1
ATOM 5895 C C . GLU A 1 747 ? 17.173 -10.566 17.894 1.00 92.56 747 GLU A C 1
ATOM 5897 O O . GLU A 1 747 ? 16.655 -11.591 17.459 1.00 92.56 747 GLU A O 1
ATOM 5902 N N . ASN A 1 748 ? 16.431 -9.544 18.336 1.00 89.19 748 ASN A N 1
ATOM 5903 C CA . ASN A 1 748 ? 14.967 -9.582 18.343 1.00 89.19 748 ASN A CA 1
ATOM 5904 C C . ASN A 1 748 ? 14.388 -9.723 16.928 1.00 89.19 748 ASN A C 1
ATOM 5906 O O . ASN A 1 748 ? 13.401 -10.435 16.738 1.00 89.19 748 ASN A O 1
ATOM 5910 N N . TYR A 1 749 ? 14.972 -9.045 15.937 1.00 87.25 749 TYR A N 1
ATOM 5911 C CA . TYR A 1 749 ? 14.596 -9.190 14.533 1.00 87.25 749 TYR A CA 1
ATOM 5912 C C . TYR A 1 749 ? 14.809 -10.633 14.067 1.00 87.25 749 TYR A C 1
ATOM 5914 O O . TYR A 1 749 ? 13.871 -11.237 13.553 1.00 87.25 749 TYR A O 1
ATOM 5922 N N . ASP A 1 750 ? 15.990 -11.201 14.302 1.00 85.62 750 ASP A N 1
ATOM 5923 C CA . ASP A 1 750 ? 16.333 -12.560 13.891 1.00 85.62 750 ASP A CA 1
ATOM 5924 C C . ASP A 1 750 ? 15.434 -13.585 14.602 1.00 85.62 750 ASP A C 1
ATOM 5926 O O . ASP A 1 750 ? 14.873 -14.444 13.934 1.00 85.62 750 ASP A O 1
ATOM 5930 N N . ILE A 1 751 ? 15.160 -13.435 15.905 1.00 81.62 751 ILE A N 1
ATOM 5931 C CA . ILE A 1 751 ? 14.193 -14.268 16.649 1.00 81.62 751 ILE A CA 1
ATOM 5932 C C . ILE A 1 751 ? 12.786 -14.156 16.045 1.00 81.62 751 ILE A C 1
ATOM 5934 O O . ILE A 1 751 ? 12.102 -15.163 15.851 1.00 81.62 751 ILE A O 1
ATOM 5938 N N . ASN A 1 752 ? 12.331 -12.939 15.728 1.00 72.44 752 ASN A N 1
ATOM 5939 C CA . ASN A 1 752 ? 11.018 -12.725 15.117 1.00 72.44 752 ASN A CA 1
ATOM 5940 C C . ASN A 1 752 ? 10.914 -13.398 13.744 1.00 72.44 752 ASN A C 1
ATOM 5942 O O . ASN A 1 752 ? 9.863 -13.963 13.426 1.00 72.44 752 ASN A O 1
ATOM 5946 N N . HIS A 1 753 ? 12.003 -13.407 12.978 1.00 70.06 753 HIS A N 1
ATOM 5947 C CA . HIS A 1 753 ? 12.065 -13.970 11.631 1.00 70.06 753 HIS A CA 1
ATOM 5948 C C . HIS A 1 753 ? 12.516 -15.439 11.591 1.00 70.06 753 HIS A C 1
ATOM 5950 O O . HIS A 1 753 ? 12.371 -16.082 10.551 1.00 70.06 753 HIS A O 1
ATOM 5956 N N . ASP A 1 754 ? 12.984 -16.008 12.707 1.00 67.62 754 ASP A N 1
ATOM 5957 C CA . ASP A 1 754 ? 13.361 -17.417 12.801 1.00 67.62 754 ASP A CA 1
ATOM 5958 C C . ASP A 1 754 ? 12.104 -18.289 12.833 1.00 67.62 754 ASP A C 1
ATOM 5960 O O . ASP A 1 754 ? 11.353 -18.345 13.809 1.00 67.62 754 ASP A O 1
ATOM 5964 N N . SER A 1 755 ? 11.840 -18.970 11.725 1.00 52.12 755 SER A N 1
ATOM 5965 C CA . SER A 1 755 ? 10.692 -19.861 11.576 1.00 52.12 755 SER A CA 1
ATOM 5966 C C . SER A 1 755 ? 10.793 -21.157 12.389 1.00 52.12 755 SER A C 1
ATOM 5968 O O . SER A 1 755 ? 9.785 -21.839 12.554 1.00 52.12 755 SER A O 1
ATOM 5970 N N . SER A 1 756 ? 11.988 -21.528 12.863 1.00 59.28 756 SER A N 1
ATOM 5971 C CA . SER A 1 756 ? 12.212 -22.761 13.632 1.00 59.28 756 SER A CA 1
ATOM 5972 C C . SER A 1 756 ? 11.822 -22.631 15.107 1.00 59.28 756 SER A C 1
ATOM 5974 O O . SER A 1 756 ? 11.578 -23.637 15.771 1.00 59.28 756 SER A O 1
ATOM 5976 N N . ILE A 1 757 ? 11.721 -21.395 15.600 1.00 65.81 757 ILE A N 1
ATOM 5977 C CA . ILE A 1 757 ? 11.355 -21.073 16.976 1.00 65.81 757 ILE A CA 1
ATOM 5978 C C . ILE A 1 757 ? 9.836 -20.901 17.044 1.00 65.81 757 ILE A C 1
ATOM 5980 O O . ILE A 1 757 ? 9.243 -20.127 16.283 1.00 65.81 757 ILE A O 1
ATOM 5984 N N . SER A 1 758 ? 9.173 -21.609 17.960 1.00 58.19 758 SER A N 1
ATOM 5985 C CA . SER A 1 758 ? 7.738 -21.420 18.157 1.00 58.19 758 SER A CA 1
ATOM 5986 C C . SER A 1 758 ? 7.453 -20.020 18.690 1.00 58.19 758 SER A C 1
ATOM 5988 O O . SER A 1 758 ? 8.266 -19.397 19.365 1.00 58.19 758 SER A O 1
ATOM 5990 N N . HIS A 1 759 ? 6.253 -19.513 18.436 1.00 55.22 759 HIS A N 1
ATOM 5991 C CA . HIS A 1 759 ? 5.905 -18.165 18.863 1.00 55.22 759 HIS A CA 1
ATOM 5992 C C . HIS A 1 759 ? 6.035 -17.950 20.391 1.00 55.22 759 HIS A C 1
ATOM 5994 O O . HIS A 1 759 ? 6.555 -16.930 20.826 1.00 55.22 759 HIS A O 1
ATOM 6000 N N . SER A 1 760 ? 5.648 -18.933 21.213 1.00 63.94 760 SER A N 1
ATOM 6001 C CA . SER A 1 760 ? 5.834 -18.872 22.673 1.00 63.94 760 SER A CA 1
ATOM 6002 C C . SER A 1 760 ? 7.305 -18.823 23.091 1.00 63.94 760 SER A C 1
ATOM 6004 O O . SER A 1 760 ? 7.650 -18.170 24.074 1.00 63.94 760 SER A O 1
ATOM 6006 N N . GLU A 1 761 ? 8.178 -19.498 22.343 1.00 72.62 761 GLU A N 1
ATOM 6007 C CA . GLU A 1 761 ? 9.621 -19.433 22.571 1.00 72.62 761 GLU A CA 1
ATOM 6008 C C . GLU A 1 761 ? 10.175 -18.070 22.141 1.00 72.62 761 GLU A C 1
ATOM 6010 O O . GLU A 1 761 ? 10.980 -17.503 22.873 1.00 72.62 761 GLU A O 1
ATOM 6015 N N . LYS A 1 762 ? 9.685 -17.483 21.038 1.00 76.75 762 LYS A N 1
ATOM 6016 C CA . LYS A 1 762 ? 10.067 -16.124 20.609 1.00 76.75 762 LYS A CA 1
ATOM 6017 C C . LYS A 1 762 ? 9.792 -15.090 21.695 1.00 76.75 762 LYS A C 1
ATOM 6019 O O . LYS A 1 762 ? 10.679 -14.308 22.011 1.00 76.75 762 LYS A O 1
ATOM 6024 N N . GLU A 1 763 ? 8.606 -15.104 22.303 1.00 76.00 763 GLU A N 1
ATOM 6025 C CA . GLU A 1 763 ? 8.282 -14.174 23.399 1.00 76.00 763 GLU A CA 1
ATOM 6026 C C . GLU A 1 763 ? 9.183 -14.359 24.629 1.00 76.00 763 GLU A C 1
ATOM 6028 O O . GLU A 1 763 ? 9.448 -13.398 25.339 1.00 76.00 763 GLU A O 1
ATOM 6033 N N . THR A 1 764 ? 9.698 -15.569 24.859 1.00 82.06 764 THR A N 1
ATOM 6034 C CA . THR A 1 764 ? 10.619 -15.847 25.975 1.00 82.06 764 THR A CA 1
ATOM 6035 C C . THR A 1 764 ? 12.062 -15.439 25.657 1.00 82.06 764 THR A C 1
ATOM 6037 O O . THR A 1 764 ? 12.823 -15.102 26.560 1.00 82.06 764 THR A O 1
ATOM 6040 N N . LEU A 1 765 ? 12.459 -15.508 24.384 1.00 87.00 765 LEU A N 1
ATOM 6041 C CA . LEU A 1 765 ? 13.824 -15.229 23.929 1.00 87.00 765 LEU A CA 1
ATOM 6042 C C . LEU A 1 765 ? 14.066 -13.749 23.624 1.00 87.00 765 LEU A C 1
ATOM 6044 O O . LEU A 1 765 ? 15.204 -13.290 23.721 1.00 87.00 765 LEU A O 1
ATOM 6048 N N . LYS A 1 766 ? 13.024 -13.014 23.228 1.00 89.69 766 LYS A N 1
ATOM 6049 C CA . LYS A 1 766 ? 13.129 -11.583 22.947 1.00 89.69 766 LYS A CA 1
ATOM 6050 C C . LYS A 1 766 ? 13.416 -10.798 24.217 1.00 89.69 766 LYS A C 1
ATOM 6052 O O . LYS A 1 766 ? 12.846 -11.059 25.273 1.00 89.69 766 LYS A O 1
ATOM 6057 N N . LYS A 1 767 ? 14.232 -9.763 24.061 1.00 91.50 767 LYS A N 1
ATOM 6058 C CA . LYS A 1 767 ? 14.417 -8.734 25.085 1.00 91.50 767 LYS A CA 1
ATOM 6059 C C . LYS A 1 767 ? 13.332 -7.674 24.951 1.00 91.50 767 LYS A C 1
ATOM 6061 O O . LYS A 1 767 ? 12.975 -7.301 23.827 1.00 91.50 767 LYS A O 1
ATOM 6066 N N . ASP A 1 768 ? 12.839 -7.167 26.074 1.00 89.19 768 ASP A N 1
ATOM 6067 C CA . ASP A 1 768 ? 11.914 -6.035 26.079 1.00 89.19 768 ASP A CA 1
ATOM 6068 C C . ASP A 1 768 ? 12.676 -4.753 25.728 1.00 89.19 768 ASP A C 1
ATOM 6070 O O . ASP A 1 768 ? 13.694 -4.441 26.351 1.00 89.19 768 ASP A O 1
ATOM 6074 N N . ILE A 1 769 ? 12.197 -4.016 24.724 1.00 92.19 769 ILE A N 1
ATOM 6075 C CA . ILE A 1 769 ? 12.784 -2.744 24.296 1.00 92.19 769 ILE A CA 1
ATOM 6076 C C . ILE A 1 769 ? 11.720 -1.664 24.431 1.00 92.19 769 ILE A C 1
ATOM 6078 O O . ILE A 1 769 ? 10.670 -1.724 23.793 1.00 92.19 769 ILE A O 1
ATOM 6082 N N . SER A 1 770 ? 12.015 -0.644 25.230 1.00 92.88 770 SER A N 1
ATOM 6083 C CA . SER A 1 770 ? 11.122 0.495 25.441 1.00 92.88 770 SER A CA 1
ATOM 6084 C C . SER A 1 770 ? 11.883 1.819 25.491 1.00 92.88 770 SER A C 1
ATOM 6086 O O . SER A 1 770 ? 13.110 1.863 25.595 1.00 92.88 770 SER A O 1
ATOM 6088 N N . LEU A 1 771 ? 11.146 2.926 25.393 1.00 95.12 771 LEU A N 1
ATOM 6089 C CA . LEU A 1 771 ? 11.684 4.284 25.464 1.00 95.12 771 LEU A CA 1
ATOM 6090 C C . LEU A 1 771 ? 11.141 5.001 26.698 1.00 95.12 771 LEU A C 1
ATOM 6092 O O . LEU A 1 771 ? 10.001 4.784 27.103 1.00 95.12 771 LEU A O 1
ATOM 6096 N N . ALA A 1 772 ? 11.945 5.889 27.277 1.00 95.00 772 ALA A N 1
ATOM 6097 C CA . ALA A 1 772 ? 11.515 6.789 28.343 1.00 95.00 772 ALA A CA 1
ATOM 6098 C C . ALA A 1 772 ? 12.120 8.184 28.156 1.00 95.00 772 ALA A C 1
ATOM 6100 O O . ALA A 1 772 ? 13.208 8.314 27.597 1.00 95.00 772 ALA A O 1
ATOM 6101 N N . ILE A 1 773 ? 11.432 9.219 28.644 1.00 95.56 773 ILE A N 1
ATOM 6102 C CA . ILE A 1 773 ? 11.981 10.580 28.689 1.00 95.56 773 ILE A CA 1
ATOM 6103 C C . ILE A 1 773 ? 12.922 10.688 29.888 1.00 95.56 773 ILE A C 1
ATOM 6105 O O . ILE A 1 773 ? 12.525 10.414 31.019 1.00 95.56 773 ILE A O 1
ATOM 6109 N N . ASP A 1 774 ? 14.160 11.102 29.639 1.00 93.50 774 ASP A N 1
ATOM 6110 C CA . ASP A 1 774 ? 15.178 11.306 30.668 1.00 93.50 774 ASP A CA 1
ATOM 6111 C C . ASP A 1 774 ? 16.174 12.364 30.187 1.00 93.50 774 ASP A C 1
ATOM 6113 O O . ASP A 1 774 ? 16.633 12.315 29.048 1.00 93.50 774 ASP A O 1
ATOM 6117 N N . ASN A 1 775 ? 16.536 13.317 31.050 1.00 91.62 775 ASN A N 1
ATOM 6118 C CA . ASN A 1 775 ? 17.413 14.442 30.697 1.00 91.62 775 ASN A CA 1
ATOM 6119 C C . ASN A 1 775 ? 18.819 14.025 30.235 1.00 91.62 775 ASN A C 1
ATOM 6121 O O . ASN A 1 775 ? 19.529 14.830 29.640 1.00 91.62 775 ASN A O 1
ATOM 6125 N N . SER A 1 776 ? 19.237 12.797 30.539 1.00 90.69 776 SER A N 1
ATOM 6126 C CA . SER A 1 776 ? 20.513 12.222 30.118 1.00 90.69 776 SER A CA 1
ATOM 6127 C C . SER A 1 776 ? 20.427 11.434 28.802 1.00 90.69 776 SER A C 1
ATOM 6129 O O . SER A 1 776 ? 21.415 10.796 28.419 1.00 90.69 776 SER A O 1
ATOM 6131 N N . GLY A 1 777 ? 19.245 11.416 28.181 1.00 91.38 777 GLY A N 1
ATOM 6132 C CA . GLY A 1 777 ? 18.962 10.801 26.892 1.00 91.38 777 GLY A CA 1
ATOM 6133 C C . GLY A 1 777 ? 19.223 11.720 25.703 1.00 91.38 777 GLY A C 1
ATOM 6134 O O . GLY A 1 777 ? 19.667 12.857 25.844 1.00 91.38 777 GLY A O 1
ATOM 6135 N N . GLU A 1 778 ? 18.898 11.218 24.519 1.00 93.88 778 GLU A N 1
ATOM 6136 C CA . GLU A 1 778 ? 19.142 11.876 23.238 1.00 93.88 778 GLU A CA 1
ATOM 6137 C C . GLU A 1 778 ? 17.848 12.078 22.457 1.00 93.88 778 GLU A C 1
ATOM 6139 O O . GLU A 1 778 ? 16.849 11.385 22.658 1.00 93.88 778 GLU A O 1
ATOM 6144 N N . ARG A 1 779 ? 17.848 13.024 21.518 1.00 94.81 779 ARG A N 1
ATOM 6145 C CA . ARG A 1 779 ? 16.694 13.184 20.624 1.00 94.81 779 ARG A CA 1
ATOM 6146 C C . ARG A 1 779 ? 16.514 11.924 19.780 1.00 94.81 779 ARG A C 1
ATOM 6148 O O . ARG A 1 779 ? 17.494 11.370 19.289 1.00 94.81 779 ARG A O 1
ATOM 6155 N N . ALA A 1 780 ? 15.265 11.553 19.495 1.00 94.75 780 ALA A N 1
ATOM 6156 C CA . ALA A 1 780 ? 14.943 10.398 18.648 1.00 94.75 780 ALA A CA 1
ATOM 6157 C C . ALA A 1 780 ? 15.730 10.375 17.322 1.00 94.75 780 ALA A C 1
ATOM 6159 O O . ALA A 1 780 ? 16.220 9.327 16.917 1.00 94.75 780 ALA A O 1
ATOM 6160 N N . ARG A 1 781 ? 15.928 11.533 16.676 1.00 94.25 781 ARG A N 1
ATOM 6161 C CA . ARG A 1 781 ? 16.739 11.625 15.452 1.00 94.25 781 ARG A CA 1
ATOM 6162 C C . ARG A 1 781 ? 18.210 11.234 15.657 1.00 94.25 781 ARG A C 1
ATOM 6164 O O . ARG A 1 781 ? 18.785 10.627 14.766 1.00 94.25 781 ARG A O 1
ATOM 6171 N N . HIS A 1 782 ? 18.818 11.565 16.800 1.00 94.94 782 HIS A N 1
ATOM 6172 C CA . HIS A 1 782 ? 20.210 11.204 17.090 1.00 94.94 782 HIS A CA 1
ATOM 6173 C C . HIS A 1 782 ? 20.318 9.709 17.390 1.00 94.94 782 HIS A C 1
ATOM 6175 O O . HIS A 1 782 ? 21.177 9.058 16.813 1.00 94.94 782 HIS A O 1
ATOM 6181 N N . LEU A 1 783 ? 19.367 9.148 18.151 1.00 95.69 783 LEU A N 1
ATOM 6182 C CA . LEU A 1 783 ? 19.269 7.696 18.354 1.00 95.69 783 LEU A CA 1
ATOM 6183 C C . LEU A 1 783 ? 19.182 6.940 17.017 1.00 95.69 783 LEU A C 1
ATOM 6185 O O . LEU A 1 783 ? 19.852 5.930 16.830 1.00 95.69 783 LEU A O 1
ATOM 6189 N N . ILE A 1 784 ? 18.387 7.447 16.067 1.00 96.06 784 ILE A N 1
ATOM 6190 C CA . ILE A 1 784 ? 18.288 6.871 14.718 1.00 96.06 784 ILE A CA 1
ATOM 6191 C C . ILE A 1 784 ? 19.625 6.976 13.982 1.00 96.06 784 ILE A C 1
ATOM 6193 O O . ILE A 1 784 ? 20.069 5.988 13.411 1.00 96.06 784 ILE A O 1
ATOM 6197 N N . VAL A 1 785 ? 20.267 8.148 13.983 1.00 94.19 785 VAL A N 1
ATOM 6198 C CA . VAL A 1 785 ? 21.568 8.342 13.321 1.00 94.19 785 VAL A CA 1
ATOM 6199 C C . VAL A 1 785 ? 22.622 7.391 13.889 1.00 94.19 785 VAL A C 1
ATOM 6201 O O . VAL A 1 785 ? 23.333 6.751 13.117 1.00 94.19 785 VAL A O 1
ATOM 6204 N N . ASP A 1 786 ? 22.696 7.252 15.211 1.00 94.62 786 ASP A N 1
ATOM 6205 C CA . ASP A 1 786 ? 23.656 6.363 15.865 1.00 94.62 786 ASP A CA 1
ATOM 6206 C C . ASP A 1 786 ? 23.392 4.895 15.523 1.00 94.62 786 ASP A C 1
ATOM 6208 O O . ASP A 1 786 ? 24.320 4.181 15.150 1.00 94.62 786 ASP A O 1
ATOM 6212 N N . LEU A 1 787 ? 22.129 4.457 15.524 1.00 94.38 787 LEU A N 1
ATOM 6213 C CA . LEU A 1 787 ? 21.781 3.109 15.073 1.00 94.38 787 LEU A CA 1
ATOM 6214 C C . LEU A 1 787 ? 22.118 2.867 13.603 1.00 94.38 787 LEU A C 1
ATOM 6216 O O . LEU A 1 787 ? 22.586 1.787 13.259 1.00 94.38 787 LEU A O 1
ATOM 6220 N N . VAL A 1 788 ? 21.908 3.853 12.730 1.00 92.00 788 VAL A N 1
ATOM 6221 C CA . VAL A 1 788 ? 22.262 3.713 11.312 1.00 92.00 788 VAL A CA 1
ATOM 6222 C C . VAL A 1 788 ? 23.772 3.596 11.124 1.00 92.00 788 VAL A C 1
ATOM 6224 O O . VAL A 1 788 ? 24.214 2.809 10.288 1.00 92.00 788 VAL A O 1
ATOM 6227 N N . ARG A 1 789 ? 24.580 4.287 11.936 1.00 91.62 789 ARG A N 1
ATOM 6228 C CA . ARG A 1 789 ? 26.038 4.092 11.940 1.00 91.62 789 ARG A CA 1
ATOM 6229 C C . ARG A 1 789 ? 26.416 2.661 12.325 1.00 91.62 789 ARG A C 1
ATOM 6231 O O . ARG A 1 789 ? 27.296 2.093 11.687 1.00 91.62 789 ARG A O 1
ATOM 6238 N N . GLU A 1 790 ? 25.750 2.066 13.312 1.00 93.38 790 GLU A N 1
ATOM 6239 C CA . GLU A 1 790 ? 25.999 0.667 13.696 1.00 93.38 790 GLU A CA 1
ATOM 6240 C C . GLU A 1 790 ? 25.542 -0.331 12.624 1.00 93.38 790 GLU A C 1
ATOM 6242 O O . GLU A 1 790 ? 26.302 -1.231 12.275 1.00 93.38 790 GLU A O 1
ATOM 6247 N N . ILE A 1 791 ? 24.363 -0.121 12.023 1.00 88.88 791 ILE A N 1
ATOM 6248 C CA . ILE A 1 791 ? 23.876 -0.911 10.877 1.00 88.88 791 ILE A CA 1
ATOM 6249 C C . ILE A 1 791 ? 24.920 -0.928 9.750 1.00 88.88 791 ILE A C 1
ATOM 6251 O O . ILE A 1 791 ? 25.188 -1.970 9.152 1.00 88.88 791 ILE A O 1
ATOM 6255 N N . ARG A 1 792 ? 25.522 0.229 9.458 1.00 84.50 792 ARG A N 1
ATOM 6256 C CA . ARG A 1 792 ? 26.515 0.376 8.386 1.00 84.50 792 ARG A CA 1
ATOM 6257 C C . ARG A 1 792 ? 27.828 -0.334 8.697 1.00 84.50 792 ARG A C 1
ATOM 6259 O O . ARG A 1 792 ? 28.335 -1.037 7.833 1.00 84.50 792 ARG A O 1
ATOM 6266 N N . LYS A 1 793 ? 28.324 -0.244 9.937 1.00 85.81 793 LYS A N 1
ATOM 6267 C CA . LYS A 1 793 ? 29.516 -0.998 10.374 1.00 85.81 793 LYS A CA 1
ATOM 6268 C C . LYS A 1 793 ? 29.351 -2.510 10.205 1.00 85.81 793 LYS A C 1
ATOM 6270 O O . LYS A 1 793 ? 30.329 -3.196 9.933 1.00 85.81 793 LYS A O 1
ATOM 6275 N N . ASP A 1 794 ? 28.138 -3.020 10.402 1.00 77.50 794 ASP A N 1
ATOM 6276 C CA . ASP A 1 794 ? 27.825 -4.442 10.240 1.00 77.50 794 ASP A CA 1
ATOM 6277 C C . ASP A 1 794 ? 27.647 -4.841 8.766 1.00 77.50 794 ASP A C 1
ATOM 6279 O O . ASP A 1 794 ? 27.906 -5.976 8.399 1.00 77.50 794 ASP A O 1
ATOM 6283 N N . SER A 1 795 ? 27.244 -3.897 7.909 1.00 62.31 795 SER A N 1
ATOM 6284 C CA . SER A 1 795 ? 27.058 -4.117 6.464 1.00 62.31 795 SER A CA 1
ATOM 6285 C C . SER A 1 795 ? 28.371 -4.117 5.669 1.00 62.31 795 SER A C 1
ATOM 6287 O O . SER A 1 795 ? 28.413 -4.668 4.569 1.00 62.31 795 SER A O 1
ATOM 6289 N N . ASP A 1 796 ? 29.412 -3.474 6.207 1.00 48.34 796 ASP A N 1
ATOM 6290 C CA . ASP A 1 796 ? 30.769 -3.436 5.644 1.00 48.34 796 ASP A CA 1
ATOM 6291 C C . ASP A 1 796 ? 31.617 -4.678 6.018 1.00 48.34 796 ASP A C 1
ATOM 6293 O O . ASP A 1 796 ? 32.738 -4.825 5.518 1.00 48.34 796 ASP A O 1
ATOM 6297 N N . ASN A 1 797 ? 31.092 -5.566 6.876 1.00 32.59 797 ASN A N 1
ATOM 6298 C CA . ASN A 1 797 ? 31.658 -6.879 7.226 1.00 32.59 797 ASN A CA 1
ATOM 6299 C C . ASN A 1 797 ? 30.884 -8.016 6.543 1.00 32.59 797 ASN A C 1
ATOM 6301 O O . ASN A 1 797 ? 31.503 -9.088 6.335 1.00 32.59 797 ASN A O 1
#

Radius of gyration: 28.51 Å; chains: 1; bounding box: 74×99×71 Å

pLDDT: mean 78.12, std 20.5, range [22.89, 98.56]

Secondary structure (DSSP, 8-state):
----------------------------------------------------B-STT--B-------------EEEEEPBSGGGG-TTSTT--TT----HHHHHHTTT--TTEEEEEEEEE-TTS-EEEEEEETTTEEEEE--TTTHHHHHHHHHHSTTTEEEEEEEEE---STT--S-EEEEEEEE--S-HHHHHHHHHHHHHHHT-S-HHHHTTEEE------HHHHHHHHHHHHHHHH-HHHHHHHHHHHHHHHHHHH-TT--EEEEEE-SS--HHHHHHHHHHHHHHHHH-TTSEEEEEESSPPPHHHHTTSTTGGGEEB---HHHHHHHHHHHHHHHHS---HHHHHHHHHHHHHHHHHT-GGGBS-TTGGGTPPPPPPSEEEEES--SGGGS-GGGHHHHHT-SEEEEEE-SPP-HHHHHHHHHHH---HHHHHHTT-EEE-TTSS-HHHHHHHHHHHTTHHHHHHHH-HHHHHHHHHHHHHHHHHHTTTTT-SS---HHHHTS-GGGS----HHHHHHHHHHHTGGGS-HHHHHHHH---S--S-S-TTS---HHHHHHHHHHHTEEEETTTTEEEEEE-HHHHHHHHHHHHHH-TT--HHHHHHHHHTSHHHHHHHS-GGGGTT-TTSSTTTHHHHHHHT-----TT-EEEEEEEEE-TTSB-TTSSB-SS-EEEEEEE--TT-SHHHHHHHHTT-EEETTEEEEEEE-TT--TT-EEEEEETTEEE--HHHHHHHHHHHHHHHH-TTS-HHHHHHHSPPEEEEE-TTSEEHHHHHHHHHHHHHHHHT-

Sequence (797 aa):
MINNKDRSVGLSNYFRTGLYNNFQIKNPNPHYPFLEKTDSFERSLQTSPIQLIRNKNVISINFAGTLKDPRYPGIQMRVRGVSQHQKGSLGASPNAKDKSVIKLAESNWRDGQKLNYKIVTSSDNEKVIFLEDSKFGEIGRVPDEITPYISKMIEKHPNDFRFELSNVVAGTSKGAATIGLRANLLYTGKDEKMKQKVDRTFDRLLNSDDKEIKDVIIPYQPKASPKEVLQRIFDIEAQKNGTQAAKAIEDTIDTIVDEINNPNNKNILLIGHCLPDGDTLGCVLGMHAAIKGAYPDRRVDCTVDDKIPGLFRDKMPGIENVKRPFNQEKINELEENIKRLKSEKNTKQNYEQRRIFEKELAALKKSRNLFDPDAAKGEAPTKYDLVILMDIPTPSRFSAAYKDYIENAGKVIYIDHHPYRPSEWNEAKDKTGVDMKKIEKNNLSLVCEAVPSATQLVTVVADRAGILNGVLKNNLDYAKQFVASIITGTSTDTGSFIRSANLTPEDIKKPVKERPNFLPEGMSKWLISRLGNKVDKKWLREHIVYDISDSNASAAIGSSPRETMIKYSLSGLSVSQDAGVGFVEVDYDKMYEVWQEAMKTDKKVTLLDVQNSFKYSEVMSALRENPIFNEKNKNDCQNGLKKFIEAYRSPYEDDKIAVLMIQDKKEGCIDEKSNIADQNGIRLSFRSQPGTIYAELLANLFGGGGHGGAAGGRIDLDGVTLNSPLVVKIDGKTEKDPQKIYQTLKENYDINHDSSISHSEKETLKKDISLAIDNSGERARHLIVDLVREIRKDSDN